Protein AF-A0A8I0SQR6-F1 (afdb_monomer_lite)

Sequence (782 aa):
MQFWWFPAIFFLLALASPPVQAAAQDSFRPEPRVILAFYDGRDHQSYWLQRPHRLAETPLNHLGLILRHRDIRAPLPDLREMADVRGVLLWMSSAATPDPARFIHWCVQTMKAGIRLVLMGSPPFGQNDKGVITEPGTLRPFWRTLGLEPRFDWIRFTHKTRLLDSDSRIMDFERGFSGLLPPFETLKRRDPRMTVHLTGRQFNDPKSDAVLVTTSPHGGYVADGYELYIAPGEDFIQWRIDPFAFFALAFDAWNLPKPDATVLSGRRIFYSHIDGDGWRNISQVEGYRQKKKLSAEVVLEEILKPYPDFPSTVAPIVADIDGRLDPNPDIQKIAREIFLLPHVEAGNHTYTHPLFWQFFEAYQADKEAPYLWLYPQPLEGDYLKRLASLFDLDARKEKVQMDTGVWKRELNNAIKSKEKKPNIVMDYRTPRVYRSGDFRLEQEFGAANAVIERLTPPGKRVQVVQWSGDTLPFEAAIAAARAEGMTNINGGDSRFDKQYPSIAWVAPLGRQVGDQWQTYASNSNENTYTELWTANFFGFKQLIRTIRNTGHPLLLKPFNLYYHMYSGERVSSLNALRHNLEYARALPLTPVATSHFARIVEGTVSARLERGDPEGWRILERGAMQTIRFDRALFQAVDLIRSQGVIGQKHYQGSLYVSLEADHPAPVIILKDHPQSGQRPQATIPYLVESRWLVRGVAHPSAAGVVFRVQGFGPGQMVWQSPWRGGFIALLRDDDGRLLEKHQGMIEADGLIRFTFSASALDGAAAELRFQPDVAEVAAPS

Foldseek 3Di:
DDDDDDDDDDDDDDDDDPPPPDPPPDQWFFDAAEEEEEEAVVPVDDPCVWCCFLPQQLLSLLLLHHYDYDYLQPPDDDPVVCPNALAYEADYPALEHADLLVVLVVLLVCLVVQRAYEYEEHHNRQAYPVRHGDDPVSCQSNQVSQQKGFPPDKDQFQPQKDKDQAAPQWFQPPHHDDDGAHIWTAIDGRDPQKDQNIWIDGHPDPVSTHRQWIAHSRFIYHYHRQQWDADVVRLAIAGRTDSNVRRCRRSVSQFDWHQDLQDAQQFGAEAEEAAAPQQAAQAPDPPRNVVSHGLLVLCLVQPCVVCQQFAYEYAHQLCVQLCPQPNDVVSLVSLLSQQARLSYAYAHAFNFFFQAQVCPPPDDVVSQVLLPVVADDRPPDPPVVVVVVVPDDDDDDDDDDDHPVVVVVVLVVVVVDPDDGDDDPDPDSGRTHHDDDGDDLCRGAVVSQVSSVVSHDPPRGHAEYEYGHPSDHADVSCVSNVVSNHFYEADFAADCFPSHPYPSRQGHQFDDHPPDTYGYQRHHECCVQAVNVPHNLLRLLRLVVSCVVCCPLHPSGGHYHYYYSCCSRYPNSSVSSVNSSVVVVVGQHAHDYPSLSSQQSQLSNQWIWIARPPGKIKIASNGQRFKIKNAQQLFKDWPPVPWAQWAAWEDDSRMIITGGARPDHITMTDMDTHPDGPADPQDPAKGWHGWSWRWHPWDPPDSFKIKIKTARGAKIKTKMAHNAWFKKKKFKAAPVRDTPDIDIDTQDPSRMDIDIHRDHQHVMIMMMMGHDHDPVPVPDDD

Structure (mmCIF, N/CA/C/O backbone):
data_AF-A0A8I0SQR6-F1
#
_entry.id   AF-A0A8I0SQR6-F1
#
loop_
_atom_site.group_PDB
_atom_site.id
_atom_site.type_symbol
_atom_site.label_atom_id
_atom_site.label_alt_id
_atom_site.label_comp_id
_atom_site.label_asym_id
_atom_site.label_entity_id
_atom_site.label_seq_id
_atom_site.pdbx_PDB_ins_code
_atom_site.Cartn_x
_atom_site.Cartn_y
_atom_site.Cartn_z
_atom_site.occupancy
_atom_site.B_iso_or_equiv
_atom_site.auth_seq_id
_atom_site.auth_comp_id
_atom_site.auth_asym_id
_atom_site.auth_atom_id
_atom_site.pdbx_PDB_model_num
ATOM 1 N N . MET A 1 1 ? 14.003 -73.327 49.757 1.00 32.47 1 MET A N 1
ATOM 2 C CA . MET A 1 1 ? 15.195 -72.617 49.250 1.00 32.47 1 MET A CA 1
ATOM 3 C C . MET A 1 1 ? 14.885 -72.144 47.834 1.00 32.47 1 MET A C 1
ATOM 5 O O . MET A 1 1 ? 14.593 -72.987 47.004 1.00 32.47 1 MET A O 1
ATOM 9 N N . GLN A 1 2 ? 14.767 -70.817 47.661 1.00 34.94 2 GLN A N 1
ATOM 10 C CA . GLN A 1 2 ? 15.235 -69.971 46.536 1.00 34.94 2 GLN A CA 1
ATOM 11 C C . GLN A 1 2 ? 15.576 -70.668 45.190 1.00 34.94 2 GLN A C 1
ATOM 13 O O . GLN A 1 2 ? 16.310 -71.642 45.205 1.00 34.94 2 GLN A O 1
ATOM 18 N N . PHE A 1 3 ? 15.176 -70.236 43.986 1.00 28.86 3 PHE A N 1
ATOM 19 C CA . PHE A 1 3 ? 14.777 -68.930 43.432 1.00 28.86 3 PHE A CA 1
ATOM 20 C C . PHE A 1 3 ? 13.838 -69.125 42.213 1.00 28.86 3 PHE A C 1
ATOM 22 O O . PHE A 1 3 ? 13.728 -70.214 41.657 1.00 28.86 3 PHE A O 1
ATOM 29 N N . TRP A 1 4 ? 13.149 -68.044 41.841 1.00 27.31 4 TRP A N 1
ATOM 30 C CA . TRP A 1 4 ? 11.947 -67.962 41.006 1.00 27.31 4 TRP A CA 1
ATOM 31 C C . TRP A 1 4 ? 12.150 -68.186 39.495 1.00 27.31 4 TRP A C 1
ATOM 33 O O . TRP A 1 4 ? 13.112 -67.699 38.909 1.00 27.31 4 TRP A O 1
ATOM 43 N N . TRP A 1 5 ? 11.166 -68.839 38.866 1.00 25.30 5 TRP A N 1
ATOM 44 C CA . TRP A 1 5 ? 10.958 -68.934 37.415 1.00 25.30 5 TRP A CA 1
ATOM 45 C C . TRP A 1 5 ? 9.728 -68.099 37.019 1.00 25.30 5 TRP A C 1
ATOM 47 O O . TRP A 1 5 ? 8.650 -68.296 37.574 1.00 25.30 5 TRP A O 1
ATOM 57 N N . PHE A 1 6 ? 9.871 -67.200 36.043 1.00 27.48 6 PHE A N 1
ATOM 58 C CA . PHE A 1 6 ? 8.755 -66.547 35.342 1.00 27.48 6 PHE A CA 1
ATOM 59 C C . PHE A 1 6 ? 8.470 -67.306 34.035 1.00 27.48 6 PHE A C 1
ATOM 61 O O . PHE A 1 6 ? 9.401 -67.445 33.239 1.00 27.48 6 PHE A O 1
ATOM 68 N N . PRO A 1 7 ? 7.228 -67.745 33.745 1.00 34.47 7 PRO A N 1
ATOM 69 C CA . PRO A 1 7 ? 6.861 -68.183 32.408 1.00 34.47 7 PRO A CA 1
ATOM 70 C C . PRO A 1 7 ? 6.006 -67.148 31.660 1.00 34.47 7 PRO A C 1
ATOM 72 O O . PRO A 1 7 ? 5.056 -66.570 32.182 1.00 34.47 7 PRO A O 1
ATOM 75 N N . ALA A 1 8 ? 6.418 -66.969 30.406 1.00 28.47 8 ALA A N 1
ATOM 76 C CA . ALA A 1 8 ? 5.723 -66.509 29.210 1.00 28.47 8 ALA A CA 1
ATOM 77 C C . ALA A 1 8 ? 4.200 -66.272 29.284 1.00 28.47 8 ALA A C 1
ATOM 79 O O . ALA A 1 8 ? 3.423 -67.172 29.598 1.00 28.47 8 ALA A O 1
ATOM 80 N N . ILE A 1 9 ? 3.781 -65.093 28.811 1.00 31.39 9 ILE A N 1
ATOM 81 C CA . ILE A 1 9 ? 2.406 -64.813 28.383 1.00 31.39 9 ILE A CA 1
ATOM 82 C C . ILE A 1 9 ? 2.376 -64.755 26.850 1.00 31.39 9 ILE A C 1
ATOM 84 O O . ILE A 1 9 ? 3.144 -64.032 26.217 1.00 31.39 9 ILE A O 1
ATOM 88 N N . PHE A 1 10 ? 1.481 -65.564 26.285 1.00 29.17 10 PHE A N 1
ATOM 89 C CA . PHE A 1 10 ? 1.151 -65.690 24.868 1.00 29.17 10 PHE A CA 1
ATOM 90 C C . PHE A 1 10 ? 0.596 -64.380 24.283 1.00 29.17 10 PHE A C 1
ATOM 92 O O . PHE A 1 10 ? -0.367 -63.822 24.807 1.00 29.17 10 PHE A O 1
ATOM 99 N N . PHE A 1 11 ? 1.142 -63.944 23.144 1.00 28.81 11 PHE A N 1
ATOM 100 C CA . PHE A 1 11 ? 0.534 -62.929 22.279 1.00 28.81 11 PHE A CA 1
ATOM 101 C C . PHE A 1 11 ? -0.420 -63.604 21.282 1.00 28.81 11 PHE A C 1
ATOM 103 O O . PHE A 1 11 ? 0.002 -64.403 20.447 1.00 28.81 11 PHE A O 1
ATOM 110 N N . LEU A 1 12 ? -1.708 -63.267 21.363 1.00 31.12 12 LEU A N 1
ATOM 111 C CA . LEU A 1 12 ? -2.721 -63.593 20.359 1.00 31.12 12 LEU A CA 1
ATOM 112 C C . LEU A 1 12 ? -2.697 -62.523 19.257 1.00 31.12 12 LEU A C 1
ATOM 114 O O . LEU A 1 12 ? -3.000 -61.357 19.497 1.00 31.12 12 LEU A O 1
ATOM 118 N N . LEU A 1 13 ? -2.329 -62.944 18.047 1.00 33.44 13 LEU A N 1
ATOM 119 C CA . LEU A 1 13 ? -2.444 -62.183 16.803 1.00 33.44 13 LEU A CA 1
ATOM 120 C C . LEU A 1 13 ? -3.923 -62.061 16.406 1.00 33.44 13 LEU A C 1
ATOM 122 O O . LEU A 1 13 ? -4.519 -63.023 15.927 1.00 33.44 13 LEU A O 1
ATOM 126 N N . ALA A 1 14 ? -4.497 -60.869 16.565 1.00 32.69 14 ALA A N 1
ATOM 127 C CA . ALA A 1 14 ? -5.726 -60.474 15.886 1.00 32.69 14 ALA A CA 1
ATOM 128 C C . ALA A 1 14 ? -5.356 -59.642 14.648 1.00 32.69 14 ALA A C 1
ATOM 130 O O . ALA A 1 14 ? -4.780 -58.560 14.758 1.00 32.69 14 ALA A O 1
ATOM 131 N N . LEU A 1 15 ? -5.669 -60.175 13.467 1.00 40.50 15 LEU A N 1
ATOM 132 C CA . LEU A 1 15 ? -5.592 -59.482 12.183 1.00 40.50 15 LEU A CA 1
ATOM 133 C C . LEU A 1 15 ? -6.609 -58.331 12.170 1.00 40.50 15 LEU A C 1
ATOM 135 O O . LEU A 1 15 ? -7.784 -58.538 11.877 1.00 40.50 15 LEU A O 1
ATOM 139 N N . ALA A 1 16 ? -6.158 -57.120 12.491 1.00 35.03 16 ALA A N 1
ATOM 140 C CA . ALA A 1 16 ? -6.890 -55.900 12.187 1.00 35.03 16 ALA A CA 1
ATOM 141 C C . ALA A 1 16 ? -6.490 -55.443 10.779 1.00 35.03 16 ALA A C 1
ATOM 143 O O . ALA A 1 16 ? -5.362 -55.001 10.557 1.00 35.03 16 ALA A O 1
ATOM 144 N N . SER A 1 17 ? -7.407 -55.563 9.818 1.00 36.00 17 SER A N 1
ATOM 145 C CA . SER A 1 17 ? -7.319 -54.823 8.558 1.00 36.00 17 SER A CA 1
ATOM 146 C C . SER A 1 17 ? -7.095 -53.341 8.887 1.00 36.00 17 SER A C 1
ATOM 148 O O . SER A 1 17 ? -7.843 -52.805 9.712 1.00 36.00 17 SER A O 1
ATOM 150 N N . PRO A 1 18 ? -6.095 -52.661 8.299 1.00 32.72 18 PRO A N 1
ATOM 151 C CA . PRO A 1 18 ? -5.922 -51.240 8.551 1.00 32.72 18 PRO A CA 1
ATOM 152 C C . PRO A 1 18 ? -7.184 -50.515 8.064 1.00 32.72 18 PRO A C 1
ATOM 154 O O . PRO A 1 18 ? -7.712 -50.869 7.002 1.00 32.72 18 PRO A O 1
ATOM 157 N N . PRO A 1 19 ? -7.698 -49.519 8.803 1.00 35.47 19 PRO A N 1
ATOM 158 C CA . PRO A 1 19 ? -8.761 -48.688 8.278 1.00 35.47 19 PRO A CA 1
ATOM 159 C C . PRO A 1 19 ? -8.219 -48.003 7.022 1.00 35.47 19 PRO A C 1
ATOM 161 O O . PRO A 1 19 ? -7.273 -47.216 7.076 1.00 35.47 19 PRO A O 1
ATOM 164 N N . VAL A 1 20 ? -8.815 -48.320 5.873 1.00 40.78 20 VAL A N 1
ATOM 165 C CA . VAL A 1 20 ? -8.658 -47.575 4.621 1.00 40.78 20 VAL A CA 1
ATOM 166 C C . VAL A 1 20 ? -9.374 -46.236 4.811 1.00 40.78 20 VAL A C 1
ATOM 168 O O . VAL A 1 20 ? -10.463 -46.009 4.300 1.00 40.78 20 VAL A O 1
ATOM 171 N N . GLN A 1 21 ? -8.810 -45.378 5.658 1.00 37.25 21 GLN A N 1
ATOM 172 C CA . GLN A 1 21 ? -9.307 -44.029 5.917 1.00 37.25 21 GLN A CA 1
ATOM 173 C C . GLN A 1 21 ? -8.208 -43.135 6.509 1.00 37.25 21 GLN A C 1
ATOM 175 O O . GLN A 1 21 ? -8.420 -42.399 7.463 1.00 37.25 21 GLN A O 1
ATOM 180 N N . ALA A 1 22 ? -7.009 -43.212 5.924 1.00 35.81 22 ALA A N 1
ATOM 181 C CA . ALA A 1 22 ? -5.878 -42.331 6.227 1.00 35.81 22 ALA A CA 1
ATOM 182 C C . ALA A 1 22 ? -5.138 -41.878 4.949 1.00 35.81 22 ALA A C 1
ATOM 184 O O . ALA A 1 22 ? -3.917 -41.783 4.928 1.00 35.81 22 ALA A O 1
ATOM 185 N N . ALA A 1 23 ? -5.877 -41.630 3.859 1.00 36.00 23 ALA A N 1
ATOM 186 C CA . ALA A 1 23 ? -5.327 -41.108 2.598 1.00 36.00 23 ALA A CA 1
ATOM 187 C C . ALA A 1 23 ? -6.288 -40.142 1.867 1.00 36.00 23 ALA A C 1
ATOM 189 O O . ALA A 1 23 ? -6.299 -40.080 0.642 1.00 36.00 23 ALA A O 1
ATOM 190 N N . ALA A 1 24 ? -7.132 -39.414 2.610 1.00 36.59 24 ALA A N 1
ATOM 191 C CA . ALA A 1 24 ? -8.083 -38.440 2.050 1.00 36.59 24 ALA A CA 1
ATOM 192 C C . ALA A 1 24 ? -8.150 -37.118 2.847 1.00 36.59 24 ALA A C 1
ATOM 194 O O . ALA A 1 24 ? -9.147 -36.402 2.795 1.00 36.59 24 ALA A O 1
ATOM 195 N N . GLN A 1 25 ? -7.089 -36.789 3.587 1.00 43.19 25 GLN A N 1
ATOM 196 C CA . GLN A 1 25 ? -6.811 -35.435 4.072 1.00 43.19 25 GLN A CA 1
ATOM 197 C C . GLN A 1 25 ? -5.581 -34.939 3.295 1.00 43.19 25 GLN A C 1
ATOM 199 O O . GLN A 1 25 ? -4.614 -35.682 3.182 1.00 43.19 25 GLN A O 1
ATOM 204 N N . ASP A 1 26 ? -5.668 -33.727 2.736 1.00 53.97 26 ASP A N 1
ATOM 205 C CA . ASP A 1 26 ? -4.686 -33.017 1.885 1.00 53.97 26 ASP A CA 1
ATOM 206 C C . ASP A 1 26 ? -4.793 -33.172 0.355 1.00 53.97 26 ASP A C 1
ATOM 208 O O . ASP A 1 26 ? -3.836 -33.506 -0.337 1.00 53.97 26 ASP A O 1
ATOM 212 N N . SER A 1 27 ? -5.940 -32.791 -0.222 1.00 77.62 27 SER A N 1
ATOM 213 C CA . SER A 1 27 ? -6.045 -32.462 -1.658 1.00 77.62 27 SER A CA 1
ATOM 214 C C . SER A 1 27 ? -5.783 -30.976 -1.974 1.00 77.62 27 SER A C 1
ATOM 216 O O . SER A 1 27 ? -6.259 -30.475 -2.992 1.00 77.62 27 SER A O 1
ATOM 218 N N . PHE A 1 28 ? -5.041 -30.252 -1.127 1.00 90.25 28 PHE A N 1
ATOM 219 C CA . PHE A 1 28 ? -4.694 -28.844 -1.359 1.00 90.25 28 PHE A CA 1
ATOM 220 C C . PHE A 1 28 ? -3.345 -28.720 -2.077 1.00 90.25 28 PHE A C 1
ATOM 222 O O . PHE A 1 28 ? -2.361 -29.345 -1.687 1.00 90.25 28 PHE A O 1
ATOM 229 N N . ARG A 1 29 ? -3.296 -27.923 -3.149 1.00 92.88 29 ARG A N 1
ATOM 230 C CA . ARG A 1 29 ? -2.094 -27.682 -3.960 1.00 92.88 29 ARG A CA 1
ATOM 231 C C . ARG A 1 29 ? -1.663 -26.220 -3.853 1.00 92.88 29 ARG A C 1
ATOM 233 O O . ARG A 1 29 ? -2.521 -25.356 -4.040 1.00 92.88 29 ARG A O 1
ATOM 240 N N . PRO A 1 30 ? -0.375 -25.922 -3.610 1.00 94.75 30 PRO A N 1
ATOM 241 C CA . PRO A 1 30 ? 0.117 -24.549 -3.576 1.00 94.75 30 PRO A CA 1
ATOM 242 C C . PRO A 1 30 ? -0.130 -23.803 -4.889 1.00 94.75 30 PRO A C 1
ATOM 244 O O . PRO A 1 30 ? 0.056 -24.353 -5.974 1.00 94.75 30 PRO A O 1
ATOM 247 N N . GLU A 1 31 ? -0.503 -22.533 -4.782 1.00 95.31 31 GLU A N 1
ATOM 248 C CA . GLU A 1 31 ? -0.704 -21.630 -5.911 1.00 95.31 31 GLU A CA 1
ATOM 249 C C . GLU A 1 31 ? 0.367 -20.530 -5.885 1.00 95.31 31 GLU A C 1
ATOM 251 O O . GLU A 1 31 ? 0.386 -19.712 -4.957 1.00 95.31 31 GLU A O 1
ATOM 256 N N . PRO A 1 32 ? 1.275 -20.485 -6.880 1.00 96.69 32 PRO A N 1
ATOM 257 C CA . PRO A 1 32 ? 2.372 -19.529 -6.886 1.00 96.69 32 PRO A CA 1
ATOM 258 C C . PRO A 1 32 ? 1.853 -18.100 -7.058 1.00 96.69 32 PRO A C 1
ATOM 260 O O . PRO A 1 32 ? 0.879 -17.856 -7.780 1.00 96.69 32 PRO A O 1
ATOM 263 N N . ARG A 1 33 ? 2.524 -17.141 -6.415 1.00 97.44 33 ARG A N 1
ATOM 264 C CA . ARG A 1 33 ? 2.161 -15.709 -6.425 1.00 97.44 33 ARG A CA 1
ATOM 265 C C . ARG A 1 33 ? 3.311 -14.795 -6.839 1.00 97.44 33 ARG A C 1
ATOM 267 O O . ARG A 1 33 ? 3.083 -13.610 -7.075 1.00 97.44 33 ARG A O 1
ATOM 274 N N . VAL A 1 34 ? 4.534 -15.320 -6.908 1.00 98.44 34 VAL A N 1
ATOM 275 C CA . VAL A 1 34 ? 5.727 -14.507 -7.144 1.00 98.44 34 VAL A CA 1
ATOM 276 C C . VAL A 1 34 ? 5.893 -14.237 -8.635 1.00 98.44 34 VAL A C 1
ATOM 278 O O . VAL A 1 34 ? 5.874 -15.157 -9.454 1.00 98.44 34 VAL A O 1
ATOM 281 N N . ILE A 1 35 ? 6.102 -12.971 -8.980 1.00 98.69 35 ILE A N 1
ATOM 282 C CA . ILE A 1 35 ? 6.592 -12.530 -10.280 1.00 98.69 35 ILE A CA 1
ATOM 283 C C . ILE A 1 35 ? 8.064 -12.160 -10.127 1.00 98.69 35 ILE A C 1
ATOM 285 O O . ILE A 1 35 ? 8.419 -11.243 -9.389 1.00 98.69 35 ILE A O 1
ATOM 289 N N . LEU A 1 36 ? 8.939 -12.884 -10.821 1.00 98.25 36 LEU A N 1
ATOM 290 C CA . LEU A 1 36 ? 10.364 -12.574 -10.850 1.00 98.25 36 LEU A CA 1
ATOM 291 C C . LEU A 1 36 ? 10.603 -11.415 -11.828 1.00 98.25 36 LEU A C 1
ATOM 293 O O . LEU A 1 36 ? 10.468 -11.586 -13.039 1.00 98.25 36 LEU A O 1
ATOM 297 N N . ALA A 1 37 ? 10.953 -10.243 -11.308 1.00 97.44 37 ALA A N 1
ATOM 298 C CA . ALA A 1 37 ? 11.184 -9.036 -12.092 1.00 97.44 37 ALA A CA 1
ATOM 299 C C . ALA A 1 37 ? 12.684 -8.748 -12.224 1.00 97.44 37 ALA A C 1
ATOM 301 O O . ALA A 1 37 ? 13.391 -8.614 -11.223 1.00 97.44 37 ALA A O 1
ATOM 302 N N . PHE A 1 38 ? 13.171 -8.623 -13.457 1.00 95.00 38 PHE A N 1
ATOM 303 C CA . PHE A 1 38 ? 14.575 -8.295 -13.704 1.00 95.00 38 PHE A CA 1
ATOM 304 C C . PHE A 1 38 ? 14.817 -6.786 -13.772 1.00 95.00 38 PHE A C 1
ATOM 306 O O . PHE A 1 38 ? 13.985 -6.036 -14.285 1.00 95.00 38 PHE A O 1
ATOM 313 N N . TYR A 1 39 ? 15.980 -6.356 -13.284 1.00 92.06 39 TYR A N 1
ATOM 314 C CA . TYR A 1 39 ? 16.480 -4.986 -13.420 1.00 92.06 39 TYR A CA 1
ATOM 315 C C . TYR A 1 39 ? 17.970 -4.964 -13.796 1.00 92.06 39 TYR A C 1
ATOM 317 O O . TYR A 1 39 ? 18.658 -5.979 -13.687 1.00 92.06 39 TYR A O 1
ATOM 325 N N . ASP A 1 40 ? 18.467 -3.818 -14.275 1.00 88.50 40 ASP A N 1
ATOM 326 C CA . ASP A 1 40 ? 19.882 -3.611 -14.614 1.00 88.50 40 ASP A CA 1
ATOM 327 C C . ASP A 1 40 ? 20.593 -2.938 -13.430 1.00 88.50 40 ASP A C 1
ATOM 329 O O . ASP A 1 40 ? 20.407 -1.746 -13.213 1.00 88.50 40 ASP A O 1
ATOM 333 N N . GLY A 1 41 ? 21.420 -3.670 -12.675 1.00 84.44 41 GLY A N 1
ATOM 334 C CA . GLY A 1 41 ? 22.134 -3.103 -11.521 1.00 84.44 41 GLY A CA 1
ATOM 335 C C . GLY A 1 41 ? 23.246 -2.090 -11.838 1.00 84.44 41 GLY A C 1
ATOM 336 O O . GLY A 1 41 ? 23.832 -1.542 -10.909 1.00 84.44 41 GLY A O 1
ATOM 337 N N . ARG A 1 42 ? 23.578 -1.833 -13.117 1.00 81.38 42 ARG A N 1
ATOM 338 C CA . ARG A 1 42 ? 24.502 -0.737 -13.487 1.00 81.38 42 ARG A CA 1
ATOM 339 C C . ARG A 1 42 ? 23.817 0.613 -13.503 1.00 81.38 42 ARG A C 1
ATOM 341 O O . ARG A 1 42 ? 24.501 1.630 -13.415 1.00 81.38 42 ARG A O 1
ATOM 348 N N . ASP A 1 43 ? 22.504 0.621 -13.704 1.00 68.62 43 ASP A N 1
ATOM 349 C CA . ASP A 1 43 ? 21.740 1.829 -13.485 1.00 68.62 43 ASP A CA 1
ATOM 350 C C . ASP A 1 43 ? 21.942 2.160 -12.006 1.00 68.62 43 ASP A C 1
ATOM 352 O O . ASP A 1 43 ? 21.544 1.390 -11.136 1.00 68.62 43 ASP A O 1
ATOM 356 N N . HIS A 1 44 ? 22.673 3.240 -11.708 1.00 52.03 44 HIS A N 1
ATOM 357 C CA . HIS A 1 44 ? 23.053 3.615 -10.337 1.00 52.03 44 HIS A CA 1
ATOM 358 C C . HIS A 1 44 ? 21.831 3.848 -9.426 1.00 52.03 44 HIS A C 1
ATOM 360 O O . HIS A 1 44 ? 21.967 4.107 -8.232 1.00 52.03 44 HIS A O 1
ATOM 366 N N . GLN A 1 45 ? 20.638 3.762 -10.005 1.00 57.12 45 GLN A N 1
ATOM 367 C CA . GLN A 1 45 ? 19.351 3.682 -9.363 1.00 57.12 45 GLN A CA 1
ATOM 368 C C . GLN A 1 45 ? 19.024 2.240 -8.956 1.00 57.12 45 GLN A C 1
ATOM 370 O O . GLN A 1 45 ? 18.804 1.356 -9.786 1.00 57.12 45 GLN A O 1
ATOM 375 N N . SER A 1 46 ? 18.915 2.019 -7.649 1.00 79.31 46 SER A N 1
ATOM 376 C CA . SER A 1 46 ? 18.429 0.767 -7.075 1.00 79.31 46 SER A CA 1
ATOM 377 C C . SER A 1 46 ? 17.098 0.300 -7.681 1.00 79.31 46 SER A C 1
ATOM 379 O O . SER A 1 46 ? 16.320 1.098 -8.206 1.00 79.31 46 SER A O 1
ATOM 381 N N . TYR A 1 47 ? 16.783 -0.994 -7.551 1.00 88.69 47 TYR A N 1
ATOM 382 C CA . TYR A 1 47 ? 15.631 -1.619 -8.222 1.00 88.69 47 TYR A CA 1
ATOM 383 C C . TYR A 1 47 ? 14.283 -0.909 -7.976 1.00 88.69 47 TYR A C 1
ATOM 385 O O . TYR A 1 47 ? 13.399 -0.967 -8.827 1.00 88.69 47 TYR A O 1
ATOM 393 N N . TRP A 1 48 ? 14.112 -0.231 -6.835 1.00 87.19 48 TRP A N 1
ATOM 394 C CA . TRP A 1 48 ? 12.870 0.463 -6.482 1.00 87.19 48 TRP A CA 1
ATOM 395 C C . TRP A 1 48 ? 12.608 1.726 -7.318 1.00 87.19 48 TRP A C 1
ATOM 397 O O . TRP A 1 48 ? 11.499 2.249 -7.323 1.00 87.19 48 TRP A O 1
ATOM 407 N N . LEU A 1 49 ? 13.594 2.216 -8.069 1.00 86.94 49 LEU A N 1
ATOM 408 C CA . LEU A 1 49 ? 13.404 3.302 -9.036 1.00 86.94 49 LEU A CA 1
ATOM 409 C C . LEU A 1 49 ? 13.066 2.793 -10.446 1.00 86.94 49 LEU A C 1
ATOM 411 O O . LEU A 1 49 ? 12.719 3.577 -11.330 1.00 86.94 49 LEU A O 1
ATOM 415 N N . GLN A 1 50 ? 13.117 1.477 -10.653 1.00 89.00 50 GLN A N 1
ATOM 416 C CA . GLN A 1 50 ? 12.914 0.848 -11.951 1.00 89.00 50 GLN A CA 1
ATOM 417 C C . GLN A 1 50 ? 11.424 0.635 -12.245 1.00 89.00 50 GLN A C 1
ATOM 419 O O . GLN A 1 50 ? 10.601 0.468 -11.337 1.00 89.00 50 GLN A O 1
ATOM 424 N N . ARG A 1 51 ? 11.070 0.593 -13.539 1.00 92.56 51 ARG A N 1
ATOM 425 C CA . ARG A 1 51 ? 9.679 0.440 -14.013 1.00 92.56 51 ARG A CA 1
ATOM 426 C C . ARG A 1 51 ? 8.926 -0.738 -13.371 1.00 92.56 51 ARG A C 1
ATOM 428 O O . ARG A 1 51 ? 7.769 -0.529 -13.005 1.00 92.56 51 ARG A O 1
ATOM 435 N N . PRO A 1 52 ? 9.520 -1.936 -13.162 1.00 95.50 52 PRO A N 1
ATOM 436 C CA . PRO A 1 52 ? 8.803 -3.034 -12.518 1.00 95.50 52 PRO A CA 1
ATOM 437 C C . PRO A 1 52 ? 8.261 -2.679 -11.127 1.00 95.50 52 PRO A C 1
ATOM 439 O O . PRO A 1 52 ? 7.087 -2.923 -10.867 1.00 95.50 52 PRO A O 1
ATOM 442 N N . HIS A 1 53 ? 9.068 -2.044 -10.272 1.00 95.50 53 HIS A N 1
ATOM 443 C CA . HIS A 1 53 ? 8.642 -1.652 -8.925 1.00 95.50 53 HIS A CA 1
ATOM 444 C C . HIS A 1 53 ? 7.699 -0.443 -8.959 1.00 95.50 53 HIS A C 1
ATOM 446 O O . HIS A 1 53 ? 6.626 -0.454 -8.363 1.00 95.50 53 HIS A O 1
ATOM 452 N N . ARG A 1 54 ? 8.072 0.605 -9.706 1.00 92.81 54 ARG A N 1
ATOM 453 C CA . ARG A 1 54 ? 7.319 1.870 -9.724 1.00 92.81 54 ARG A CA 1
ATOM 454 C C . ARG A 1 54 ? 5.956 1.768 -10.402 1.00 92.81 54 ARG A C 1
ATOM 456 O O . ARG A 1 54 ? 5.060 2.519 -10.040 1.00 92.81 54 ARG A O 1
ATOM 463 N N . LEU A 1 55 ? 5.820 0.907 -11.413 1.00 95.44 55 LEU A N 1
ATOM 464 C CA . LEU A 1 55 ? 4.665 0.913 -12.316 1.00 95.44 55 LEU A CA 1
ATOM 465 C C . LEU A 1 55 ? 3.908 -0.417 -12.325 1.00 95.44 55 LEU A C 1
ATOM 467 O O . LEU A 1 55 ? 2.681 -0.408 -12.292 1.00 95.44 55 LEU A O 1
ATOM 471 N N . ALA A 1 56 ? 4.600 -1.559 -12.379 1.00 97.75 56 ALA A N 1
ATOM 472 C CA . ALA A 1 56 ? 3.930 -2.859 -12.488 1.00 97.75 56 ALA A CA 1
ATOM 473 C C . ALA A 1 56 ? 3.483 -3.429 -11.134 1.00 97.75 56 ALA A C 1
ATOM 475 O O . ALA A 1 56 ? 2.493 -4.160 -11.075 1.00 97.75 56 ALA A O 1
ATOM 476 N N . GLU A 1 57 ? 4.187 -3.105 -10.048 1.00 98.19 57 GLU A N 1
ATOM 477 C CA . GLU A 1 57 ? 3.959 -3.747 -8.756 1.00 98.19 57 GLU A CA 1
ATOM 478 C C . GLU A 1 57 ? 2.597 -3.419 -8.140 1.00 98.19 57 GLU A C 1
ATOM 480 O O . GLU A 1 57 ? 1.942 -4.326 -7.643 1.00 98.19 57 GLU A O 1
ATOM 485 N N . THR A 1 58 ? 2.099 -2.184 -8.248 1.00 97.94 58 THR A N 1
ATOM 486 C CA . THR A 1 58 ? 0.754 -1.834 -7.756 1.00 97.94 58 THR A CA 1
ATOM 487 C C . THR A 1 58 ? -0.356 -2.646 -8.449 1.00 97.94 58 THR A C 1
ATOM 489 O O . THR A 1 58 ? -1.151 -3.280 -7.746 1.00 97.94 58 THR A O 1
ATOM 492 N N . PRO A 1 59 ? -0.425 -2.707 -9.798 1.00 98.31 59 PRO A N 1
ATOM 493 C CA . PRO A 1 59 ? -1.338 -3.614 -10.492 1.00 98.31 59 PRO A CA 1
ATOM 494 C C . PRO A 1 59 ? -1.178 -5.084 -10.097 1.00 98.31 59 PRO A C 1
ATOM 496 O O . PRO A 1 59 ? -2.172 -5.782 -9.904 1.00 98.31 59 PRO A O 1
ATOM 499 N N . LEU A 1 60 ? 0.057 -5.563 -9.938 1.00 98.62 60 LEU A N 1
ATOM 500 C CA . LEU A 1 60 ? 0.325 -6.956 -9.581 1.00 98.62 60 LEU A CA 1
ATOM 501 C C . LEU A 1 60 ? -0.087 -7.270 -8.132 1.00 98.62 60 LEU A C 1
ATOM 503 O O . LEU A 1 60 ? -0.752 -8.281 -7.913 1.00 98.62 60 LEU A O 1
ATOM 507 N N . ASN A 1 61 ? 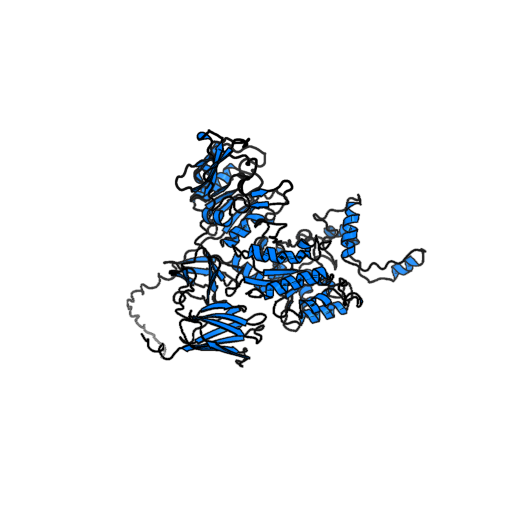0.187 -6.379 -7.173 1.00 98.38 61 ASN A N 1
ATOM 508 C CA . ASN A 1 61 ? -0.296 -6.469 -5.791 1.00 98.38 61 ASN A CA 1
ATOM 509 C C . ASN A 1 61 ? -1.822 -6.528 -5.748 1.00 98.38 61 ASN A C 1
ATOM 511 O O . ASN A 1 61 ? -2.383 -7.372 -5.051 1.00 98.38 61 ASN A O 1
ATOM 515 N N . HIS A 1 62 ? -2.498 -5.688 -6.539 1.00 98.06 62 HIS A N 1
ATOM 516 C CA . HIS A 1 62 ? -3.951 -5.737 -6.661 1.00 98.06 62 HIS A CA 1
ATOM 517 C C . HIS A 1 62 ? -4.417 -7.118 -7.140 1.00 98.06 62 HIS A C 1
ATOM 519 O O . HIS A 1 62 ? -5.320 -7.696 -6.548 1.00 98.06 62 HIS A O 1
ATOM 525 N N . LEU A 1 63 ? -3.763 -7.708 -8.140 1.00 98.25 63 LEU A N 1
ATOM 526 C CA . LEU A 1 63 ? -4.075 -9.054 -8.640 1.00 98.25 63 LEU A CA 1
ATOM 527 C C . LEU A 1 63 ? -3.686 -10.198 -7.681 1.00 98.25 63 LEU A C 1
ATOM 529 O O . LEU A 1 63 ? -3.811 -11.367 -8.045 1.00 98.25 63 LEU A O 1
ATOM 533 N N . GLY A 1 64 ? -3.243 -9.887 -6.460 1.00 97.50 64 GLY A N 1
ATOM 534 C CA . GLY A 1 64 ? -2.825 -10.864 -5.458 1.00 97.50 64 GLY A CA 1
ATOM 535 C C . GLY A 1 64 ? -1.407 -11.396 -5.675 1.00 97.50 64 GLY A C 1
ATOM 536 O O . GLY A 1 64 ? -1.022 -12.356 -5.011 1.00 97.50 64 GLY A O 1
ATOM 537 N N . LEU A 1 65 ? -0.621 -10.794 -6.568 1.00 98.38 65 LEU A N 1
ATOM 538 C CA . LEU A 1 65 ? 0.749 -11.187 -6.899 1.00 98.38 65 LEU A CA 1
ATOM 539 C C . LEU A 1 65 ? 1.776 -10.288 -6.193 1.00 98.38 65 LEU A C 1
ATOM 541 O O . LEU A 1 65 ? 1.481 -9.159 -5.805 1.00 98.38 65 LEU A O 1
ATOM 545 N N . ILE A 1 66 ? 3.000 -10.784 -6.034 1.00 97.69 66 ILE A N 1
ATOM 546 C CA . ILE A 1 66 ? 4.113 -10.050 -5.407 1.00 97.69 66 ILE A CA 1
ATOM 547 C C . ILE A 1 66 ? 5.348 -10.096 -6.301 1.00 97.69 66 ILE A C 1
ATOM 549 O O . ILE A 1 66 ? 5.508 -11.044 -7.070 1.00 97.69 66 ILE A O 1
ATOM 553 N N . LEU A 1 67 ? 6.222 -9.093 -6.216 1.00 97.31 67 LEU A N 1
ATOM 554 C CA . LEU A 1 67 ? 7.444 -9.057 -7.015 1.00 97.31 67 LEU A CA 1
ATOM 555 C C . LEU A 1 67 ? 8.643 -9.517 -6.197 1.00 97.31 67 LEU A C 1
ATOM 557 O O . LEU A 1 67 ? 8.845 -9.116 -5.055 1.00 97.31 67 LEU A O 1
ATOM 561 N N . ARG A 1 68 ? 9.482 -10.330 -6.836 1.00 96.38 68 ARG A N 1
ATOM 562 C CA . ARG A 1 68 ? 10.845 -10.603 -6.389 1.00 96.38 68 ARG A CA 1
ATOM 563 C C . ARG A 1 68 ? 11.793 -10.011 -7.419 1.00 96.38 68 ARG A C 1
ATOM 565 O O . ARG A 1 68 ? 11.799 -10.448 -8.569 1.00 96.38 68 ARG A O 1
ATOM 572 N N . HIS A 1 69 ? 12.574 -9.016 -7.018 1.00 95.19 69 HIS A N 1
ATOM 573 C CA . HIS A 1 69 ? 13.510 -8.342 -7.913 1.00 95.19 69 HIS A CA 1
ATOM 574 C C . HIS A 1 69 ? 14.838 -9.096 -7.998 1.00 95.19 69 HIS A C 1
ATOM 576 O O . HIS A 1 69 ? 15.348 -9.585 -6.990 1.00 95.19 69 HIS A O 1
ATOM 582 N N . ARG A 1 70 ? 15.413 -9.184 -9.200 1.00 93.38 70 ARG A N 1
ATOM 583 C CA . ARG A 1 70 ? 16.736 -9.777 -9.428 1.00 93.38 70 ARG A CA 1
ATOM 584 C C . ARG A 1 70 ? 17.531 -8.944 -10.422 1.00 93.38 70 ARG A C 1
ATOM 586 O O . ARG A 1 70 ? 17.027 -8.608 -11.492 1.00 93.38 70 ARG A O 1
ATOM 593 N N . ASP A 1 71 ? 18.781 -8.647 -10.086 1.00 92.56 71 ASP A N 1
ATOM 594 C CA . ASP A 1 71 ? 19.700 -8.050 -11.052 1.00 92.56 71 ASP A CA 1
ATOM 595 C C . ASP A 1 71 ? 19.954 -9.058 -12.178 1.00 92.56 71 ASP A C 1
ATOM 597 O O . ASP A 1 71 ? 20.281 -10.221 -11.927 1.00 92.56 71 ASP A O 1
ATOM 601 N N . ILE A 1 72 ? 19.826 -8.618 -13.425 1.00 92.19 72 ILE A N 1
ATOM 602 C CA . ILE A 1 72 ? 20.121 -9.428 -14.609 1.00 92.19 72 ILE A CA 1
ATOM 603 C C . ILE A 1 72 ? 21.585 -9.899 -14.662 1.00 92.19 72 ILE A C 1
ATOM 605 O O . ILE A 1 72 ? 21.896 -10.864 -15.358 1.00 92.19 72 ILE A O 1
ATOM 609 N N . ARG A 1 73 ? 22.485 -9.241 -13.918 1.00 90.12 73 ARG A N 1
ATOM 610 C CA . ARG A 1 73 ? 23.898 -9.630 -13.762 1.00 90.12 73 ARG A CA 1
ATOM 611 C C . ARG A 1 73 ? 24.150 -10.687 -12.703 1.00 90.12 73 ARG A C 1
ATOM 613 O O . ARG A 1 73 ? 25.213 -11.307 -12.724 1.00 90.12 73 ARG A O 1
ATOM 620 N N . ALA A 1 74 ? 23.208 -10.902 -11.789 1.00 92.12 74 ALA A N 1
ATOM 621 C CA . ALA A 1 74 ? 23.316 -11.992 -10.836 1.00 92.12 74 ALA A CA 1
ATOM 622 C C . ALA A 1 74 ? 23.233 -13.344 -11.576 1.00 92.12 74 ALA A C 1
ATOM 624 O O . ALA A 1 74 ? 22.664 -13.419 -12.670 1.00 92.12 74 ALA A O 1
ATOM 625 N N . PRO A 1 75 ? 23.754 -14.442 -10.994 1.00 93.75 75 PRO A N 1
ATOM 626 C CA . PRO A 1 75 ? 23.550 -15.780 -11.546 1.00 93.75 75 PRO A CA 1
ATOM 627 C C . PRO A 1 75 ? 22.069 -16.023 -11.863 1.00 93.75 75 PRO A C 1
ATOM 629 O O . PRO A 1 75 ? 21.207 -15.574 -11.112 1.00 93.75 75 PRO A O 1
ATOM 632 N N . LEU A 1 76 ? 21.740 -16.714 -12.955 1.00 94.75 76 LEU A N 1
ATOM 633 C CA . LEU A 1 76 ? 20.339 -17.020 -13.270 1.00 94.75 76 LEU A CA 1
ATOM 634 C C . LEU A 1 76 ? 19.794 -18.078 -12.301 1.00 94.75 76 LEU A C 1
ATOM 636 O O . LEU A 1 76 ? 20.537 -18.999 -11.959 1.00 94.75 76 LEU A O 1
ATOM 640 N N . PRO A 1 77 ? 18.536 -17.954 -11.843 1.00 95.12 77 PRO A N 1
ATOM 641 C CA . PRO A 1 77 ? 17.958 -18.899 -10.896 1.00 95.12 77 PRO A CA 1
ATOM 642 C C . PRO A 1 77 ? 17.727 -20.268 -11.544 1.00 95.12 77 PRO A C 1
ATOM 644 O O . PRO A 1 77 ? 17.410 -20.363 -12.736 1.00 95.12 77 PRO A O 1
ATOM 647 N N . ASP A 1 78 ? 17.855 -21.322 -10.739 1.00 94.94 78 ASP A N 1
ATOM 648 C CA . ASP A 1 78 ? 17.480 -22.675 -11.135 1.00 94.94 78 ASP A CA 1
ATOM 649 C C . ASP A 1 78 ? 15.952 -22.799 -11.160 1.00 94.94 78 ASP A C 1
ATOM 651 O O . ASP A 1 78 ? 15.270 -22.445 -10.201 1.00 94.94 78 ASP A O 1
ATOM 655 N N . LEU A 1 79 ? 15.403 -23.341 -12.249 1.00 93.88 79 LEU A N 1
ATOM 656 C CA . LEU A 1 79 ? 13.962 -23.557 -12.400 1.00 93.88 79 LEU A CA 1
ATOM 657 C C . LEU A 1 79 ? 13.387 -24.476 -11.312 1.00 93.88 79 LEU A C 1
ATOM 659 O O . LEU A 1 79 ? 12.215 -24.352 -10.968 1.00 93.88 79 LEU A O 1
ATOM 663 N N . ARG A 1 80 ? 14.203 -25.374 -10.746 1.00 92.75 80 ARG A N 1
ATOM 664 C CA . ARG A 1 80 ? 13.803 -26.279 -9.656 1.00 92.75 80 ARG A CA 1
ATOM 665 C C . ARG A 1 80 ? 13.534 -25.545 -8.341 1.00 92.75 80 ARG A C 1
ATOM 667 O O . ARG A 1 80 ? 12.782 -26.047 -7.515 1.00 92.75 80 ARG A O 1
ATOM 674 N N . GLU A 1 81 ? 14.117 -24.363 -8.167 1.00 92.75 81 GLU A N 1
ATOM 675 C CA . GLU A 1 81 ? 13.966 -23.516 -6.977 1.00 92.75 81 GLU A CA 1
ATOM 676 C C . GLU A 1 81 ? 12.850 -22.469 -7.146 1.00 92.75 81 GLU A C 1
ATOM 678 O O . GLU A 1 81 ? 12.597 -21.673 -6.249 1.00 92.75 81 GLU A O 1
ATOM 683 N N . MET A 1 82 ? 12.162 -22.462 -8.293 1.00 95.38 82 MET A N 1
ATOM 684 C CA . MET A 1 82 ? 11.158 -21.458 -8.661 1.00 95.38 82 MET A CA 1
ATOM 685 C C . MET A 1 82 ? 9.714 -21.950 -8.476 1.00 95.38 82 MET A C 1
ATOM 687 O O . MET A 1 82 ? 8.814 -21.501 -9.181 1.00 95.38 82 MET A O 1
ATOM 691 N N . ALA A 1 83 ? 9.467 -22.867 -7.535 1.00 93.69 83 ALA A N 1
ATOM 692 C CA . ALA A 1 83 ? 8.131 -23.427 -7.288 1.00 93.69 83 ALA A CA 1
ATOM 693 C C . ALA A 1 83 ? 7.094 -22.374 -6.835 1.00 93.69 83 ALA A C 1
ATOM 695 O O . ALA A 1 83 ? 5.896 -22.556 -7.034 1.00 93.69 83 ALA A O 1
ATOM 696 N N . ASP A 1 84 ? 7.553 -21.266 -6.248 1.00 94.38 84 ASP A N 1
ATOM 697 C CA . ASP A 1 84 ? 6.744 -20.118 -5.824 1.00 94.38 84 ASP A CA 1
ATOM 698 C C . ASP A 1 84 ? 6.476 -19.099 -6.952 1.00 94.38 84 ASP A C 1
ATOM 700 O O . ASP A 1 84 ? 5.633 -18.203 -6.799 1.00 94.38 84 ASP A O 1
ATOM 704 N N . VAL A 1 85 ? 7.176 -19.232 -8.088 1.00 98.00 85 VAL A N 1
ATOM 705 C CA . VAL A 1 85 ? 7.142 -18.291 -9.213 1.00 98.00 85 VAL A CA 1
ATOM 706 C C . VAL A 1 85 ? 6.024 -18.635 -10.183 1.00 98.00 85 VAL A C 1
ATOM 708 O O . VAL A 1 85 ? 6.038 -19.662 -10.856 1.00 98.00 85 VAL A O 1
ATOM 711 N N . ARG A 1 86 ? 5.079 -17.706 -10.327 1.00 97.44 86 ARG A N 1
ATOM 712 C CA . ARG A 1 86 ? 4.009 -17.768 -11.329 1.00 97.44 86 ARG A CA 1
ATOM 713 C C . ARG A 1 86 ? 4.466 -17.244 -12.685 1.00 97.44 86 ARG A C 1
ATOM 715 O O . ARG A 1 86 ? 4.005 -17.718 -13.724 1.00 97.44 86 ARG A O 1
ATOM 722 N N . GLY A 1 87 ? 5.351 -16.252 -12.682 1.00 98.31 87 GLY A N 1
ATOM 723 C CA . GLY A 1 87 ? 5.800 -15.636 -13.917 1.00 98.31 87 GLY A CA 1
ATOM 724 C C . GLY A 1 87 ? 7.067 -14.803 -13.802 1.00 98.31 87 GLY A C 1
ATOM 725 O O . GLY A 1 87 ? 7.592 -14.563 -12.718 1.00 98.31 87 GLY A O 1
ATOM 726 N N . VAL A 1 88 ? 7.553 -14.361 -14.955 1.00 98.75 88 VAL A N 1
ATOM 727 C CA . VAL A 1 88 ? 8.719 -13.491 -15.112 1.00 98.75 88 VAL A CA 1
ATOM 728 C C . VAL A 1 88 ? 8.292 -12.201 -15.797 1.00 98.75 88 VAL A C 1
ATOM 730 O O . VAL A 1 88 ? 7.554 -12.243 -16.780 1.00 98.75 88 VAL A O 1
ATOM 733 N N . LEU A 1 89 ? 8.779 -11.064 -15.302 1.00 98.69 89 LEU A N 1
ATOM 734 C CA . LEU A 1 89 ? 8.576 -9.750 -15.902 1.00 98.69 89 LEU A CA 1
ATOM 735 C C . LEU A 1 89 ? 9.911 -9.176 -16.389 1.00 98.69 89 LEU A C 1
ATOM 737 O O . LEU A 1 89 ? 10.832 -8.945 -15.603 1.00 98.69 89 LEU A O 1
ATOM 741 N N . LEU A 1 90 ? 9.983 -8.914 -17.692 1.00 97.88 90 LEU A N 1
ATOM 742 C CA . LEU A 1 90 ? 11.065 -8.191 -18.348 1.00 97.88 90 LEU A CA 1
ATOM 743 C C . LEU A 1 90 ? 10.529 -6.826 -18.788 1.00 97.88 90 LEU A C 1
ATOM 745 O O . LEU A 1 90 ? 9.771 -6.742 -19.752 1.00 97.88 90 LEU A O 1
ATOM 749 N N . TRP A 1 91 ? 10.902 -5.765 -18.072 1.00 95.56 91 TRP A N 1
ATOM 750 C CA . TRP A 1 91 ? 10.555 -4.387 -18.430 1.00 95.56 91 TRP A CA 1
ATOM 751 C C . TRP A 1 91 ? 11.681 -3.440 -18.023 1.00 95.56 91 TRP A C 1
ATOM 753 O O . TRP A 1 91 ? 11.626 -2.758 -17.000 1.00 95.56 91 TRP A O 1
ATOM 763 N N . MET A 1 92 ? 12.757 -3.477 -18.802 1.00 89.75 92 MET A N 1
ATOM 764 C CA . MET A 1 92 ? 14.004 -2.779 -18.505 1.00 89.75 92 MET A CA 1
ATOM 765 C C . MET A 1 92 ? 14.214 -1.623 -19.479 1.00 89.75 92 MET A C 1
ATOM 767 O O . MET A 1 92 ? 13.850 -1.711 -20.647 1.00 89.75 92 MET A O 1
ATOM 771 N N . SER A 1 93 ? 14.860 -0.558 -19.008 1.00 83.12 93 SER A N 1
ATOM 772 C CA . SER A 1 93 ? 15.241 0.584 -19.851 1.00 83.12 93 SER A CA 1
ATOM 773 C C . SER A 1 93 ? 16.432 0.273 -20.774 1.00 83.12 93 SER A C 1
ATOM 775 O O . SER A 1 93 ? 16.661 0.969 -21.757 1.00 83.12 93 SER A O 1
ATOM 777 N N . SER A 1 94 ? 17.204 -0.769 -20.454 1.00 83.50 94 SER A N 1
ATOM 778 C CA . SER A 1 94 ? 18.408 -1.189 -21.174 1.00 83.50 94 SER A CA 1
ATOM 779 C C . SER A 1 94 ? 18.138 -2.446 -21.998 1.00 83.50 94 SER A C 1
ATOM 781 O O . SER A 1 94 ? 17.606 -3.430 -21.486 1.00 83.50 94 SER A O 1
ATOM 783 N N . ALA A 1 95 ? 18.584 -2.441 -23.256 1.00 85.94 95 ALA A N 1
ATOM 784 C CA . ALA A 1 95 ? 18.557 -3.607 -24.142 1.00 85.94 95 ALA A CA 1
ATOM 785 C C . ALA A 1 95 ? 19.764 -4.554 -23.947 1.00 85.94 95 ALA A C 1
ATOM 787 O O . ALA A 1 95 ? 19.974 -5.460 -24.760 1.00 85.94 95 ALA A O 1
ATOM 788 N N . ALA A 1 96 ? 20.593 -4.314 -22.923 1.00 88.00 96 ALA A N 1
ATOM 789 C CA . ALA A 1 96 ? 21.862 -5.000 -22.718 1.00 88.00 96 ALA A CA 1
ATOM 790 C C . ALA A 1 96 ? 21.848 -5.956 -21.517 1.00 88.00 96 ALA A C 1
ATOM 792 O O . ALA A 1 96 ? 21.455 -5.581 -20.411 1.00 88.00 96 ALA A O 1
ATOM 793 N N . THR A 1 97 ? 22.396 -7.152 -21.728 1.00 91.75 97 THR A N 1
ATOM 794 C CA . THR A 1 97 ? 22.657 -8.157 -20.686 1.00 91.75 97 THR A CA 1
ATOM 795 C C . THR A 1 97 ? 24.055 -8.763 -20.874 1.00 91.75 97 THR A C 1
ATOM 797 O O . THR A 1 97 ? 24.528 -8.809 -22.010 1.00 91.75 97 THR A O 1
ATOM 800 N N . PRO A 1 98 ? 24.750 -9.245 -19.825 1.00 91.00 98 PRO A N 1
ATOM 801 C CA . PRO A 1 98 ? 26.123 -9.745 -19.961 1.00 91.00 98 PRO A CA 1
ATOM 802 C C . PRO A 1 98 ? 26.285 -10.874 -20.988 1.00 91.00 98 PRO A C 1
ATOM 804 O O . PRO A 1 98 ? 27.229 -10.864 -21.777 1.00 91.00 98 PRO A O 1
ATOM 807 N N . ASP A 1 99 ? 25.347 -11.825 -20.994 1.00 94.94 99 ASP A N 1
ATOM 808 C CA . ASP A 1 99 ? 25.331 -12.980 -21.896 1.00 94.94 99 ASP A CA 1
ATOM 809 C C . ASP A 1 99 ? 23.919 -13.171 -22.479 1.00 94.94 99 ASP A C 1
ATOM 811 O O . ASP A 1 99 ? 23.084 -13.880 -21.897 1.00 94.94 99 ASP A O 1
ATOM 815 N N . PRO A 1 100 ? 23.624 -12.529 -23.627 1.00 96.31 100 PRO A N 1
ATOM 816 C CA . PRO A 1 100 ? 22.313 -12.614 -24.258 1.00 96.31 100 PRO A CA 1
ATOM 817 C C . PRO A 1 100 ? 21.902 -14.044 -24.603 1.00 96.31 100 PRO A C 1
ATOM 819 O O . PRO A 1 100 ? 20.750 -14.414 -24.394 1.00 96.31 100 PRO A O 1
ATOM 822 N N . ALA A 1 101 ? 22.831 -14.873 -25.090 1.00 96.56 101 ALA A N 1
ATOM 823 C CA . ALA A 1 101 ? 22.525 -16.236 -25.513 1.00 96.56 101 ALA A CA 1
ATOM 824 C C . ALA A 1 101 ? 22.105 -17.109 -24.325 1.00 96.56 101 ALA A C 1
ATOM 826 O O . ALA A 1 101 ? 21.084 -17.802 -24.393 1.00 96.56 101 ALA A O 1
ATOM 827 N N . ARG A 1 102 ? 22.844 -17.030 -23.211 1.00 96.56 102 ARG A N 1
ATOM 828 C CA . ARG A 1 102 ? 22.498 -17.739 -21.974 1.00 96.56 102 ARG A CA 1
ATOM 829 C C . ARG A 1 102 ? 21.178 -17.246 -21.389 1.00 96.56 102 ARG A C 1
ATOM 831 O O . ARG A 1 102 ? 20.358 -18.067 -20.977 1.00 96.56 102 ARG A O 1
ATOM 838 N N . PHE A 1 103 ? 20.952 -15.933 -21.377 1.00 97.31 103 PHE A N 1
ATOM 839 C CA . PHE A 1 103 ? 19.716 -15.357 -20.850 1.00 97.31 103 PHE A CA 1
ATOM 840 C C . PHE A 1 103 ? 18.488 -15.757 -21.679 1.00 97.31 103 PHE A C 1
ATOM 842 O O . PHE A 1 103 ? 17.468 -16.169 -21.124 1.00 97.31 103 PHE A O 1
ATOM 849 N N . ILE A 1 104 ? 18.600 -15.724 -23.010 1.00 97.94 104 ILE A N 1
ATOM 850 C CA . ILE A 1 104 ? 17.550 -16.185 -23.926 1.00 97.94 104 ILE A CA 1
ATOM 851 C C . ILE A 1 104 ? 17.270 -17.675 -23.725 1.00 97.94 104 ILE A C 1
ATOM 853 O O . ILE A 1 104 ? 16.106 -18.071 -23.644 1.00 97.94 104 ILE A O 1
ATOM 857 N N . HIS A 1 105 ? 18.316 -18.502 -23.620 1.00 97.94 105 HIS A N 1
ATOM 858 C CA . HIS A 1 105 ? 18.149 -19.928 -23.355 1.00 97.94 105 HIS A CA 1
ATOM 859 C C . HIS A 1 105 ? 17.355 -20.157 -22.067 1.00 97.94 105 HIS A C 1
ATOM 861 O O . HIS A 1 105 ? 16.384 -20.911 -22.080 1.00 97.94 105 HIS A O 1
ATOM 867 N N . TRP A 1 106 ? 17.719 -19.464 -20.985 1.00 98.00 106 TRP A N 1
ATOM 868 C CA . TRP A 1 106 ? 16.996 -19.529 -19.718 1.00 98.00 106 TRP A CA 1
ATOM 869 C C . TRP A 1 106 ? 15.529 -19.107 -19.875 1.00 98.00 106 TRP A C 1
ATOM 871 O O . TRP A 1 106 ? 14.652 -19.881 -19.508 1.00 98.00 106 TRP A O 1
ATOM 881 N N . CYS A 1 107 ? 15.239 -17.975 -20.531 1.00 98.25 107 CYS A N 1
ATOM 882 C CA . CYS A 1 107 ? 13.862 -17.524 -20.784 1.00 98.25 107 CYS A CA 1
ATOM 883 C C . CYS A 1 107 ? 13.020 -18.580 -21.524 1.00 98.25 107 CYS A C 1
ATOM 885 O O . CYS A 1 107 ? 11.852 -18.798 -21.198 1.00 98.25 107 CYS A O 1
ATOM 887 N N . VAL A 1 108 ? 13.609 -19.260 -22.514 1.00 98.44 108 VAL A N 1
ATOM 888 C CA . VAL A 1 108 ? 12.940 -20.339 -23.255 1.00 98.44 108 VAL A CA 1
ATOM 889 C C . VAL A 1 108 ? 12.662 -21.544 -22.357 1.00 98.44 108 VAL A C 1
ATOM 891 O O . VAL A 1 108 ? 11.570 -22.106 -22.436 1.00 98.44 108 VAL A O 1
ATOM 894 N N . GLN A 1 109 ? 13.607 -21.948 -21.501 1.00 98.25 109 GLN A N 1
ATOM 895 C CA . GLN A 1 109 ? 13.377 -23.051 -20.561 1.00 98.25 109 GLN A CA 1
ATOM 896 C C . GLN A 1 109 ? 12.316 -22.696 -19.514 1.00 98.25 109 GLN A C 1
ATOM 898 O O . GLN A 1 109 ? 11.456 -23.525 -19.232 1.00 98.25 109 GLN A O 1
ATOM 903 N N . THR A 1 110 ? 12.306 -21.456 -19.020 1.00 98.06 110 THR A N 1
ATOM 904 C CA . THR A 1 110 ? 11.279 -20.936 -18.107 1.00 98.06 110 THR A CA 1
ATOM 905 C C . THR A 1 110 ? 9.876 -21.076 -18.705 1.00 98.06 110 THR A C 1
ATOM 907 O O . THR A 1 110 ? 9.003 -21.691 -18.094 1.00 98.06 110 THR A O 1
ATOM 910 N N . MET A 1 111 ? 9.675 -20.607 -19.944 1.00 97.94 111 MET A N 1
ATOM 911 C CA . MET A 1 111 ? 8.384 -20.734 -20.637 1.00 97.94 111 MET A CA 1
ATOM 912 C C . MET A 1 111 ? 7.991 -22.192 -20.913 1.00 97.94 111 MET A C 1
ATOM 914 O O . MET A 1 111 ? 6.807 -22.532 -20.858 1.00 97.94 111 MET A O 1
ATOM 918 N N . LYS A 1 112 ? 8.964 -23.069 -21.199 1.00 97.00 112 LYS A N 1
ATOM 919 C CA . LYS A 1 112 ? 8.729 -24.511 -21.395 1.00 97.00 112 LYS A CA 1
ATOM 920 C C . LYS A 1 112 ? 8.383 -25.245 -20.100 1.00 97.00 112 LYS A C 1
ATOM 922 O O . LYS A 1 112 ? 7.647 -26.224 -20.159 1.00 97.00 112 LYS A O 1
ATOM 927 N N . ALA A 1 113 ? 8.867 -24.765 -18.957 1.00 96.31 113 ALA A N 1
ATOM 928 C CA . ALA A 1 113 ? 8.509 -25.268 -17.633 1.00 96.31 113 ALA A CA 1
ATOM 929 C C . ALA A 1 113 ? 7.110 -24.810 -17.168 1.00 96.31 113 ALA A C 1
ATOM 931 O O . ALA A 1 113 ? 6.686 -25.162 -16.073 1.00 96.31 113 ALA A O 1
ATOM 932 N N . GLY A 1 114 ? 6.385 -24.037 -17.987 1.00 95.88 114 GLY A N 1
ATOM 933 C CA . GLY A 1 114 ? 5.035 -23.553 -17.683 1.00 95.88 114 GLY A CA 1
ATOM 934 C C . GLY A 1 114 ? 4.993 -22.218 -16.935 1.00 95.88 114 GLY A C 1
ATOM 935 O O . GLY A 1 114 ? 3.904 -21.713 -16.668 1.00 95.88 114 GLY A O 1
ATOM 936 N N . ILE A 1 115 ? 6.149 -21.616 -16.640 1.00 97.94 115 ILE A N 1
ATOM 937 C CA . ILE A 1 115 ? 6.233 -20.293 -16.017 1.00 97.94 115 ILE A CA 1
ATOM 938 C C . ILE A 1 115 ? 6.029 -19.233 -17.102 1.00 97.94 115 ILE A C 1
ATOM 940 O O . ILE A 1 115 ? 6.762 -19.185 -18.092 1.00 97.94 115 ILE A O 1
ATOM 944 N N . ARG A 1 116 ? 5.026 -18.370 -16.925 1.00 98.25 116 ARG A N 1
ATOM 945 C CA . ARG A 1 116 ? 4.659 -17.367 -17.935 1.00 98.25 116 ARG A CA 1
ATOM 946 C C . ARG A 1 116 ? 5.639 -16.198 -17.944 1.00 98.25 116 ARG A C 1
ATOM 948 O O . ARG A 1 116 ? 6.077 -15.751 -16.890 1.00 98.25 116 ARG A O 1
ATOM 955 N N . LEU A 1 117 ? 5.961 -15.669 -19.118 1.00 98.62 117 LEU A N 1
ATOM 956 C CA . LEU A 1 117 ? 6.902 -14.565 -19.287 1.00 98.62 117 LEU A CA 1
ATOM 957 C C . LEU A 1 117 ? 6.230 -13.376 -19.970 1.00 98.62 117 LEU A C 1
ATOM 959 O O . LEU A 1 117 ? 5.670 -13.492 -21.059 1.00 98.62 117 LEU A O 1
ATOM 963 N N . VAL A 1 118 ? 6.328 -12.213 -19.335 1.00 98.75 118 VAL A N 1
ATOM 964 C CA . VAL A 1 118 ? 5.892 -10.936 -19.892 1.00 98.75 118 VAL A CA 1
ATOM 965 C C . VAL A 1 118 ? 7.105 -10.115 -20.294 1.00 98.75 118 VAL A C 1
ATOM 967 O O . VAL A 1 118 ? 7.970 -9.835 -19.466 1.00 98.75 118 VAL A O 1
ATOM 970 N N . LEU A 1 119 ? 7.139 -9.708 -21.561 1.00 98.31 119 LEU A N 1
ATOM 971 C CA . LEU A 1 119 ? 8.066 -8.706 -22.072 1.00 98.31 119 LEU A CA 1
ATOM 972 C C . LEU A 1 119 ? 7.294 -7.419 -22.370 1.00 98.31 119 LEU A C 1
ATOM 974 O O . LEU A 1 119 ? 6.422 -7.405 -23.236 1.00 98.31 119 LEU A O 1
ATOM 978 N N . MET A 1 120 ? 7.632 -6.341 -21.672 1.00 97.06 120 MET A N 1
ATOM 979 C CA . MET A 1 120 ? 7.138 -5.001 -21.970 1.00 97.06 120 MET A CA 1
ATOM 980 C C . MET A 1 120 ? 8.311 -4.116 -22.362 1.00 97.06 120 MET A C 1
ATOM 982 O O . MET A 1 120 ? 9.336 -4.099 -21.682 1.00 97.06 120 MET A O 1
ATOM 986 N N . GLY A 1 121 ? 8.160 -3.388 -23.459 1.00 93.75 121 GLY A N 1
ATOM 987 C CA . GLY A 1 121 ? 9.232 -2.571 -23.997 1.00 93.75 121 GLY A CA 1
ATOM 988 C C . GLY A 1 121 ? 10.273 -3.372 -24.776 1.00 93.75 121 GLY A C 1
ATOM 989 O O . GLY A 1 121 ? 10.014 -4.452 -25.317 1.00 93.75 121 GLY A O 1
ATOM 990 N N . SER A 1 122 ? 11.469 -2.799 -24.862 1.00 90.62 122 SER A N 1
ATOM 991 C CA . SER A 1 122 ? 12.583 -3.379 -25.607 1.00 90.62 122 SER A CA 1
ATOM 992 C C . SER A 1 122 ? 13.155 -4.631 -24.904 1.00 90.62 122 SER A C 1
ATOM 994 O O . SER A 1 122 ? 13.348 -4.615 -23.686 1.00 90.62 122 SER A O 1
ATOM 996 N N . PRO A 1 123 ? 13.472 -5.724 -25.633 1.00 92.75 123 PRO A N 1
ATOM 997 C CA . PRO A 1 123 ? 14.081 -6.911 -25.034 1.00 92.75 123 PRO A CA 1
ATOM 998 C C . PRO A 1 123 ? 15.447 -6.599 -24.390 1.00 92.75 123 PRO A C 1
ATOM 1000 O O . PRO A 1 123 ? 16.313 -6.040 -25.068 1.00 92.75 123 PRO A O 1
ATOM 1003 N N . PRO A 1 124 ? 15.722 -7.040 -23.144 1.00 92.81 124 PRO A N 1
ATOM 1004 C CA . PRO A 1 124 ? 16.975 -6.739 -22.437 1.00 92.81 124 PRO A CA 1
ATOM 1005 C C . PRO A 1 124 ? 18.184 -7.554 -22.929 1.00 92.81 124 PRO A C 1
ATOM 1007 O O . PRO A 1 124 ? 19.201 -7.659 -22.254 1.00 92.81 124 PRO A O 1
ATOM 1010 N N . PHE A 1 125 ? 18.068 -8.181 -24.095 1.00 95.00 125 PHE A N 1
ATOM 1011 C CA . PHE A 1 125 ? 19.056 -9.081 -24.686 1.00 95.00 125 PHE A CA 1
ATOM 1012 C C . PHE A 1 125 ? 19.291 -8.777 -26.172 1.00 95.00 125 PHE A C 1
ATOM 1014 O O . PHE A 1 125 ? 19.726 -9.644 -26.932 1.00 95.00 125 PHE A O 1
ATOM 1021 N N . GLY A 1 126 ? 19.005 -7.545 -26.601 1.00 91.50 126 GLY A N 1
ATOM 1022 C CA . GLY A 1 126 ? 19.318 -7.066 -27.949 1.00 91.50 126 GLY A CA 1
ATOM 1023 C C . GLY A 1 126 ? 20.822 -6.912 -28.196 1.00 91.50 126 GLY A C 1
ATOM 1024 O O . GLY A 1 126 ? 21.270 -7.020 -29.336 1.00 91.50 126 GLY A O 1
ATOM 1025 N N . GLN A 1 127 ? 21.607 -6.717 -27.135 1.00 94.00 127 GLN A N 1
ATOM 1026 C CA . GLN A 1 127 ? 23.065 -6.631 -27.197 1.00 94.00 127 GLN A CA 1
ATOM 1027 C C . GLN A 1 127 ? 23.726 -7.126 -25.906 1.00 94.00 127 GLN A C 1
ATOM 1029 O O . GLN A 1 127 ? 23.068 -7.264 -24.873 1.00 94.00 127 GLN A O 1
ATOM 1034 N N . ASN A 1 128 ? 25.038 -7.363 -25.952 1.00 93.25 128 ASN A N 1
ATOM 1035 C CA . ASN A 1 128 ? 25.829 -7.604 -24.747 1.00 93.25 128 ASN A CA 1
ATOM 1036 C C . ASN A 1 128 ? 26.362 -6.304 -24.113 1.00 93.25 128 ASN A C 1
ATOM 1038 O O . ASN A 1 128 ? 26.240 -5.218 -24.681 1.00 93.25 128 ASN A O 1
ATOM 1042 N N . ASP A 1 129 ? 27.012 -6.413 -22.951 1.00 89.25 129 ASP A N 1
ATOM 1043 C CA . ASP A 1 129 ? 27.597 -5.263 -22.238 1.00 89.25 129 ASP A CA 1
ATOM 1044 C C . ASP A 1 129 ? 28.711 -4.534 -23.019 1.00 89.25 129 ASP A C 1
ATOM 1046 O O . ASP A 1 129 ? 29.059 -3.405 -22.681 1.00 89.25 129 ASP A O 1
ATOM 1050 N N . LYS A 1 130 ? 29.251 -5.144 -24.083 1.00 91.19 130 LYS A N 1
ATOM 1051 C CA . LYS A 1 130 ? 30.229 -4.532 -24.999 1.00 91.19 130 LYS A CA 1
ATOM 1052 C C . LYS A 1 130 ? 29.569 -3.869 -26.218 1.00 91.19 130 LYS A C 1
ATOM 1054 O O . LYS A 1 130 ? 30.278 -3.430 -27.118 1.00 91.19 130 LYS A O 1
ATOM 1059 N N . GLY A 1 131 ? 28.236 -3.832 -26.280 1.00 91.56 131 GLY A N 1
ATOM 1060 C CA . GLY A 1 131 ? 27.478 -3.293 -27.413 1.00 91.56 131 GLY A CA 1
ATOM 1061 C C . GLY A 1 131 ? 27.445 -4.205 -28.643 1.00 91.56 131 GLY A C 1
ATOM 1062 O O . GLY A 1 131 ? 27.038 -3.766 -29.715 1.00 91.56 131 GLY A O 1
ATOM 1063 N N . VAL A 1 132 ? 27.866 -5.470 -28.523 1.00 94.44 132 VAL A N 1
ATOM 1064 C CA . VAL A 1 132 ? 27.753 -6.437 -29.624 1.00 94.44 132 VAL A CA 1
ATOM 1065 C C . VAL A 1 132 ? 26.296 -6.858 -29.744 1.00 94.44 132 VAL A C 1
ATOM 1067 O O . VAL A 1 132 ? 25.730 -7.405 -28.796 1.00 94.44 132 VAL A O 1
ATOM 1070 N N . ILE A 1 133 ? 25.707 -6.603 -30.911 1.00 94.56 133 ILE A N 1
ATOM 1071 C CA . ILE A 1 133 ? 24.320 -6.950 -31.223 1.00 94.56 133 ILE A CA 1
ATOM 1072 C C . ILE A 1 133 ? 24.140 -8.469 -31.208 1.00 94.56 133 ILE A C 1
ATOM 1074 O O . ILE A 1 133 ? 24.932 -9.212 -31.790 1.00 94.56 133 ILE A O 1
ATOM 1078 N N . THR A 1 134 ? 23.074 -8.926 -30.560 1.00 94.50 134 THR A N 1
ATOM 1079 C CA . THR A 1 134 ? 22.703 -10.339 -30.520 1.00 94.50 134 THR A CA 1
ATOM 1080 C C . THR A 1 134 ? 22.258 -10.803 -31.902 1.00 94.50 134 THR A C 1
ATOM 1082 O O . THR A 1 134 ? 21.376 -10.207 -32.522 1.00 94.50 134 THR A O 1
ATOM 1085 N N . GLU A 1 135 ? 22.838 -11.900 -32.386 1.00 93.62 135 GLU A N 1
ATOM 1086 C CA . GLU A 1 135 ? 22.501 -12.423 -33.706 1.00 93.62 135 GLU A CA 1
ATOM 1087 C C . GLU A 1 135 ? 21.008 -12.802 -33.816 1.00 93.62 135 GLU A C 1
ATOM 1089 O O . GLU A 1 135 ? 20.467 -13.465 -32.922 1.00 93.62 135 GLU A O 1
ATOM 1094 N N . PRO A 1 136 ? 20.331 -12.491 -34.941 1.00 91.62 136 PRO A N 1
ATOM 1095 C CA . PRO A 1 136 ? 18.921 -12.838 -35.151 1.00 91.62 136 PRO A CA 1
ATOM 1096 C C . PRO A 1 136 ? 18.593 -14.326 -34.950 1.00 91.62 136 PRO A C 1
ATOM 1098 O O . PRO A 1 136 ? 17.497 -14.684 -34.516 1.00 91.62 136 PRO A O 1
ATOM 1101 N N . GLY A 1 137 ? 19.541 -15.223 -35.254 1.00 93.00 137 GLY A N 1
ATOM 1102 C CA . GLY A 1 137 ? 19.410 -16.662 -35.000 1.00 93.00 137 GLY A CA 1
ATOM 1103 C C . GLY A 1 137 ? 19.145 -16.993 -33.529 1.00 93.00 137 GLY A C 1
ATOM 1104 O O . GLY A 1 137 ? 18.298 -17.837 -33.243 1.00 93.00 137 GLY A O 1
ATOM 1105 N N . THR A 1 138 ? 19.796 -16.271 -32.619 1.00 94.75 138 THR A N 1
ATOM 1106 C CA . THR A 1 138 ? 19.704 -16.448 -31.165 1.00 94.75 138 THR A CA 1
ATOM 1107 C C . THR A 1 138 ? 18.392 -15.908 -30.599 1.00 94.75 138 THR A C 1
ATOM 1109 O O . THR A 1 138 ? 17.868 -16.465 -29.642 1.00 94.75 138 THR A O 1
ATOM 1112 N N . LEU A 1 139 ? 17.812 -14.872 -31.214 1.00 94.69 139 LEU A N 1
ATOM 1113 C CA . LEU A 1 139 ? 16.538 -14.270 -30.791 1.00 94.69 139 LEU A CA 1
ATOM 1114 C C . LEU A 1 139 ? 15.313 -15.106 -31.205 1.00 94.69 139 LEU A C 1
ATOM 1116 O O . LEU A 1 139 ? 14.292 -15.107 -30.515 1.00 94.69 139 LEU A O 1
ATOM 1120 N N . ARG A 1 140 ? 15.391 -15.840 -32.327 1.00 96.19 140 ARG A N 1
ATOM 1121 C CA . ARG A 1 140 ? 14.262 -16.625 -32.873 1.00 96.19 140 ARG A CA 1
ATOM 1122 C C . ARG A 1 140 ? 13.623 -17.599 -31.870 1.00 96.19 140 ARG A C 1
ATOM 1124 O O . ARG A 1 140 ? 12.393 -17.628 -31.821 1.00 96.19 140 ARG A O 1
ATOM 1131 N N . PRO A 1 141 ? 14.379 -18.405 -31.095 1.00 97.25 141 PRO A N 1
ATOM 1132 C CA . PRO A 1 141 ? 13.802 -19.315 -30.107 1.00 97.25 141 PRO A CA 1
ATOM 1133 C C . PRO A 1 141 ? 12.930 -18.617 -29.061 1.00 97.25 141 PRO A C 1
ATOM 1135 O O . PRO A 1 141 ? 11.865 -19.141 -28.739 1.00 97.25 141 PRO A O 1
ATOM 1138 N N . PHE A 1 142 ? 13.341 -17.442 -28.573 1.00 97.62 142 PHE A N 1
ATOM 1139 C CA . PHE A 1 142 ? 12.563 -16.663 -27.608 1.00 97.62 142 PHE A CA 1
ATOM 1140 C C . PHE A 1 142 ? 11.201 -16.282 -28.192 1.00 97.62 142 PHE A C 1
ATOM 1142 O O . PHE A 1 142 ? 10.166 -16.707 -27.678 1.00 97.62 142 PHE A O 1
ATOM 1149 N N . TRP A 1 143 ? 11.209 -15.571 -29.323 1.00 97.44 143 TRP A N 1
ATOM 1150 C CA . TRP A 1 143 ? 9.987 -15.084 -29.961 1.00 97.44 143 TRP A CA 1
ATOM 1151 C C . TRP A 1 143 ? 9.036 -16.221 -30.329 1.00 97.44 143 TRP A C 1
ATOM 1153 O O . TRP A 1 143 ? 7.849 -16.158 -30.015 1.00 97.44 143 TRP A O 1
ATOM 1163 N N . ARG A 1 144 ? 9.560 -17.307 -30.912 1.00 97.19 144 ARG A N 1
ATOM 1164 C CA . ARG A 1 144 ? 8.748 -18.468 -31.302 1.00 97.19 144 ARG A CA 1
ATOM 1165 C C . ARG A 1 144 ? 8.129 -19.184 -30.111 1.00 97.19 144 ARG A C 1
ATOM 1167 O O . ARG A 1 144 ? 7.016 -19.685 -30.249 1.00 97.19 144 ARG A O 1
ATOM 1174 N N . THR A 1 145 ? 8.825 -19.231 -28.974 1.00 97.69 145 THR A N 1
ATOM 1175 C CA . THR A 1 145 ? 8.286 -19.809 -27.732 1.00 97.69 145 THR A CA 1
ATOM 1176 C C . THR A 1 145 ? 7.170 -18.933 -27.164 1.00 97.69 145 THR A C 1
ATOM 1178 O O . THR A 1 145 ? 6.157 -19.461 -26.725 1.00 97.69 145 THR A O 1
ATOM 1181 N N . LEU A 1 146 ? 7.286 -17.605 -27.276 1.00 96.81 146 LEU A N 1
ATOM 1182 C CA . LEU A 1 146 ? 6.216 -16.663 -26.920 1.00 96.81 146 LEU A CA 1
ATOM 1183 C C . LEU A 1 146 ? 5.033 -16.675 -27.916 1.00 96.81 146 LEU A C 1
ATOM 1185 O O . LEU A 1 146 ? 3.994 -16.071 -27.658 1.00 96.81 146 LEU A O 1
ATOM 1189 N N . GLY A 1 147 ? 5.179 -17.372 -29.050 1.00 97.00 147 GLY A N 1
ATOM 1190 C CA . GLY A 1 147 ? 4.163 -17.512 -30.097 1.00 97.00 147 GLY A CA 1
ATOM 1191 C C . GLY A 1 147 ? 4.272 -16.496 -31.243 1.00 97.00 147 GLY A C 1
ATOM 1192 O O . GLY A 1 147 ? 3.388 -16.436 -32.099 1.00 97.00 147 GLY A O 1
ATOM 1193 N N . LEU A 1 148 ? 5.361 -15.730 -31.312 1.00 97.00 148 LEU A N 1
ATOM 1194 C CA . LEU A 1 148 ? 5.620 -14.722 -32.342 1.00 97.00 148 LEU A CA 1
ATOM 1195 C C . LEU A 1 148 ? 6.695 -15.191 -33.335 1.00 97.00 148 LEU A C 1
ATOM 1197 O O . LEU A 1 148 ? 7.633 -15.907 -32.991 1.00 97.00 148 LEU A O 1
ATOM 1201 N N . GLU A 1 149 ? 6.574 -14.781 -34.594 1.00 96.25 149 GLU A N 1
ATOM 1202 C CA . GLU A 1 149 ? 7.594 -14.984 -35.623 1.00 96.25 149 GLU A CA 1
ATOM 1203 C C . GLU A 1 149 ? 8.267 -13.639 -35.941 1.00 96.25 149 GLU A C 1
ATOM 1205 O O . GLU A 1 149 ? 7.619 -12.765 -36.529 1.00 96.25 149 GLU A O 1
ATOM 1210 N N . PRO A 1 150 ? 9.549 -13.458 -35.574 1.00 94.56 150 PRO A N 1
ATOM 1211 C CA . PRO A 1 150 ? 10.267 -12.221 -35.835 1.00 94.56 150 PRO A CA 1
ATOM 1212 C C . PRO A 1 150 ? 10.715 -12.163 -37.295 1.00 94.56 150 PRO A C 1
ATOM 1214 O O . PRO A 1 150 ? 11.273 -13.129 -37.830 1.00 94.56 150 PRO A O 1
ATOM 1217 N N . ARG A 1 151 ? 10.492 -11.023 -37.951 1.00 91.56 151 ARG A N 1
ATOM 1218 C CA . ARG A 1 151 ? 11.008 -10.767 -39.304 1.00 91.56 151 ARG A CA 1
ATOM 1219 C C . ARG A 1 151 ? 12.366 -10.060 -39.307 1.00 91.56 151 ARG A C 1
ATOM 1221 O O . ARG A 1 151 ? 13.065 -10.143 -40.313 1.00 91.56 151 ARG A O 1
ATOM 1228 N N . PHE A 1 152 ? 12.773 -9.496 -38.165 1.00 85.12 152 PHE A N 1
ATOM 1229 C CA . PHE A 1 152 ? 14.021 -8.746 -37.974 1.00 85.12 152 PHE A CA 1
ATOM 1230 C C . PHE A 1 152 ? 14.144 -7.494 -38.851 1.00 85.12 152 PHE A C 1
ATOM 1232 O O . PHE A 1 152 ? 15.247 -7.076 -39.202 1.00 85.12 152 PHE A O 1
ATOM 1239 N N . ASP A 1 153 ? 13.013 -6.876 -39.179 1.00 86.31 153 ASP A N 1
ATOM 1240 C CA . ASP A 1 153 ? 12.927 -5.538 -39.748 1.00 86.31 153 ASP A CA 1
ATOM 1241 C C . ASP A 1 153 ? 12.175 -4.588 -38.801 1.00 86.31 153 ASP A C 1
ATOM 1243 O O . ASP A 1 153 ? 11.572 -4.993 -37.807 1.00 86.31 153 ASP A O 1
ATOM 1247 N N . TRP A 1 154 ? 12.296 -3.287 -39.061 1.00 89.12 154 TRP A N 1
ATOM 1248 C CA . TRP A 1 154 ? 11.787 -2.239 -38.179 1.00 89.12 154 TRP A CA 1
ATOM 1249 C C . TRP A 1 154 ? 11.013 -1.196 -38.968 1.00 89.12 154 TRP A C 1
ATOM 1251 O O . TRP A 1 154 ? 11.510 -0.651 -39.958 1.00 89.12 154 TRP A O 1
ATOM 1261 N N . ILE A 1 155 ? 9.842 -0.823 -38.460 1.00 90.00 155 ILE A N 1
ATOM 1262 C CA . ILE A 1 155 ? 9.091 0.324 -38.964 1.00 90.00 155 ILE A CA 1
ATOM 1263 C C . ILE A 1 155 ? 9.514 1.549 -38.156 1.00 90.00 155 ILE A C 1
ATOM 1265 O O . ILE A 1 155 ? 9.020 1.800 -37.061 1.00 90.00 155 ILE A O 1
ATOM 1269 N N . ARG A 1 156 ? 10.469 2.308 -38.707 1.00 89.31 156 ARG A N 1
ATOM 1270 C CA . ARG A 1 156 ? 11.036 3.510 -38.064 1.00 89.31 156 ARG A CA 1
ATOM 1271 C C . ARG A 1 156 ? 10.179 4.761 -38.247 1.00 89.31 156 ARG A C 1
ATOM 1273 O O . ARG A 1 156 ? 10.091 5.586 -37.348 1.00 89.31 156 ARG A O 1
ATOM 1280 N N . PHE A 1 157 ? 9.561 4.908 -39.417 1.00 88.75 157 PHE A N 1
ATOM 1281 C CA . PHE A 1 157 ? 8.739 6.067 -39.759 1.00 88.75 157 PHE A CA 1
ATOM 1282 C C . PHE A 1 157 ? 7.265 5.675 -39.765 1.00 88.75 157 PHE A C 1
ATOM 1284 O O . PHE A 1 157 ? 6.799 4.995 -40.676 1.00 88.75 157 PHE A O 1
ATOM 1291 N N . THR A 1 158 ? 6.519 6.143 -38.771 1.00 91.00 158 THR A N 1
ATOM 1292 C CA . THR A 1 158 ? 5.136 5.711 -38.512 1.00 91.00 158 THR A CA 1
ATOM 1293 C C . THR A 1 158 ? 4.064 6.661 -39.050 1.00 91.00 158 THR A C 1
ATOM 1295 O O . THR A 1 158 ? 2.880 6.447 -38.818 1.00 91.00 158 THR A O 1
ATOM 1298 N N . HIS A 1 159 ? 4.443 7.679 -39.833 1.00 89.25 159 HIS A N 1
ATOM 1299 C CA . HIS A 1 159 ? 3.518 8.658 -40.432 1.00 89.25 159 HIS A CA 1
ATOM 1300 C C . HIS A 1 159 ? 2.437 8.037 -41.342 1.00 89.25 159 HIS A C 1
ATOM 1302 O O . HIS A 1 159 ? 1.411 8.660 -41.597 1.00 89.25 159 HIS A O 1
ATOM 1308 N N . LYS A 1 160 ? 2.666 6.816 -41.841 1.00 89.00 160 LYS A N 1
ATOM 1309 C CA . LYS A 1 160 ? 1.720 6.025 -42.646 1.00 89.00 160 LYS A CA 1
ATOM 1310 C C . LYS A 1 160 ? 1.215 4.783 -41.911 1.00 89.00 160 LYS A C 1
ATOM 1312 O O . LYS A 1 160 ? 0.655 3.899 -42.548 1.00 89.00 160 LYS A O 1
ATOM 1317 N N . THR A 1 161 ? 1.422 4.671 -40.605 1.00 92.44 161 THR A N 1
ATOM 1318 C CA . THR A 1 161 ? 0.967 3.510 -39.835 1.00 92.44 161 THR A CA 1
ATOM 1319 C C . THR A 1 161 ? -0.430 3.757 -39.281 1.00 92.44 161 THR A C 1
ATOM 1321 O O . THR A 1 161 ? -0.707 4.811 -38.718 1.00 92.44 161 THR A O 1
ATOM 1324 N N . ARG A 1 162 ? -1.305 2.757 -39.402 1.00 92.94 162 ARG A N 1
ATOM 1325 C CA . ARG A 1 162 ? -2.587 2.688 -38.696 1.00 92.94 162 ARG A CA 1
ATOM 1326 C C . ARG A 1 162 ? -2.582 1.545 -37.690 1.00 92.94 162 ARG A C 1
ATOM 1328 O O . ARG A 1 162 ? -1.959 0.511 -37.935 1.00 92.94 162 ARG A O 1
ATOM 1335 N N . LEU A 1 163 ? -3.309 1.735 -36.596 1.00 94.12 163 LEU A N 1
ATOM 1336 C CA . LEU A 1 163 ? -3.578 0.694 -35.612 1.00 94.12 163 LEU A CA 1
ATOM 1337 C C . LEU A 1 163 ? -4.825 -0.093 -36.024 1.00 94.12 163 LEU A C 1
ATOM 1339 O O . LEU A 1 163 ? -5.817 0.484 -36.468 1.00 94.12 163 LEU A O 1
ATOM 1343 N N . LEU A 1 164 ? -4.742 -1.411 -35.912 1.00 92.44 164 LEU A N 1
ATOM 1344 C CA . LEU A 1 164 ? -5.793 -2.389 -36.170 1.00 92.44 164 LEU A CA 1
ATOM 1345 C C . LEU A 1 164 ? -5.938 -3.290 -34.940 1.00 92.44 164 LEU A C 1
ATOM 1347 O O . LEU A 1 164 ? -5.059 -3.299 -34.079 1.00 92.44 164 LEU A O 1
ATOM 1351 N N . ASP A 1 165 ? -7.032 -4.051 -34.873 1.00 86.81 165 ASP A N 1
ATOM 1352 C CA . ASP A 1 165 ? -7.299 -5.027 -33.804 1.00 86.81 165 ASP A CA 1
ATOM 1353 C C . ASP A 1 165 ? -7.182 -4.447 -32.381 1.00 86.81 165 ASP A C 1
ATOM 1355 O O . ASP A 1 165 ? -6.850 -5.176 -31.453 1.00 86.81 165 ASP A O 1
ATOM 1359 N N . SER A 1 166 ? -7.426 -3.139 -32.214 1.00 92.25 166 SER A N 1
ATOM 1360 C CA . SER A 1 166 ? -7.321 -2.454 -30.920 1.00 92.25 166 SER A CA 1
ATOM 1361 C C . SER A 1 166 ? -8.416 -2.950 -29.975 1.00 92.25 166 SER A C 1
ATOM 1363 O O . SER A 1 166 ? -9.587 -2.588 -30.122 1.00 92.25 166 SER A O 1
ATOM 1365 N N . ASP A 1 167 ? -8.045 -3.807 -29.024 1.00 92.88 167 ASP A N 1
ATOM 1366 C CA . ASP A 1 167 ? -8.952 -4.334 -28.005 1.00 92.88 167 ASP A CA 1
ATOM 1367 C C . ASP A 1 167 ? -9.226 -3.258 -26.954 1.00 92.88 167 ASP A C 1
ATOM 1369 O O . ASP A 1 167 ? -8.412 -3.032 -26.061 1.00 92.88 167 ASP A O 1
ATOM 1373 N N . SER A 1 168 ? -10.392 -2.614 -27.028 1.00 89.88 168 SER A N 1
ATOM 1374 C CA . SER A 1 168 ? -10.776 -1.514 -26.132 1.00 89.88 168 SER A CA 1
ATOM 1375 C C . SER A 1 168 ? -10.919 -1.911 -24.656 1.00 89.88 168 SER A C 1
ATOM 1377 O O . SER A 1 168 ? -11.191 -1.055 -23.822 1.00 89.88 168 SER A O 1
ATOM 1379 N N . ARG A 1 169 ? -10.804 -3.203 -24.315 1.00 9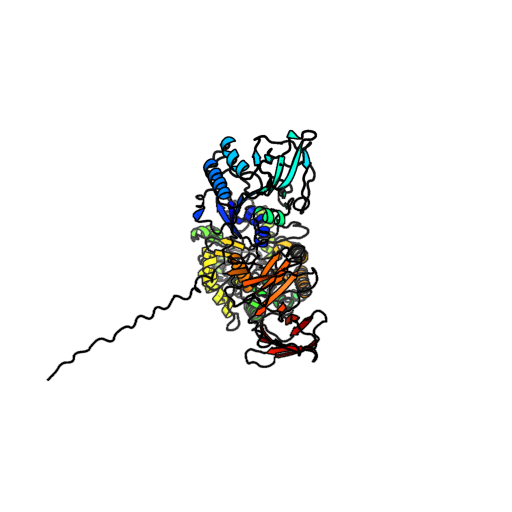0.69 169 ARG A N 1
ATOM 1380 C CA . ARG A 1 169 ? -10.770 -3.677 -22.919 1.00 90.69 169 ARG A CA 1
ATOM 1381 C C . ARG A 1 169 ? -9.372 -3.600 -22.307 1.00 90.69 169 ARG A C 1
ATOM 1383 O O . ARG A 1 169 ? -9.242 -3.759 -21.101 1.00 90.69 169 ARG A O 1
ATOM 1390 N N . ILE A 1 170 ? -8.343 -3.441 -23.138 1.00 94.25 170 ILE A N 1
ATOM 1391 C CA . ILE A 1 170 ? -6.945 -3.340 -22.713 1.00 94.25 170 ILE A CA 1
ATOM 1392 C C . ILE A 1 170 ? -6.340 -2.034 -23.209 1.00 94.25 170 ILE A C 1
ATOM 1394 O O . ILE A 1 170 ? -5.608 -1.403 -22.469 1.00 94.25 170 ILE A O 1
ATOM 1398 N N . MET A 1 171 ? -6.616 -1.616 -24.439 1.00 96.56 171 MET A N 1
ATOM 1399 C CA . MET A 1 171 ? -6.045 -0.405 -25.020 1.00 96.56 171 MET A CA 1
ATOM 1400 C C . MET A 1 171 ? -6.823 0.852 -24.618 1.00 96.56 171 MET A C 1
ATOM 1402 O O . MET A 1 171 ? -7.988 0.786 -24.237 1.00 96.56 171 MET A O 1
ATOM 1406 N N . ASP A 1 172 ? -6.166 2.003 -24.760 1.00 93.19 172 ASP A N 1
ATOM 1407 C CA . ASP A 1 172 ? -6.708 3.343 -24.516 1.00 93.19 172 ASP A CA 1
ATOM 1408 C C . ASP A 1 172 ? -7.204 3.568 -23.068 1.00 93.19 172 ASP A C 1
ATOM 1410 O O . ASP A 1 172 ? -8.140 4.331 -22.839 1.00 93.19 172 ASP A O 1
ATOM 1414 N N . PHE A 1 173 ? -6.552 2.931 -22.084 1.00 95.69 173 PHE A N 1
ATOM 1415 C CA . PHE A 1 173 ? -6.983 2.908 -20.678 1.00 95.69 173 PHE A CA 1
ATOM 1416 C C . PHE A 1 173 ? -7.028 4.291 -20.002 1.00 95.69 173 PHE A C 1
ATOM 1418 O O . PHE A 1 173 ? -8.101 4.762 -19.630 1.00 95.69 173 PHE A O 1
ATOM 1425 N N . GLU A 1 174 ? -5.887 4.971 -19.846 1.00 95.31 174 GLU A N 1
ATOM 1426 C CA . GLU A 1 174 ? -5.852 6.366 -19.364 1.00 95.31 174 GLU A CA 1
ATOM 1427 C C . GLU A 1 174 ? -5.618 7.349 -20.507 1.00 95.31 174 GLU A C 1
ATOM 1429 O O . GLU A 1 174 ? -6.047 8.506 -20.448 1.00 95.31 174 GLU A O 1
ATOM 1434 N N . ARG A 1 175 ? -4.917 6.898 -21.552 1.00 93.62 175 ARG A N 1
ATOM 1435 C CA . ARG A 1 175 ? -4.604 7.715 -22.716 1.00 93.62 175 ARG A CA 1
ATOM 1436 C C . ARG A 1 175 ? -4.496 6.880 -23.984 1.00 93.62 175 ARG A C 1
ATOM 1438 O O . ARG A 1 175 ? -3.668 5.977 -24.073 1.00 93.62 175 ARG A O 1
ATOM 1445 N N . GLY A 1 176 ? -5.249 7.273 -25.006 1.00 91.81 176 GLY A N 1
ATOM 1446 C CA . GLY A 1 176 ? -5.118 6.683 -26.333 1.00 91.81 176 GLY A CA 1
ATOM 1447 C C . GLY A 1 176 ? -3.955 7.218 -27.170 1.00 91.81 176 GLY A C 1
ATOM 1448 O O . GLY A 1 176 ? -3.155 8.065 -26.752 1.00 91.81 176 GLY A O 1
ATOM 1449 N N . PHE A 1 177 ? -3.836 6.713 -28.395 1.00 90.50 177 PHE A N 1
ATOM 1450 C CA . PHE A 1 177 ? -2.816 7.174 -29.339 1.00 90.50 177 PHE A CA 1
ATOM 1451 C C . PHE A 1 177 ? -3.200 8.503 -30.000 1.00 90.50 177 PHE A C 1
ATOM 1453 O O . PHE A 1 177 ? -4.269 8.649 -30.583 1.00 90.50 177 PHE A O 1
ATOM 1460 N N . SER A 1 178 ? -2.286 9.474 -29.937 1.00 84.12 178 SER A N 1
ATOM 1461 C CA . SER A 1 178 ? -2.388 10.767 -30.619 1.00 84.12 178 SER A CA 1
ATOM 1462 C C . SER A 1 178 ? -1.039 11.117 -31.246 1.00 84.12 178 SER A C 1
ATOM 1464 O O . SER A 1 178 ? -0.028 11.074 -30.544 1.00 84.12 178 SER A O 1
ATOM 1466 N N . GLY A 1 179 ? -1.016 11.511 -32.521 1.00 84.38 179 GLY A N 1
ATOM 1467 C CA . GLY A 1 179 ? 0.210 11.915 -33.222 1.00 84.38 179 GLY A CA 1
ATOM 1468 C C . GLY A 1 179 ? 1.000 10.750 -33.831 1.00 84.38 179 GLY A C 1
ATOM 1469 O O . GLY A 1 179 ? 0.420 9.748 -34.244 1.00 84.38 179 GLY A O 1
ATOM 1470 N N . LEU A 1 180 ? 2.326 10.909 -33.930 1.00 88.06 180 LEU A N 1
ATOM 1471 C CA . LEU A 1 180 ? 3.226 9.870 -34.443 1.00 88.06 180 LEU A CA 1
ATOM 1472 C C . LEU A 1 180 ? 3.304 8.689 -33.472 1.00 88.06 180 LEU A C 1
ATOM 1474 O O . LEU A 1 180 ? 3.496 8.870 -32.270 1.00 88.06 180 LEU A O 1
ATOM 1478 N N . LEU A 1 181 ? 3.183 7.477 -34.012 1.00 93.38 181 LEU A N 1
ATOM 1479 C CA . LEU A 1 181 ? 3.320 6.251 -33.232 1.00 93.38 181 LEU A CA 1
ATOM 1480 C C . LEU A 1 181 ? 4.805 5.938 -32.969 1.00 93.38 181 LEU A C 1
ATOM 1482 O O . LEU A 1 181 ? 5.643 6.255 -33.820 1.00 93.38 181 LEU A O 1
ATOM 1486 N N . PRO A 1 182 ? 5.149 5.283 -31.848 1.00 92.69 182 PRO A N 1
ATOM 1487 C CA . PRO A 1 182 ? 6.504 4.789 -31.620 1.00 92.69 182 PRO A CA 1
ATOM 1488 C C . PRO A 1 182 ? 6.937 3.804 -32.717 1.00 92.69 182 PRO A C 1
ATOM 1490 O O . PRO A 1 182 ? 6.085 3.072 -33.239 1.00 92.69 182 PRO A O 1
ATOM 1493 N N . PRO A 1 183 ? 8.232 3.761 -33.080 1.00 93.50 183 PRO A N 1
ATOM 1494 C CA . PRO A 1 183 ? 8.751 2.747 -33.988 1.00 93.50 183 PRO A CA 1
ATOM 1495 C C . PRO A 1 183 ? 8.601 1.350 -33.378 1.00 93.50 183 PRO A C 1
ATOM 1497 O O . PRO A 1 183 ? 8.614 1.194 -32.162 1.00 93.50 183 PRO A O 1
ATOM 1500 N N . PHE A 1 184 ? 8.471 0.329 -34.219 1.00 93.50 184 PHE A N 1
ATOM 1501 C CA . PHE A 1 184 ? 8.242 -1.038 -33.747 1.00 93.50 184 PHE A CA 1
ATOM 1502 C C . PHE A 1 184 ? 8.897 -2.090 -34.636 1.00 93.50 184 PHE A C 1
ATOM 1504 O O . PHE A 1 184 ? 9.112 -1.880 -35.836 1.00 93.50 184 PHE A O 1
ATOM 1511 N N . GLU A 1 185 ? 9.185 -3.235 -34.022 1.00 91.12 185 GLU A N 1
ATOM 1512 C CA . GLU A 1 185 ? 9.644 -4.441 -34.702 1.00 91.12 185 GLU A CA 1
ATOM 1513 C C . GLU A 1 185 ? 8.473 -5.167 -35.383 1.00 91.12 185 GLU A C 1
ATOM 1515 O O . GLU A 1 185 ? 7.343 -5.216 -34.894 1.00 91.12 185 GLU A O 1
ATOM 1520 N N . THR A 1 186 ? 8.744 -5.758 -36.538 1.00 92.62 186 THR A N 1
ATOM 1521 C CA . THR A 1 186 ? 7.777 -6.522 -37.332 1.00 92.62 186 THR A CA 1
ATOM 1522 C C . THR A 1 186 ? 7.658 -7.966 -36.827 1.00 92.62 186 THR A C 1
ATOM 1524 O O . THR A 1 186 ? 8.299 -8.910 -37.304 1.00 92.62 186 THR A O 1
ATOM 1527 N N . LEU A 1 187 ? 6.777 -8.161 -35.847 1.00 95.31 187 LEU A N 1
ATOM 1528 C CA . LEU A 1 187 ? 6.459 -9.476 -35.286 1.00 95.31 187 LEU A CA 1
ATOM 1529 C C . LEU A 1 187 ? 5.142 -10.009 -35.862 1.00 95.31 187 LEU A C 1
ATOM 1531 O O . LEU A 1 187 ? 4.122 -9.325 -35.846 1.00 95.31 187 LEU A O 1
ATOM 1535 N N . LYS A 1 188 ? 5.130 -11.247 -36.367 1.00 95.62 188 LYS A N 1
ATOM 1536 C CA . LYS A 1 188 ? 3.908 -11.901 -36.870 1.00 95.62 188 LYS A CA 1
ATOM 1537 C C . LYS A 1 188 ? 3.371 -12.903 -35.859 1.00 95.62 188 LYS A C 1
ATOM 1539 O O . LYS A 1 188 ? 4.137 -13.587 -35.188 1.00 95.62 188 LYS A O 1
ATOM 1544 N N . ARG A 1 189 ? 2.049 -13.062 -35.808 1.00 95.62 189 ARG A N 1
ATOM 1545 C CA . ARG A 1 189 ? 1.423 -14.161 -35.064 1.00 95.62 189 ARG A CA 1
ATOM 1546 C C . ARG A 1 189 ? 1.877 -15.503 -35.644 1.00 95.62 189 ARG A C 1
ATOM 1548 O O . ARG A 1 189 ? 1.781 -15.713 -36.853 1.00 95.62 189 ARG A O 1
ATOM 1555 N N . ARG A 1 190 ? 2.335 -16.405 -34.777 1.00 94.94 190 ARG A N 1
ATOM 1556 C CA . ARG A 1 190 ? 2.690 -17.790 -35.119 1.00 94.94 190 ARG A CA 1
ATOM 1557 C C . ARG A 1 190 ? 1.770 -18.790 -34.427 1.00 94.94 190 ARG A C 1
ATOM 1559 O O . ARG A 1 190 ? 1.351 -19.748 -35.066 1.00 94.94 190 ARG A O 1
ATOM 1566 N N . ASP A 1 191 ? 1.449 -18.578 -33.152 1.00 93.81 191 ASP A N 1
ATOM 1567 C CA . ASP A 1 191 ? 0.566 -19.475 -32.401 1.00 93.81 191 ASP A CA 1
ATOM 1568 C C . ASP A 1 191 ? -0.911 -19.018 -32.502 1.00 93.81 191 ASP A C 1
ATOM 1570 O O . ASP A 1 191 ? -1.248 -17.879 -32.150 1.00 93.81 191 ASP A O 1
ATOM 1574 N N . PRO A 1 192 ? -1.833 -19.872 -32.989 1.00 93.50 192 PRO A N 1
ATOM 1575 C CA . PRO A 1 192 ? -3.254 -19.542 -33.060 1.00 93.50 192 PRO A CA 1
ATOM 1576 C C . PRO A 1 192 ? -3.926 -19.420 -31.682 1.00 93.50 192 PRO A C 1
ATOM 1578 O O . PRO A 1 192 ? -5.006 -18.847 -31.601 1.00 93.50 192 PRO A O 1
ATOM 1581 N N . ARG A 1 193 ? -3.316 -19.881 -30.588 1.00 95.31 193 ARG A N 1
ATOM 1582 C CA . ARG A 1 193 ? -3.855 -19.716 -29.223 1.00 95.31 193 ARG A CA 1
ATOM 1583 C C . ARG A 1 193 ? -3.618 -18.319 -28.647 1.00 95.31 193 ARG A C 1
ATOM 1585 O O . ARG A 1 193 ? -4.131 -18.005 -27.579 1.00 95.31 193 ARG A O 1
ATOM 1592 N N . MET A 1 194 ? -2.827 -17.488 -29.325 1.00 95.19 194 MET A N 1
ATOM 1593 C CA . MET A 1 194 ? -2.585 -16.110 -28.907 1.00 95.19 194 MET A CA 1
ATOM 1594 C C . MET A 1 194 ? -3.796 -15.223 -29.142 1.00 95.19 194 MET A C 1
ATOM 1596 O O . MET A 1 194 ? -4.460 -15.327 -30.178 1.00 95.19 194 MET A O 1
ATOM 1600 N N . THR A 1 195 ? -3.985 -14.272 -28.234 1.00 96.56 195 THR A N 1
ATOM 1601 C CA . THR A 1 195 ? -4.888 -13.141 -28.428 1.00 96.56 195 THR A CA 1
ATOM 1602 C C . THR A 1 195 ? -4.059 -11.922 -28.813 1.00 96.56 195 THR A C 1
ATOM 1604 O O . THR A 1 195 ? -3.150 -11.522 -28.083 1.00 96.56 195 THR A O 1
ATOM 1607 N N . VAL A 1 196 ? -4.334 -11.351 -29.984 1.00 97.12 196 VAL A N 1
ATOM 1608 C CA . VAL A 1 196 ? -3.737 -10.084 -30.427 1.00 97.12 196 VAL A CA 1
ATOM 1609 C C . VAL A 1 196 ? -4.651 -8.956 -29.961 1.00 97.12 196 VAL A C 1
ATOM 1611 O O . VAL A 1 196 ? -5.848 -9.006 -30.225 1.00 97.12 196 VAL A O 1
ATOM 1614 N N . HIS A 1 197 ? -4.088 -7.977 -29.255 1.00 97.50 197 HIS A N 1
ATOM 1615 C CA . HIS A 1 197 ? -4.814 -6.822 -28.709 1.00 97.50 197 HIS A CA 1
ATOM 1616 C C . HIS A 1 197 ? -4.491 -5.516 -29.438 1.00 97.50 197 HIS A C 1
ATOM 1618 O O . HIS A 1 197 ? -5.170 -4.515 -29.222 1.00 97.50 197 HIS A O 1
ATOM 1624 N N . LEU A 1 198 ? -3.429 -5.508 -30.251 1.00 97.62 198 LEU A N 1
ATOM 1625 C CA . LEU A 1 198 ? -3.076 -4.386 -31.106 1.00 97.62 198 LEU A CA 1
ATOM 1626 C C . LEU A 1 198 ? -2.168 -4.843 -32.252 1.00 97.62 198 LEU A C 1
ATOM 1628 O O . LEU A 1 198 ? -1.151 -5.505 -32.020 1.00 97.62 198 LEU A O 1
ATOM 1632 N N . THR A 1 199 ? -2.498 -4.412 -33.466 1.00 97.12 199 THR A N 1
ATOM 1633 C CA . THR A 1 199 ? -1.711 -4.635 -34.683 1.00 97.12 199 THR A CA 1
ATOM 1634 C C . THR A 1 199 ? -1.340 -3.292 -35.319 1.00 97.12 199 THR A C 1
ATOM 1636 O O . THR A 1 199 ? -2.198 -2.438 -35.525 1.00 97.12 199 THR A O 1
ATOM 1639 N N . GLY A 1 200 ? -0.076 -3.092 -35.685 1.00 95.44 200 GLY A N 1
ATOM 1640 C CA . GLY A 1 200 ? 0.372 -1.962 -36.504 1.00 95.44 200 GLY A CA 1
ATOM 1641 C C . GLY A 1 200 ? 0.437 -2.348 -37.980 1.00 95.44 200 GLY A C 1
ATOM 1642 O O . GLY A 1 200 ? 1.004 -3.384 -38.309 1.00 95.44 200 GLY A O 1
ATOM 1643 N N . ARG A 1 201 ? -0.113 -1.528 -38.882 1.00 93.94 201 ARG A N 1
ATOM 1644 C CA . ARG A 1 201 ? -0.062 -1.747 -40.342 1.00 93.94 201 ARG A CA 1
ATOM 1645 C C . ARG A 1 201 ? 0.352 -0.470 -41.070 1.00 93.94 201 ARG A C 1
ATOM 1647 O O . ARG A 1 201 ? -0.288 0.565 -40.886 1.00 93.94 201 ARG A O 1
ATOM 1654 N N . GLN A 1 202 ? 1.346 -0.539 -41.956 1.00 91.50 202 GLN A N 1
ATOM 1655 C CA . GLN A 1 202 ? 1.611 0.534 -42.919 1.00 91.50 202 GLN A CA 1
ATOM 1656 C C . GLN A 1 202 ? 0.481 0.648 -43.950 1.00 91.50 202 GLN A C 1
ATOM 1658 O O . GLN A 1 202 ? -0.113 -0.338 -44.392 1.00 91.50 202 GLN A O 1
ATOM 1663 N N . PHE A 1 203 ? 0.172 1.881 -44.337 1.00 87.88 203 PHE A N 1
ATOM 1664 C CA . PHE A 1 203 ? -0.896 2.210 -45.267 1.00 87.88 203 PHE A CA 1
ATOM 1665 C C . PHE A 1 203 ? -0.773 1.399 -46.562 1.00 87.88 203 PHE A C 1
ATOM 1667 O O . PHE A 1 203 ? 0.268 1.407 -47.211 1.00 87.88 203 PHE A O 1
ATOM 1674 N N . ASN A 1 204 ? -1.856 0.710 -46.927 1.00 84.25 204 ASN A N 1
ATOM 1675 C CA . ASN A 1 204 ? -1.951 -0.164 -48.100 1.00 84.25 204 ASN A CA 1
ATOM 1676 C C . ASN A 1 204 ? -0.921 -1.306 -48.193 1.00 84.25 204 ASN A C 1
ATOM 1678 O O . ASN A 1 204 ? -0.781 -1.889 -49.265 1.00 84.25 204 ASN A O 1
ATOM 1682 N N . ASP A 1 205 ? -0.278 -1.704 -47.091 1.00 87.88 205 ASP A N 1
ATOM 1683 C CA . ASP A 1 205 ? 0.597 -2.879 -47.069 1.00 87.88 205 ASP A CA 1
ATOM 1684 C C . ASP A 1 205 ? 0.152 -3.908 -46.013 1.00 87.88 205 ASP A C 1
ATOM 1686 O O . ASP A 1 205 ? 0.632 -3.890 -44.881 1.00 87.88 205 ASP A O 1
ATOM 1690 N N . PRO A 1 206 ? -0.743 -4.855 -46.351 1.00 85.88 206 PRO A N 1
ATOM 1691 C CA . PRO A 1 206 ? -1.110 -5.949 -45.448 1.00 85.88 206 PRO A CA 1
ATOM 1692 C C . PRO A 1 206 ? 0.068 -6.853 -45.045 1.00 85.88 206 PRO A C 1
ATOM 1694 O O . PRO A 1 206 ? 0.008 -7.544 -44.028 1.00 85.88 206 PRO A O 1
ATOM 1697 N N . LYS A 1 207 ? 1.164 -6.880 -45.818 1.00 85.38 207 LYS A N 1
ATOM 1698 C CA . LYS A 1 207 ? 2.348 -7.670 -45.453 1.00 85.38 207 LYS A CA 1
ATOM 1699 C C . LYS A 1 207 ? 3.116 -7.020 -44.303 1.00 85.38 207 LYS A C 1
ATOM 1701 O O . LYS A 1 207 ? 3.810 -7.745 -43.591 1.00 85.38 207 LYS A O 1
ATOM 1706 N N . SER A 1 208 ? 2.904 -5.729 -44.049 1.00 87.88 208 SER A N 1
ATOM 1707 C CA . SER A 1 208 ? 3.526 -4.977 -42.952 1.00 87.88 208 SER A CA 1
ATOM 1708 C C . SER A 1 208 ? 2.904 -5.188 -41.565 1.00 87.88 208 SER A C 1
ATOM 1710 O O . SER A 1 208 ? 3.427 -4.628 -40.609 1.00 87.88 208 SER A O 1
ATOM 1712 N N . ASP A 1 209 ? 1.828 -5.983 -41.424 1.00 92.62 209 ASP A N 1
ATOM 1713 C CA . ASP A 1 209 ? 1.183 -6.177 -40.110 1.00 92.62 209 ASP A CA 1
ATOM 1714 C C . ASP A 1 209 ? 2.186 -6.605 -39.038 1.00 92.62 209 ASP A C 1
ATOM 1716 O O . ASP A 1 209 ? 2.880 -7.606 -39.211 1.00 92.62 209 ASP A O 1
ATOM 1720 N N . ALA A 1 210 ? 2.226 -5.903 -37.921 1.00 96.25 210 ALA A N 1
ATOM 1721 C CA . ALA A 1 210 ? 3.045 -6.265 -36.781 1.00 96.25 210 ALA A CA 1
ATOM 1722 C C . ALA A 1 210 ? 2.166 -6.367 -35.543 1.00 96.25 210 ALA A C 1
ATOM 1724 O O . ALA A 1 210 ? 1.384 -5.463 -35.261 1.00 96.25 210 ALA A O 1
ATOM 1725 N N . VAL A 1 211 ? 2.298 -7.461 -34.804 1.00 97.19 211 VAL A N 1
ATOM 1726 C CA . VAL A 1 211 ? 1.683 -7.615 -33.488 1.00 97.19 211 VAL A CA 1
ATOM 1727 C C . VAL A 1 211 ? 2.429 -6.708 -32.515 1.00 97.19 211 VAL A C 1
ATOM 1729 O O . VAL A 1 211 ? 3.630 -6.874 -32.318 1.00 97.19 211 VAL A O 1
ATOM 1732 N N . LEU A 1 212 ? 1.712 -5.759 -31.917 1.00 97.44 212 LEU A N 1
ATOM 1733 C CA . LEU A 1 212 ? 2.263 -4.772 -30.984 1.00 97.44 212 LEU A CA 1
ATOM 1734 C C . LEU A 1 212 ? 1.925 -5.110 -29.534 1.00 97.44 212 LEU A C 1
ATOM 1736 O O . LEU A 1 212 ? 2.738 -4.885 -28.645 1.00 97.44 212 LEU A O 1
ATOM 1740 N N . VAL A 1 213 ? 0.729 -5.655 -29.297 1.00 98.25 213 VAL A N 1
ATOM 1741 C CA . VAL A 1 213 ? 0.266 -6.067 -27.967 1.00 98.25 213 VAL A CA 1
ATOM 1742 C C . VAL A 1 213 ? -0.414 -7.423 -28.074 1.00 98.25 213 VAL A C 1
ATOM 1744 O O . VAL A 1 213 ? -1.292 -7.623 -28.917 1.00 98.25 213 VAL A O 1
ATOM 1747 N N . THR A 1 214 ? -0.014 -8.377 -27.235 1.00 98.00 214 THR A N 1
ATOM 1748 C CA . THR A 1 214 ? -0.568 -9.736 -27.260 1.00 98.00 214 THR A CA 1
ATOM 1749 C C . THR A 1 214 ? -0.422 -10.464 -25.928 1.00 98.00 214 THR A C 1
ATOM 1751 O O . THR A 1 214 ? 0.506 -10.212 -25.160 1.00 98.00 214 THR A O 1
ATOM 1754 N N . THR A 1 215 ? -1.328 -11.410 -25.689 1.00 97.88 215 THR A N 1
ATOM 1755 C CA . THR A 1 215 ? -1.234 -12.416 -24.627 1.00 97.88 215 THR A CA 1
ATOM 1756 C C . THR A 1 215 ? -1.285 -13.826 -25.222 1.00 97.88 215 THR A C 1
ATOM 1758 O O . THR A 1 215 ? -1.885 -14.066 -26.276 1.00 97.88 215 THR A O 1
ATOM 1761 N N . SER A 1 216 ? -0.615 -14.774 -24.572 1.00 95.94 216 SER A N 1
ATOM 1762 C CA . SER A 1 216 ? -0.486 -16.168 -25.000 1.00 95.94 216 SER A CA 1
ATOM 1763 C C . SER A 1 216 ? -0.461 -17.116 -23.792 1.00 95.94 216 SER A C 1
ATOM 1765 O O . SER A 1 216 ? -0.261 -16.668 -22.661 1.00 95.94 216 SER A O 1
ATOM 1767 N N . PRO A 1 217 ? -0.574 -18.442 -24.000 1.00 95.44 217 PRO A N 1
ATOM 1768 C CA . PRO A 1 217 ? -0.362 -19.418 -22.927 1.00 95.44 217 PRO A CA 1
ATOM 1769 C C . PRO A 1 217 ? 1.019 -19.331 -22.251 1.00 95.44 217 PRO A C 1
ATOM 1771 O O . PRO A 1 217 ? 1.171 -19.802 -21.127 1.00 95.44 217 PRO A O 1
ATOM 1774 N N . HIS A 1 218 ? 2.016 -18.734 -22.918 1.00 97.44 218 HIS A N 1
ATOM 1775 C CA . HIS A 1 218 ? 3.373 -18.554 -22.396 1.00 97.44 218 HIS A CA 1
ATOM 1776 C C . HIS A 1 218 ? 3.618 -17.163 -21.790 1.00 97.44 218 HIS A C 1
ATOM 1778 O O . HIS A 1 218 ? 4.715 -16.927 -21.293 1.00 97.44 218 HIS A O 1
ATOM 1784 N N . GLY A 1 219 ? 2.630 -16.258 -21.788 1.00 97.88 219 GLY A N 1
ATOM 1785 C CA . GLY A 1 219 ? 2.723 -14.939 -21.157 1.00 97.88 219 GLY A CA 1
ATOM 1786 C C . GLY A 1 219 ? 2.225 -13.798 -22.041 1.00 97.88 219 GLY A C 1
ATOM 1787 O O . GLY A 1 219 ? 1.127 -13.876 -22.587 1.00 97.88 219 GLY A O 1
ATOM 1788 N N . GLY A 1 220 ? 2.994 -12.717 -22.175 1.00 98.12 220 GLY A N 1
ATOM 1789 C CA . GLY A 1 220 ? 2.545 -11.520 -22.894 1.00 98.12 220 GLY A CA 1
ATOM 1790 C C . GLY A 1 220 ? 3.671 -10.686 -23.494 1.00 98.12 220 GLY A C 1
ATOM 1791 O O . GLY A 1 220 ? 4.820 -10.762 -23.064 1.00 98.12 220 GLY A O 1
ATOM 1792 N N . TYR A 1 221 ? 3.327 -9.882 -24.496 1.00 98.44 221 TYR A N 1
ATOM 1793 C CA . TYR A 1 221 ? 4.239 -8.939 -25.135 1.00 98.44 221 TYR A CA 1
ATOM 1794 C C . TYR A 1 221 ? 3.564 -7.585 -25.354 1.00 98.44 221 TYR A C 1
ATOM 1796 O O . TYR A 1 221 ? 2.427 -7.534 -25.832 1.00 98.44 221 TYR A O 1
ATOM 1804 N N . VAL A 1 222 ? 4.286 -6.511 -25.030 1.00 98.19 222 VAL A N 1
ATOM 1805 C CA . VAL A 1 222 ? 3.929 -5.121 -25.337 1.00 98.19 222 VAL A CA 1
ATOM 1806 C C . VAL A 1 222 ? 5.141 -4.443 -25.964 1.00 98.19 222 VAL A C 1
ATOM 1808 O O . VAL A 1 222 ? 6.198 -4.369 -25.340 1.00 98.19 222 VAL A O 1
ATOM 1811 N N . ALA A 1 223 ? 4.989 -3.963 -27.195 1.00 96.69 223 ALA A N 1
ATOM 1812 C CA . ALA A 1 223 ? 6.024 -3.226 -27.907 1.00 96.69 223 ALA A CA 1
ATOM 1813 C C . ALA A 1 223 ? 6.375 -1.905 -27.203 1.00 96.69 223 ALA A C 1
ATOM 1815 O O . ALA A 1 223 ? 5.517 -1.267 -26.599 1.00 96.69 223 ALA A O 1
ATOM 1816 N N . ASP A 1 224 ? 7.631 -1.480 -27.332 1.00 93.62 224 ASP A N 1
ATOM 1817 C CA . ASP A 1 224 ? 8.157 -0.271 -26.691 1.00 93.62 224 ASP A CA 1
ATOM 1818 C C . ASP A 1 224 ? 7.433 1.007 -27.133 1.00 93.62 224 ASP A C 1
ATOM 1820 O O . ASP A 1 224 ? 7.229 1.262 -28.323 1.00 93.62 224 ASP A O 1
ATOM 1824 N N . GLY A 1 225 ? 7.010 1.800 -26.151 1.00 92.75 225 GLY A N 1
ATOM 1825 C CA . GLY A 1 225 ? 6.203 3.006 -26.326 1.00 92.75 225 GLY A CA 1
ATOM 1826 C C . GLY A 1 225 ? 4.701 2.750 -26.502 1.00 92.75 225 GLY A C 1
ATOM 1827 O O . GLY A 1 225 ? 3.928 3.713 -26.591 1.00 92.75 225 GLY A O 1
ATOM 1828 N N . TYR A 1 226 ? 4.265 1.487 -26.544 1.00 95.88 226 TYR A N 1
ATOM 1829 C CA . TYR A 1 226 ? 2.847 1.120 -26.607 1.00 95.88 226 TYR A CA 1
ATOM 1830 C C . TYR A 1 226 ? 2.265 0.812 -25.225 1.00 95.88 226 TYR A C 1
ATOM 1832 O O . TYR A 1 226 ? 1.045 0.804 -25.084 1.00 95.88 226 TYR A O 1
ATOM 1840 N N . GLU A 1 227 ? 3.104 0.638 -24.201 1.00 95.31 227 GLU A N 1
ATOM 1841 C CA . GLU A 1 227 ? 2.678 0.454 -22.814 1.00 95.31 227 GLU A CA 1
ATOM 1842 C C . GLU A 1 227 ? 2.228 1.760 -22.139 1.00 95.31 227 GLU A C 1
ATOM 1844 O O . GLU A 1 227 ? 1.205 1.807 -21.450 1.00 95.31 227 GLU A O 1
ATOM 1849 N N . LEU A 1 228 ? 2.975 2.842 -22.369 1.00 94.50 228 LEU A N 1
ATOM 1850 C CA . LEU A 1 228 ? 2.851 4.110 -21.656 1.00 94.50 228 LEU A CA 1
ATOM 1851 C C . LEU A 1 228 ? 2.915 5.291 -22.623 1.00 94.50 228 LEU A C 1
ATOM 1853 O O . LEU A 1 228 ? 3.532 5.252 -23.689 1.00 94.50 228 LEU A O 1
ATOM 1857 N N . TYR A 1 229 ? 2.307 6.390 -22.207 1.00 93.56 229 TYR A N 1
ATOM 1858 C CA . TYR A 1 229 ? 2.634 7.718 -22.686 1.00 93.56 229 TYR A CA 1
ATOM 1859 C C . TYR A 1 229 ? 3.489 8.416 -21.634 1.00 93.56 229 TYR A C 1
ATOM 1861 O O . TYR A 1 229 ? 3.078 8.530 -20.481 1.00 93.56 229 TYR A O 1
ATOM 1869 N N . ILE A 1 230 ? 4.652 8.905 -22.052 1.00 90.25 230 ILE A N 1
ATOM 1870 C CA . ILE A 1 230 ? 5.564 9.703 -21.235 1.00 90.25 230 ILE A CA 1
ATOM 1871 C C . ILE A 1 230 ? 5.750 11.027 -21.975 1.00 90.25 230 ILE A C 1
ATOM 1873 O O . ILE A 1 230 ? 6.125 11.032 -23.151 1.00 90.25 230 ILE A O 1
ATOM 1877 N N . ALA A 1 231 ? 5.418 12.145 -21.331 1.00 86.12 231 ALA A N 1
ATOM 1878 C CA . ALA A 1 231 ? 5.603 13.461 -21.933 1.00 86.12 231 ALA A CA 1
ATOM 1879 C C . ALA A 1 231 ? 7.100 13.834 -22.006 1.00 86.12 231 ALA A C 1
ATOM 1881 O O . ALA A 1 231 ? 7.884 13.385 -21.166 1.00 86.12 231 ALA A O 1
ATOM 1882 N N . PRO A 1 232 ? 7.512 14.688 -22.963 1.00 76.06 232 PRO A N 1
ATOM 1883 C CA . PRO A 1 232 ? 8.862 15.250 -22.975 1.00 76.06 232 PRO A CA 1
ATOM 1884 C C . PRO A 1 232 ? 9.167 15.954 -21.643 1.00 76.06 232 PRO A C 1
ATOM 1886 O O . PRO A 1 232 ? 8.406 16.830 -21.237 1.00 76.06 232 PRO A O 1
ATOM 1889 N N . GLY A 1 233 ? 10.254 15.564 -20.971 1.00 68.06 233 GLY A N 1
ATOM 1890 C CA . GLY A 1 233 ? 10.598 16.028 -19.617 1.00 68.06 233 GLY A CA 1
ATOM 1891 C C . GLY A 1 233 ? 10.255 15.047 -18.485 1.00 68.06 233 GLY A C 1
ATOM 1892 O O . GLY A 1 233 ? 10.594 15.331 -17.351 1.00 68.06 233 GLY A O 1
ATOM 1893 N N . GLU A 1 234 ? 9.630 13.901 -18.785 1.00 64.12 234 GLU A N 1
ATOM 1894 C CA . GLU A 1 234 ? 9.366 12.757 -17.879 1.00 64.12 234 GLU A CA 1
ATOM 1895 C C . GLU A 1 234 ? 8.468 13.001 -16.647 1.00 64.12 234 GLU A C 1
ATOM 1897 O O . GLU A 1 234 ? 8.051 12.039 -16.004 1.00 64.12 234 GLU A O 1
ATOM 1902 N N . ASP A 1 235 ? 8.042 14.236 -16.381 1.00 71.19 235 ASP A N 1
ATOM 1903 C CA . ASP A 1 235 ? 7.182 14.572 -15.231 1.00 71.19 235 ASP A CA 1
ATOM 1904 C C . ASP A 1 235 ? 5.706 14.154 -15.390 1.00 71.19 235 ASP A C 1
ATOM 1906 O O . ASP A 1 235 ? 4.894 14.326 -14.480 1.00 71.19 235 ASP A O 1
ATOM 1910 N N . PHE A 1 236 ? 5.316 13.618 -16.550 1.00 88.38 236 PHE A N 1
ATOM 1911 C CA . PHE A 1 236 ? 3.938 13.216 -16.829 1.00 88.38 236 PHE A CA 1
ATOM 1912 C C . PHE A 1 236 ? 3.884 11.855 -17.517 1.00 88.38 236 PHE A C 1
ATOM 1914 O O . PHE A 1 236 ? 4.347 11.689 -18.649 1.00 88.38 236 PHE A O 1
ATOM 1921 N N . ILE A 1 237 ? 3.258 10.898 -16.834 1.00 93.12 237 ILE A N 1
ATOM 1922 C CA . ILE A 1 237 ? 3.120 9.505 -17.261 1.00 93.12 237 ILE A CA 1
ATOM 1923 C C . ILE A 1 237 ? 1.640 9.127 -17.224 1.00 93.12 237 ILE A C 1
ATOM 1925 O O . ILE A 1 237 ? 0.943 9.469 -16.268 1.00 93.12 237 ILE A O 1
ATOM 1929 N N . GLN A 1 238 ? 1.172 8.429 -18.259 1.00 95.31 238 GLN A N 1
ATOM 1930 C CA . GLN A 1 238 ? -0.149 7.799 -18.312 1.00 95.31 238 GLN A CA 1
ATOM 1931 C C . GLN A 1 238 ? -0.075 6.432 -18.987 1.00 95.31 238 GLN A C 1
ATOM 1933 O O . GLN A 1 238 ? 0.705 6.221 -19.918 1.00 95.31 238 GLN A O 1
ATOM 1938 N N . TRP A 1 239 ? -0.933 5.520 -18.557 1.00 97.06 239 TRP A N 1
ATOM 1939 C CA . TRP A 1 239 ? -1.064 4.195 -19.137 1.00 97.06 239 TRP A CA 1
ATOM 1940 C C . TRP A 1 239 ? -1.830 4.217 -20.462 1.00 97.06 239 TRP A C 1
ATOM 1942 O O . TRP A 1 239 ? -2.934 4.758 -20.565 1.00 97.06 239 TRP A O 1
ATOM 1952 N N . ARG A 1 240 ? -1.251 3.585 -21.488 1.00 96.00 240 ARG A N 1
ATOM 1953 C CA . ARG A 1 240 ? -1.963 3.296 -22.743 1.00 96.00 240 ARG A CA 1
ATOM 1954 C C . ARG A 1 240 ? -2.709 1.974 -22.664 1.00 96.00 240 ARG A C 1
ATOM 1956 O O . ARG A 1 240 ? -3.762 1.840 -23.279 1.00 96.00 240 ARG A O 1
ATOM 1963 N N . ILE A 1 241 ? -2.157 1.023 -21.916 1.00 97.06 241 ILE A N 1
ATOM 1964 C CA . ILE A 1 241 ? -2.779 -0.272 -21.648 1.00 97.06 241 ILE A CA 1
ATOM 1965 C C . ILE A 1 241 ? -3.386 -0.296 -20.245 1.00 97.06 241 ILE A C 1
ATOM 1967 O O . ILE A 1 241 ? -2.822 0.309 -19.344 1.00 97.06 241 ILE A O 1
ATOM 1971 N N . ASP A 1 242 ? -4.477 -1.022 -20.031 1.00 97.81 242 ASP A N 1
ATOM 1972 C CA . ASP A 1 242 ? -4.971 -1.368 -18.700 1.00 97.81 242 ASP A CA 1
ATOM 1973 C C . ASP A 1 242 ? -4.007 -2.405 -18.103 1.00 97.81 242 ASP A C 1
ATOM 1975 O O . ASP A 1 242 ? -3.991 -3.562 -18.553 1.00 97.81 242 ASP A O 1
ATOM 1979 N N . PRO A 1 243 ? -3.179 -2.023 -17.111 1.00 97.94 243 PRO A N 1
ATOM 1980 C CA . PRO A 1 243 ? -2.192 -2.939 -16.567 1.00 97.94 243 PRO A CA 1
ATOM 1981 C C . PRO A 1 243 ? -2.849 -4.085 -15.789 1.00 97.94 243 PRO A C 1
ATOM 1983 O O . PRO A 1 243 ? -2.309 -5.190 -15.768 1.00 97.94 243 PRO A O 1
ATOM 1986 N N . PHE A 1 244 ? -4.022 -3.874 -15.184 1.00 97.88 244 PHE A N 1
ATOM 1987 C CA . PHE A 1 244 ? -4.722 -4.911 -14.429 1.00 97.88 244 PHE A CA 1
ATOM 1988 C C . PHE A 1 244 ? -5.255 -5.982 -15.375 1.00 97.88 244 PHE A C 1
ATOM 1990 O O . PHE A 1 244 ? -5.006 -7.170 -15.167 1.00 97.88 244 PHE A O 1
ATOM 1997 N N . ALA A 1 245 ? -5.934 -5.573 -16.449 1.00 97.44 245 ALA A N 1
ATOM 1998 C CA . ALA A 1 245 ? -6.465 -6.511 -17.431 1.00 97.44 245 ALA A CA 1
ATOM 1999 C C . ALA A 1 245 ? -5.344 -7.266 -18.162 1.00 97.44 245 ALA A C 1
ATOM 2001 O O . ALA A 1 245 ? -5.413 -8.492 -18.304 1.00 97.44 245 ALA A O 1
ATOM 2002 N N . PHE A 1 246 ? -4.292 -6.553 -18.580 1.00 98.50 246 PHE A N 1
ATOM 2003 C CA . PHE A 1 246 ? -3.158 -7.151 -19.280 1.00 98.50 246 PHE A CA 1
ATOM 2004 C C . PHE A 1 246 ? -2.417 -8.172 -18.407 1.00 98.50 246 PHE A C 1
ATOM 2006 O O . PHE A 1 246 ? -2.254 -9.321 -18.826 1.00 98.50 246 PHE A O 1
ATOM 2013 N N . PHE A 1 247 ? -2.016 -7.808 -17.182 1.00 98.56 247 PHE A N 1
ATOM 2014 C CA . PHE A 1 247 ? -1.298 -8.734 -16.301 1.00 98.56 247 PHE A CA 1
ATOM 2015 C C . PHE A 1 247 ? -2.168 -9.908 -15.850 1.00 98.56 247 PHE A C 1
ATOM 2017 O O . PHE A 1 247 ? -1.664 -11.027 -15.752 1.00 98.56 247 PHE A O 1
ATOM 2024 N N . ALA A 1 248 ? -3.470 -9.702 -15.632 1.00 97.75 248 ALA A N 1
ATOM 2025 C CA . ALA A 1 248 ? -4.367 -10.794 -15.270 1.00 97.75 248 ALA A CA 1
ATOM 2026 C C . ALA A 1 248 ? -4.474 -11.850 -16.378 1.00 97.75 248 ALA A C 1
ATOM 2028 O O . ALA A 1 248 ? -4.459 -13.046 -16.084 1.00 97.75 248 ALA A O 1
ATOM 2029 N N . LEU A 1 249 ? -4.519 -11.428 -17.646 1.00 97.38 249 LEU A N 1
ATOM 2030 C CA . LEU A 1 249 ? -4.475 -12.337 -18.794 1.00 97.38 249 LEU A CA 1
ATOM 2031 C C . LEU A 1 249 ? -3.095 -12.990 -18.945 1.00 97.38 249 LEU A C 1
ATOM 2033 O O . LEU A 1 249 ? -2.997 -14.212 -19.068 1.00 97.38 249 LEU A O 1
ATOM 2037 N N . ALA A 1 250 ? -2.027 -12.193 -18.894 1.00 98.12 250 ALA A N 1
ATOM 2038 C CA . ALA A 1 250 ? -0.674 -12.673 -19.145 1.00 98.12 250 ALA A CA 1
ATOM 2039 C C . ALA A 1 250 ? -0.163 -13.646 -18.066 1.00 98.12 250 ALA A C 1
ATOM 2041 O O . ALA A 1 250 ? 0.573 -14.572 -18.395 1.00 98.12 250 ALA A O 1
ATOM 2042 N N . PHE A 1 251 ? -0.580 -13.499 -16.803 1.00 98.31 251 PHE A N 1
ATOM 2043 C CA . PHE A 1 251 ? -0.148 -14.353 -15.684 1.00 98.31 251 PHE A CA 1
ATOM 2044 C C . PHE A 1 251 ? -1.214 -15.331 -15.155 1.00 98.31 251 PHE A C 1
ATOM 2046 O O . PHE A 1 251 ? -0.931 -16.084 -14.226 1.00 98.31 251 PHE A O 1
ATOM 2053 N N . ASP A 1 252 ? -2.409 -15.380 -15.750 1.00 96.38 252 ASP A N 1
ATOM 2054 C CA . ASP A 1 252 ? -3.551 -16.189 -15.269 1.00 96.38 252 ASP A CA 1
ATOM 2055 C C . ASP A 1 252 ? -4.107 -15.788 -13.898 1.00 96.38 252 ASP A C 1
ATOM 2057 O O . ASP A 1 252 ? -4.490 -16.626 -13.081 1.00 96.38 252 ASP A O 1
ATOM 2061 N N . ALA A 1 253 ? -4.123 -14.496 -13.593 1.00 96.31 253 ALA A N 1
ATOM 2062 C CA . ALA A 1 253 ? -4.444 -14.045 -12.241 1.00 96.31 253 ALA A CA 1
ATOM 2063 C C . ALA A 1 253 ? -5.950 -13.831 -11.991 1.00 96.31 253 ALA A C 1
ATOM 2065 O O . ALA A 1 253 ? -6.350 -13.570 -10.856 1.00 96.31 253 ALA A O 1
ATOM 2066 N N . TRP A 1 254 ? -6.810 -13.946 -13.015 1.00 92.75 254 TRP A N 1
ATOM 2067 C CA . TRP A 1 254 ? -8.244 -13.645 -12.875 1.00 92.75 254 TRP A CA 1
ATOM 2068 C C . TRP A 1 254 ? -8.921 -14.464 -11.778 1.00 92.75 254 TRP A C 1
ATOM 2070 O O . TRP A 1 254 ? -9.621 -13.895 -10.941 1.00 92.75 254 TRP A O 1
ATOM 2080 N N . ASN A 1 255 ? -8.656 -15.768 -11.748 1.00 90.38 255 ASN A N 1
ATOM 2081 C CA . ASN A 1 255 ? -9.344 -16.716 -10.872 1.00 90.38 255 ASN A CA 1
ATOM 2082 C C . ASN A 1 255 ? -8.615 -16.961 -9.542 1.00 90.38 255 ASN A C 1
ATOM 2084 O O . ASN A 1 255 ? -9.001 -17.855 -8.792 1.00 90.38 255 ASN A O 1
ATOM 2088 N N . LEU A 1 256 ? -7.550 -16.208 -9.249 1.00 94.12 256 LEU A N 1
ATOM 2089 C CA . LEU A 1 256 ? -6.870 -16.295 -7.958 1.00 94.12 256 LEU A CA 1
ATOM 2090 C C . LEU A 1 256 ? -7.664 -15.535 -6.888 1.00 94.12 256 LEU A C 1
ATOM 2092 O O . LEU A 1 256 ? -8.222 -14.479 -7.194 1.00 94.12 256 LEU A O 1
ATOM 2096 N N . PRO A 1 257 ? -7.711 -16.000 -5.633 1.00 96.56 257 PRO A N 1
ATOM 2097 C CA . PRO A 1 257 ? -8.037 -15.135 -4.513 1.00 96.56 257 PRO A CA 1
ATOM 2098 C C . PRO A 1 257 ? -6.929 -14.099 -4.326 1.00 96.56 257 PRO A C 1
ATOM 2100 O O . PRO A 1 257 ? -5.748 -14.384 -4.524 1.00 96.56 257 PRO A O 1
ATOM 2103 N N . LYS A 1 258 ? -7.314 -12.893 -3.919 1.00 98.06 258 LYS A N 1
ATOM 2104 C CA . LYS A 1 258 ? -6.403 -11.773 -3.699 1.00 98.06 258 LYS A CA 1
ATOM 2105 C C . LYS A 1 258 ? -6.369 -11.451 -2.209 1.00 98.06 258 LYS A C 1
ATOM 2107 O O . LYS A 1 258 ? -7.372 -10.961 -1.689 1.00 98.06 258 LYS A O 1
ATOM 2112 N N . PRO A 1 259 ? -5.256 -11.733 -1.512 1.00 98.31 259 PRO A N 1
ATOM 2113 C CA . PRO A 1 259 ? -4.958 -11.112 -0.226 1.00 98.31 259 PRO A CA 1
ATOM 2114 C C . PRO A 1 259 ? -5.119 -9.595 -0.322 1.00 98.31 259 PRO A C 1
ATOM 2116 O O . PRO A 1 259 ? -4.535 -8.976 -1.209 1.00 98.31 259 PRO A O 1
ATOM 2119 N N . ASP A 1 260 ? -5.948 -9.013 0.544 1.00 98.25 260 ASP A N 1
ATOM 2120 C CA . ASP A 1 260 ? -6.352 -7.612 0.440 1.00 98.25 260 ASP A CA 1
ATOM 2121 C C . ASP A 1 260 ? -5.909 -6.810 1.672 1.00 98.25 260 ASP A C 1
ATOM 2123 O O . ASP A 1 260 ? -6.308 -7.097 2.800 1.00 98.25 260 ASP A O 1
ATOM 2127 N N . ALA A 1 261 ? -5.095 -5.776 1.435 1.00 97.75 261 ALA A N 1
ATOM 2128 C CA . ALA A 1 261 ? -4.607 -4.849 2.460 1.00 97.75 261 ALA A CA 1
ATOM 2129 C C . ALA A 1 261 ? -5.422 -3.542 2.542 1.00 97.75 261 ALA A C 1
ATOM 2131 O O . ALA A 1 261 ? -5.026 -2.597 3.223 1.00 97.75 261 ALA A O 1
ATOM 2132 N N . THR A 1 262 ? -6.528 -3.435 1.803 1.00 98.31 262 THR A N 1
ATOM 2133 C CA . THR A 1 262 ? -7.317 -2.200 1.659 1.00 98.31 262 THR A CA 1
ATOM 2134 C C . THR A 1 262 ? -8.624 -2.236 2.445 1.00 98.31 262 THR A C 1
ATOM 2136 O O . THR A 1 262 ? -9.152 -1.176 2.799 1.00 98.31 262 THR A O 1
ATOM 2139 N N . VAL A 1 263 ? -9.136 -3.436 2.733 1.00 98.12 263 VAL A N 1
ATOM 2140 C CA . VAL A 1 263 ? -10.414 -3.683 3.404 1.00 98.12 263 VAL A CA 1
ATOM 2141 C C . VAL A 1 263 ? -10.218 -4.492 4.679 1.00 98.12 263 VAL A C 1
ATOM 2143 O O . VAL A 1 263 ? -9.514 -5.498 4.698 1.00 98.12 263 VAL A O 1
ATOM 2146 N N . LEU A 1 264 ? -10.922 -4.092 5.736 1.00 97.44 264 LEU A N 1
ATOM 2147 C CA . LEU A 1 264 ? -11.048 -4.847 6.978 1.00 97.44 264 LEU A CA 1
ATOM 2148 C C . LEU A 1 264 ? -12.508 -4.820 7.426 1.00 97.44 264 LEU A C 1
ATOM 2150 O O . LEU A 1 264 ? -13.135 -3.759 7.435 1.00 97.44 264 LEU A O 1
ATOM 2154 N N . SER A 1 265 ? -13.053 -5.982 7.797 1.00 94.19 265 SER A N 1
ATOM 2155 C CA . SER A 1 265 ? -14.462 -6.113 8.207 1.00 94.19 265 SER A CA 1
ATOM 2156 C C . SER A 1 265 ? -15.432 -5.492 7.186 1.00 94.19 265 SER A C 1
ATOM 2158 O O . SER A 1 265 ? -16.336 -4.738 7.539 1.00 94.19 265 SER A O 1
ATOM 2160 N N . GLY A 1 266 ? -15.202 -5.727 5.889 1.00 96.25 266 GLY A N 1
ATOM 2161 C CA . GLY A 1 266 ? -16.060 -5.241 4.800 1.00 96.25 266 GLY A CA 1
ATOM 2162 C C . GLY A 1 266 ? -16.009 -3.729 4.512 1.00 96.25 266 GLY A C 1
ATOM 2163 O O . GLY A 1 266 ? -16.719 -3.259 3.620 1.00 96.25 266 GLY A O 1
ATOM 2164 N N . ARG A 1 267 ? -15.185 -2.936 5.205 1.00 97.94 267 ARG A N 1
ATOM 2165 C CA . ARG A 1 267 ? -15.013 -1.494 4.938 1.00 97.94 267 ARG A CA 1
ATOM 2166 C C . ARG A 1 267 ? -13.582 -1.166 4.544 1.00 97.94 267 ARG A C 1
ATOM 2168 O O . ARG A 1 267 ? -12.644 -1.856 4.933 1.00 97.94 267 ARG A O 1
ATOM 2175 N N . ARG A 1 268 ? -13.415 -0.077 3.790 1.00 98.31 268 ARG A N 1
ATOM 2176 C CA . ARG A 1 268 ? -12.088 0.466 3.477 1.00 98.31 268 ARG A CA 1
ATOM 2177 C C . ARG A 1 268 ? -11.396 0.861 4.783 1.00 98.31 268 ARG A C 1
ATOM 2179 O O . ARG A 1 268 ? -11.994 1.535 5.623 1.00 98.31 268 ARG A O 1
ATOM 2186 N N . ILE A 1 269 ? -10.146 0.449 4.939 1.00 98.81 269 ILE A N 1
ATOM 2187 C CA . ILE A 1 269 ? -9.336 0.775 6.112 1.00 98.81 269 ILE A CA 1
ATOM 2188 C C . ILE A 1 269 ? -9.063 2.284 6.147 1.00 98.81 269 ILE A C 1
ATOM 2190 O O . ILE A 1 269 ? -8.818 2.902 5.108 1.00 98.81 269 ILE A O 1
ATOM 2194 N N . PHE A 1 270 ? -9.079 2.861 7.346 1.00 98.81 270 PHE A N 1
ATOM 2195 C CA . PHE A 1 270 ? -8.525 4.179 7.644 1.00 98.81 270 PHE A CA 1
ATOM 2196 C C . PHE A 1 270 ? -7.364 4.038 8.626 1.00 98.81 270 PHE A C 1
ATOM 2198 O O . PHE A 1 270 ? -7.484 3.313 9.608 1.00 98.81 270 PHE A O 1
ATOM 2205 N N . TYR A 1 271 ? -6.279 4.774 8.412 1.00 98.75 271 TYR A N 1
ATOM 2206 C CA . TYR A 1 271 ? -5.259 4.981 9.438 1.00 98.75 271 TYR A CA 1
ATOM 2207 C C . TYR A 1 271 ? -4.598 6.349 9.264 1.00 98.75 271 TYR A C 1
ATOM 2209 O O . TYR A 1 271 ? -4.538 6.892 8.154 1.00 98.75 271 TYR A O 1
ATOM 2217 N N . SER A 1 272 ? -4.086 6.915 10.353 1.00 98.56 272 SER A N 1
ATOM 2218 C CA . SER A 1 272 ? -3.371 8.187 10.307 1.00 98.56 272 SER A CA 1
ATOM 2219 C C . SER A 1 272 ? -2.093 8.147 11.129 1.00 98.56 272 SER A C 1
ATOM 2221 O O . SER A 1 272 ? -2.024 7.465 12.156 1.00 98.56 272 SER A O 1
ATOM 2223 N N . HIS A 1 273 ? -1.082 8.864 10.654 1.00 98.19 273 HIS A N 1
ATOM 2224 C CA . HIS A 1 273 ? 0.181 9.017 11.359 1.00 98.19 273 HIS A CA 1
ATOM 2225 C C . HIS A 1 273 ? 0.756 10.417 11.181 1.00 98.19 273 HIS A C 1
ATOM 2227 O O . HIS A 1 273 ? 0.522 11.077 10.163 1.00 98.19 273 HIS A O 1
ATOM 2233 N N . ILE A 1 274 ? 1.460 10.849 12.227 1.00 98.06 274 ILE A N 1
ATOM 2234 C CA . ILE A 1 274 ? 2.118 12.141 12.330 1.00 98.06 274 ILE A CA 1
ATOM 2235 C C . ILE A 1 274 ? 3.623 11.920 12.440 1.00 98.06 274 ILE A C 1
ATOM 2237 O O . ILE A 1 274 ? 4.085 11.390 13.460 1.00 98.06 274 ILE A O 1
ATOM 2241 N N . ASP A 1 275 ? 4.345 12.369 11.420 1.00 89.88 275 ASP A N 1
ATOM 2242 C CA . ASP A 1 275 ? 5.805 12.391 11.395 1.00 89.88 275 ASP A CA 1
ATOM 2243 C C . ASP A 1 275 ? 6.375 13.431 12.369 1.00 89.88 275 ASP A C 1
ATOM 2245 O O . ASP A 1 275 ? 5.680 14.317 12.890 1.00 89.88 275 ASP A O 1
ATOM 2249 N N . GLY A 1 276 ? 7.676 13.309 12.628 1.00 86.56 276 GLY A N 1
ATOM 2250 C CA . GLY A 1 276 ? 8.338 13.994 13.730 1.00 86.56 276 GLY A CA 1
ATOM 2251 C C . GLY A 1 276 ? 8.702 15.456 13.486 1.00 86.56 276 GLY A C 1
ATOM 2252 O O . GLY A 1 276 ? 9.110 16.119 14.436 1.00 86.56 276 GLY A O 1
ATOM 2253 N N . ASP A 1 277 ? 8.543 15.996 12.279 1.00 89.69 277 ASP A N 1
ATOM 2254 C CA . ASP A 1 277 ? 8.899 17.388 12.000 1.00 89.69 277 ASP A CA 1
ATOM 2255 C C . ASP A 1 277 ? 7.888 18.403 12.546 1.00 89.69 277 ASP A C 1
ATOM 2257 O O . ASP A 1 277 ? 6.668 18.214 12.545 1.00 89.69 277 ASP A O 1
ATOM 2261 N N . GLY A 1 278 ? 8.405 19.571 12.932 1.00 89.56 278 GLY A N 1
ATOM 2262 C CA . GLY A 1 278 ? 7.592 20.754 13.215 1.00 89.56 278 GLY A CA 1
ATOM 2263 C C . GLY A 1 278 ? 7.009 20.826 14.624 1.00 89.56 278 GLY A C 1
ATOM 2264 O O . GLY A 1 278 ? 6.232 21.738 14.906 1.00 89.56 278 GLY A O 1
ATOM 2265 N N . TRP A 1 279 ? 7.399 19.928 15.534 1.00 90.94 279 TRP A N 1
ATOM 2266 C CA . TRP A 1 279 ? 6.942 19.947 16.930 1.00 90.94 279 TRP A CA 1
ATOM 2267 C C . TRP A 1 279 ? 7.183 21.301 17.605 1.00 90.94 279 TRP A C 1
ATOM 2269 O O . TRP A 1 279 ? 6.309 21.827 18.296 1.00 90.94 279 TRP A O 1
ATOM 2279 N N . ARG A 1 280 ? 8.360 21.886 17.353 1.00 88.50 280 ARG A N 1
ATOM 2280 C CA . ARG A 1 280 ? 8.824 23.151 17.939 1.00 88.50 280 ARG A CA 1
ATOM 2281 C C . ARG A 1 280 ? 8.471 24.395 17.110 1.00 88.50 280 ARG A C 1
ATOM 2283 O O . ARG A 1 280 ? 8.786 25.505 17.538 1.00 88.50 280 ARG A O 1
ATOM 2290 N N . ASN A 1 281 ? 7.808 24.255 15.956 1.00 90.12 281 ASN A N 1
ATOM 2291 C CA . ASN A 1 281 ? 7.451 25.406 15.118 1.00 90.12 281 ASN A CA 1
ATOM 2292 C C . ASN A 1 281 ? 6.459 26.318 15.851 1.00 90.12 281 ASN A C 1
ATOM 2294 O O . ASN A 1 281 ? 5.456 25.841 16.383 1.00 90.12 281 ASN A O 1
ATOM 2298 N N . ILE A 1 282 ? 6.685 27.634 15.824 1.00 91.06 282 ILE A N 1
ATOM 2299 C CA . ILE A 1 282 ? 5.739 28.612 16.378 1.00 91.06 282 ILE A CA 1
ATOM 2300 C C . ILE A 1 282 ? 4.548 28.753 15.433 1.00 91.06 282 ILE A C 1
ATOM 2302 O O . ILE A 1 282 ? 4.708 29.118 14.268 1.00 91.06 282 ILE A O 1
ATOM 2306 N N . SER A 1 283 ? 3.344 28.517 15.948 1.00 93.75 283 SER A N 1
ATOM 2307 C CA . SER A 1 283 ? 2.135 28.635 15.146 1.00 93.75 283 SER A CA 1
ATOM 2308 C C . SER A 1 283 ? 1.840 30.087 14.765 1.00 93.75 283 SER A C 1
ATOM 2310 O O . SER A 1 283 ? 1.931 31.017 15.568 1.00 93.75 283 SER A O 1
ATOM 2312 N N . GLN A 1 284 ? 1.449 30.270 13.511 1.00 94.38 284 GLN A N 1
ATOM 2313 C CA . GLN A 1 284 ? 0.967 31.510 12.914 1.00 94.38 284 GLN A CA 1
ATOM 2314 C C . GLN A 1 284 ? -0.568 31.568 12.876 1.00 94.38 284 GLN A C 1
ATOM 2316 O O . GLN A 1 284 ? -1.116 32.573 12.420 1.00 94.38 284 GLN A O 1
ATOM 2321 N N . VAL A 1 285 ? -1.261 30.523 13.347 1.00 93.38 285 VAL A N 1
ATOM 2322 C CA . VAL A 1 285 ? -2.727 30.471 13.434 1.00 93.38 285 VAL A CA 1
ATOM 2323 C C . VAL A 1 285 ? -3.228 31.546 14.402 1.00 93.38 285 VAL A C 1
ATOM 2325 O O . VAL A 1 285 ? -2.663 31.760 15.479 1.00 93.38 285 VAL A O 1
ATOM 2328 N N . GLU A 1 286 ? -4.286 32.254 14.009 1.00 89.12 286 GLU A N 1
ATOM 2329 C CA . GLU A 1 286 ? -4.900 33.296 14.832 1.00 89.12 286 GLU A CA 1
ATOM 2330 C C . GLU A 1 286 ? -5.368 32.730 16.187 1.00 89.12 286 GLU A C 1
ATOM 2332 O O . GLU A 1 286 ? -5.775 31.577 16.286 1.00 89.12 286 GLU A O 1
ATOM 2337 N N . GLY A 1 287 ? -5.213 33.498 17.269 1.00 89.44 287 GLY A N 1
ATOM 2338 C CA . GLY A 1 287 ? -5.427 33.028 18.649 1.00 89.44 287 GLY A CA 1
ATOM 2339 C C . GLY A 1 287 ? -4.239 32.273 19.273 1.00 89.44 287 GLY A C 1
ATOM 2340 O O . GLY A 1 287 ? -3.925 32.497 20.444 1.00 89.44 287 GLY A O 1
ATOM 2341 N N . TYR A 1 288 ? -3.511 31.463 18.496 1.00 91.81 288 TYR A N 1
ATOM 2342 C CA . TYR A 1 288 ? -2.311 30.737 18.951 1.00 91.81 288 TYR A CA 1
ATOM 2343 C C . TYR A 1 288 ? -1.026 31.556 18.789 1.00 91.81 288 TYR A C 1
ATOM 2345 O O . TYR A 1 288 ? -0.171 31.572 19.681 1.00 91.81 288 TYR A O 1
ATOM 2353 N N . ARG A 1 289 ? -0.923 32.314 17.689 1.00 88.62 289 ARG A N 1
ATOM 2354 C CA . ARG A 1 289 ? 0.240 33.146 17.349 1.00 88.62 289 ARG A CA 1
ATOM 2355 C C . ARG A 1 289 ? 0.577 34.174 18.423 1.00 88.62 289 ARG A C 1
ATOM 2357 O O . ARG A 1 289 ? 1.742 34.345 18.770 1.00 88.62 289 ARG A O 1
ATOM 2364 N N . GLN A 1 290 ? -0.436 34.849 18.970 1.00 87.31 290 GLN A N 1
ATOM 2365 C CA . GLN A 1 290 ? -0.254 35.886 19.997 1.00 87.31 290 GLN A CA 1
ATOM 2366 C C . GLN A 1 290 ? 0.363 35.317 21.283 1.00 87.31 290 GLN A C 1
ATOM 2368 O O . GLN A 1 290 ? 1.137 35.992 21.956 1.00 87.31 290 GLN A O 1
ATOM 2373 N N . LYS A 1 291 ? 0.064 34.049 21.587 1.00 89.12 291 LYS A N 1
ATOM 2374 C CA . LYS A 1 291 ? 0.573 33.308 22.746 1.00 89.12 291 LYS A CA 1
ATOM 2375 C C . LYS A 1 291 ? 1.856 32.525 22.435 1.00 89.12 291 LYS A C 1
ATOM 2377 O O . LYS A 1 291 ? 2.323 31.793 23.299 1.00 89.12 291 LYS A O 1
ATOM 2382 N N . LYS A 1 292 ? 2.403 32.658 21.215 1.00 88.00 292 LYS A N 1
ATOM 2383 C CA . LYS A 1 292 ? 3.571 31.914 20.709 1.00 88.00 292 LYS A CA 1
ATOM 2384 C C . LYS A 1 292 ? 3.459 30.398 20.930 1.00 88.00 292 LYS A C 1
ATOM 2386 O O . LYS A 1 292 ? 4.443 29.753 21.282 1.00 88.00 292 LYS A O 1
ATOM 2391 N N . LYS A 1 293 ? 2.257 29.834 20.758 1.00 92.69 293 LYS A N 1
ATOM 2392 C CA . LYS A 1 293 ? 2.050 28.392 20.940 1.00 92.69 293 LYS A CA 1
ATOM 2393 C C . LYS A 1 293 ? 2.773 27.583 19.868 1.00 92.69 293 LYS A C 1
ATOM 2395 O O . LYS A 1 293 ? 2.929 28.040 18.734 1.00 92.69 293 LYS A O 1
ATOM 2400 N N . LEU A 1 294 ? 3.196 26.383 20.249 1.00 94.06 294 LEU A N 1
ATOM 2401 C CA . LEU A 1 294 ? 3.872 25.442 19.363 1.00 94.06 294 LEU A CA 1
ATOM 2402 C C . LEU A 1 294 ? 2.863 24.753 18.442 1.00 94.06 294 LEU A C 1
ATOM 2404 O O . LEU A 1 294 ? 1.707 24.554 18.812 1.00 94.06 294 LEU A O 1
ATOM 2408 N N . SER A 1 295 ? 3.303 24.349 17.256 1.00 94.69 295 SER A N 1
ATOM 2409 C CA . SER A 1 295 ? 2.445 23.671 16.278 1.00 94.69 295 SER A CA 1
ATOM 2410 C C . SER A 1 295 ? 1.955 22.320 16.807 1.00 94.69 295 SER A C 1
ATOM 2412 O O . SER A 1 295 ? 0.795 21.984 16.588 1.00 94.69 295 SER A O 1
ATOM 2414 N N . ALA A 1 296 ? 2.765 21.616 17.611 1.00 95.75 296 ALA A N 1
ATOM 2415 C CA . ALA A 1 296 ? 2.329 20.413 18.328 1.00 95.75 296 ALA A CA 1
ATOM 2416 C C . ALA A 1 296 ? 1.162 20.676 19.299 1.00 95.75 296 ALA A C 1
ATOM 2418 O O . ALA A 1 296 ? 0.261 19.849 19.409 1.00 95.75 296 ALA A O 1
ATOM 2419 N N . GLU A 1 297 ? 1.131 21.836 19.968 1.00 96.56 297 GLU A N 1
ATOM 2420 C CA . GLU A 1 297 ? 0.003 22.211 20.834 1.00 96.56 297 GLU A CA 1
ATOM 2421 C C . GLU A 1 297 ? -1.257 22.487 20.004 1.00 96.56 297 GLU A C 1
ATOM 2423 O O . GLU A 1 297 ? -2.347 22.060 20.372 1.00 96.56 297 GLU A O 1
ATOM 2428 N N . VAL A 1 298 ? -1.118 23.138 18.845 1.00 97.75 298 VAL A N 1
ATOM 2429 C CA . VAL A 1 298 ? -2.249 23.356 17.929 1.00 97.75 298 VAL A CA 1
ATOM 2430 C C . VAL A 1 298 ? -2.795 22.028 17.408 1.00 97.75 298 VAL A C 1
ATOM 2432 O O . VAL A 1 298 ? -4.003 21.830 17.416 1.00 97.75 298 VAL A O 1
ATOM 2435 N N . VAL A 1 299 ? -1.935 21.094 16.995 1.00 98.19 299 VAL A N 1
ATOM 2436 C CA . VAL A 1 299 ? -2.365 19.758 16.546 1.00 98.19 299 VAL A CA 1
ATOM 2437 C C . VAL A 1 299 ? -3.042 18.983 17.681 1.00 98.19 299 VAL A C 1
ATOM 2439 O O . VAL A 1 299 ? -4.075 18.354 17.450 1.00 98.19 299 VAL A O 1
ATOM 2442 N N . LEU A 1 300 ? -2.528 19.060 18.911 1.00 98.38 300 LEU A N 1
ATOM 2443 C CA . LEU A 1 300 ? -3.179 18.463 20.077 1.00 98.38 300 LEU A CA 1
ATOM 2444 C C . LEU A 1 300 ? -4.607 19.000 20.272 1.00 98.38 300 LEU A C 1
ATOM 2446 O O . LEU A 1 300 ? -5.547 18.209 20.356 1.00 98.38 300 LEU A O 1
ATOM 2450 N N . GLU A 1 301 ? -4.772 20.324 20.324 1.00 98.12 301 GLU A N 1
ATOM 2451 C CA . GLU A 1 301 ? -6.062 20.960 20.624 1.00 98.12 301 GLU A CA 1
ATOM 2452 C C . GLU A 1 301 ? -7.065 20.877 19.472 1.00 98.12 301 GLU A C 1
ATOM 2454 O O . GLU A 1 301 ? -8.257 20.704 19.707 1.00 98.12 301 GLU A O 1
ATOM 2459 N N . GLU A 1 302 ? -6.599 20.986 18.228 1.00 98.00 302 GLU A N 1
ATOM 2460 C CA . GLU A 1 302 ? -7.475 21.196 17.072 1.00 98.00 302 GLU A CA 1
ATOM 2461 C C . GLU A 1 302 ? -7.690 19.945 16.222 1.00 98.00 302 GLU A C 1
ATOM 2463 O O . GLU A 1 302 ? -8.607 19.923 15.395 1.00 98.00 302 GLU A O 1
ATOM 2468 N N . ILE A 1 303 ? -6.858 18.914 16.413 1.00 98.12 303 ILE A N 1
ATOM 2469 C CA . ILE A 1 303 ? -6.891 17.673 15.631 1.00 98.12 303 ILE A CA 1
ATOM 2470 C C . ILE A 1 303 ? -6.994 16.440 16.529 1.00 98.12 303 ILE A C 1
ATOM 2472 O O . ILE A 1 303 ? -7.920 15.654 16.374 1.00 98.12 303 ILE A O 1
ATOM 2476 N N . LEU A 1 304 ? -6.097 16.250 17.495 1.00 98.56 304 LEU A N 1
ATOM 2477 C CA . LEU A 1 304 ? -6.099 15.007 18.273 1.00 98.56 304 LEU A CA 1
ATOM 2478 C C . LEU A 1 304 ? -7.258 14.948 19.275 1.00 98.56 304 LEU A C 1
ATOM 2480 O O . LEU A 1 304 ? -7.950 13.934 19.334 1.00 98.56 304 LEU A O 1
ATOM 2484 N N . LYS A 1 305 ? -7.515 16.021 20.035 1.00 98.44 305 LYS A N 1
ATOM 2485 C CA . LYS A 1 305 ? -8.643 16.079 20.985 1.00 98.44 305 LYS A CA 1
ATOM 2486 C C . LYS A 1 305 ? -10.025 16.062 20.304 1.00 98.44 305 LYS A C 1
ATOM 2488 O O . LYS A 1 305 ? -10.887 15.332 20.791 1.00 98.44 305 LYS A O 1
ATOM 2493 N N . PRO A 1 306 ? -10.278 16.796 19.197 1.00 98.19 306 PRO A N 1
ATOM 2494 C CA . PRO A 1 306 ? -11.614 16.846 18.589 1.00 98.19 306 PRO A CA 1
ATOM 2495 C C . PRO A 1 306 ? -11.974 15.628 17.722 1.00 98.19 306 PRO A C 1
ATOM 2497 O O . PRO A 1 306 ? -13.140 15.471 17.346 1.00 98.19 306 PRO A O 1
ATOM 2500 N N . TYR A 1 307 ? -11.001 14.768 17.395 1.00 97.81 307 TYR A N 1
ATOM 2501 C CA . TYR A 1 307 ? -11.191 13.589 16.540 1.00 97.81 307 TYR A CA 1
ATOM 2502 C C . TYR A 1 307 ? -10.791 12.268 17.227 1.00 97.81 307 TYR A C 1
ATOM 2504 O O . TYR A 1 307 ? -9.970 11.521 16.695 1.00 97.81 307 TYR A O 1
ATOM 2512 N N . PRO A 1 308 ? -11.381 11.928 18.395 1.00 96.38 308 PRO A N 1
ATOM 2513 C CA . PRO A 1 308 ? -11.052 10.701 19.129 1.00 96.38 308 PRO A CA 1
ATOM 2514 C C . PRO A 1 308 ? -11.550 9.419 18.442 1.00 96.38 308 PRO A C 1
ATOM 2516 O O . PRO A 1 308 ? -11.180 8.309 18.818 1.00 96.38 308 PRO A O 1
ATOM 2519 N N . ASP A 1 309 ? -12.406 9.554 17.429 1.00 95.38 309 ASP A N 1
ATOM 2520 C CA . ASP A 1 309 ? -12.935 8.465 16.612 1.00 95.38 309 ASP A CA 1
ATOM 2521 C C . ASP A 1 309 ? -11.949 7.953 15.551 1.00 95.38 309 ASP A C 1
ATOM 2523 O O . ASP A 1 309 ? -12.244 6.948 14.892 1.00 95.38 309 ASP A O 1
ATOM 2527 N N . PHE A 1 310 ? -10.792 8.609 15.402 1.00 97.62 310 PHE A N 1
ATOM 2528 C CA . PHE A 1 310 ? -9.722 8.215 14.495 1.00 97.62 310 PHE A CA 1
ATOM 2529 C C . PHE A 1 310 ? -8.410 7.947 15.236 1.00 97.62 310 PHE A C 1
ATOM 2531 O O . PHE A 1 310 ? -7.911 8.826 15.933 1.00 97.62 310 PHE A O 1
ATOM 2538 N N . PRO A 1 311 ? -7.792 6.771 15.042 1.00 97.94 311 PRO A N 1
ATOM 2539 C CA . PRO A 1 311 ? -6.474 6.502 15.581 1.00 97.94 311 PRO A CA 1
ATOM 2540 C C . PRO A 1 311 ? -5.432 7.396 14.921 1.00 97.94 311 PRO A C 1
ATOM 2542 O O . PRO A 1 311 ? -5.446 7.586 13.700 1.00 97.94 311 PRO A O 1
ATOM 2545 N N . SER A 1 312 ? -4.509 7.901 15.733 1.00 98.06 312 SER A N 1
ATOM 2546 C CA . SER A 1 312 ? -3.361 8.685 15.277 1.00 98.06 312 SER A CA 1
ATOM 2547 C C . SER A 1 312 ? -2.081 8.102 15.851 1.00 98.06 312 SER A C 1
ATOM 2549 O O . SER A 1 312 ? -1.905 8.054 17.066 1.00 98.06 312 SER A O 1
ATOM 2551 N N . THR A 1 313 ? -1.174 7.666 14.988 1.00 98.75 313 THR A N 1
ATOM 2552 C CA . THR A 1 313 ? 0.159 7.239 15.416 1.00 98.75 313 THR A CA 1
ATOM 2553 C C . THR A 1 313 ? 1.093 8.440 15.413 1.00 98.75 313 THR A C 1
ATOM 2555 O O . THR A 1 313 ? 1.339 9.023 14.363 1.00 98.75 313 THR A O 1
ATOM 2558 N N . VAL A 1 314 ? 1.638 8.810 16.568 1.00 98.69 314 VAL A N 1
ATOM 2559 C CA . VAL A 1 314 ? 2.490 9.997 16.705 1.00 98.69 314 VAL A CA 1
ATOM 2560 C C . VAL A 1 314 ? 3.936 9.577 16.938 1.00 98.69 314 VAL A C 1
ATOM 2562 O O . VAL A 1 314 ? 4.228 8.938 17.950 1.00 98.69 314 VAL A O 1
ATOM 2565 N N . ALA A 1 315 ? 4.831 9.946 16.019 1.00 97.88 315 ALA A N 1
ATOM 2566 C CA . ALA A 1 315 ? 6.250 9.618 16.085 1.00 97.88 315 ALA A CA 1
ATOM 2567 C C . ALA A 1 315 ? 7.102 10.896 16.180 1.00 97.88 315 ALA A C 1
ATOM 2569 O O . ALA A 1 315 ? 7.319 11.563 15.176 1.00 97.88 315 ALA A O 1
ATOM 2570 N N . PRO A 1 316 ? 7.577 11.287 17.373 1.00 96.69 316 PRO A N 1
ATOM 2571 C CA . PRO A 1 316 ? 8.462 12.437 17.522 1.00 96.69 316 PRO A CA 1
ATOM 2572 C C . PRO A 1 316 ? 9.887 12.116 17.061 1.00 96.69 316 PRO A C 1
ATOM 2574 O O . PRO A 1 316 ? 10.367 10.993 17.247 1.00 96.69 316 PRO A O 1
ATOM 2577 N N . ILE A 1 317 ? 10.603 13.135 16.575 1.00 94.75 317 ILE A N 1
ATOM 2578 C CA . ILE A 1 317 ? 12.071 13.121 16.594 1.00 94.75 317 ILE A CA 1
ATOM 2579 C C . ILE A 1 317 ? 12.481 13.150 18.064 1.00 94.75 317 ILE A C 1
ATOM 2581 O O . ILE A 1 317 ? 12.163 14.101 18.780 1.00 94.75 317 ILE A O 1
ATOM 2585 N N . VAL A 1 318 ? 13.160 12.119 18.563 1.00 94.19 318 VAL A N 1
ATOM 2586 C CA . VAL A 1 318 ? 13.339 12.005 20.020 1.00 94.19 318 VAL A CA 1
ATOM 2587 C C . VAL A 1 318 ? 14.226 13.117 20.576 1.00 94.19 318 VAL A C 1
ATOM 2589 O O . VAL A 1 318 ? 13.917 13.657 21.639 1.00 94.19 318 VAL A O 1
ATOM 2592 N N . ALA A 1 319 ? 15.246 13.554 19.833 1.00 90.38 319 ALA A N 1
ATOM 2593 C CA . ALA A 1 319 ? 16.046 14.720 20.204 1.00 90.38 319 ALA A CA 1
ATOM 2594 C C . ALA A 1 319 ? 15.210 16.005 20.398 1.00 90.38 319 ALA A C 1
ATOM 2596 O O . ALA A 1 319 ? 15.552 16.816 21.262 1.00 90.38 319 ALA A O 1
ATOM 2597 N N . ASP A 1 320 ? 14.086 16.164 19.684 1.00 88.06 320 ASP A N 1
ATOM 2598 C CA . ASP A 1 320 ? 13.196 17.320 19.841 1.00 88.06 320 ASP A CA 1
ATOM 2599 C C . ASP A 1 320 ? 12.432 17.311 21.163 1.00 88.06 320 ASP A C 1
ATOM 2601 O O . ASP A 1 320 ? 11.985 18.370 21.599 1.00 88.06 320 ASP A O 1
ATOM 2605 N N . ILE A 1 321 ? 12.263 16.166 21.826 1.00 89.69 321 ILE A N 1
ATOM 2606 C CA . ILE A 1 321 ? 11.421 16.062 23.030 1.00 89.69 321 ILE A CA 1
ATOM 2607 C C . ILE A 1 321 ? 12.176 15.596 24.277 1.00 89.69 321 ILE A C 1
ATOM 2609 O O . ILE A 1 321 ? 11.706 15.782 25.396 1.00 89.69 321 ILE A O 1
ATOM 2613 N N . ASP A 1 322 ? 13.372 15.041 24.121 1.00 86.00 322 ASP A N 1
ATOM 2614 C CA . ASP A 1 322 ? 14.174 14.514 25.226 1.00 86.00 322 ASP A CA 1
ATOM 2615 C C . ASP A 1 322 ? 14.708 15.610 26.166 1.00 86.00 322 ASP A C 1
ATOM 2617 O O . ASP A 1 322 ? 14.924 15.387 27.354 1.00 86.00 322 ASP A O 1
ATOM 2621 N N . GLY A 1 323 ? 14.889 16.833 25.657 1.00 75.81 323 GLY A N 1
ATOM 2622 C CA . GLY A 1 323 ? 15.299 17.994 26.455 1.00 75.81 323 GLY A CA 1
ATOM 2623 C C . GLY A 1 323 ? 16.781 18.029 26.847 1.00 75.81 323 GLY A C 1
ATOM 2624 O O . GLY A 1 323 ? 17.210 19.019 27.430 1.00 75.81 323 GLY A O 1
ATOM 2625 N N . ARG A 1 324 ? 17.577 17.002 26.501 1.00 76.19 324 ARG A N 1
ATOM 2626 C CA . ARG A 1 324 ? 19.037 16.975 26.726 1.00 76.19 324 ARG A CA 1
ATOM 2627 C C . ARG A 1 324 ? 19.812 17.925 25.809 1.00 76.19 324 ARG A C 1
ATOM 2629 O O . ARG A 1 324 ? 20.777 18.531 26.252 1.00 76.19 324 ARG A O 1
ATOM 2636 N N . LEU A 1 325 ? 19.415 18.030 24.538 1.00 66.31 325 LEU A N 1
ATO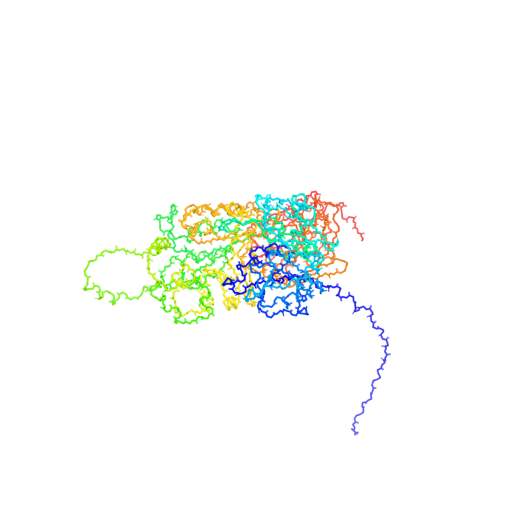M 2637 C CA . LEU A 1 325 ? 20.101 18.872 23.544 1.00 66.31 325 LEU A CA 1
ATOM 2638 C C . LEU A 1 325 ? 19.550 20.306 23.497 1.00 66.31 325 LEU A C 1
ATOM 2640 O O . LEU A 1 325 ? 20.302 21.240 23.235 1.00 66.31 325 LEU A O 1
ATOM 2644 N N . ASP A 1 326 ? 18.253 20.472 23.765 1.00 65.94 326 ASP A N 1
ATOM 2645 C CA . ASP A 1 326 ? 17.569 21.769 23.811 1.00 65.94 326 ASP A CA 1
ATOM 2646 C C . ASP A 1 326 ? 16.418 21.728 24.844 1.00 65.94 326 ASP A C 1
ATOM 2648 O O . ASP A 1 326 ? 15.313 21.249 24.528 1.00 65.94 326 ASP A O 1
ATOM 2652 N N . PRO A 1 327 ? 16.664 22.169 26.095 1.00 69.31 327 PRO A N 1
ATOM 2653 C CA . PRO A 1 327 ? 15.676 22.134 27.168 1.00 69.31 327 PRO A CA 1
ATOM 2654 C C . PRO A 1 327 ? 14.442 22.992 26.859 1.00 69.31 327 PRO A C 1
ATOM 2656 O O . PRO A 1 327 ? 14.497 24.220 26.838 1.00 69.31 327 PRO A O 1
ATOM 2659 N N . ASN A 1 328 ? 13.289 22.342 26.688 1.00 74.62 328 ASN A N 1
ATOM 2660 C CA . ASN A 1 328 ? 11.995 23.009 26.568 1.00 74.62 328 ASN A CA 1
ATOM 2661 C C . ASN A 1 328 ? 10.939 22.235 27.381 1.00 74.62 328 ASN A C 1
ATOM 2663 O O . ASN A 1 328 ? 10.433 21.220 26.910 1.00 74.62 328 ASN A O 1
ATOM 2667 N N . PRO A 1 329 ? 10.596 22.652 28.611 1.00 78.19 329 PRO A N 1
ATOM 2668 C CA . PRO A 1 329 ? 9.651 21.902 29.441 1.00 78.19 329 PRO A CA 1
ATOM 2669 C C . PRO A 1 329 ? 8.236 21.844 28.841 1.00 78.19 329 PRO A C 1
ATOM 2671 O O . PRO A 1 329 ? 7.515 20.869 29.075 1.00 78.19 329 PRO A O 1
ATOM 2674 N N . ASP A 1 330 ? 7.853 22.830 28.022 1.00 85.38 330 ASP A N 1
ATOM 2675 C CA . ASP A 1 330 ? 6.536 22.864 27.383 1.00 85.38 330 ASP A CA 1
ATOM 2676 C C . ASP A 1 330 ? 6.377 21.724 26.368 1.00 85.38 330 ASP A C 1
ATOM 2678 O O . ASP A 1 330 ? 5.309 21.114 26.304 1.00 85.38 330 ASP A O 1
ATOM 2682 N N . ILE A 1 331 ? 7.434 21.354 25.627 1.00 90.44 331 ILE A N 1
ATOM 2683 C CA . ILE A 1 331 ? 7.324 20.286 24.619 1.00 90.44 331 ILE A CA 1
ATOM 2684 C C . ILE A 1 331 ? 7.115 18.911 25.252 1.00 90.44 331 ILE A C 1
ATOM 2686 O O . ILE A 1 331 ? 6.305 18.123 24.770 1.00 90.44 331 ILE A O 1
ATOM 2690 N N . GLN A 1 332 ? 7.778 18.639 26.380 1.00 92.06 332 GLN A N 1
ATOM 2691 C CA . GLN A 1 332 ? 7.582 17.394 27.123 1.00 92.06 332 GLN A CA 1
ATOM 2692 C C . GLN A 1 332 ? 6.195 17.322 27.752 1.00 92.06 332 GLN A C 1
ATOM 2694 O O . GLN A 1 332 ? 5.616 16.240 27.850 1.00 92.06 332 GLN A O 1
ATOM 2699 N N . LYS A 1 333 ? 5.651 18.460 28.197 1.00 94.31 333 LYS A N 1
ATOM 2700 C CA . LYS A 1 333 ? 4.271 18.530 28.676 1.00 94.31 333 LYS A CA 1
ATOM 2701 C C . LYS A 1 333 ? 3.290 18.201 27.547 1.00 94.31 333 LYS A C 1
ATOM 2703 O O . LYS A 1 333 ? 2.457 17.320 27.730 1.00 94.31 333 LYS A O 1
ATOM 2708 N N . ILE A 1 334 ? 3.440 18.833 26.380 1.00 95.81 334 ILE A N 1
ATOM 2709 C CA . ILE A 1 334 ? 2.596 18.572 25.202 1.00 95.81 334 ILE A CA 1
ATOM 2710 C C . ILE A 1 334 ? 2.696 17.102 24.773 1.00 95.81 334 ILE A C 1
ATOM 2712 O O . ILE A 1 334 ? 1.671 16.469 24.543 1.00 95.81 334 ILE A O 1
ATOM 2716 N N . ALA A 1 335 ? 3.902 16.526 24.729 1.00 96.50 335 ALA A N 1
ATOM 2717 C CA . ALA A 1 335 ? 4.096 15.114 24.398 1.00 96.50 335 ALA A CA 1
ATOM 2718 C C . ALA A 1 335 ? 3.344 14.181 25.365 1.00 96.50 335 ALA A C 1
ATOM 2720 O O . ALA A 1 335 ? 2.652 13.269 24.914 1.00 96.50 335 ALA A O 1
ATOM 2721 N N . ARG A 1 336 ? 3.409 14.438 26.682 1.00 97.31 336 ARG A N 1
ATOM 2722 C CA . ARG A 1 336 ? 2.629 13.677 27.675 1.00 97.31 336 ARG A CA 1
ATOM 2723 C C . ARG A 1 336 ? 1.129 13.811 27.435 1.00 97.31 336 ARG A C 1
ATOM 2725 O O . ARG A 1 336 ? 0.429 12.807 27.451 1.00 97.31 336 ARG A O 1
ATOM 2732 N N . GLU A 1 337 ? 0.632 15.020 27.182 1.00 98.19 337 GLU A N 1
ATOM 2733 C CA . GLU A 1 337 ? -0.792 15.240 26.892 1.00 98.19 337 GLU A CA 1
ATOM 2734 C C . GLU A 1 337 ? -1.255 14.517 25.621 1.00 98.19 337 GLU A C 1
ATOM 2736 O O . GLU A 1 337 ? -2.331 13.923 25.623 1.00 98.19 337 GLU A O 1
ATOM 2741 N N . ILE A 1 338 ? -0.430 14.494 24.570 1.00 98.44 338 ILE A N 1
ATOM 2742 C CA . ILE A 1 338 ? -0.690 13.722 23.349 1.00 98.44 338 ILE A CA 1
ATOM 2743 C C . ILE A 1 338 ? -0.754 12.222 23.662 1.00 98.44 338 ILE A C 1
ATOM 2745 O O . ILE A 1 338 ? -1.727 11.562 23.303 1.00 98.44 338 ILE A O 1
ATOM 2749 N N . PHE A 1 339 ? 0.247 11.670 24.354 1.00 98.38 339 PHE A N 1
ATOM 2750 C CA . PHE A 1 339 ? 0.302 10.232 24.631 1.00 98.38 339 PHE A CA 1
ATOM 2751 C C . PHE A 1 339 ? -0.707 9.760 25.685 1.00 98.38 339 PHE A C 1
ATOM 2753 O O . PHE A 1 339 ? -1.006 8.564 25.730 1.00 98.38 339 PHE A O 1
ATOM 2760 N N . LEU A 1 340 ? -1.270 10.661 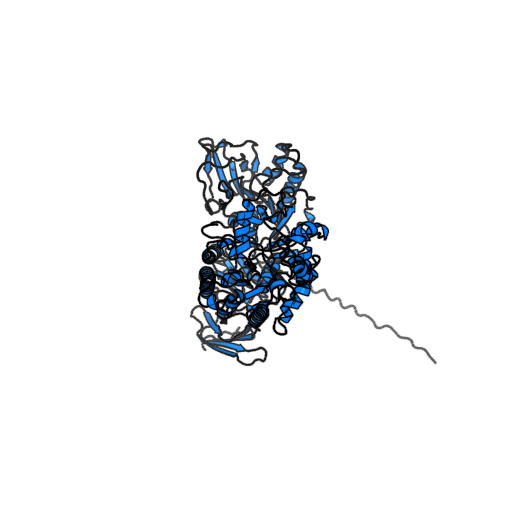26.496 1.00 98.06 340 LEU A N 1
ATOM 2761 C CA . LEU A 1 340 ? -2.394 10.358 27.388 1.00 98.06 340 LEU A CA 1
ATOM 2762 C C . LEU A 1 340 ? -3.688 10.050 26.624 1.00 98.06 340 LEU A C 1
ATOM 2764 O O . LEU A 1 340 ? -4.553 9.362 27.166 1.00 98.06 340 LEU A O 1
ATOM 2768 N N . LEU A 1 341 ? -3.833 10.516 25.379 1.00 98.38 341 LEU A N 1
ATOM 2769 C CA . LEU A 1 341 ? -5.028 10.250 24.584 1.00 98.38 341 LEU A CA 1
ATOM 2770 C C . LEU A 1 341 ? -5.138 8.746 24.248 1.00 98.38 341 LEU A C 1
ATOM 2772 O O . LEU A 1 341 ? -4.175 8.159 23.739 1.00 98.38 341 LEU A O 1
ATOM 2776 N N . PRO A 1 342 ? -6.291 8.094 24.501 1.00 96.44 342 PRO A N 1
ATOM 2777 C CA . PRO A 1 342 ? -6.442 6.653 24.283 1.00 96.44 342 PRO A CA 1
ATOM 2778 C C . PRO A 1 342 ? -6.301 6.229 22.816 1.00 96.44 342 PRO A C 1
ATOM 2780 O O . PRO A 1 342 ? -5.731 5.182 22.527 1.00 96.44 342 PRO A O 1
ATOM 2783 N N . HIS A 1 343 ? -6.760 7.060 21.877 1.00 97.38 343 HIS A N 1
ATOM 2784 C CA . HIS A 1 343 ? -6.684 6.798 20.435 1.00 97.38 343 HIS A CA 1
ATOM 2785 C C . HIS A 1 343 ? -5.317 7.112 19.810 1.00 97.38 343 HIS A C 1
ATOM 2787 O O . HIS A 1 343 ? -5.143 6.943 18.601 1.00 97.38 343 HIS A O 1
ATOM 2793 N N . VAL A 1 344 ? -4.347 7.565 20.611 1.00 98.56 344 VAL A N 1
ATOM 2794 C CA . VAL A 1 344 ? -2.985 7.845 20.148 1.00 98.56 344 VAL A CA 1
ATOM 2795 C C . VAL A 1 344 ? -2.071 6.646 20.387 1.00 98.56 344 VAL A C 1
ATOM 2797 O O . VAL A 1 344 ? -1.838 6.238 21.530 1.00 98.56 344 VAL A O 1
ATOM 2800 N N . GLU A 1 345 ? -1.510 6.126 19.296 1.00 98.62 345 GLU A N 1
ATOM 2801 C CA . GLU A 1 345 ? -0.442 5.123 19.295 1.00 98.62 345 GLU A CA 1
ATOM 2802 C C . GLU A 1 345 ? 0.928 5.819 19.325 1.00 98.62 345 GLU A C 1
ATOM 2804 O O . GLU A 1 345 ? 1.160 6.781 18.590 1.00 98.62 345 GLU A O 1
ATOM 2809 N N . ALA A 1 346 ? 1.849 5.331 20.160 1.00 98.50 346 ALA A N 1
ATOM 2810 C CA . ALA A 1 346 ? 3.215 5.843 20.201 1.00 98.50 346 ALA A CA 1
ATOM 2811 C C . ALA A 1 346 ? 4.063 5.238 19.069 1.00 98.50 346 ALA A C 1
ATOM 2813 O O . ALA A 1 346 ? 4.160 4.014 18.938 1.00 98.50 346 ALA A O 1
ATOM 2814 N N . GLY A 1 347 ? 4.690 6.102 18.270 1.00 98.31 347 GLY A N 1
ATOM 2815 C CA . GLY A 1 347 ? 5.679 5.742 17.256 1.00 98.31 347 GLY A CA 1
ATOM 2816 C C . GLY A 1 347 ? 7.049 6.363 17.539 1.00 98.31 347 GLY A C 1
ATOM 2817 O O . GLY A 1 347 ? 7.188 7.198 18.430 1.00 98.31 347 GLY A O 1
ATOM 2818 N N . ASN A 1 348 ? 8.055 5.967 16.766 1.00 98.31 348 ASN A N 1
ATOM 2819 C CA . ASN A 1 348 ? 9.430 6.461 16.844 1.00 98.31 348 ASN A CA 1
ATOM 2820 C C . ASN A 1 348 ? 9.837 7.059 15.483 1.00 98.31 348 ASN A C 1
ATOM 2822 O O . ASN A 1 348 ? 9.663 6.403 14.459 1.00 98.31 348 ASN A O 1
ATOM 2826 N N . HIS A 1 349 ? 10.350 8.296 15.465 1.00 97.62 349 HIS A N 1
ATOM 2827 C CA . HIS A 1 349 ? 10.881 8.956 14.258 1.00 97.62 349 HIS A CA 1
ATOM 2828 C C . HIS A 1 349 ? 12.395 9.183 14.352 1.00 97.62 349 HIS A C 1
ATOM 2830 O O . HIS A 1 349 ? 12.945 10.200 13.930 1.00 97.62 349 HIS A O 1
ATOM 2836 N N . THR A 1 350 ? 13.070 8.196 14.931 1.00 97.56 350 THR A N 1
ATOM 2837 C CA . THR A 1 350 ? 14.484 8.119 15.312 1.00 97.56 350 THR A CA 1
ATOM 2838 C C . THR A 1 350 ? 14.919 9.152 16.352 1.00 97.56 350 THR A C 1
ATOM 2840 O O . THR A 1 350 ? 14.188 10.085 16.695 1.00 97.56 350 THR A O 1
ATOM 2843 N N . TYR A 1 351 ? 16.122 8.979 16.902 1.00 95.25 351 TYR A N 1
ATOM 2844 C CA . TYR A 1 351 ? 16.686 9.931 17.851 1.00 95.25 351 TYR A CA 1
ATOM 2845 C C . TYR A 1 351 ? 17.329 11.108 17.140 1.00 95.25 351 TYR A C 1
ATOM 2847 O O . TYR A 1 351 ? 17.028 12.258 17.458 1.00 95.25 351 TYR A O 1
ATOM 2855 N N . THR A 1 352 ? 18.213 10.827 16.184 1.00 93.25 352 THR A N 1
ATOM 2856 C CA . THR A 1 352 ? 19.020 11.853 15.527 1.00 93.25 352 THR A CA 1
ATOM 2857 C C . THR A 1 352 ? 18.444 12.378 14.217 1.00 93.25 352 THR A C 1
ATOM 2859 O O . THR A 1 352 ? 18.978 13.345 13.668 1.00 93.25 352 THR A O 1
ATOM 2862 N N . HIS A 1 353 ? 17.343 11.786 13.747 1.00 93.44 353 HIS A N 1
ATOM 2863 C CA . HIS A 1 353 ? 16.693 12.109 12.480 1.00 93.44 353 HIS A CA 1
ATOM 2864 C C . HIS A 1 353 ? 17.646 11.991 11.272 1.00 93.44 353 HIS A C 1
ATOM 2866 O O . HIS A 1 353 ? 18.042 13.011 10.693 1.00 93.44 353 HIS A O 1
ATOM 2872 N N . PRO A 1 354 ? 18.074 10.762 10.905 1.00 94.44 354 PRO A N 1
ATOM 2873 C CA . PRO A 1 354 ? 18.793 10.512 9.659 1.00 94.44 354 PRO A CA 1
ATOM 2874 C C . PRO A 1 354 ? 18.064 11.078 8.439 1.00 94.44 354 PRO A C 1
ATOM 2876 O O . PRO A 1 354 ? 16.874 10.853 8.252 1.00 94.44 354 PRO A O 1
ATOM 2879 N N . LEU A 1 355 ? 18.797 11.819 7.608 1.00 91.19 355 LEU A N 1
ATOM 2880 C CA . LEU A 1 355 ? 18.296 12.408 6.366 1.00 91.19 355 LEU A CA 1
ATOM 2881 C C . LEU A 1 355 ? 18.620 11.527 5.154 1.00 91.19 355 LEU A C 1
ATOM 2883 O O . LEU A 1 355 ? 17.827 11.450 4.221 1.00 91.19 355 LEU A O 1
ATOM 2887 N N . PHE A 1 356 ? 19.770 10.848 5.184 1.00 90.50 356 PHE A N 1
ATOM 2888 C CA . PHE A 1 356 ? 20.231 9.955 4.123 1.00 90.50 356 PHE A CA 1
ATOM 2889 C C . PHE A 1 356 ? 20.664 8.612 4.722 1.00 90.50 356 PHE A C 1
ATOM 2891 O O . PHE A 1 356 ? 21.767 8.484 5.255 1.00 90.50 356 PHE A O 1
ATOM 2898 N N . TRP A 1 357 ? 19.791 7.603 4.676 1.00 92.69 357 TRP A N 1
ATOM 2899 C CA . TRP A 1 357 ? 20.000 6.346 5.409 1.00 92.69 357 TRP A CA 1
ATOM 2900 C C . TRP A 1 357 ? 21.179 5.521 4.887 1.00 92.69 357 TRP A C 1
ATOM 2902 O O . TRP A 1 357 ? 21.919 4.939 5.681 1.00 92.69 357 TRP A O 1
ATOM 2912 N N . GLN A 1 358 ? 21.411 5.508 3.571 1.00 89.38 358 GLN A N 1
ATOM 2913 C CA . GLN A 1 358 ? 22.515 4.745 2.968 1.00 89.38 358 GLN A CA 1
ATOM 2914 C C . GLN A 1 358 ? 23.900 5.250 3.395 1.00 89.38 358 GLN A C 1
ATOM 2916 O O . GLN A 1 358 ? 24.863 4.486 3.386 1.00 89.38 358 GLN A O 1
ATOM 2921 N N . PHE A 1 359 ? 24.012 6.503 3.852 1.00 90.38 359 PHE A N 1
ATOM 2922 C CA . PHE A 1 359 ? 25.241 7.008 4.471 1.00 90.38 359 PHE A CA 1
ATOM 2923 C C . PHE A 1 359 ? 25.687 6.158 5.670 1.00 90.38 359 PHE A C 1
ATOM 2925 O O . PHE A 1 359 ? 26.885 6.004 5.920 1.00 90.38 359 PHE A O 1
ATOM 2932 N N . PHE A 1 360 ? 24.720 5.606 6.408 1.00 94.06 360 PHE A N 1
ATOM 2933 C CA . PHE A 1 360 ? 24.940 4.944 7.687 1.00 94.06 360 PHE A CA 1
ATOM 2934 C C . PHE A 1 360 ? 25.020 3.410 7.611 1.00 94.06 360 PHE A C 1
ATOM 2936 O O . PHE A 1 360 ? 25.367 2.789 8.613 1.00 94.06 360 PHE A O 1
ATOM 2943 N N . GLU A 1 361 ? 24.769 2.790 6.451 1.00 90.88 361 GLU A N 1
ATOM 2944 C CA . GLU A 1 361 ? 24.778 1.322 6.286 1.00 90.88 361 GLU A CA 1
ATOM 2945 C C . GLU A 1 361 ? 26.133 0.694 6.656 1.00 90.88 361 GLU A C 1
ATOM 2947 O O . GLU A 1 361 ? 26.200 -0.339 7.318 1.00 90.88 361 GLU A O 1
ATOM 2952 N N . ALA A 1 362 ? 27.222 1.374 6.295 1.00 89.38 362 ALA A N 1
ATOM 2953 C CA . ALA A 1 362 ? 28.589 1.030 6.677 1.00 89.38 362 ALA A CA 1
ATOM 2954 C C . ALA A 1 362 ? 29.272 2.243 7.325 1.00 89.38 362 ALA A C 1
ATOM 2956 O O . ALA A 1 362 ? 30.291 2.743 6.829 1.00 89.38 362 ALA A O 1
ATOM 2957 N N . TYR A 1 363 ? 28.643 2.785 8.372 1.00 91.94 363 TYR A N 1
ATOM 2958 C CA . TYR A 1 363 ? 29.096 4.002 9.041 1.00 91.94 363 TYR A CA 1
ATOM 2959 C C . TYR A 1 363 ? 30.512 3.870 9.621 1.00 91.94 363 TYR A C 1
ATOM 2961 O O . TYR A 1 363 ? 30.860 2.879 10.261 1.00 91.94 363 TYR A O 1
ATOM 2969 N N . GLN A 1 364 ? 31.305 4.922 9.427 1.00 89.19 364 GLN A N 1
ATOM 2970 C CA . GLN A 1 364 ? 32.585 5.157 10.088 1.00 89.19 364 GLN A CA 1
ATOM 2971 C C . GLN A 1 364 ? 32.647 6.649 10.449 1.00 89.19 364 GLN A C 1
ATOM 2973 O O . GLN A 1 364 ? 32.155 7.487 9.690 1.00 89.19 364 GLN A O 1
ATOM 2978 N N . ALA A 1 365 ? 33.202 6.990 11.615 1.00 87.31 365 ALA A N 1
ATOM 2979 C CA . ALA A 1 365 ? 33.148 8.356 12.147 1.00 87.31 365 ALA A CA 1
ATOM 2980 C C . ALA A 1 365 ? 33.840 9.396 11.240 1.00 87.31 365 ALA A C 1
ATOM 2982 O O . ALA A 1 365 ? 33.425 10.554 11.175 1.00 87.31 365 ALA A O 1
ATOM 2983 N N . ASP A 1 366 ? 34.861 8.982 10.491 1.00 87.06 366 ASP A N 1
ATOM 2984 C CA . ASP A 1 366 ? 35.575 9.798 9.507 1.00 87.06 366 ASP A CA 1
ATOM 2985 C C . ASP A 1 366 ? 34.698 10.197 8.309 1.00 87.06 366 ASP A C 1
ATOM 2987 O O . ASP A 1 366 ? 34.851 11.306 7.800 1.00 87.06 366 ASP A O 1
ATOM 2991 N N . LYS A 1 367 ? 33.721 9.368 7.910 1.00 87.75 367 LYS A N 1
ATOM 2992 C CA . LYS A 1 367 ? 32.742 9.729 6.868 1.00 87.75 367 LYS A CA 1
ATOM 2993 C C . LYS A 1 367 ? 31.895 10.931 7.275 1.00 87.75 367 LYS A C 1
ATOM 2995 O O . LYS A 1 367 ? 31.518 11.732 6.424 1.00 87.75 367 LYS A O 1
ATOM 3000 N N . GLU A 1 368 ? 31.584 11.058 8.566 1.00 86.75 368 GLU A N 1
ATOM 3001 C CA . GLU A 1 368 ? 30.791 12.167 9.107 1.00 86.75 368 GLU A CA 1
ATOM 3002 C C . GLU A 1 368 ? 31.645 13.394 9.468 1.00 86.75 368 GLU A C 1
ATOM 3004 O O . GLU A 1 368 ? 31.115 14.503 9.563 1.00 86.75 368 GLU A O 1
ATOM 3009 N N . ALA A 1 369 ? 32.967 13.228 9.604 1.00 85.19 369 ALA A N 1
ATOM 3010 C CA . ALA A 1 369 ? 33.898 14.294 9.974 1.00 85.19 369 ALA A CA 1
ATOM 3011 C C . ALA A 1 369 ? 33.749 15.592 9.143 1.00 85.19 369 ALA A C 1
ATOM 3013 O O . ALA A 1 369 ? 33.736 16.671 9.746 1.00 85.19 369 ALA A O 1
ATOM 3014 N N . PRO A 1 370 ? 33.548 15.544 7.805 1.00 86.00 370 PRO A N 1
ATOM 3015 C CA . PRO A 1 370 ? 33.357 16.743 6.984 1.00 86.00 370 PRO A CA 1
ATOM 3016 C C . PRO A 1 370 ? 32.106 17.567 7.323 1.00 86.00 370 PRO A C 1
ATOM 3018 O O . PRO A 1 370 ? 32.043 18.742 6.961 1.00 86.00 370 PRO A O 1
ATOM 3021 N N . TYR A 1 371 ? 31.122 16.978 8.010 1.00 84.25 371 TYR A N 1
ATOM 3022 C CA . TYR A 1 371 ? 29.837 17.607 8.339 1.00 84.25 371 TYR A CA 1
ATOM 3023 C C . TYR A 1 371 ? 29.768 18.109 9.787 1.00 84.25 371 TYR A C 1
ATOM 3025 O O . TYR A 1 371 ? 28.808 18.781 10.153 1.00 84.25 371 TYR A O 1
ATOM 3033 N N . LEU A 1 372 ? 30.776 17.827 10.624 1.00 82.75 372 LEU A N 1
ATOM 3034 C CA . LEU A 1 372 ? 30.723 18.100 12.068 1.00 82.75 372 LEU A CA 1
ATOM 3035 C C . LEU A 1 372 ? 30.450 19.569 12.416 1.00 82.75 372 LEU A C 1
ATOM 3037 O O . LEU A 1 372 ? 29.755 19.858 13.388 1.00 82.75 372 LEU A O 1
ATOM 3041 N N . TRP A 1 373 ? 30.981 20.492 11.615 1.00 78.94 373 TRP A N 1
ATOM 3042 C CA . TRP A 1 373 ? 30.828 21.935 11.807 1.00 78.94 373 TRP A CA 1
ATOM 3043 C C . TRP A 1 373 ? 29.437 22.464 11.420 1.00 78.94 373 TRP A C 1
ATOM 3045 O O . TRP A 1 373 ? 29.107 23.594 11.775 1.00 78.94 373 TRP A O 1
ATOM 3055 N N . LEU A 1 374 ? 28.630 21.666 10.712 1.00 81.00 374 LEU A N 1
ATOM 3056 C CA . LEU A 1 374 ? 27.271 22.019 10.290 1.00 81.00 374 LEU A CA 1
ATOM 3057 C C . LEU A 1 374 ? 26.206 21.637 11.322 1.00 81.00 374 LEU A C 1
ATOM 3059 O O . LEU A 1 374 ? 25.088 22.147 11.248 1.00 81.00 374 LEU A O 1
ATOM 3063 N N . TYR A 1 375 ? 26.524 20.752 12.270 1.00 81.06 375 TYR A N 1
ATOM 3064 C CA . TYR A 1 375 ? 25.570 20.365 13.304 1.00 81.06 375 TYR A CA 1
ATOM 3065 C C . TYR A 1 375 ? 25.303 21.507 14.288 1.00 81.06 375 TYR A C 1
ATOM 3067 O O . TYR A 1 375 ? 26.234 22.244 14.639 1.00 81.06 375 TYR A O 1
ATOM 3075 N N . PRO A 1 376 ? 24.059 21.621 14.795 1.00 68.31 376 PRO A N 1
ATOM 3076 C CA . PRO A 1 376 ? 23.755 22.514 15.903 1.00 68.31 376 PRO A CA 1
ATOM 3077 C C . PRO A 1 376 ? 24.696 22.216 17.075 1.00 68.31 376 PRO A C 1
ATOM 3079 O O . PRO A 1 376 ? 24.766 21.087 17.560 1.00 68.31 376 PRO A O 1
ATOM 3082 N N . GLN A 1 377 ? 25.458 23.221 17.505 1.00 58.19 377 GLN A N 1
ATOM 3083 C CA . GLN A 1 377 ? 26.349 23.082 18.654 1.00 58.19 377 GLN A CA 1
ATOM 3084 C C . GLN A 1 377 ? 25.508 23.091 19.940 1.00 58.19 377 GLN A C 1
ATOM 3086 O O . GLN A 1 377 ? 24.620 23.942 20.050 1.00 58.19 377 GLN A O 1
ATOM 3091 N N . PRO A 1 378 ? 25.770 22.197 20.913 1.00 47.28 378 PRO A N 1
ATOM 3092 C CA . PRO A 1 378 ? 25.079 22.219 22.195 1.00 47.28 378 PRO A CA 1
ATOM 3093 C C . PRO A 1 378 ? 25.210 23.595 22.850 1.00 47.28 378 PRO A C 1
ATOM 3095 O O . PRO A 1 378 ? 26.290 24.192 22.860 1.00 47.28 378 PRO A O 1
ATOM 3098 N N . LEU A 1 379 ? 24.119 24.095 23.425 1.00 42.75 379 LEU A N 1
ATOM 3099 C CA . LEU A 1 379 ? 24.120 25.302 24.249 1.00 42.75 379 LEU A CA 1
ATOM 3100 C C . LEU A 1 379 ? 24.734 25.010 25.631 1.00 42.75 379 LEU A C 1
ATOM 3102 O O . LEU A 1 379 ? 24.079 25.187 26.649 1.00 42.75 379 LEU A O 1
ATOM 3106 N N . GLU A 1 380 ? 25.995 24.584 25.693 1.00 35.50 380 GLU A N 1
ATOM 3107 C CA . GLU A 1 380 ? 26.762 24.517 26.943 1.00 35.50 380 GLU A CA 1
ATOM 3108 C C . GLU A 1 380 ? 28.195 25.012 26.708 1.00 35.50 380 GLU A C 1
ATOM 3110 O O . GLU A 1 380 ? 28.967 24.409 25.968 1.00 35.50 380 GLU A O 1
ATOM 3115 N N . GLY A 1 381 ? 28.553 26.142 27.337 1.00 38.47 381 GLY A N 1
ATOM 3116 C CA . GLY A 1 381 ? 29.939 26.633 27.370 1.00 38.47 381 GLY A CA 1
ATOM 3117 C C . GLY A 1 381 ? 30.165 28.121 27.082 1.00 38.47 381 GLY A C 1
ATOM 3118 O O . GLY A 1 381 ? 31.204 28.486 26.535 1.00 38.47 381 GLY A O 1
ATOM 3119 N N . ASP A 1 382 ? 29.235 28.994 27.477 1.00 46.22 382 ASP A N 1
ATOM 3120 C CA . ASP A 1 382 ? 29.329 30.468 27.436 1.00 46.22 382 ASP A CA 1
ATOM 3121 C C . ASP A 1 382 ? 30.361 31.061 28.438 1.00 46.22 382 ASP A C 1
ATOM 3123 O O . ASP A 1 382 ? 30.130 32.115 29.025 1.00 46.22 382 ASP A O 1
ATOM 3127 N N . TYR A 1 383 ? 31.507 30.402 28.671 1.00 40.88 383 TYR A N 1
ATOM 3128 C CA . TYR A 1 383 ? 32.557 30.914 29.575 1.00 40.88 383 TYR A CA 1
ATOM 3129 C C . TYR A 1 383 ? 33.820 31.361 28.824 1.00 40.88 383 TYR A C 1
ATOM 3131 O O . TYR A 1 383 ? 34.306 32.471 29.025 1.00 40.88 383 TYR A O 1
ATOM 3139 N N . LEU A 1 384 ? 34.311 30.554 27.876 1.00 38.03 384 LEU A N 1
ATOM 3140 C CA . LEU A 1 384 ? 35.517 30.883 27.097 1.00 38.03 384 LEU A CA 1
ATOM 3141 C C . LEU A 1 384 ? 35.229 31.814 25.907 1.00 38.03 384 LEU A C 1
ATOM 3143 O O . LEU A 1 384 ? 36.053 32.667 25.584 1.00 38.03 384 LEU A O 1
ATOM 3147 N N . LYS A 1 385 ? 34.035 31.733 25.300 1.00 41.97 385 LYS A N 1
ATOM 3148 C CA . LYS A 1 385 ? 33.624 32.657 24.223 1.00 41.97 385 LYS A CA 1
ATOM 3149 C C . LYS A 1 385 ? 33.311 34.073 24.729 1.00 41.97 385 LYS A C 1
ATOM 3151 O O . LYS A 1 385 ? 33.559 35.026 23.997 1.00 41.97 385 LYS A O 1
ATOM 3156 N N . ARG A 1 386 ? 32.877 34.232 25.988 1.00 42.19 386 ARG A N 1
ATOM 3157 C CA . ARG A 1 386 ? 32.725 35.552 26.637 1.00 42.19 386 ARG A CA 1
ATOM 3158 C C . ARG A 1 386 ? 34.052 36.236 26.959 1.00 42.19 386 ARG A C 1
ATOM 3160 O O . ARG A 1 386 ? 34.131 37.460 26.912 1.00 42.19 386 ARG A O 1
ATOM 3167 N N . LEU A 1 387 ? 35.094 35.456 27.255 1.00 39.25 387 LEU A N 1
ATOM 3168 C CA . LEU A 1 387 ? 36.455 35.970 27.440 1.00 39.25 387 LEU A CA 1
ATOM 3169 C C . LEU A 1 387 ? 37.095 36.399 26.114 1.00 39.25 387 LEU A C 1
ATOM 3171 O O . LEU A 1 387 ? 37.825 37.384 26.087 1.00 39.25 387 LEU A O 1
ATOM 3175 N N . ALA A 1 388 ? 36.756 35.736 25.006 1.00 39.34 388 ALA A N 1
ATOM 3176 C CA . ALA A 1 388 ? 37.150 36.181 23.669 1.00 39.34 388 ALA A CA 1
ATOM 3177 C C . ALA A 1 388 ? 36.384 37.441 23.215 1.00 39.34 388 ALA A C 1
ATOM 3179 O O . ALA A 1 388 ? 36.956 38.295 22.545 1.00 39.34 388 ALA A O 1
ATOM 3180 N N . SER A 1 389 ? 35.124 37.615 23.637 1.00 40.62 389 SER A N 1
ATOM 3181 C CA . SER A 1 389 ? 34.336 38.825 23.344 1.00 40.62 389 SER A CA 1
ATOM 3182 C C . SER A 1 389 ? 34.680 40.044 24.215 1.00 40.62 389 SER A C 1
ATOM 3184 O O . SER A 1 389 ? 34.038 41.079 24.082 1.00 40.62 389 SER A O 1
ATOM 3186 N N . LEU A 1 390 ? 35.662 39.940 25.121 1.00 37.69 390 LEU A N 1
ATOM 3187 C CA . LEU A 1 390 ? 36.213 41.084 25.864 1.00 37.69 390 LEU A CA 1
ATOM 3188 C C . LEU A 1 390 ? 37.253 41.877 25.050 1.00 37.69 390 LEU A C 1
ATOM 3190 O O . LEU A 1 390 ? 37.662 42.948 25.491 1.00 37.69 390 LEU A O 1
ATOM 3194 N N . PHE A 1 391 ? 37.653 41.382 23.872 1.00 40.09 391 PHE A N 1
ATOM 3195 C CA . PHE A 1 391 ? 38.695 41.993 23.041 1.00 40.09 391 PHE A CA 1
ATOM 3196 C C . PHE A 1 391 ? 38.290 42.288 21.594 1.00 40.09 391 PHE A C 1
ATOM 3198 O O . PHE A 1 391 ? 39.168 42.599 20.795 1.00 40.09 391 PHE A O 1
ATOM 3205 N N . ASP A 1 392 ? 36.998 42.272 21.250 1.00 32.16 392 ASP A N 1
ATOM 3206 C CA . ASP A 1 392 ? 36.586 42.856 19.971 1.00 32.16 392 ASP A CA 1
ATOM 3207 C C . ASP A 1 392 ? 35.206 43.517 20.034 1.00 32.16 392 ASP A C 1
ATOM 3209 O O . ASP A 1 392 ? 34.233 42.959 20.551 1.00 32.16 392 ASP A O 1
ATOM 3213 N N . LEU A 1 393 ? 35.175 44.761 19.561 1.00 31.38 393 LEU A N 1
ATOM 3214 C CA . LEU A 1 393 ? 34.091 45.729 19.687 1.00 31.38 393 LEU A CA 1
ATOM 3215 C C . LEU A 1 393 ? 33.193 45.701 18.442 1.00 31.38 393 LEU A C 1
ATOM 3217 O O . LEU A 1 393 ? 33.669 45.653 17.316 1.00 31.38 393 LEU A O 1
ATOM 3221 N N . ASP A 1 394 ? 31.888 45.832 18.693 1.00 28.25 394 ASP A N 1
ATOM 3222 C CA . ASP A 1 394 ? 30.830 46.251 17.764 1.00 28.25 394 ASP A CA 1
ATOM 3223 C C . ASP A 1 394 ? 30.531 45.389 16.517 1.00 28.25 394 ASP A C 1
ATOM 3225 O O . ASP A 1 394 ? 31.112 45.552 15.451 1.00 28.25 394 ASP A O 1
ATOM 3229 N N . ALA A 1 395 ? 29.431 44.620 16.568 1.00 27.66 395 ALA A N 1
ATOM 3230 C CA . ALA A 1 395 ? 28.136 45.099 16.049 1.00 27.66 395 ALA A CA 1
ATOM 3231 C C . ALA A 1 395 ? 27.043 44.001 15.985 1.00 27.66 395 ALA A C 1
ATOM 3233 O O . ALA A 1 395 ? 27.168 42.992 15.304 1.00 27.66 395 ALA A O 1
ATOM 3234 N N . ARG A 1 396 ? 25.899 44.328 16.609 1.00 27.97 396 ARG A N 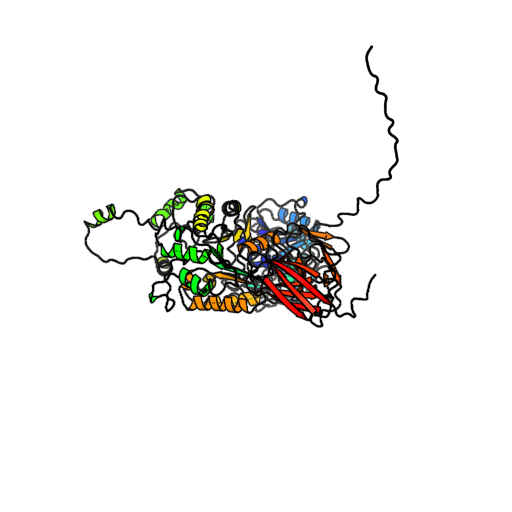1
ATOM 3235 C CA . ARG A 1 396 ? 24.510 43.880 16.343 1.00 27.97 396 ARG A CA 1
ATOM 3236 C C . ARG A 1 396 ? 24.123 42.414 16.613 1.00 27.97 396 ARG A C 1
ATOM 3238 O O . ARG A 1 396 ? 24.396 41.486 15.868 1.00 27.97 396 ARG A O 1
ATOM 3245 N N . LYS A 1 397 ? 23.315 42.275 17.671 1.00 31.34 397 LYS A N 1
ATOM 3246 C CA . LYS A 1 397 ? 22.540 41.092 18.059 1.00 31.34 397 LYS A CA 1
ATOM 3247 C C . LYS A 1 397 ? 21.379 40.838 17.087 1.00 31.34 397 LYS A C 1
ATOM 3249 O O . LYS A 1 397 ? 20.401 41.581 17.113 1.00 31.34 397 LYS A O 1
ATOM 3254 N N . GLU A 1 398 ? 21.419 39.718 16.377 1.00 25.84 398 GLU A N 1
ATOM 3255 C CA . GLU A 1 398 ? 20.221 38.963 15.997 1.00 25.84 398 GLU A CA 1
ATOM 3256 C C . GLU A 1 398 ? 20.256 37.617 16.730 1.00 25.84 398 GLU A C 1
ATOM 3258 O O . GLU A 1 398 ? 21.187 36.827 16.585 1.00 25.84 398 GLU A O 1
ATOM 3263 N N . LYS A 1 399 ? 19.251 37.364 17.577 1.00 26.69 399 LYS A N 1
ATOM 3264 C CA . LYS A 1 399 ? 19.007 36.033 18.139 1.00 26.69 399 LYS A CA 1
ATOM 3265 C C . LYS A 1 399 ? 18.426 35.170 17.021 1.00 26.69 399 LYS A C 1
ATOM 3267 O O . LYS A 1 399 ? 17.248 35.308 16.700 1.00 26.69 399 LYS A O 1
ATOM 3272 N N . VAL A 1 400 ? 19.243 34.294 16.447 1.00 24.53 400 VAL A N 1
ATOM 3273 C CA . VAL A 1 400 ? 18.785 33.250 15.526 1.00 24.53 400 VAL A CA 1
ATOM 3274 C C . VAL A 1 400 ? 18.087 32.173 16.354 1.00 24.53 400 VAL A C 1
ATOM 3276 O O . VAL A 1 400 ? 18.720 31.334 16.984 1.00 24.53 400 VAL A O 1
ATOM 3279 N N . GLN A 1 401 ? 16.761 32.253 16.403 1.00 29.89 401 GLN A N 1
ATOM 3280 C CA . GLN A 1 401 ? 15.896 31.161 16.827 1.00 29.89 401 GLN A CA 1
ATOM 3281 C C . GLN A 1 401 ? 15.657 30.309 15.573 1.00 29.89 401 GLN A C 1
ATOM 3283 O O . GLN A 1 401 ? 15.208 30.846 14.560 1.00 29.89 401 GLN A O 1
ATOM 3288 N N . MET A 1 402 ? 16.055 29.032 15.599 1.00 30.78 402 MET A N 1
ATOM 3289 C CA . MET A 1 402 ? 15.977 28.132 14.441 1.00 30.78 402 MET A CA 1
ATOM 3290 C C . MET A 1 402 ? 14.515 27.896 14.039 1.00 30.78 402 MET A C 1
ATOM 3292 O O . MET A 1 402 ? 13.810 27.071 14.607 1.00 30.78 402 MET A O 1
ATOM 3296 N N . ASP A 1 403 ? 14.075 28.675 13.057 1.00 34.38 403 ASP A N 1
ATOM 3297 C CA . ASP A 1 403 ? 12.846 28.507 12.294 1.00 34.38 403 ASP A CA 1
ATOM 3298 C C . ASP A 1 403 ? 13.168 27.603 11.090 1.00 34.38 403 ASP A C 1
ATOM 3300 O O . ASP A 1 403 ? 14.088 27.888 10.319 1.00 34.38 403 ASP A O 1
ATOM 3304 N N . THR A 1 404 ? 12.425 26.512 10.899 1.00 43.69 404 THR A N 1
ATOM 3305 C CA . THR A 1 404 ? 12.528 25.643 9.708 1.00 43.69 404 THR A CA 1
ATOM 3306 C C . THR A 1 404 ? 12.169 26.392 8.406 1.00 43.69 404 THR A C 1
ATOM 3308 O O . THR A 1 404 ? 12.421 25.907 7.304 1.00 43.69 404 THR A O 1
ATOM 3311 N N . GLY A 1 405 ? 11.680 27.636 8.495 1.00 40.69 405 GLY A N 1
ATOM 3312 C CA . GLY A 1 405 ? 11.614 28.607 7.400 1.00 40.69 405 GLY A CA 1
ATOM 3313 C C . GLY A 1 405 ? 12.965 29.194 6.949 1.00 40.69 405 GLY A C 1
ATOM 3314 O O . GLY A 1 405 ? 13.090 29.605 5.791 1.00 40.69 405 GLY A O 1
ATOM 3315 N N . VAL A 1 406 ? 14.005 29.190 7.795 1.00 39.06 406 VAL A N 1
ATOM 3316 C CA . VAL A 1 406 ? 15.374 29.626 7.437 1.00 39.06 406 VAL A CA 1
ATOM 3317 C C . VAL A 1 406 ? 16.003 28.667 6.423 1.00 39.06 406 VAL A C 1
ATOM 3319 O O . VAL A 1 406 ? 16.662 29.118 5.485 1.00 39.06 406 VAL A O 1
ATOM 3322 N N . TRP A 1 407 ? 15.686 27.370 6.516 1.00 37.38 407 TRP A N 1
ATOM 3323 C CA . TRP A 1 407 ? 16.106 26.338 5.559 1.00 37.38 407 TRP A CA 1
ATOM 3324 C C . TRP A 1 407 ? 15.724 26.683 4.109 1.00 37.38 407 TRP A C 1
ATOM 3326 O O . TRP A 1 407 ? 16.528 26.503 3.201 1.00 37.38 407 TRP A O 1
ATOM 3336 N N . LYS A 1 408 ? 14.545 27.280 3.880 1.00 40.12 408 LYS A N 1
ATOM 3337 C CA . LYS A 1 408 ? 14.060 27.673 2.537 1.00 40.12 408 LYS A CA 1
ATOM 3338 C C . LYS A 1 408 ? 14.727 28.928 1.992 1.00 40.12 408 LYS A C 1
ATOM 3340 O O . LYS A 1 408 ? 14.962 29.050 0.790 1.00 40.12 408 LYS A O 1
ATOM 3345 N N . ARG A 1 409 ? 15.048 29.872 2.879 1.00 36.19 409 ARG A N 1
ATOM 3346 C CA . ARG A 1 409 ? 15.762 31.103 2.520 1.00 36.19 409 ARG A CA 1
ATOM 3347 C C . ARG A 1 409 ? 17.230 30.804 2.202 1.00 36.19 409 ARG A C 1
ATOM 3349 O O . ARG A 1 409 ? 17.798 31.407 1.296 1.00 36.19 409 ARG A O 1
ATOM 3356 N N . GLU A 1 410 ? 17.807 29.815 2.878 1.00 40.34 410 GLU A N 1
ATOM 3357 C CA . GLU A 1 410 ? 19.151 29.315 2.609 1.00 40.34 410 GLU A CA 1
ATOM 3358 C C . GLU A 1 410 ? 19.243 28.336 1.427 1.00 40.34 410 GLU A C 1
ATOM 3360 O O . GLU A 1 410 ? 20.285 28.319 0.775 1.00 40.34 410 GLU A O 1
ATOM 3365 N N . LEU A 1 411 ? 18.183 27.589 1.091 1.00 39.69 411 LEU A N 1
ATOM 3366 C CA . LEU A 1 411 ? 18.078 26.793 -0.144 1.00 39.69 411 LEU A CA 1
ATOM 3367 C C . LEU A 1 411 ? 18.175 27.703 -1.386 1.00 39.69 411 LEU A C 1
ATOM 3369 O O . LEU A 1 411 ? 19.000 27.480 -2.270 1.00 39.69 411 LEU A O 1
ATOM 3373 N N . ASN A 1 412 ? 17.430 28.816 -1.389 1.00 36.34 412 ASN A N 1
ATOM 3374 C CA . ASN A 1 412 ? 17.473 29.818 -2.464 1.00 36.34 412 ASN A CA 1
ATOM 3375 C C . ASN A 1 412 ? 18.792 30.610 -2.529 1.00 36.34 412 ASN A C 1
ATOM 3377 O O . ASN A 1 412 ? 19.198 31.048 -3.608 1.00 36.34 412 ASN A O 1
ATOM 3381 N N . ASN A 1 413 ? 19.482 30.795 -1.399 1.00 35.72 413 ASN A N 1
ATOM 3382 C CA . ASN A 1 413 ? 20.813 31.410 -1.375 1.00 35.72 413 ASN A CA 1
ATOM 3383 C C . ASN A 1 413 ? 21.927 30.415 -1.758 1.00 35.72 413 ASN A C 1
ATOM 3385 O O . ASN A 1 413 ? 22.922 30.825 -2.352 1.00 35.72 413 ASN A O 1
ATOM 3389 N N . ALA A 1 414 ? 21.751 29.115 -1.495 1.00 38.56 414 ALA A N 1
ATOM 3390 C CA . ALA A 1 414 ? 22.702 28.059 -1.852 1.00 38.56 414 ALA A CA 1
ATOM 3391 C C . ALA A 1 414 ? 22.762 27.790 -3.363 1.00 38.56 414 ALA A C 1
ATOM 3393 O O . ALA A 1 414 ? 23.846 27.531 -3.879 1.00 38.56 414 ALA A O 1
ATOM 3394 N N . ILE A 1 415 ? 21.651 27.970 -4.088 1.00 41.78 415 ILE A N 1
ATOM 3395 C CA . ILE A 1 415 ? 21.626 27.962 -5.565 1.00 41.78 415 ILE A CA 1
ATOM 3396 C C . ILE A 1 415 ? 22.545 29.057 -6.151 1.00 41.78 415 ILE A C 1
ATOM 3398 O O . ILE A 1 415 ? 23.038 28.935 -7.271 1.00 41.78 415 ILE A O 1
ATOM 3402 N N . LYS A 1 416 ? 22.820 30.130 -5.394 1.00 37.31 416 LYS A N 1
ATOM 3403 C CA . LYS A 1 416 ? 23.631 31.272 -5.846 1.00 37.31 416 LYS A CA 1
ATOM 3404 C C . LYS A 1 416 ? 25.114 31.197 -5.456 1.00 37.31 416 LYS A C 1
ATOM 3406 O O . LYS A 1 416 ? 25.905 31.948 -6.025 1.00 37.31 416 LYS A O 1
ATOM 3411 N N . SER A 1 417 ? 25.527 30.326 -4.529 1.00 37.19 417 SER A N 1
ATOM 3412 C CA . SER A 1 417 ? 26.920 30.271 -4.046 1.00 37.19 417 SER A CA 1
ATOM 3413 C C . SER A 1 417 ? 27.752 29.202 -4.772 1.00 37.19 417 SER A C 1
ATOM 3415 O O . SER A 1 417 ? 27.502 28.010 -4.618 1.00 37.19 417 SER A O 1
ATOM 3417 N N . LYS A 1 418 ? 28.777 29.626 -5.526 1.00 35.53 418 LYS A N 1
ATOM 3418 C CA . LYS A 1 418 ? 29.698 28.784 -6.322 1.00 35.53 418 LYS A CA 1
ATOM 3419 C C . LYS A 1 418 ? 30.826 28.115 -5.505 1.00 35.53 418 LYS A C 1
ATOM 3421 O O . LYS A 1 418 ? 31.970 28.096 -5.955 1.00 35.53 418 LYS A O 1
ATOM 3426 N N . GLU A 1 419 ? 30.549 27.558 -4.330 1.00 38.22 419 GLU A N 1
ATOM 3427 C CA . GLU A 1 419 ? 31.563 26.783 -3.590 1.00 38.22 419 GLU A CA 1
ATOM 3428 C C . GLU A 1 419 ? 31.308 25.277 -3.697 1.00 38.22 419 GLU A C 1
ATOM 3430 O O . GLU A 1 419 ? 30.200 24.797 -3.457 1.00 38.22 419 GLU A O 1
ATOM 3435 N N . LYS A 1 420 ? 32.351 24.526 -4.081 1.00 38.97 420 LYS A N 1
ATOM 3436 C CA . LYS A 1 420 ? 32.344 23.058 -4.171 1.00 38.97 420 LYS A CA 1
ATOM 3437 C C . LYS A 1 420 ? 32.245 22.460 -2.764 1.00 38.97 420 LYS A C 1
ATOM 3439 O O . LYS A 1 420 ? 33.247 22.381 -2.059 1.00 38.97 420 LYS A O 1
ATOM 3444 N N . LYS A 1 421 ? 31.041 22.047 -2.368 1.00 42.31 421 LYS A N 1
ATOM 3445 C CA . LYS A 1 421 ? 30.773 21.350 -1.101 1.00 42.31 421 LYS A CA 1
ATOM 3446 C C . LYS A 1 421 ? 30.998 19.833 -1.245 1.00 42.31 421 LYS A C 1
ATOM 3448 O O . LYS A 1 421 ? 30.862 19.313 -2.352 1.00 42.31 421 LYS A O 1
ATOM 3453 N N . PRO A 1 422 ? 31.348 19.116 -0.160 1.00 39.81 422 PRO A N 1
ATOM 3454 C CA . PRO A 1 422 ? 31.397 17.655 -0.158 1.00 39.81 422 PRO A CA 1
ATOM 3455 C C . PRO A 1 422 ? 29.977 17.097 -0.339 1.00 39.81 422 PRO A C 1
ATOM 3457 O O . PRO A 1 422 ? 29.138 17.207 0.554 1.00 39.81 422 PRO A O 1
ATOM 3460 N N . ASN A 1 423 ? 29.695 16.559 -1.526 1.00 39.56 423 ASN A N 1
ATOM 3461 C CA . ASN A 1 423 ? 28.357 16.122 -1.922 1.00 39.56 423 ASN A CA 1
ATOM 3462 C C . ASN A 1 423 ? 27.915 14.890 -1.120 1.00 39.56 423 ASN A C 1
ATOM 3464 O O . ASN A 1 423 ? 28.417 13.789 -1.342 1.00 39.56 423 ASN A O 1
ATOM 3468 N N . ILE A 1 424 ? 26.921 15.068 -0.249 1.00 48.66 424 ILE A N 1
ATOM 3469 C CA . ILE A 1 424 ? 25.920 14.023 -0.026 1.00 48.66 424 ILE A CA 1
ATOM 3470 C C . ILE A 1 424 ? 25.076 14.011 -1.304 1.00 48.66 424 ILE A C 1
ATOM 3472 O O . ILE A 1 424 ? 24.715 15.068 -1.818 1.00 48.66 424 ILE A O 1
ATOM 3476 N N . VAL A 1 425 ? 24.849 12.841 -1.895 1.00 44.97 425 VAL A N 1
ATOM 3477 C CA . VAL A 1 425 ? 23.872 12.718 -2.984 1.00 44.97 425 VAL A CA 1
ATOM 3478 C C . VAL A 1 425 ? 22.505 13.005 -2.354 1.00 44.97 425 VAL A C 1
ATOM 3480 O O . VAL A 1 425 ? 22.175 12.353 -1.371 1.00 44.97 425 VAL A O 1
ATOM 3483 N N . MET A 1 426 ? 21.756 13.970 -2.908 1.00 47.25 426 MET A N 1
ATOM 3484 C CA . MET A 1 426 ? 20.567 14.666 -2.361 1.00 47.25 426 MET A CA 1
ATOM 3485 C C . MET A 1 426 ? 20.891 15.998 -1.665 1.00 47.25 426 MET A C 1
ATOM 3487 O O . MET A 1 426 ? 21.916 16.129 -1.008 1.00 47.25 426 MET A O 1
ATOM 3491 N N . ASP A 1 427 ? 19.998 16.985 -1.799 1.00 52.97 427 ASP A N 1
ATOM 3492 C CA . ASP A 1 427 ? 20.101 18.394 -1.353 1.00 52.97 427 ASP A CA 1
ATOM 3493 C C . ASP A 1 427 ? 20.332 18.628 0.167 1.00 52.97 427 ASP A C 1
ATOM 3495 O O . ASP A 1 427 ? 20.162 19.740 0.681 1.00 52.97 427 ASP A O 1
ATOM 3499 N N . TYR A 1 428 ? 20.727 17.603 0.924 1.00 65.88 428 TYR A N 1
ATOM 3500 C CA . TYR A 1 428 ? 20.995 17.675 2.354 1.00 65.88 428 TYR A CA 1
ATOM 3501 C C . TYR A 1 428 ? 22.387 18.236 2.655 1.00 65.88 428 TYR A C 1
ATOM 3503 O O . TYR A 1 428 ? 23.400 17.848 2.074 1.00 65.88 428 TYR A O 1
ATOM 3511 N N . ARG A 1 429 ? 22.452 19.140 3.637 1.00 74.06 429 ARG A N 1
ATOM 3512 C CA . ARG A 1 429 ? 23.721 19.704 4.126 1.00 74.06 429 ARG A CA 1
ATOM 3513 C C . ARG A 1 429 ? 24.445 18.791 5.116 1.00 74.06 429 ARG A C 1
ATOM 3515 O O . ARG A 1 429 ? 25.664 18.864 5.207 1.00 74.06 429 ARG A O 1
ATOM 3522 N N . THR A 1 430 ? 23.713 17.959 5.848 1.00 84.19 430 THR A N 1
ATOM 3523 C CA . THR A 1 430 ? 24.226 17.000 6.837 1.00 84.19 430 THR A CA 1
ATOM 3524 C C . THR A 1 430 ? 23.540 15.645 6.638 1.00 84.19 430 THR A C 1
ATOM 3526 O O . THR A 1 430 ? 22.416 15.614 6.139 1.00 84.19 430 THR A O 1
ATOM 3529 N N . PRO A 1 431 ? 24.169 14.515 7.014 1.00 88.50 431 PRO A N 1
ATOM 3530 C CA . PRO A 1 431 ? 23.565 13.191 6.832 1.00 88.50 431 PRO A CA 1
ATOM 3531 C C . PRO A 1 431 ? 22.424 12.895 7.823 1.00 88.50 431 PRO A C 1
ATOM 3533 O O . PRO A 1 431 ? 21.601 12.020 7.567 1.00 88.50 431 PRO A O 1
ATOM 3536 N N . ARG A 1 432 ? 22.343 13.631 8.937 1.00 91.38 432 ARG A N 1
ATOM 3537 C CA . ARG A 1 432 ? 21.256 13.614 9.937 1.00 91.38 432 ARG A CA 1
ATOM 3538 C C . ARG A 1 432 ? 21.026 15.023 10.491 1.00 91.38 432 ARG A C 1
ATOM 3540 O O . ARG A 1 432 ? 21.817 15.919 10.192 1.00 91.38 432 ARG A O 1
ATOM 3547 N N . VAL A 1 433 ? 19.966 15.251 11.268 1.00 87.06 433 VAL A N 1
ATOM 3548 C CA . VAL A 1 433 ? 19.676 16.584 11.845 1.00 87.06 433 VAL A CA 1
ATOM 3549 C C . VAL A 1 433 ? 20.459 16.831 13.131 1.00 87.06 433 VAL A C 1
ATOM 3551 O O . VAL A 1 433 ? 21.093 17.876 13.281 1.00 87.06 433 VAL A O 1
ATOM 3554 N N . TYR A 1 434 ? 20.443 15.870 14.052 1.00 87.38 434 TYR A N 1
ATOM 3555 C CA . TYR A 1 434 ? 21.105 15.991 15.346 1.00 87.38 434 TYR A CA 1
ATOM 3556 C C . TYR A 1 434 ? 22.354 15.122 15.410 1.00 87.38 434 TYR A C 1
ATOM 3558 O O . TYR A 1 434 ? 22.399 14.028 14.858 1.00 87.38 434 TYR A O 1
ATOM 3566 N N . ARG A 1 435 ? 23.371 15.572 16.148 1.00 86.19 435 ARG A N 1
ATOM 3567 C CA . ARG A 1 435 ? 24.533 14.743 16.473 1.00 86.19 435 ARG A CA 1
ATOM 3568 C C . ARG A 1 435 ? 24.672 14.605 17.980 1.00 86.19 435 ARG A C 1
ATOM 3570 O O . ARG A 1 435 ? 24.880 15.584 18.685 1.00 86.19 435 ARG A O 1
ATOM 3577 N N . SER A 1 436 ? 24.603 13.368 18.460 1.00 83.44 436 SER A N 1
ATOM 3578 C CA . SER A 1 436 ? 24.789 13.015 19.869 1.00 83.44 436 SER A CA 1
ATOM 3579 C C . SER A 1 436 ? 25.749 11.827 19.972 1.00 83.44 436 SER A C 1
ATOM 3581 O O . SER A 1 436 ? 25.380 10.736 20.393 1.00 83.44 436 SER A O 1
ATOM 3583 N N . GLY A 1 437 ? 26.984 12.050 19.511 1.00 86.81 437 GLY A N 1
ATOM 3584 C CA . GLY A 1 437 ? 27.999 11.007 19.345 1.00 86.81 437 GLY A CA 1
ATOM 3585 C C . GLY A 1 437 ? 27.933 10.314 17.984 1.00 86.81 437 GLY A C 1
ATOM 3586 O O . GLY A 1 437 ? 27.278 10.800 17.061 1.00 86.81 437 GLY A O 1
ATOM 3587 N N . ASP A 1 438 ? 28.651 9.205 17.858 1.00 92.50 438 ASP A N 1
ATOM 3588 C CA . ASP A 1 438 ? 28.696 8.384 16.646 1.00 92.50 438 ASP A CA 1
ATOM 3589 C C . ASP A 1 438 ? 27.346 7.702 16.390 1.00 92.50 438 ASP A C 1
ATOM 3591 O O . ASP A 1 438 ? 26.605 7.401 17.326 1.00 92.50 438 ASP A O 1
ATOM 3595 N N . PHE A 1 439 ? 27.006 7.477 15.120 1.00 94.81 439 PHE A N 1
ATOM 3596 C CA . PHE A 1 439 ? 25.732 6.857 14.756 1.00 94.81 439 PHE A CA 1
ATOM 3597 C C . PHE A 1 439 ? 25.647 5.405 15.244 1.00 94.81 439 PHE A C 1
ATOM 3599 O O . PHE A 1 439 ? 26.538 4.594 14.978 1.00 94.81 439 PHE A O 1
ATOM 3606 N N . ARG A 1 440 ? 24.556 5.065 15.942 1.00 96.25 440 ARG A N 1
ATOM 3607 C CA . ARG A 1 440 ? 24.294 3.718 16.468 1.00 96.25 440 ARG A CA 1
ATOM 3608 C C . ARG A 1 440 ? 22.807 3.395 16.371 1.00 96.25 440 ARG A C 1
ATOM 3610 O O . ARG A 1 440 ? 21.988 4.135 16.899 1.00 96.25 440 ARG A O 1
ATOM 3617 N N . LEU A 1 441 ? 22.458 2.242 15.798 1.00 97.12 441 LEU A N 1
ATOM 3618 C CA . LEU A 1 441 ? 21.054 1.809 15.688 1.00 97.12 441 LEU A CA 1
ATOM 3619 C C . LEU A 1 441 ? 20.362 1.654 17.055 1.00 97.12 441 LEU A C 1
ATOM 3621 O O . LEU A 1 441 ? 19.187 1.975 17.183 1.00 97.12 441 LEU A O 1
ATOM 3625 N N . GLU A 1 442 ? 21.091 1.228 18.091 1.00 96.44 442 GLU A N 1
ATOM 3626 C CA . GLU A 1 442 ? 20.562 1.164 19.464 1.00 96.44 442 GLU A CA 1
ATOM 3627 C C . GLU A 1 442 ? 20.108 2.542 19.976 1.00 96.44 442 GLU A C 1
ATOM 3629 O O . GLU A 1 442 ? 19.080 2.633 20.648 1.00 96.44 442 GLU A O 1
ATOM 3634 N N . GLN A 1 443 ? 20.814 3.614 19.595 1.00 95.94 443 GLN A N 1
ATOM 3635 C CA . GLN A 1 443 ? 20.447 4.978 19.964 1.00 95.94 443 GLN A CA 1
ATOM 3636 C C . GLN A 1 443 ? 19.162 5.401 19.249 1.00 95.94 443 GLN A C 1
ATOM 3638 O O . GLN A 1 443 ? 18.289 6.005 19.869 1.00 95.94 443 GLN A O 1
ATOM 3643 N N . GLU A 1 444 ? 19.045 5.079 17.958 1.00 97.31 444 GLU A N 1
ATOM 3644 C CA . GLU A 1 444 ? 17.895 5.458 17.131 1.00 97.31 444 GLU A CA 1
ATOM 3645 C C . GLU A 1 444 ? 16.608 4.712 17.504 1.00 97.31 444 GLU A C 1
ATOM 3647 O O . GLU A 1 444 ? 15.516 5.245 17.297 1.00 97.31 444 GLU A O 1
ATOM 3652 N N . PHE A 1 445 ? 16.721 3.507 18.073 1.00 97.81 445 PHE A N 1
ATOM 3653 C CA . PHE A 1 445 ? 15.577 2.649 18.384 1.00 97.81 445 PHE A CA 1
ATOM 3654 C C . PHE A 1 445 ? 15.410 2.394 19.883 1.00 97.81 445 PHE A C 1
ATOM 3656 O O . PHE A 1 445 ? 14.564 3.038 20.493 1.00 97.81 445 PHE A O 1
ATOM 3663 N N . GLY A 1 446 ? 16.190 1.503 20.499 1.00 96.38 446 GLY A N 1
ATOM 3664 C CA . GLY A 1 446 ? 15.996 1.107 21.902 1.00 96.38 446 GLY A CA 1
ATOM 3665 C C . GLY A 1 446 ? 16.072 2.284 22.884 1.00 96.38 446 GLY A C 1
ATOM 3666 O O . GLY A 1 446 ? 15.142 2.521 23.661 1.00 96.38 446 GLY A O 1
ATOM 3667 N N . ALA A 1 447 ? 17.132 3.095 22.808 1.00 95.12 447 ALA A N 1
ATOM 3668 C CA . ALA A 1 447 ? 17.283 4.264 23.678 1.00 95.12 447 ALA A CA 1
ATOM 3669 C C . ALA A 1 447 ? 16.230 5.347 23.382 1.00 95.12 447 ALA A C 1
ATOM 3671 O O . ALA A 1 447 ? 15.693 5.967 24.303 1.00 95.12 447 ALA A O 1
ATOM 3672 N N . ALA A 1 448 ? 15.906 5.556 22.104 1.00 96.62 448 ALA A N 1
ATOM 3673 C CA . ALA A 1 448 ? 14.856 6.468 21.663 1.00 96.62 448 ALA A CA 1
ATOM 3674 C C . ALA A 1 448 ? 13.473 6.064 22.206 1.00 96.62 448 ALA A C 1
ATOM 3676 O O . ALA A 1 448 ? 12.753 6.898 22.761 1.00 96.62 448 ALA A O 1
ATOM 3677 N N . ASN A 1 449 ? 13.138 4.774 22.129 1.00 97.94 449 ASN A N 1
ATOM 3678 C CA . ASN A 1 449 ? 11.903 4.205 22.662 1.00 97.94 449 ASN A CA 1
ATOM 3679 C C . ASN A 1 449 ? 11.809 4.437 24.168 1.00 97.94 449 ASN A C 1
ATOM 3681 O O . ASN A 1 449 ? 10.784 4.918 24.642 1.00 97.94 449 ASN A O 1
ATOM 3685 N N . ALA A 1 450 ? 12.892 4.211 24.917 1.00 96.81 450 ALA A N 1
ATOM 3686 C CA . ALA A 1 450 ? 12.911 4.465 26.357 1.00 96.81 450 ALA A CA 1
ATOM 3687 C C . ALA A 1 450 ? 12.628 5.940 26.710 1.00 96.81 450 ALA A C 1
ATOM 3689 O O . ALA A 1 450 ? 12.005 6.232 27.732 1.00 96.81 450 ALA A O 1
ATOM 3690 N N . VAL A 1 451 ? 13.052 6.900 25.879 1.00 95.56 451 VAL A N 1
ATOM 3691 C CA . VAL A 1 451 ? 12.699 8.316 26.077 1.00 95.56 451 VAL A CA 1
ATOM 3692 C C . VAL A 1 451 ? 11.207 8.542 25.848 1.00 95.56 451 VAL A C 1
ATOM 3694 O O . VAL A 1 451 ? 10.564 9.157 26.699 1.00 95.56 451 VAL A O 1
ATOM 3697 N N . ILE A 1 452 ? 10.664 8.039 24.736 1.00 97.19 452 ILE A N 1
ATOM 3698 C CA . ILE A 1 452 ? 9.246 8.193 24.388 1.00 97.19 452 ILE A CA 1
ATOM 3699 C C . ILE A 1 452 ? 8.368 7.553 25.467 1.00 97.19 452 ILE A C 1
ATOM 3701 O O . ILE A 1 452 ? 7.465 8.203 25.984 1.00 97.19 452 ILE A O 1
ATOM 3705 N N . GLU A 1 453 ? 8.670 6.322 25.877 1.00 97.56 453 GLU A N 1
ATOM 3706 C CA . GLU A 1 453 ? 7.868 5.555 26.835 1.00 97.56 453 GLU A CA 1
ATOM 3707 C C . GLU A 1 453 ? 7.816 6.211 28.225 1.00 97.56 453 GLU A C 1
ATOM 3709 O O . GLU A 1 453 ? 6.778 6.159 28.883 1.00 97.56 453 GLU A O 1
ATOM 3714 N N . ARG A 1 454 ? 8.859 6.950 28.642 1.00 95.75 454 ARG A N 1
ATOM 3715 C CA . ARG A 1 454 ? 8.827 7.781 29.870 1.00 95.75 454 ARG A CA 1
ATOM 3716 C C . ARG A 1 454 ? 7.819 8.935 29.812 1.00 95.75 454 ARG A C 1
ATOM 3718 O O . ARG A 1 454 ? 7.487 9.510 30.849 1.00 95.75 454 ARG A O 1
ATOM 3725 N N . LEU A 1 455 ? 7.368 9.313 28.618 1.00 95.38 455 LEU A N 1
ATOM 3726 C CA . LEU A 1 455 ? 6.354 10.344 28.388 1.00 95.38 455 LEU A CA 1
ATOM 3727 C C . LEU A 1 455 ? 4.964 9.746 28.132 1.00 95.38 455 LEU A C 1
ATOM 3729 O O . LEU A 1 455 ? 3.998 10.495 28.004 1.00 95.38 455 LEU A O 1
ATOM 3733 N N . THR A 1 456 ? 4.848 8.419 28.078 1.00 97.31 456 THR A N 1
ATOM 3734 C CA . THR A 1 456 ? 3.576 7.715 27.894 1.00 97.31 456 THR A CA 1
ATOM 3735 C C . THR A 1 456 ? 2.991 7.236 29.232 1.00 97.31 456 THR A C 1
ATOM 3737 O O . THR A 1 456 ? 3.724 7.102 30.215 1.00 97.31 456 THR A O 1
ATOM 3740 N N . PRO A 1 457 ? 1.673 6.964 29.308 1.00 96.56 457 PRO A N 1
ATOM 3741 C CA . PRO A 1 457 ? 1.085 6.265 30.449 1.00 96.56 457 PRO A CA 1
ATOM 3742 C C . PRO A 1 457 ? 1.686 4.860 30.639 1.00 96.56 457 PRO A C 1
ATOM 3744 O O . PRO A 1 457 ? 2.081 4.234 29.651 1.00 96.56 457 PRO A O 1
ATOM 3747 N N . PRO A 1 458 ? 1.687 4.309 31.870 1.00 94.75 458 PRO A N 1
ATOM 3748 C CA . PRO A 1 458 ? 2.113 2.933 32.109 1.00 94.75 458 PRO A CA 1
ATOM 3749 C C . PRO A 1 458 ? 1.421 1.939 31.166 1.00 94.75 458 PRO A C 1
ATOM 3751 O O . PRO A 1 458 ? 0.205 1.980 30.994 1.00 94.75 458 PRO A O 1
ATOM 3754 N N . GLY A 1 459 ? 2.201 1.047 30.552 1.00 92.31 459 GLY A N 1
ATOM 3755 C CA . GLY A 1 459 ? 1.704 0.020 29.630 1.00 92.31 459 GLY A CA 1
ATOM 3756 C C . GLY A 1 459 ? 1.607 0.445 28.160 1.00 92.31 459 GLY A C 1
ATOM 3757 O O . GLY A 1 459 ? 1.548 -0.429 27.297 1.00 92.31 459 GLY A O 1
ATOM 3758 N N . LYS A 1 460 ? 1.668 1.745 27.834 1.00 96.62 460 LYS A N 1
ATOM 3759 C CA . LYS A 1 460 ? 1.735 2.202 26.438 1.00 96.62 460 LYS A CA 1
ATOM 3760 C C . LYS A 1 460 ? 3.180 2.091 25.934 1.00 96.62 460 LYS A C 1
ATOM 3762 O O . LYS A 1 460 ? 4.087 2.699 26.485 1.00 96.62 460 LYS A O 1
ATOM 3767 N N . ARG A 1 461 ? 3.398 1.275 24.903 1.00 97.44 461 ARG A N 1
ATOM 3768 C CA . ARG A 1 461 ? 4.720 0.994 24.312 1.00 97.44 461 ARG A CA 1
ATOM 3769 C C . ARG A 1 461 ? 4.804 1.547 22.898 1.00 97.44 461 ARG A C 1
ATOM 3771 O O . ARG A 1 461 ? 3.773 1.630 22.226 1.00 97.44 461 ARG A O 1
ATOM 3778 N N . VAL A 1 462 ? 6.008 1.863 22.431 1.00 98.56 462 VAL A N 1
ATOM 3779 C CA . VAL A 1 462 ? 6.219 2.231 21.022 1.00 98.56 462 VAL A CA 1
ATOM 3780 C C . VAL A 1 462 ? 5.915 1.026 20.122 1.00 98.56 462 VAL A C 1
ATOM 3782 O O . VAL A 1 462 ? 6.371 -0.078 20.396 1.00 98.56 462 VAL A O 1
ATOM 3785 N N . GLN A 1 463 ? 5.124 1.224 19.062 1.00 98.50 463 GLN A N 1
ATOM 3786 C CA . GLN A 1 463 ? 4.637 0.133 18.194 1.00 98.50 463 GLN A CA 1
ATOM 3787 C C . GLN A 1 463 ? 5.216 0.143 16.773 1.00 98.50 463 GLN A C 1
ATOM 3789 O O . GLN A 1 463 ? 5.147 -0.863 16.056 1.00 98.50 463 GLN A O 1
ATOM 3794 N N . VAL A 1 464 ? 5.723 1.288 16.319 1.00 98.62 464 VAL A N 1
ATOM 3795 C CA . VAL A 1 464 ? 6.111 1.488 14.921 1.00 98.62 464 VAL A CA 1
ATOM 3796 C C . VAL A 1 464 ? 7.202 2.541 14.790 1.00 98.62 464 VAL A C 1
ATOM 3798 O O . VAL A 1 464 ? 7.133 3.590 15.432 1.00 98.62 464 VAL A O 1
ATOM 3801 N N . VAL A 1 465 ? 8.182 2.276 13.928 1.00 98.62 465 VAL A N 1
ATOM 3802 C CA . VAL A 1 465 ? 9.107 3.297 13.436 1.00 98.62 465 VAL A CA 1
ATOM 3803 C C . VAL A 1 465 ? 8.553 3.920 12.153 1.00 98.62 465 VAL A C 1
ATOM 3805 O O . VAL A 1 465 ? 8.164 3.214 11.222 1.00 98.62 465 VAL A O 1
ATOM 3808 N N . GLN A 1 466 ? 8.497 5.247 12.127 1.00 98.44 466 GLN A N 1
ATOM 3809 C CA . GLN A 1 466 ? 8.223 6.057 10.944 1.00 98.44 466 GLN A CA 1
ATOM 3810 C C . GLN A 1 466 ? 9.581 6.515 10.406 1.00 98.44 466 GLN A C 1
ATOM 3812 O O . GLN A 1 466 ? 10.315 7.195 11.124 1.00 98.44 466 GLN A O 1
ATOM 3817 N N . TRP A 1 467 ? 9.973 6.082 9.205 1.00 97.56 467 TRP A N 1
ATOM 3818 C CA . TRP A 1 467 ? 11.307 6.379 8.669 1.00 97.56 467 TRP A CA 1
ATOM 3819 C C . TRP A 1 467 ? 11.478 7.874 8.395 1.00 97.56 467 TRP A C 1
ATOM 3821 O O . TRP A 1 467 ? 10.619 8.488 7.768 1.00 97.56 467 TRP A O 1
ATOM 3831 N N . SER A 1 468 ? 12.593 8.434 8.859 1.00 93.94 468 SER A N 1
ATOM 3832 C CA . SER A 1 468 ? 12.998 9.826 8.649 1.00 93.94 468 SER A CA 1
ATOM 3833 C C . SER A 1 468 ? 13.741 10.024 7.326 1.00 93.94 468 SER A C 1
ATOM 3835 O O . SER A 1 468 ? 14.226 9.061 6.718 1.00 93.94 468 SER A O 1
ATOM 3837 N N . GLY A 1 469 ? 13.851 11.282 6.892 1.00 90.25 469 GLY A N 1
ATOM 3838 C CA . GLY A 1 469 ? 14.703 11.666 5.768 1.00 90.25 469 GLY A CA 1
ATOM 3839 C C . GLY A 1 469 ? 14.223 11.145 4.417 1.00 90.25 469 GLY A C 1
ATOM 3840 O O . GLY A 1 469 ? 13.058 11.279 4.060 1.00 90.25 469 GLY A O 1
ATOM 3841 N N . ASP A 1 470 ? 15.137 10.542 3.656 1.00 89.56 470 ASP A N 1
ATOM 3842 C CA . ASP A 1 470 ? 14.847 9.901 2.369 1.00 89.56 470 ASP A CA 1
ATOM 3843 C C . ASP A 1 470 ? 13.950 8.657 2.475 1.00 89.56 470 ASP A C 1
ATOM 3845 O O . ASP A 1 470 ? 13.506 8.143 1.450 1.00 89.56 470 ASP A O 1
ATOM 3849 N N . THR A 1 471 ? 13.653 8.180 3.690 1.00 93.25 471 THR A N 1
ATOM 3850 C CA . THR A 1 471 ? 12.832 6.990 3.958 1.00 93.25 471 THR A CA 1
ATOM 3851 C C . THR A 1 471 ? 13.369 5.706 3.313 1.00 93.25 471 THR A C 1
ATOM 3853 O O . THR A 1 471 ? 12.610 4.780 3.016 1.00 93.25 471 THR A O 1
ATOM 3856 N N . LEU A 1 472 ? 14.685 5.613 3.095 1.00 92.31 472 LEU A N 1
ATOM 3857 C CA . LEU A 1 472 ? 15.328 4.452 2.474 1.00 92.31 472 LEU A CA 1
ATOM 3858 C C . LEU A 1 472 ? 16.243 3.700 3.457 1.00 92.31 472 LEU A C 1
ATOM 3860 O O . LEU A 1 472 ? 17.449 3.592 3.206 1.00 92.31 472 LEU A O 1
ATOM 3864 N N . PRO A 1 473 ? 15.700 3.124 4.549 1.00 95.94 473 PRO A N 1
ATOM 3865 C CA . PRO A 1 473 ? 16.489 2.349 5.499 1.00 95.94 473 PRO A CA 1
ATOM 3866 C C . PRO A 1 473 ? 17.201 1.179 4.810 1.00 95.94 473 PRO A C 1
ATOM 3868 O O . PRO A 1 473 ? 16.682 0.571 3.864 1.00 95.94 473 PRO A O 1
ATOM 3871 N N . PHE A 1 474 ? 18.391 0.857 5.309 1.00 95.75 474 PHE A N 1
ATOM 3872 C CA . PHE A 1 474 ? 19.117 -0.363 4.962 1.00 95.75 474 PHE A CA 1
ATOM 3873 C C . PHE A 1 474 ? 18.656 -1.534 5.839 1.00 95.75 474 PHE A C 1
ATOM 3875 O O . PHE A 1 474 ? 18.010 -1.348 6.874 1.00 95.75 474 PHE A O 1
ATOM 3882 N N . GLU A 1 475 ? 18.998 -2.755 5.432 1.00 96.50 475 GLU A N 1
ATOM 3883 C CA . GLU A 1 475 ? 18.482 -3.995 6.021 1.00 96.50 475 GLU A CA 1
ATOM 3884 C C . GLU A 1 475 ? 18.663 -4.062 7.545 1.00 96.50 475 GLU A C 1
ATOM 3886 O O . GLU A 1 475 ? 17.702 -4.289 8.285 1.00 96.50 475 GLU A O 1
ATOM 3891 N N . ALA A 1 476 ? 19.880 -3.798 8.028 1.00 97.75 476 ALA A N 1
ATOM 3892 C CA . ALA A 1 476 ? 20.191 -3.864 9.453 1.00 97.75 476 ALA A CA 1
ATOM 3893 C C . ALA A 1 476 ? 19.407 -2.833 10.289 1.00 97.75 476 ALA A C 1
ATOM 3895 O O . ALA A 1 476 ? 19.108 -3.105 11.451 1.00 97.75 476 ALA A O 1
ATOM 3896 N N . ALA A 1 477 ? 19.017 -1.688 9.715 1.00 98.25 477 ALA A N 1
ATOM 3897 C CA . ALA A 1 477 ? 18.170 -0.716 10.404 1.00 98.25 477 ALA A CA 1
ATOM 3898 C C . ALA A 1 477 ? 16.744 -1.252 10.607 1.00 98.25 477 ALA A C 1
ATOM 3900 O O . ALA A 1 477 ? 16.203 -1.149 11.708 1.00 98.25 477 ALA A O 1
ATOM 3901 N N . ILE A 1 478 ? 16.152 -1.881 9.584 1.00 98.44 478 ILE A N 1
ATOM 3902 C CA . ILE A 1 478 ? 14.821 -2.502 9.699 1.00 98.44 478 ILE A CA 1
ATOM 3903 C C . ILE A 1 478 ? 14.864 -3.668 10.695 1.00 98.44 478 ILE A C 1
ATOM 3905 O O . ILE A 1 478 ? 13.985 -3.782 11.552 1.00 98.44 478 ILE A O 1
ATOM 3909 N N . ALA A 1 479 ? 15.903 -4.505 10.625 1.00 98.38 479 ALA A N 1
ATOM 3910 C CA . ALA A 1 479 ? 16.090 -5.618 11.551 1.00 98.38 479 ALA A CA 1
ATOM 3911 C C . ALA A 1 479 ? 16.222 -5.140 13.009 1.00 98.38 479 ALA A C 1
ATOM 3913 O O . ALA A 1 479 ? 15.593 -5.709 13.900 1.00 98.38 479 ALA A O 1
ATOM 3914 N N . ALA A 1 480 ? 16.979 -4.066 13.254 1.00 98.31 480 ALA A N 1
ATOM 3915 C CA . ALA A 1 480 ? 17.124 -3.487 14.588 1.00 98.31 480 ALA A CA 1
ATOM 3916 C C . ALA A 1 480 ? 15.806 -2.895 15.117 1.00 98.31 480 ALA A C 1
ATOM 3918 O O . ALA A 1 480 ? 15.460 -3.126 16.272 1.00 98.31 480 ALA A O 1
ATOM 3919 N N . ALA A 1 481 ? 15.021 -2.209 14.279 1.00 98.06 481 ALA A N 1
ATOM 3920 C CA . ALA A 1 481 ? 13.695 -1.729 14.672 1.00 98.06 481 ALA A CA 1
ATOM 3921 C C . ALA A 1 481 ? 12.745 -2.885 15.050 1.00 98.06 481 ALA A C 1
ATOM 3923 O O . ALA A 1 481 ? 12.035 -2.808 16.054 1.00 98.06 481 ALA A O 1
ATOM 3924 N N . ARG A 1 482 ? 12.770 -3.987 14.288 1.00 97.44 482 ARG A N 1
ATOM 3925 C CA . ARG A 1 482 ? 11.985 -5.199 14.582 1.00 97.44 482 ARG A CA 1
ATOM 3926 C C . ARG A 1 482 ? 12.431 -5.904 15.860 1.00 97.44 482 ARG A C 1
ATOM 3928 O O . ARG A 1 482 ? 11.579 -6.416 16.582 1.00 97.44 482 ARG A O 1
ATOM 3935 N N . ALA A 1 483 ? 13.730 -5.914 16.163 1.00 97.94 483 ALA A N 1
ATOM 3936 C CA . ALA A 1 483 ? 14.253 -6.472 17.411 1.00 97.94 483 ALA A CA 1
ATOM 3937 C C . ALA A 1 483 ? 13.708 -5.741 18.655 1.00 97.94 483 ALA A C 1
ATOM 3939 O O . ALA A 1 483 ? 13.519 -6.364 19.696 1.00 97.94 483 ALA A O 1
ATOM 3940 N N . GLU A 1 484 ? 13.362 -4.457 18.516 1.00 97.69 484 GLU A N 1
ATOM 3941 C CA . GLU A 1 484 ? 12.671 -3.654 19.536 1.00 97.69 484 GLU A CA 1
ATOM 3942 C C . GLU A 1 484 ? 11.137 -3.842 19.533 1.00 97.69 484 GLU A C 1
ATOM 3944 O O . GLU A 1 484 ? 10.410 -3.116 20.209 1.00 97.69 484 GLU A O 1
ATOM 3949 N N . GLY A 1 485 ? 10.613 -4.799 18.759 1.00 96.56 485 GLY A N 1
ATOM 3950 C CA . GLY A 1 485 ? 9.181 -5.097 18.663 1.00 96.56 485 GLY A CA 1
ATOM 3951 C C . GLY A 1 485 ? 8.379 -4.125 17.793 1.00 96.56 485 GLY A C 1
ATOM 3952 O O . GLY A 1 485 ? 7.148 -4.197 17.774 1.00 96.56 485 GLY A O 1
ATOM 3953 N N . MET A 1 486 ? 9.045 -3.225 17.062 1.00 98.12 486 MET A N 1
ATOM 3954 C CA . MET A 1 486 ? 8.374 -2.249 16.209 1.00 98.12 486 MET A CA 1
ATOM 3955 C C . MET A 1 486 ? 8.073 -2.820 14.821 1.00 98.12 486 MET A C 1
ATOM 3957 O O . MET A 1 486 ? 8.902 -3.468 14.181 1.00 98.12 486 MET A O 1
ATOM 3961 N N . THR A 1 487 ? 6.889 -2.490 14.314 1.00 98.44 487 THR A N 1
ATOM 3962 C CA . THR A 1 487 ? 6.634 -2.485 12.864 1.00 98.44 487 THR A CA 1
ATOM 3963 C C . THR A 1 487 ? 7.335 -1.287 12.216 1.00 98.44 487 THR A C 1
ATOM 3965 O O . THR A 1 487 ? 7.878 -0.434 12.918 1.00 98.44 487 THR A O 1
ATOM 3968 N N . ASN A 1 488 ? 7.343 -1.186 10.887 1.00 98.44 488 ASN A N 1
ATOM 3969 C CA . ASN A 1 488 ? 7.958 -0.045 10.209 1.00 98.44 488 ASN A CA 1
ATOM 3970 C C . ASN A 1 488 ? 7.094 0.473 9.058 1.00 98.44 488 ASN A C 1
ATOM 3972 O O . ASN A 1 488 ? 6.409 -0.316 8.405 1.00 98.44 488 ASN A O 1
ATOM 3976 N N . ILE A 1 489 ? 7.128 1.787 8.832 1.00 98.50 489 ILE A N 1
ATOM 3977 C CA . ILE A 1 489 ? 6.410 2.454 7.745 1.00 98.50 489 ILE A CA 1
ATOM 3978 C C . ILE A 1 489 ? 7.141 3.725 7.276 1.00 98.50 489 ILE A C 1
ATOM 3980 O O . ILE A 1 489 ? 7.971 4.264 8.007 1.00 98.50 489 ILE A O 1
ATOM 3984 N N . ASN A 1 490 ? 6.789 4.181 6.069 1.00 85.38 490 ASN A N 1
ATOM 3985 C CA . ASN A 1 490 ? 7.184 5.395 5.329 1.00 85.38 490 ASN A CA 1
ATOM 3986 C C . ASN A 1 490 ? 8.075 5.089 4.125 1.00 85.38 490 ASN A C 1
ATOM 3988 O O . ASN A 1 490 ? 8.619 3.995 3.987 1.00 85.38 490 ASN A O 1
ATOM 3992 N N . GLY A 1 491 ? 8.163 6.057 3.218 1.00 88.75 491 GLY A N 1
ATOM 3993 C CA . GLY A 1 491 ? 8.366 5.803 1.799 1.00 88.75 491 GLY A CA 1
ATOM 3994 C C . GLY A 1 491 ? 7.030 5.484 1.130 1.00 88.75 491 GLY A C 1
ATOM 3995 O O . GLY A 1 491 ? 6.035 5.188 1.796 1.00 88.75 491 GLY A O 1
ATOM 3996 N N . GLY A 1 492 ? 7.009 5.547 -0.195 1.00 83.19 492 GLY A N 1
ATOM 3997 C CA . GLY A 1 492 ? 5.770 5.502 -0.960 1.00 83.19 492 GLY A CA 1
ATOM 3998 C C . GLY A 1 492 ? 5.079 6.862 -0.962 1.00 83.19 492 GLY A C 1
ATOM 3999 O O . GLY A 1 492 ? 4.648 7.369 0.064 1.00 83.19 492 GLY A O 1
ATOM 4000 N N . ASP A 1 493 ? 4.950 7.435 -2.153 1.00 88.81 493 ASP A N 1
ATOM 4001 C CA . ASP A 1 493 ? 4.417 8.780 -2.353 1.00 88.81 493 ASP A CA 1
ATOM 4002 C C . ASP A 1 493 ? 3.233 8.757 -3.311 1.00 88.81 493 ASP A C 1
ATOM 4004 O O . ASP A 1 493 ? 3.254 9.315 -4.409 1.00 88.81 493 ASP A O 1
ATOM 4008 N N . SER A 1 494 ? 2.188 8.028 -2.912 1.00 95.00 494 SER A N 1
ATOM 4009 C CA . SER A 1 494 ? 1.025 7.886 -3.782 1.00 95.00 494 SER A CA 1
ATOM 4010 C C . SER A 1 494 ? 0.279 9.214 -3.905 1.00 95.00 494 SER A C 1
ATOM 4012 O O . SER A 1 494 ? -0.293 9.714 -2.928 1.00 95.00 494 SER A O 1
ATOM 4014 N N . ARG A 1 495 ? 0.205 9.727 -5.136 1.00 94.06 495 ARG A N 1
ATOM 4015 C CA . ARG A 1 495 ? -0.694 10.809 -5.548 1.00 94.06 495 ARG A CA 1
ATOM 4016 C C . ARG A 1 495 ? -1.450 10.374 -6.790 1.00 94.06 495 ARG A C 1
ATOM 4018 O O . ARG A 1 495 ? -0.861 9.892 -7.742 1.00 94.06 495 ARG A O 1
ATOM 4025 N N . PHE A 1 496 ? -2.765 10.559 -6.793 1.00 95.88 496 PHE A N 1
ATOM 4026 C CA . PHE A 1 496 ? -3.582 10.312 -7.977 1.00 95.88 496 PHE A CA 1
ATOM 4027 C C . PHE A 1 496 ? -4.644 11.398 -8.078 1.00 95.88 496 PHE A C 1
ATOM 4029 O O . PHE A 1 496 ? -5.821 11.206 -7.765 1.00 95.88 496 PHE A O 1
ATOM 4036 N N . ASP A 1 497 ? -4.206 12.577 -8.495 1.00 94.25 497 ASP A N 1
ATOM 4037 C CA . ASP A 1 497 ? -5.006 13.795 -8.540 1.00 94.25 497 ASP A CA 1
ATOM 4038 C C . ASP A 1 497 ? -4.840 14.512 -9.889 1.00 94.25 497 ASP A C 1
ATOM 4040 O O . ASP A 1 497 ? -4.488 13.893 -10.887 1.00 94.25 497 ASP A O 1
ATOM 4044 N N . LYS A 1 498 ? -5.179 15.802 -9.978 1.00 92.25 498 LYS A N 1
ATOM 4045 C CA . LYS A 1 498 ? -5.089 16.538 -11.250 1.00 92.25 498 LYS A CA 1
ATOM 4046 C C . LYS A 1 498 ? -3.649 16.764 -11.718 1.00 92.25 498 LYS A C 1
ATOM 4048 O O . LYS A 1 498 ? -3.441 16.884 -12.919 1.00 92.25 498 LYS A O 1
ATOM 4053 N N . GLN A 1 499 ? -2.699 16.866 -10.789 1.00 90.62 499 GLN A N 1
ATOM 4054 C CA . GLN A 1 499 ? -1.281 17.060 -11.093 1.00 90.62 499 GLN A CA 1
ATOM 4055 C C . GLN A 1 499 ? -0.625 15.732 -11.483 1.00 90.62 499 GLN A C 1
ATOM 4057 O O . GLN A 1 499 ? 0.196 15.702 -12.391 1.00 90.62 499 GLN A O 1
ATOM 4062 N N . TYR A 1 500 ? -1.074 14.641 -10.860 1.00 93.31 500 TYR A N 1
ATOM 4063 C CA . TYR A 1 500 ? -0.610 13.278 -11.116 1.00 93.31 500 TYR A CA 1
ATOM 4064 C C . TYR A 1 500 ? -1.779 12.391 -11.589 1.00 93.31 500 TYR A C 1
ATOM 4066 O O . TYR A 1 500 ? -2.270 11.561 -10.822 1.00 93.31 500 TYR A O 1
ATOM 4074 N N . PRO A 1 501 ? -2.306 12.580 -12.818 1.00 94.56 501 PRO A N 1
ATOM 4075 C CA . PRO A 1 501 ? -3.557 11.962 -13.261 1.00 94.56 501 PRO A CA 1
ATOM 4076 C C . PRO A 1 501 ? -3.339 10.561 -13.854 1.00 94.56 501 PRO A C 1
ATOM 4078 O O . PRO A 1 501 ? -3.781 10.281 -14.971 1.00 94.56 501 PRO A O 1
ATOM 4081 N N . SER A 1 502 ? -2.646 9.689 -13.119 1.00 96.00 502 SER A N 1
ATOM 4082 C CA . SER A 1 502 ? -2.416 8.299 -13.524 1.00 96.00 502 SER A CA 1
ATOM 4083 C C . SER A 1 502 ? -2.175 7.372 -12.336 1.00 96.00 502 SER A C 1
ATOM 4085 O O . SER A 1 502 ? -1.560 7.762 -11.344 1.00 96.00 502 SER A O 1
ATOM 4087 N N . ILE A 1 503 ? -2.568 6.107 -12.491 1.00 96.00 503 ILE A N 1
ATOM 4088 C CA . ILE A 1 503 ? -2.201 4.991 -11.608 1.00 96.00 503 ILE A CA 1
ATOM 4089 C C . ILE A 1 503 ? -0.677 4.782 -11.564 1.00 96.00 503 ILE A C 1
ATOM 4091 O O . ILE A 1 503 ? -0.170 4.247 -10.583 1.00 96.00 503 ILE A O 1
ATOM 4095 N N . ALA A 1 504 ? 0.075 5.265 -12.562 1.00 95.25 504 ALA A N 1
ATOM 4096 C CA . ALA A 1 504 ? 1.543 5.278 -12.566 1.00 95.25 504 ALA A CA 1
ATOM 4097 C C . ALA A 1 504 ? 2.172 6.014 -11.363 1.00 95.25 504 ALA A C 1
ATOM 4099 O O . ALA A 1 504 ? 3.354 5.832 -11.086 1.00 95.25 504 ALA A O 1
ATOM 4100 N N . TRP A 1 505 ? 1.390 6.831 -10.651 1.00 95.31 505 TRP A N 1
ATOM 4101 C CA . TRP A 1 505 ? 1.806 7.576 -9.460 1.00 95.31 505 TRP A CA 1
ATOM 4102 C C . TRP A 1 505 ? 1.285 6.966 -8.152 1.00 95.31 505 TRP A C 1
ATOM 4104 O O . TRP A 1 505 ? 1.366 7.589 -7.095 1.00 95.31 505 TRP A O 1
ATOM 4114 N N . VAL A 1 506 ? 0.735 5.749 -8.202 1.00 97.38 506 VAL A N 1
ATOM 4115 C CA . VAL A 1 506 ? 0.292 4.996 -7.024 1.00 97.38 506 VAL A CA 1
ATOM 4116 C C . VAL A 1 506 ? 1.367 3.970 -6.671 1.00 97.38 506 VAL A C 1
ATOM 4118 O O . VAL A 1 506 ? 1.560 2.988 -7.387 1.00 97.38 506 VAL A O 1
ATOM 4121 N N . ALA A 1 507 ? 2.055 4.192 -5.551 1.00 97.06 507 ALA A N 1
ATOM 4122 C CA . ALA A 1 507 ? 3.148 3.346 -5.073 1.00 97.06 507 ALA A CA 1
ATOM 4123 C C . ALA A 1 507 ? 2.661 1.936 -4.678 1.00 97.06 507 ALA A C 1
ATOM 4125 O O . ALA A 1 507 ? 1.488 1.788 -4.318 1.00 97.06 507 ALA A O 1
ATOM 4126 N N . PRO A 1 508 ? 3.529 0.908 -4.680 1.00 97.75 508 PRO A N 1
ATOM 4127 C CA . PRO A 1 508 ? 3.170 -0.443 -4.239 1.00 97.75 508 PRO A CA 1
ATOM 4128 C C . PRO A 1 508 ? 2.957 -0.534 -2.719 1.00 97.75 508 PRO A C 1
ATOM 4130 O O . PRO A 1 508 ? 2.883 0.480 -2.020 1.00 97.75 508 PRO A O 1
ATOM 4133 N N . LEU A 1 509 ? 2.766 -1.748 -2.195 1.00 97.81 509 LEU A N 1
ATOM 4134 C CA . LEU A 1 509 ? 2.574 -1.982 -0.755 1.00 97.81 509 LEU A CA 1
ATOM 4135 C C . LEU A 1 509 ? 3.827 -1.697 0.093 1.00 97.81 509 LEU A C 1
ATOM 4137 O O . LEU A 1 509 ? 3.719 -1.418 1.287 1.00 97.81 509 LEU A O 1
ATOM 4141 N N . GLY A 1 510 ? 5.008 -1.782 -0.505 1.00 97.50 510 GLY A N 1
ATOM 4142 C CA . GLY A 1 510 ? 6.283 -1.710 0.194 1.00 97.50 510 GLY A CA 1
ATOM 4143 C C . GLY A 1 510 ? 7.409 -2.210 -0.694 1.00 97.50 510 GLY A C 1
ATOM 4144 O O . GLY A 1 510 ? 7.209 -2.368 -1.897 1.00 97.50 510 GLY A O 1
ATOM 4145 N N . ARG A 1 511 ? 8.575 -2.475 -0.104 1.00 95.81 511 ARG A N 1
ATOM 4146 C CA . ARG A 1 511 ? 9.744 -3.009 -0.813 1.00 95.81 511 ARG A CA 1
ATOM 4147 C C . ARG A 1 511 ? 10.523 -4.015 0.039 1.00 95.81 511 ARG A C 1
ATOM 4149 O O . ARG A 1 511 ? 10.554 -3.911 1.267 1.00 95.81 511 ARG A O 1
ATOM 4156 N N . GLN A 1 512 ? 11.209 -4.943 -0.623 1.00 95.31 512 GLN A N 1
ATOM 4157 C CA . GLN A 1 512 ? 12.101 -5.917 0.014 1.00 95.31 512 GLN A CA 1
ATOM 4158 C C . GLN A 1 512 ? 13.515 -5.332 0.199 1.00 95.31 512 GLN A C 1
ATOM 4160 O O . GLN A 1 512 ? 14.155 -4.900 -0.759 1.00 95.31 512 GLN A O 1
ATOM 4165 N N . VAL A 1 513 ? 14.051 -5.333 1.413 1.00 94.06 513 VAL A N 1
ATOM 4166 C CA . VAL A 1 513 ? 15.393 -4.817 1.726 1.00 94.06 513 VAL A CA 1
ATOM 4167 C C . VAL A 1 513 ? 16.200 -5.934 2.375 1.00 94.06 513 VAL A C 1
ATOM 4169 O O . VAL A 1 513 ? 16.045 -6.196 3.566 1.00 94.06 513 VAL A O 1
ATOM 4172 N N . GLY A 1 514 ? 17.021 -6.621 1.576 1.00 92.12 514 GLY A N 1
ATOM 4173 C CA . GLY A 1 514 ? 17.639 -7.883 1.995 1.00 92.12 514 GLY A CA 1
ATOM 4174 C C . GLY A 1 514 ? 16.559 -8.899 2.365 1.00 92.12 514 GLY A C 1
ATOM 4175 O O . GLY A 1 514 ? 15.647 -9.123 1.569 1.00 92.12 514 GLY A O 1
ATOM 4176 N N . ASP A 1 515 ? 16.595 -9.433 3.582 1.00 94.19 515 ASP A N 1
ATOM 4177 C CA . ASP A 1 515 ? 15.578 -10.337 4.137 1.00 94.19 515 ASP A CA 1
ATOM 4178 C C . ASP A 1 515 ? 14.444 -9.601 4.878 1.00 94.19 515 ASP A C 1
ATOM 4180 O O . ASP A 1 515 ? 13.501 -10.216 5.384 1.00 94.19 515 ASP A O 1
ATOM 4184 N N . GLN A 1 516 ? 14.491 -8.268 4.942 1.00 96.88 516 GLN A N 1
ATOM 4185 C CA . GLN A 1 516 ? 13.502 -7.449 5.640 1.00 96.88 516 GLN A CA 1
ATOM 4186 C C . GLN A 1 516 ? 12.457 -6.856 4.688 1.00 96.88 516 GLN A C 1
ATOM 4188 O O . GLN A 1 516 ? 12.723 -6.590 3.518 1.00 96.88 516 GLN A O 1
ATOM 4193 N N . TRP A 1 517 ? 11.261 -6.587 5.213 1.00 97.06 517 TRP A N 1
ATOM 4194 C CA . TRP A 1 517 ? 10.200 -5.896 4.480 1.00 97.06 517 TRP A CA 1
ATOM 4195 C C . TRP A 1 517 ? 10.029 -4.472 5.012 1.00 97.06 517 TRP A C 1
ATOM 4197 O O . TRP A 1 517 ? 9.876 -4.270 6.221 1.00 97.06 517 TRP A O 1
ATOM 4207 N N . GLN A 1 518 ? 10.024 -3.494 4.106 1.00 97.94 518 GLN A N 1
ATOM 4208 C CA . GLN A 1 518 ? 9.637 -2.119 4.405 1.00 97.94 518 GLN A CA 1
ATOM 4209 C C . GLN A 1 518 ? 8.222 -1.861 3.894 1.00 97.94 518 GLN A C 1
ATOM 4211 O O . GLN A 1 518 ? 7.983 -1.941 2.690 1.00 97.94 518 GLN A O 1
ATOM 4216 N N . THR A 1 519 ? 7.303 -1.489 4.784 1.00 98.56 519 THR A N 1
ATOM 4217 C CA . THR A 1 519 ? 5.940 -1.100 4.391 1.00 98.56 519 THR A CA 1
ATOM 4218 C C . THR A 1 519 ? 5.906 0.362 3.958 1.00 98.56 519 THR A C 1
ATOM 4220 O O . THR A 1 519 ? 6.449 1.232 4.636 1.00 98.56 519 THR A O 1
ATOM 4223 N N . TYR A 1 520 ? 5.233 0.653 2.847 1.00 98.50 520 TYR A N 1
ATOM 4224 C CA . TYR A 1 520 ? 5.022 2.026 2.395 1.00 98.50 520 TYR A CA 1
ATOM 4225 C C . TYR A 1 520 ? 3.784 2.666 3.018 1.00 98.50 520 TYR A C 1
ATOM 4227 O O . TYR A 1 520 ? 2.784 2.006 3.316 1.00 98.50 520 TYR A O 1
ATOM 4235 N N . ALA A 1 521 ? 3.842 3.988 3.175 1.00 97.94 521 ALA A N 1
ATOM 4236 C CA . ALA A 1 521 ? 2.653 4.786 3.406 1.00 97.94 521 ALA A CA 1
ATOM 4237 C C . ALA A 1 521 ? 1.715 4.653 2.195 1.00 97.94 521 ALA A C 1
ATOM 4239 O O . ALA A 1 521 ? 2.134 4.549 1.038 1.00 97.94 521 ALA A O 1
ATOM 4240 N N . SER A 1 522 ? 0.407 4.612 2.449 1.00 97.69 522 SER A N 1
ATOM 4241 C CA . SER A 1 522 ? -0.559 4.365 1.376 1.00 97.69 522 SER A CA 1
ATOM 4242 C C . SER A 1 522 ? -0.834 5.605 0.536 1.00 97.69 522 SER A C 1
ATOM 4244 O O . SER A 1 522 ? -1.243 5.458 -0.611 1.00 97.69 522 SER A O 1
ATOM 4246 N N . ASN A 1 523 ? -0.622 6.798 1.098 1.00 96.81 523 ASN A N 1
ATOM 4247 C CA . ASN A 1 523 ? -0.723 8.091 0.423 1.00 96.81 523 ASN A CA 1
ATOM 4248 C C . ASN A 1 523 ? 0.431 8.989 0.876 1.00 96.81 523 ASN A C 1
ATOM 4250 O O . ASN A 1 523 ? 0.886 8.852 2.009 1.00 96.81 523 ASN A O 1
ATOM 4254 N N . SER A 1 524 ? 0.845 9.934 0.030 1.00 93.69 524 SER A N 1
ATOM 4255 C CA . SER A 1 524 ? 1.824 10.948 0.437 1.00 93.69 524 SER A CA 1
ATOM 4256 C C . SER A 1 524 ? 1.329 11.815 1.591 1.00 93.69 524 SER A C 1
ATOM 4258 O O . SER A 1 524 ? 0.130 12.111 1.699 1.00 93.69 524 SER A O 1
ATOM 4260 N N . ASN A 1 525 ? 2.284 12.307 2.380 1.00 92.56 525 ASN A N 1
ATOM 4261 C CA . ASN A 1 525 ? 2.044 13.362 3.356 1.00 92.56 525 ASN A CA 1
ATOM 4262 C C . ASN A 1 525 ? 1.803 14.732 2.696 1.00 92.56 525 ASN A C 1
ATOM 4264 O O . ASN A 1 525 ? 1.883 14.895 1.473 1.00 92.56 525 ASN A O 1
ATOM 4268 N N . GLU A 1 526 ? 1.510 15.743 3.512 1.00 92.94 526 GLU A N 1
ATOM 4269 C CA . GLU A 1 526 ? 1.201 17.101 3.070 1.00 92.94 526 GLU A CA 1
ATOM 4270 C C . GLU A 1 526 ? 2.373 17.834 2.404 1.00 92.94 526 GLU A C 1
ATOM 4272 O O . GLU A 1 526 ? 2.141 18.804 1.672 1.00 92.94 526 GLU A O 1
ATOM 4277 N N . ASN A 1 527 ? 3.620 17.401 2.613 1.00 87.81 527 ASN A N 1
ATOM 4278 C CA . ASN A 1 527 ? 4.796 18.081 2.067 1.00 87.81 527 ASN A CA 1
ATOM 4279 C C . ASN A 1 527 ? 4.790 18.058 0.524 1.00 87.81 527 ASN A C 1
ATOM 4281 O O . ASN A 1 527 ? 5.075 19.072 -0.120 1.00 87.81 527 ASN A O 1
ATOM 4285 N N . THR A 1 528 ? 4.316 16.953 -0.061 1.00 88.00 528 THR A N 1
ATOM 4286 C CA . THR A 1 528 ? 4.258 16.724 -1.510 1.00 88.00 528 THR A CA 1
ATOM 4287 C C . THR A 1 528 ? 3.196 17.587 -2.187 1.00 88.00 528 THR A C 1
ATOM 4289 O O . THR A 1 528 ? 3.250 17.813 -3.394 1.00 88.00 528 THR A O 1
ATOM 4292 N N . TYR A 1 529 ? 2.229 18.096 -1.419 1.00 91.38 529 TYR A N 1
ATOM 4293 C CA . TYR A 1 529 ? 1.171 18.995 -1.884 1.00 91.38 529 TYR A CA 1
ATOM 4294 C C . TYR A 1 529 ? 1.515 20.475 -1.666 1.00 91.38 529 TYR A C 1
ATOM 4296 O O . TYR A 1 529 ? 0.765 21.349 -2.105 1.00 91.38 529 TYR A O 1
ATOM 4304 N N . THR A 1 530 ? 2.606 20.762 -0.954 1.00 87.50 530 THR A N 1
ATOM 4305 C CA . THR A 1 530 ? 2.965 22.103 -0.466 1.00 87.50 530 THR A CA 1
ATOM 4306 C C . THR A 1 530 ? 4.371 22.529 -0.896 1.00 87.50 530 THR A C 1
ATOM 4308 O O . THR A 1 530 ? 4.970 23.410 -0.280 1.00 87.50 530 THR A O 1
ATOM 4311 N N . GLU A 1 531 ? 4.909 21.919 -1.959 1.00 82.88 531 GLU A N 1
ATOM 4312 C CA . GLU A 1 531 ? 6.252 22.210 -2.485 1.00 82.88 531 GLU A CA 1
ATOM 4313 C C . GLU A 1 531 ? 7.321 22.095 -1.381 1.00 82.88 531 GLU A C 1
ATOM 4315 O O . GLU A 1 531 ? 8.044 23.054 -1.100 1.00 82.88 531 GLU A O 1
ATOM 4320 N N . LEU A 1 532 ? 7.343 20.967 -0.658 1.00 83.19 532 LEU A N 1
ATOM 4321 C CA . LEU A 1 532 ? 8.188 20.760 0.530 1.00 83.19 532 LEU A CA 1
ATOM 4322 C C . LEU A 1 532 ? 7.967 21.854 1.588 1.00 83.19 532 LEU A C 1
ATOM 4324 O O . LEU A 1 532 ? 8.892 22.481 2.120 1.00 83.19 532 LEU A O 1
ATOM 4328 N N . TRP A 1 533 ? 6.690 22.123 1.867 1.00 85.50 533 TRP A N 1
ATOM 4329 C CA . TRP A 1 533 ? 6.225 23.140 2.806 1.00 85.50 533 TRP A CA 1
ATOM 4330 C C . TRP A 1 533 ? 6.589 24.591 2.404 1.00 85.50 533 TRP A C 1
ATOM 4332 O O . TRP A 1 533 ? 6.522 25.497 3.238 1.00 85.50 533 TRP A O 1
ATOM 4342 N N . THR A 1 534 ? 7.065 24.864 1.179 1.00 82.31 534 THR A N 1
ATOM 4343 C CA . THR A 1 534 ? 7.479 26.223 0.752 1.00 82.31 534 THR A CA 1
ATOM 4344 C C . THR A 1 534 ? 6.305 27.096 0.314 1.00 82.31 534 THR A C 1
ATOM 4346 O O . THR A 1 534 ? 6.361 28.318 0.474 1.00 82.31 534 THR A O 1
ATOM 4349 N N . ALA A 1 535 ? 5.244 26.490 -0.216 1.00 85.69 535 ALA A N 1
ATOM 4350 C CA . ALA A 1 535 ? 4.118 27.186 -0.822 1.00 85.69 535 ALA A CA 1
ATOM 4351 C C . ALA A 1 535 ? 2.827 26.362 -0.704 1.00 85.69 535 ALA A C 1
ATOM 4353 O O . ALA A 1 535 ? 2.801 25.286 -0.118 1.00 85.69 535 ALA A O 1
ATOM 4354 N N . ASN A 1 536 ? 1.721 26.875 -1.255 1.00 91.00 536 ASN A N 1
ATOM 4355 C CA . ASN A 1 536 ? 0.476 26.118 -1.432 1.00 91.00 536 ASN A CA 1
ATOM 4356 C C . ASN A 1 536 ? -0.030 25.400 -0.170 1.00 91.00 536 ASN A C 1
ATOM 4358 O O . ASN A 1 536 ? -0.578 24.315 -0.273 1.00 91.00 536 ASN A O 1
ATOM 4362 N N . PHE A 1 537 ? 0.083 26.002 1.019 1.00 92.75 537 PHE A N 1
ATOM 4363 C CA . PHE A 1 537 ? -0.259 25.375 2.312 1.00 92.75 537 PHE A CA 1
ATOM 4364 C C . PHE A 1 537 ? -1.691 24.802 2.428 1.00 92.75 537 PHE A C 1
ATOM 4366 O O . PHE A 1 537 ? -1.987 24.066 3.359 1.00 92.75 537 PHE A O 1
ATOM 4373 N N . PHE A 1 538 ? -2.596 25.124 1.499 1.00 94.69 538 PHE A N 1
ATOM 4374 C CA . PHE A 1 538 ? -3.940 24.535 1.392 1.00 94.69 538 PHE A CA 1
ATOM 4375 C C . PHE A 1 538 ? -3.994 23.250 0.537 1.00 94.69 538 PHE A C 1
ATOM 4377 O O . PHE A 1 538 ? -5.039 22.599 0.470 1.00 94.69 538 PHE A O 1
ATOM 4384 N N . GLY A 1 539 ? -2.906 22.914 -0.160 1.00 94.50 539 GLY A N 1
ATOM 4385 C CA . GLY A 1 539 ? -2.821 21.901 -1.210 1.00 94.50 539 GLY A CA 1
ATOM 4386 C C . GLY A 1 539 ? -3.167 20.499 -0.730 1.00 94.50 539 GLY A C 1
ATOM 4387 O O . GLY A 1 539 ? -3.709 19.713 -1.502 1.00 94.50 539 GLY A O 1
ATOM 4388 N N . PHE A 1 540 ? -2.986 20.211 0.561 1.00 96.75 540 PHE A N 1
ATOM 4389 C CA . PHE A 1 540 ? -3.306 18.904 1.138 1.00 96.75 540 PHE A CA 1
ATOM 4390 C C . PHE A 1 540 ? -4.795 18.522 1.047 1.00 96.75 540 PHE A C 1
ATOM 4392 O O . PHE A 1 540 ? -5.141 17.347 1.145 1.00 96.75 540 PHE A O 1
ATOM 4399 N N . LYS A 1 541 ? -5.694 19.475 0.749 1.00 96.00 541 LYS A N 1
ATOM 4400 C CA . LYS A 1 541 ? -7.094 19.170 0.392 1.00 96.00 541 LYS A CA 1
ATOM 4401 C C . LYS A 1 541 ? -7.219 18.279 -0.851 1.00 96.00 541 LYS A C 1
ATOM 4403 O O . LYS A 1 541 ? -8.238 17.614 -1.027 1.00 96.00 541 LYS A O 1
ATOM 4408 N N . GLN A 1 542 ? -6.209 18.259 -1.726 1.00 95.25 542 GLN A N 1
ATOM 4409 C CA . GLN A 1 542 ? -6.211 17.415 -2.924 1.00 95.25 542 GLN A CA 1
ATOM 4410 C C . GLN A 1 542 ? -6.084 15.919 -2.599 1.00 95.25 542 GLN A C 1
ATOM 4412 O O . GLN A 1 542 ? -6.437 15.106 -3.454 1.00 95.25 542 GLN A O 1
ATOM 4417 N N . LEU A 1 543 ? -5.710 15.543 -1.365 1.00 97.69 543 LEU A N 1
ATOM 4418 C CA . LEU A 1 543 ? -5.730 14.151 -0.902 1.00 97.69 543 LEU A CA 1
ATOM 4419 C C . LEU A 1 543 ? -7.083 13.482 -1.182 1.00 97.69 543 LEU A C 1
ATOM 4421 O O . LEU A 1 543 ? -7.127 12.343 -1.635 1.00 97.69 543 LEU A O 1
ATOM 4425 N N . ILE A 1 544 ? -8.198 14.199 -1.004 1.00 97.81 544 ILE A N 1
ATOM 4426 C CA . ILE A 1 544 ? -9.546 13.675 -1.278 1.00 97.81 544 ILE A CA 1
ATOM 4427 C C . ILE A 1 544 ? -9.676 13.160 -2.717 1.00 97.81 544 ILE A C 1
ATOM 4429 O O . ILE A 1 544 ? -10.369 12.167 -2.957 1.00 97.81 544 ILE A O 1
ATOM 4433 N N . ARG A 1 545 ? -9.014 13.803 -3.688 1.00 97.50 545 ARG A N 1
ATOM 4434 C CA . ARG A 1 545 ? -9.035 13.340 -5.078 1.00 97.50 545 ARG A CA 1
ATOM 4435 C C . ARG A 1 545 ? -8.285 12.019 -5.225 1.00 97.50 545 ARG A C 1
ATOM 4437 O O . ARG A 1 545 ? -8.851 11.104 -5.819 1.00 97.50 545 ARG A O 1
ATOM 4444 N N . THR A 1 546 ? -7.108 11.899 -4.613 1.00 97.69 546 THR A N 1
ATOM 4445 C CA . THR A 1 546 ? -6.355 10.638 -4.530 1.00 97.69 546 THR A CA 1
ATOM 4446 C C . THR A 1 546 ? -7.189 9.540 -3.873 1.00 97.69 546 THR A C 1
ATOM 4448 O O . THR A 1 546 ? -7.322 8.459 -4.440 1.00 97.69 546 THR A O 1
ATOM 4451 N N . ILE A 1 547 ? -7.850 9.815 -2.742 1.00 98.06 547 ILE A N 1
ATOM 4452 C CA . ILE A 1 547 ? -8.736 8.853 -2.062 1.00 98.06 547 ILE A CA 1
ATOM 4453 C C . ILE A 1 547 ? -9.877 8.387 -2.973 1.00 98.06 547 ILE A C 1
ATOM 4455 O O . ILE A 1 547 ? -10.203 7.200 -2.979 1.00 98.06 547 ILE A O 1
ATOM 4459 N N . ARG A 1 548 ? -10.491 9.283 -3.754 1.00 97.75 548 ARG A N 1
ATOM 4460 C CA . ARG A 1 548 ? -11.562 8.913 -4.696 1.00 97.75 548 ARG A CA 1
ATOM 4461 C C . ARG A 1 548 ? -11.040 8.076 -5.859 1.00 97.75 548 ARG A C 1
ATOM 4463 O O . ARG A 1 548 ? -11.599 7.019 -6.126 1.00 97.75 548 ARG A O 1
ATOM 4470 N N . ASN A 1 549 ? -9.964 8.519 -6.503 1.00 97.44 549 ASN A N 1
ATOM 4471 C CA . ASN A 1 549 ? -9.385 7.853 -7.670 1.00 97.44 549 ASN A CA 1
ATOM 4472 C C . ASN A 1 549 ? -8.777 6.476 -7.325 1.00 97.44 549 ASN A C 1
ATOM 4474 O O . ASN A 1 549 ? -8.802 5.571 -8.146 1.00 97.44 549 ASN A O 1
ATOM 4478 N N . THR A 1 550 ? -8.288 6.289 -6.094 1.00 97.56 550 THR A N 1
ATOM 4479 C CA . THR A 1 550 ? -7.825 4.984 -5.573 1.00 97.56 550 THR A CA 1
ATOM 4480 C C . THR A 1 550 ? -8.934 4.160 -4.916 1.00 97.56 550 THR A C 1
ATOM 4482 O O . THR A 1 550 ? -8.666 3.082 -4.390 1.00 97.56 550 THR A O 1
ATOM 4485 N N . GLY A 1 551 ? -10.160 4.685 -4.862 1.00 96.31 551 GLY A N 1
ATOM 4486 C CA . GLY A 1 551 ? -11.319 4.010 -4.283 1.00 96.31 551 GLY A CA 1
ATOM 4487 C C . GLY A 1 551 ? -12.340 3.536 -5.312 1.00 96.31 551 GLY A C 1
ATOM 4488 O O . GLY A 1 551 ? -13.239 2.791 -4.937 1.00 96.31 551 GLY A O 1
ATOM 4489 N N . HIS A 1 552 ? -12.251 3.994 -6.563 1.00 94.19 552 HIS A N 1
ATOM 4490 C CA . HIS A 1 552 ? -13.171 3.660 -7.648 1.00 94.19 552 HIS A CA 1
ATOM 4491 C C . HIS A 1 552 ? -12.517 3.949 -9.017 1.00 94.19 552 HIS A C 1
ATOM 4493 O O . HIS A 1 552 ? -11.901 5.007 -9.160 1.00 94.19 552 HIS A O 1
ATOM 4499 N N . PRO A 1 553 ? -12.700 3.096 -10.049 1.00 91.75 553 PRO A N 1
ATOM 4500 C CA . PRO A 1 553 ? -13.521 1.875 -10.074 1.00 91.75 553 PRO A CA 1
ATOM 4501 C C . PRO A 1 553 ? -12.818 0.639 -9.498 1.00 91.75 553 PRO A C 1
ATOM 4503 O O . PRO A 1 553 ? -13.378 -0.451 -9.530 1.00 91.75 553 PRO A O 1
ATOM 4506 N N . LEU A 1 554 ? -11.589 0.802 -9.004 1.00 93.50 554 LEU A N 1
ATOM 4507 C CA . LEU A 1 554 ? -10.851 -0.217 -8.274 1.00 93.50 554 LEU A CA 1
ATOM 4508 C C . LEU A 1 554 ? -10.443 0.361 -6.921 1.00 93.50 554 LEU A C 1
ATOM 4510 O O . LEU A 1 554 ? -9.963 1.495 -6.839 1.00 93.50 554 LEU A O 1
ATOM 4514 N N . LEU A 1 555 ? -10.610 -0.427 -5.861 1.00 96.75 555 LEU A N 1
ATOM 4515 C CA . LEU A 1 555 ? -10.072 -0.094 -4.550 1.00 96.75 555 LEU A CA 1
ATOM 4516 C C . LEU A 1 555 ? -8.598 -0.522 -4.494 1.00 96.75 555 LEU A C 1
ATOM 4518 O O . LEU A 1 555 ? -8.288 -1.708 -4.429 1.00 96.75 555 LEU A O 1
ATOM 4522 N N . LEU A 1 556 ? -7.694 0.454 -4.574 1.00 97.56 556 LEU A N 1
ATOM 4523 C CA . LEU A 1 556 ? -6.244 0.243 -4.670 1.00 97.56 556 LEU A CA 1
ATOM 4524 C C . LEU A 1 556 ? -5.505 0.536 -3.365 1.00 97.56 556 LEU A C 1
ATOM 4526 O O . LEU A 1 556 ? -4.445 -0.033 -3.116 1.00 97.56 556 LEU A O 1
ATOM 4530 N N . LYS A 1 557 ? -6.031 1.449 -2.543 1.00 97.81 557 LYS A N 1
ATOM 4531 C CA . LYS A 1 557 ? -5.369 1.922 -1.321 1.00 97.81 557 LYS A CA 1
ATOM 4532 C C . LYS A 1 557 ? -6.365 2.113 -0.181 1.00 97.81 557 LYS A C 1
ATOM 4534 O O . LYS A 1 557 ? -7.510 2.488 -0.439 1.00 97.81 557 LYS A O 1
ATOM 4539 N N . PRO A 1 558 ? -5.968 1.945 1.087 1.00 98.00 558 PRO A N 1
ATOM 4540 C CA . PRO A 1 558 ? -6.755 2.427 2.223 1.00 98.00 558 PRO A CA 1
ATOM 4541 C C . PRO A 1 558 ? -6.823 3.968 2.247 1.00 98.00 558 PRO A C 1
ATOM 4543 O O . PRO A 1 558 ? -6.192 4.657 1.441 1.00 98.00 558 PRO A O 1
ATOM 4546 N N . PHE A 1 559 ? -7.609 4.531 3.165 1.00 98.62 559 PHE A N 1
ATOM 4547 C CA . PHE A 1 559 ? -7.545 5.954 3.488 1.00 98.62 559 PHE A CA 1
ATOM 4548 C C . PHE A 1 559 ? -6.420 6.176 4.499 1.00 98.62 559 PHE A C 1
ATOM 4550 O O . PHE A 1 559 ? -6.617 6.036 5.702 1.00 98.62 559 PHE A O 1
ATOM 4557 N N . ASN A 1 560 ? -5.250 6.575 4.010 1.00 98.56 560 ASN A N 1
ATOM 4558 C CA . ASN A 1 560 ? -4.168 7.049 4.862 1.00 98.56 560 ASN A CA 1
ATOM 4559 C C . ASN A 1 560 ? -4.145 8.578 4.930 1.00 98.56 560 ASN A C 1
ATOM 4561 O O . ASN A 1 560 ? -4.042 9.228 3.889 1.00 98.56 560 ASN A O 1
ATOM 4565 N N . LEU A 1 561 ? -4.243 9.121 6.145 1.00 98.38 561 LEU A N 1
ATOM 4566 C CA . LEU A 1 561 ? -3.996 10.528 6.448 1.00 98.38 561 LEU A CA 1
ATOM 4567 C C . LEU A 1 561 ? -2.607 10.665 7.088 1.00 98.38 561 LEU A C 1
ATOM 4569 O O . LEU A 1 561 ? -2.439 10.411 8.276 1.00 98.38 561 LEU A O 1
ATOM 4573 N N . TYR A 1 562 ? -1.619 11.026 6.281 1.00 97.69 562 TYR A N 1
ATOM 4574 C CA . TYR A 1 562 ? -0.222 11.161 6.686 1.00 97.69 562 TYR A CA 1
ATOM 4575 C C . TYR A 1 562 ? 0.145 12.650 6.710 1.00 97.69 562 TYR A C 1
ATOM 4577 O O . TYR A 1 562 ? -0.112 13.349 5.731 1.00 97.69 562 TYR A O 1
ATOM 4585 N N . TYR A 1 563 ? 0.641 13.168 7.835 1.00 97.62 563 TYR A N 1
ATOM 4586 C CA . TYR A 1 563 ? 1.043 14.572 7.954 1.00 97.62 563 TYR A CA 1
ATOM 4587 C C . TYR A 1 563 ? 2.135 14.785 9.015 1.00 97.62 563 TYR A C 1
ATOM 4589 O O . TYR A 1 563 ? 2.568 13.833 9.647 1.00 97.62 563 TYR A O 1
ATOM 4597 N N . HIS A 1 564 ? 2.580 16.019 9.236 1.00 96.50 564 HIS A N 1
ATOM 4598 C CA . HIS A 1 564 ? 3.572 16.405 10.245 1.00 96.50 564 HIS A CA 1
ATOM 4599 C C . HIS A 1 564 ? 2.991 17.424 11.237 1.00 96.50 564 HIS A C 1
ATOM 4601 O O . HIS 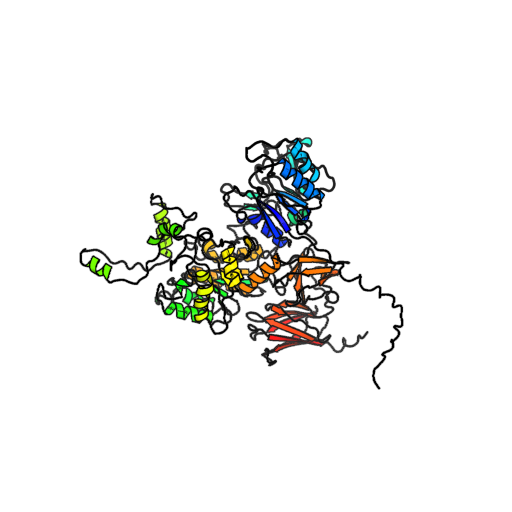A 1 564 ? 1.967 18.068 10.980 1.00 96.50 564 HIS A O 1
ATOM 4607 N N . MET A 1 565 ? 3.673 17.664 12.364 1.00 95.25 565 MET A N 1
ATOM 4608 C CA . MET A 1 565 ? 3.205 18.639 13.363 1.00 95.25 565 MET A CA 1
ATOM 4609 C C . MET A 1 565 ? 3.152 20.072 12.829 1.00 95.25 565 MET A C 1
ATOM 4611 O O . MET A 1 565 ? 2.305 20.857 13.266 1.00 95.25 565 MET A O 1
ATOM 4615 N N . TYR A 1 566 ? 3.992 20.423 11.848 1.00 92.88 566 TYR A N 1
ATOM 4616 C CA . TYR A 1 566 ? 3.937 21.745 11.220 1.00 92.88 566 TYR A CA 1
ATOM 4617 C C . TYR A 1 566 ? 2.613 22.014 10.490 1.00 92.88 566 TYR A C 1
ATOM 4619 O O . TYR A 1 566 ? 2.304 23.171 10.220 1.00 92.88 566 TYR A O 1
ATOM 4627 N N . SER A 1 567 ? 1.756 21.015 10.249 1.00 95.62 567 SER A N 1
ATOM 4628 C CA . SER A 1 567 ? 0.389 21.261 9.771 1.00 95.62 567 SER A CA 1
ATOM 4629 C C . SER A 1 567 ? -0.409 22.212 10.685 1.00 95.62 567 SER A C 1
ATOM 4631 O O . SER A 1 567 ? -1.273 22.941 10.189 1.00 95.62 567 SER A O 1
ATOM 4633 N N . GLY A 1 568 ? -0.073 22.289 11.983 1.00 96.06 568 GLY A N 1
ATOM 4634 C CA . GLY A 1 568 ? -0.610 23.265 12.945 1.00 96.06 568 GLY A CA 1
ATOM 4635 C C . GLY A 1 568 ? 0.032 24.663 12.901 1.00 96.06 568 GLY A C 1
ATOM 4636 O O . GLY A 1 568 ? -0.381 25.560 13.641 1.00 96.06 568 GLY A O 1
ATOM 4637 N N . GLU A 1 569 ? 1.035 24.887 12.048 1.00 94.25 569 GLU A N 1
ATOM 4638 C CA . GLU A 1 569 ? 1.750 26.163 11.947 1.00 94.25 569 GLU A CA 1
ATOM 4639 C C . GLU A 1 569 ? 0.902 27.225 11.238 1.00 94.25 569 GLU A C 1
ATOM 4641 O O . GLU A 1 569 ? 0.925 28.393 11.617 1.00 94.25 569 GLU A O 1
ATOM 4646 N N . ARG A 1 570 ? 0.139 26.854 10.203 1.00 95.25 570 ARG A N 1
ATOM 4647 C CA . ARG A 1 570 ? -0.583 27.806 9.342 1.00 95.25 570 ARG A CA 1
ATOM 4648 C C . ARG A 1 570 ? -2.074 27.498 9.290 1.00 95.25 570 ARG A C 1
ATOM 4650 O O . ARG A 1 570 ? -2.503 26.352 9.278 1.00 95.25 570 ARG A O 1
ATOM 4657 N N . VAL A 1 571 ? -2.894 28.546 9.198 1.00 96.06 571 VAL A N 1
ATOM 4658 C CA . VAL A 1 571 ? -4.362 28.391 9.176 1.00 96.06 571 VAL A CA 1
ATOM 4659 C C . VAL A 1 571 ? -4.849 27.620 7.944 1.00 96.06 571 VAL A C 1
ATOM 4661 O O . VAL A 1 571 ? -5.780 26.824 8.027 1.00 96.06 571 VAL A O 1
ATOM 4664 N N . SER A 1 572 ? -4.203 27.817 6.794 1.00 96.50 572 SER A N 1
ATOM 4665 C CA . SER A 1 572 ? -4.544 27.138 5.541 1.00 96.50 572 SER A CA 1
ATOM 4666 C C . SER A 1 572 ? -4.265 25.636 5.586 1.00 96.50 572 SER A C 1
ATOM 4668 O O . SER A 1 572 ? -5.098 24.872 5.094 1.00 96.50 572 SER A O 1
ATOM 4670 N N . SER A 1 573 ? -3.159 25.215 6.204 1.00 96.38 573 SER A N 1
ATOM 4671 C CA . SER A 1 573 ? -2.819 23.800 6.381 1.00 96.38 573 SER A CA 1
ATOM 4672 C C . SER A 1 573 ? -3.693 23.131 7.430 1.00 96.38 573 SER A C 1
ATOM 4674 O O . SER A 1 573 ? -4.247 22.066 7.164 1.00 96.38 573 SER A O 1
ATOM 4676 N N . LEU A 1 574 ? -3.933 23.796 8.564 1.00 97.69 574 LEU A N 1
ATOM 4677 C CA . LEU A 1 574 ? -4.840 23.294 9.595 1.00 97.69 574 LEU A CA 1
ATOM 4678 C C . LEU A 1 574 ? -6.254 23.071 9.032 1.00 97.69 574 LEU A C 1
ATOM 4680 O O . LEU A 1 574 ? -6.873 22.032 9.255 1.00 97.69 574 LEU A O 1
ATOM 4684 N N . ASN A 1 575 ? -6.750 24.013 8.226 1.00 98.19 575 ASN A N 1
ATOM 4685 C CA . ASN A 1 575 ? -8.044 23.878 7.558 1.00 98.19 575 ASN A CA 1
ATOM 4686 C C . ASN A 1 575 ? -8.053 22.792 6.471 1.00 98.19 575 ASN A C 1
ATOM 4688 O O . ASN A 1 575 ? -9.107 22.214 6.207 1.00 98.19 575 ASN A O 1
ATOM 4692 N N . ALA A 1 576 ? -6.922 22.518 5.814 1.00 98.19 576 ALA A N 1
ATOM 4693 C CA . ALA A 1 576 ? -6.810 21.401 4.878 1.00 98.19 576 ALA A CA 1
ATOM 4694 C C . ALA A 1 576 ? -6.892 20.052 5.606 1.00 98.19 576 ALA A C 1
ATOM 4696 O O . ALA A 1 576 ? -7.641 19.175 5.181 1.00 98.19 576 ALA A O 1
ATOM 4697 N N . LEU A 1 577 ? -6.202 19.928 6.740 1.00 97.88 577 LEU A N 1
ATOM 4698 C CA . LEU A 1 577 ? -6.226 18.734 7.579 1.00 97.88 577 LEU A CA 1
ATOM 4699 C C . LEU A 1 577 ? -7.628 18.455 8.146 1.00 97.88 577 LEU A C 1
ATOM 4701 O O . LEU A 1 577 ? -8.152 17.358 7.960 1.00 97.88 577 LEU A O 1
ATOM 4705 N N . ARG A 1 578 ? -8.291 19.466 8.729 1.00 98.38 578 ARG A N 1
ATOM 4706 C CA . ARG A 1 578 ? -9.693 19.354 9.181 1.00 98.38 578 ARG A CA 1
ATOM 4707 C C . ARG A 1 578 ? -10.632 18.940 8.048 1.00 98.38 578 ARG A C 1
ATOM 4709 O O . ARG A 1 578 ? -11.486 18.085 8.236 1.00 98.38 578 ARG A O 1
ATOM 4716 N N . HIS A 1 579 ? -10.453 19.505 6.853 1.00 98.50 579 HIS A N 1
ATOM 4717 C CA . HIS A 1 579 ? -11.269 19.145 5.692 1.00 98.50 579 HIS A CA 1
ATOM 4718 C C . HIS A 1 579 ? -11.135 17.661 5.315 1.00 98.50 579 HIS A C 1
ATOM 4720 O O . HIS A 1 579 ? -12.135 17.016 5.005 1.00 98.50 579 HIS A O 1
ATOM 4726 N N . ASN A 1 580 ? -9.919 17.112 5.374 1.00 98.50 580 ASN A N 1
ATOM 4727 C CA . ASN A 1 580 ? -9.674 15.698 5.098 1.00 98.50 580 ASN A CA 1
ATOM 4728 C C . ASN A 1 580 ? -10.276 14.785 6.182 1.00 98.50 580 ASN A C 1
ATOM 4730 O O . ASN A 1 580 ? -10.845 13.747 5.843 1.00 98.50 580 ASN A O 1
ATOM 4734 N N . LEU A 1 581 ? -10.202 15.175 7.459 1.00 98.44 581 LEU A N 1
ATOM 4735 C CA . LEU A 1 581 ? -10.806 14.433 8.574 1.00 98.44 581 LEU A CA 1
ATOM 4736 C C . LEU A 1 581 ? -12.336 14.419 8.505 1.00 98.44 581 LEU A C 1
ATOM 4738 O O . LEU A 1 581 ? -12.948 13.361 8.637 1.00 98.44 581 LEU A O 1
ATOM 4742 N N . GLU A 1 582 ? -12.960 15.563 8.229 1.00 98.25 582 GLU A N 1
ATOM 4743 C CA . GLU A 1 582 ? -14.414 15.647 8.052 1.00 98.25 582 GLU A CA 1
ATOM 4744 C C . GLU A 1 582 ? -14.884 14.827 6.843 1.00 98.25 582 GLU A C 1
ATOM 4746 O O . GLU A 1 582 ? -15.895 14.126 6.907 1.00 98.25 582 GLU A O 1
ATOM 4751 N N . TYR A 1 583 ? -14.105 14.811 5.755 1.00 98.50 583 TYR A N 1
ATOM 4752 C CA . TYR A 1 583 ? -14.373 13.903 4.642 1.00 98.50 583 TYR A CA 1
ATOM 4753 C C . TYR A 1 583 ? -14.246 12.426 5.050 1.00 98.50 583 TYR A C 1
ATOM 4755 O O . TYR A 1 583 ? -15.076 11.617 4.643 1.00 98.50 583 TYR A O 1
ATOM 4763 N N . ALA A 1 584 ? -13.254 12.063 5.871 1.00 98.25 584 ALA A N 1
ATOM 4764 C CA . ALA A 1 584 ? -13.113 10.702 6.385 1.00 98.25 584 ALA A CA 1
ATOM 4765 C C . ALA A 1 584 ? -14.306 10.286 7.267 1.00 98.25 584 ALA A C 1
ATOM 4767 O O . ALA A 1 584 ? -14.784 9.159 7.133 1.00 98.25 584 ALA A O 1
ATOM 4768 N N . ARG A 1 585 ? -14.834 11.181 8.121 1.00 96.62 585 ARG A N 1
ATOM 4769 C CA . ARG A 1 585 ? -16.014 10.903 8.972 1.00 96.62 585 ARG A CA 1
ATOM 4770 C C . ARG A 1 585 ? -17.269 10.586 8.167 1.00 96.62 585 ARG A C 1
ATOM 4772 O O . ARG A 1 585 ? -18.095 9.795 8.612 1.00 96.62 585 ARG A O 1
ATOM 4779 N N . ALA A 1 586 ? -17.401 11.174 6.980 1.00 97.12 586 ALA A N 1
ATOM 4780 C CA . ALA A 1 586 ? -18.540 10.954 6.093 1.00 97.12 586 ALA A CA 1
ATOM 4781 C C . ALA A 1 586 ? -18.513 9.593 5.366 1.00 97.12 586 ALA A C 1
ATOM 4783 O O . ALA A 1 586 ? -19.463 9.261 4.656 1.00 97.12 586 ALA A O 1
ATOM 4784 N N . LEU A 1 587 ? -17.435 8.812 5.500 1.00 97.00 587 LEU A N 1
ATOM 4785 C CA . LEU A 1 587 ? -17.256 7.543 4.799 1.00 97.00 587 LEU A CA 1
ATOM 4786 C C . LEU A 1 587 ? -17.423 6.332 5.738 1.00 97.00 587 LEU A C 1
ATOM 4788 O O . LEU A 1 587 ? -17.025 6.381 6.904 1.00 97.00 587 LEU A O 1
ATOM 4792 N N . PRO A 1 588 ? -17.933 5.194 5.229 1.00 96.44 588 PRO A N 1
ATOM 4793 C CA . PRO A 1 588 ? -17.978 3.941 5.976 1.00 96.44 588 PRO A CA 1
ATOM 4794 C C . PRO A 1 588 ? -16.578 3.308 6.018 1.00 96.44 588 PRO A C 1
ATOM 4796 O O . PRO A 1 588 ? -16.253 2.432 5.216 1.00 96.44 588 PRO A O 1
ATOM 4799 N N . LEU A 1 589 ? -15.739 3.779 6.941 1.00 98.00 589 LEU A N 1
ATOM 4800 C CA . LEU A 1 589 ? -14.357 3.323 7.132 1.00 98.00 589 LEU A CA 1
ATOM 4801 C C . LEU A 1 589 ? -14.220 2.408 8.356 1.00 98.00 589 LEU A C 1
ATOM 4803 O O . LEU A 1 589 ? -15.037 2.487 9.276 1.00 98.00 589 LEU A O 1
ATOM 4807 N N . THR A 1 590 ? -13.157 1.601 8.368 1.00 98.31 590 THR A N 1
ATOM 4808 C CA . THR A 1 590 ? -12.665 0.852 9.541 1.00 98.31 590 THR A CA 1
ATOM 4809 C C . THR A 1 590 ? -11.337 1.450 9.992 1.00 98.31 590 THR A C 1
ATOM 4811 O O . THR A 1 590 ? -10.317 1.211 9.341 1.00 98.31 590 THR A O 1
ATOM 4814 N N . PRO A 1 591 ? -11.323 2.270 11.057 1.00 98.50 591 PRO A N 1
ATOM 4815 C CA . PRO A 1 591 ? -10.095 2.861 11.562 1.00 98.50 591 PRO A CA 1
ATOM 4816 C C . PRO A 1 591 ? -9.219 1.835 12.289 1.00 98.50 591 PRO A C 1
ATOM 4818 O O . PRO A 1 591 ? -9.706 1.104 13.151 1.00 98.50 591 PRO A O 1
ATOM 4821 N N . VAL A 1 592 ? -7.921 1.826 11.991 1.00 98.31 592 VAL A N 1
ATOM 4822 C CA . VAL A 1 592 ? -6.903 1.016 12.676 1.00 98.31 592 VAL A CA 1
ATOM 4823 C C . VAL A 1 592 ? -5.657 1.852 12.962 1.00 98.31 592 VAL A C 1
ATOM 4825 O O . VAL A 1 592 ? -5.375 2.821 12.259 1.00 98.31 592 VAL A O 1
ATOM 4828 N N . ALA A 1 593 ? -4.903 1.479 13.994 1.00 98.44 593 ALA A N 1
ATOM 4829 C CA . ALA A 1 593 ? -3.600 2.081 14.257 1.00 98.44 593 ALA A CA 1
ATOM 4830 C C . ALA A 1 593 ? -2.605 1.777 13.121 1.00 98.44 593 ALA A C 1
ATOM 4832 O O . ALA A 1 593 ? -2.734 0.762 12.426 1.00 98.44 593 ALA A O 1
ATOM 4833 N N . THR A 1 594 ? -1.594 2.628 12.939 1.00 98.75 594 THR A N 1
ATOM 4834 C CA . THR A 1 594 ? -0.632 2.480 11.834 1.00 98.75 594 THR A CA 1
ATOM 4835 C C . THR A 1 594 ? 0.167 1.184 11.945 1.00 98.75 594 THR A C 1
ATOM 4837 O O . THR A 1 594 ? 0.366 0.512 10.933 1.00 98.75 594 THR A O 1
ATOM 4840 N N . SER A 1 595 ? 0.537 0.760 13.161 1.00 98.62 595 SER A N 1
ATOM 4841 C CA . SER A 1 595 ? 1.208 -0.535 13.355 1.00 98.62 595 SER A CA 1
ATOM 4842 C C . SER A 1 595 ? 0.340 -1.722 12.922 1.00 98.62 595 SER A C 1
ATOM 4844 O O . SER A 1 595 ? 0.838 -2.699 12.366 1.00 98.62 595 SER A O 1
ATOM 4846 N N . HIS A 1 596 ? -0.979 -1.649 13.131 1.00 98.50 596 HIS A N 1
ATOM 4847 C CA . HIS A 1 596 ? -1.900 -2.698 12.700 1.00 98.50 596 HIS A CA 1
ATOM 4848 C C . HIS A 1 596 ? -1.985 -2.747 11.171 1.00 98.50 596 HIS A C 1
ATOM 4850 O O . HIS A 1 596 ? -1.889 -3.830 10.597 1.00 98.50 596 HIS A O 1
ATOM 4856 N N . PHE A 1 597 ? -2.063 -1.592 10.502 1.00 98.75 597 PHE A N 1
ATOM 4857 C CA . PHE A 1 597 ? -1.985 -1.546 9.041 1.00 98.75 597 PHE A CA 1
ATOM 4858 C C . PHE A 1 597 ? -0.679 -2.165 8.512 1.00 98.75 597 PHE A C 1
ATOM 4860 O O . PHE A 1 597 ? -0.730 -3.000 7.610 1.00 98.75 597 PHE A O 1
ATOM 4867 N N . ALA A 1 598 ? 0.475 -1.843 9.107 1.00 98.69 598 ALA A N 1
ATOM 4868 C CA . ALA A 1 598 ? 1.752 -2.433 8.700 1.00 98.69 598 ALA A CA 1
ATOM 4869 C C . ALA A 1 598 ? 1.752 -3.973 8.818 1.00 98.69 598 ALA A C 1
ATOM 4871 O O . ALA A 1 598 ? 2.177 -4.660 7.892 1.00 98.69 598 ALA A O 1
ATOM 4872 N N . ARG A 1 599 ? 1.175 -4.534 9.894 1.00 98.56 599 ARG A N 1
ATOM 4873 C CA . ARG A 1 599 ? 1.009 -5.997 10.047 1.00 98.56 599 ARG A CA 1
ATOM 4874 C C . ARG A 1 599 ? 0.059 -6.605 9.006 1.00 98.56 599 ARG A C 1
ATOM 4876 O O . ARG A 1 599 ? 0.269 -7.744 8.589 1.00 98.56 599 ARG A O 1
ATOM 4883 N N . ILE A 1 600 ? -0.986 -5.880 8.589 1.00 98.69 600 ILE A N 1
ATOM 4884 C CA . ILE A 1 600 ? -1.890 -6.314 7.507 1.00 98.69 600 ILE A CA 1
ATOM 4885 C C . ILE A 1 600 ? -1.121 -6.393 6.183 1.00 98.69 600 ILE A C 1
ATOM 4887 O O . ILE A 1 600 ? -1.279 -7.365 5.441 1.00 98.69 600 ILE A O 1
ATOM 4891 N N . VAL A 1 601 ? -0.270 -5.406 5.888 1.00 98.69 601 VAL A N 1
ATOM 4892 C CA . VAL A 1 601 ? 0.556 -5.409 4.673 1.00 98.69 601 VAL A CA 1
ATOM 4893 C C . VAL A 1 601 ? 1.545 -6.569 4.681 1.00 98.69 601 VAL A C 1
ATOM 4895 O O . VAL A 1 601 ? 1.567 -7.337 3.721 1.00 98.69 601 VAL A O 1
ATOM 4898 N N . GLU A 1 602 ? 2.305 -6.751 5.764 1.00 98.12 602 GLU A N 1
ATOM 4899 C CA . GLU A 1 602 ? 3.239 -7.879 5.888 1.00 98.12 602 GLU A CA 1
ATOM 4900 C C . GLU A 1 602 ? 2.518 -9.219 5.690 1.00 98.12 602 GLU A C 1
ATOM 4902 O O . GLU A 1 602 ? 2.953 -10.036 4.882 1.00 98.12 602 GLU A O 1
ATOM 4907 N N . GLY A 1 603 ? 1.351 -9.389 6.320 1.00 97.81 603 GLY A N 1
ATOM 4908 C CA . GLY A 1 603 ? 0.500 -10.566 6.146 1.00 97.81 603 GLY A CA 1
ATOM 4909 C C . GLY A 1 603 ? -0.022 -10.777 4.718 1.00 97.81 603 GLY A C 1
ATOM 4910 O O . GLY A 1 603 ? -0.184 -11.907 4.264 1.00 97.81 603 GLY A O 1
ATOM 4911 N N . THR A 1 604 ? -0.268 -9.695 3.977 1.00 98.31 604 THR A N 1
ATOM 4912 C CA . THR A 1 604 ? -0.704 -9.739 2.569 1.00 98.31 604 THR A CA 1
ATOM 4913 C C . THR A 1 604 ? 0.413 -10.245 1.653 1.00 98.31 604 THR A C 1
ATOM 4915 O O . THR A 1 604 ? 0.166 -11.026 0.721 1.00 98.31 604 THR A O 1
ATOM 4918 N N . VAL A 1 605 ? 1.645 -9.816 1.936 1.00 97.38 605 VAL A N 1
ATOM 4919 C CA . VAL A 1 605 ? 2.854 -10.206 1.203 1.00 97.38 605 VAL A CA 1
ATOM 4920 C C . VAL A 1 605 ? 3.240 -11.646 1.525 1.00 97.38 605 VAL A C 1
ATOM 4922 O O . VAL A 1 605 ? 3.486 -12.416 0.600 1.00 97.38 605 VAL A O 1
ATOM 4925 N N . SER A 1 606 ? 3.220 -12.039 2.801 1.00 96.94 606 SER A N 1
ATOM 4926 C CA . SER A 1 606 ? 3.615 -13.385 3.234 1.00 96.94 606 SER A CA 1
ATOM 4927 C C . SER A 1 606 ? 2.579 -14.469 2.946 1.00 96.94 606 SER A C 1
ATOM 4929 O O . SER A 1 606 ? 2.936 -15.643 2.922 1.00 96.94 606 SER A O 1
ATOM 4931 N N . ALA A 1 607 ? 1.306 -14.112 2.732 1.00 97.81 607 ALA A N 1
ATOM 4932 C CA . ALA A 1 607 ? 0.248 -15.109 2.598 1.00 97.81 607 ALA A CA 1
ATOM 4933 C C . ALA A 1 607 ? 0.556 -16.167 1.518 1.00 97.81 607 ALA A C 1
ATOM 4935 O O . ALA A 1 607 ? 0.988 -15.868 0.403 1.00 97.81 607 ALA A O 1
ATOM 4936 N N . ARG A 1 608 ? 0.253 -17.428 1.809 1.00 97.38 608 ARG A N 1
ATOM 4937 C CA . ARG A 1 608 ? 0.307 -18.519 0.830 1.00 97.38 608 ARG A CA 1
ATOM 4938 C C . ARG A 1 608 ? -1.102 -19.002 0.529 1.00 97.38 608 ARG A C 1
ATOM 4940 O O . ARG A 1 608 ? -1.969 -19.011 1.401 1.00 97.38 608 ARG A O 1
ATOM 4947 N N . LEU A 1 609 ? -1.333 -19.353 -0.730 1.00 97.06 609 LEU A N 1
ATOM 4948 C CA . LEU A 1 609 ? -2.626 -19.807 -1.226 1.00 97.06 609 LEU A CA 1
ATOM 4949 C C . LEU A 1 609 ? -2.503 -21.271 -1.617 1.00 97.06 609 LEU A C 1
ATOM 4951 O O . LEU A 1 609 ? -1.559 -21.640 -2.314 1.00 97.06 609 LEU A O 1
ATOM 4955 N N . GLU A 1 610 ? -3.467 -22.085 -1.207 1.00 96.31 610 GLU A N 1
ATOM 4956 C CA . GLU A 1 610 ? -3.602 -23.448 -1.706 1.00 96.31 610 GLU A CA 1
ATOM 4957 C C . GLU A 1 610 ? -5.005 -23.668 -2.269 1.00 96.31 610 GLU A C 1
ATOM 4959 O O . GLU A 1 610 ? -6.002 -23.264 -1.666 1.00 96.31 610 GLU A O 1
ATOM 4964 N N . ARG A 1 611 ? -5.082 -24.334 -3.421 1.00 94.44 611 ARG A N 1
ATOM 4965 C CA . ARG A 1 611 ? -6.332 -24.725 -4.074 1.00 94.44 611 ARG A CA 1
ATOM 4966 C C . ARG A 1 611 ? -6.680 -26.168 -3.722 1.00 94.44 611 ARG A C 1
ATOM 4968 O O . ARG A 1 611 ? -5.857 -27.054 -3.930 1.00 94.44 611 ARG A O 1
ATOM 4975 N N . GLY A 1 612 ? -7.893 -26.401 -3.233 1.00 89.62 612 GLY A N 1
ATOM 4976 C CA . GLY A 1 612 ? -8.468 -27.718 -2.953 1.00 89.62 612 GLY A CA 1
ATOM 4977 C C . GLY A 1 612 ? -9.590 -28.110 -3.921 1.00 89.62 612 GLY A C 1
ATOM 4978 O O . GLY A 1 612 ? -10.191 -27.254 -4.570 1.00 89.62 612 GLY A O 1
ATOM 4979 N N . ASP A 1 613 ? -9.887 -29.407 -3.981 1.00 74.88 613 ASP A N 1
ATOM 4980 C CA . ASP A 1 613 ? -10.945 -30.038 -4.796 1.00 74.88 613 ASP A CA 1
ATOM 4981 C C . ASP A 1 613 ? -12.255 -30.176 -3.968 1.00 74.88 613 ASP A C 1
ATOM 4983 O O . ASP A 1 613 ? -12.171 -30.618 -2.816 1.00 74.88 613 ASP A O 1
ATOM 4987 N N . PRO A 1 614 ? -13.460 -29.798 -4.462 1.00 59.25 614 PRO A N 1
ATOM 4988 C CA . PRO A 1 614 ? -13.750 -29.335 -5.819 1.00 59.25 614 PRO A CA 1
ATOM 4989 C C . PRO A 1 614 ? -13.428 -27.875 -6.132 1.00 59.25 614 PRO A C 1
ATOM 4991 O O . PRO A 1 614 ? -13.021 -27.663 -7.257 1.00 59.25 614 PRO A O 1
ATOM 4994 N N . GLU A 1 615 ? -13.502 -26.900 -5.217 1.00 74.62 615 GLU A N 1
ATOM 4995 C CA . GLU A 1 615 ? -13.018 -25.512 -5.449 1.00 74.62 615 GLU A CA 1
ATOM 4996 C C . GLU A 1 615 ? -12.829 -24.750 -4.118 1.00 74.62 615 GLU A C 1
ATOM 4998 O O . GLU A 1 615 ? -13.431 -23.705 -3.865 1.00 74.62 615 GLU A O 1
ATOM 5003 N N . GLY A 1 616 ? -12.032 -25.314 -3.209 1.00 92.25 616 GLY A N 1
ATOM 5004 C CA . GLY A 1 616 ? -11.715 -24.674 -1.929 1.00 92.25 616 GLY A CA 1
ATOM 5005 C C . GLY A 1 616 ? -10.430 -23.857 -1.973 1.00 92.25 616 GLY A C 1
ATOM 5006 O O . GLY A 1 616 ? -9.493 -24.213 -2.681 1.00 92.25 616 GLY A O 1
ATOM 5007 N N . TRP A 1 617 ? -10.348 -22.796 -1.174 1.00 96.81 617 TRP A N 1
ATOM 5008 C CA . TRP A 1 617 ? -9.138 -21.986 -1.026 1.00 96.81 617 TRP A CA 1
ATOM 5009 C C . TRP A 1 617 ? -8.669 -21.971 0.417 1.00 96.81 617 TRP A C 1
ATOM 5011 O O . TRP A 1 617 ? -9.373 -21.451 1.281 1.00 96.81 617 TRP A O 1
ATOM 5021 N N . ARG A 1 618 ? -7.479 -22.514 0.677 1.00 97.44 618 ARG A N 1
ATOM 5022 C CA . ARG A 1 618 ? -6.825 -22.425 1.985 1.00 97.44 618 ARG A CA 1
ATOM 5023 C C . ARG A 1 618 ? -5.843 -21.262 1.990 1.00 97.44 618 ARG A C 1
ATOM 5025 O O . ARG A 1 618 ? -5.053 -21.106 1.058 1.00 97.44 618 ARG A O 1
ATOM 5032 N N . ILE A 1 619 ? -5.903 -20.454 3.043 1.00 97.94 619 ILE A N 1
ATOM 5033 C CA . ILE A 1 619 ? -5.073 -19.261 3.212 1.00 97.94 619 ILE A CA 1
ATOM 5034 C C . ILE A 1 619 ? -4.115 -19.493 4.374 1.00 97.94 619 ILE A C 1
ATOM 5036 O O . ILE A 1 619 ? -4.554 -19.674 5.504 1.00 97.94 619 ILE A O 1
ATOM 5040 N N . LEU A 1 620 ? -2.816 -19.475 4.104 1.00 97.12 620 LEU A N 1
ATOM 5041 C CA . LEU A 1 620 ? -1.752 -19.721 5.079 1.00 97.12 620 LEU A CA 1
ATOM 5042 C C . LEU A 1 620 ? -0.905 -18.459 5.270 1.00 97.12 620 LEU A C 1
ATOM 5044 O O . LEU A 1 620 ? -0.910 -17.581 4.412 1.00 97.12 620 LEU A O 1
ATOM 5048 N N . GLU A 1 621 ? -0.166 -18.372 6.379 1.00 96.25 621 GLU A N 1
ATOM 5049 C CA . GLU A 1 621 ? 0.845 -17.321 6.634 1.00 96.25 621 GLU A CA 1
ATOM 5050 C C . GLU A 1 621 ? 0.351 -15.881 6.428 1.00 96.25 621 GLU A C 1
ATOM 5052 O O . GLU A 1 621 ? 1.097 -14.988 6.036 1.00 96.25 621 GLU A O 1
ATOM 5057 N N . ARG A 1 622 ? -0.929 -15.636 6.703 1.00 95.38 622 ARG A N 1
ATOM 5058 C CA . ARG A 1 622 ? -1.588 -14.352 6.434 1.00 95.38 622 ARG A CA 1
ATOM 5059 C C . ARG A 1 622 ? -1.353 -13.268 7.487 1.00 95.38 622 ARG A C 1
ATOM 5061 O O . ARG A 1 622 ? -1.859 -12.164 7.323 1.00 95.38 622 ARG A O 1
ATOM 5068 N N . GLY A 1 623 ? -0.648 -13.557 8.582 1.00 95.06 623 GLY A N 1
ATOM 5069 C CA . GLY A 1 623 ? -0.435 -12.598 9.673 1.00 95.06 623 GLY A CA 1
ATOM 5070 C C . GLY A 1 623 ? -1.736 -11.907 10.113 1.00 95.06 623 GLY A C 1
ATOM 5071 O O . GLY A 1 623 ? -2.745 -12.567 10.365 1.00 95.06 623 GLY A O 1
ATOM 5072 N N . ALA A 1 624 ? -1.728 -10.571 10.156 1.00 96.25 624 ALA A N 1
ATOM 5073 C CA . ALA A 1 624 ? -2.906 -9.770 10.503 1.00 96.25 624 ALA A CA 1
ATOM 5074 C C . ALA A 1 624 ? -3.865 -9.500 9.324 1.00 96.25 624 ALA A C 1
ATOM 5076 O O . ALA A 1 624 ? -4.908 -8.883 9.528 1.00 96.25 624 ALA A O 1
ATOM 5077 N N . MET A 1 625 ? -3.558 -9.946 8.100 1.00 97.50 625 MET A N 1
ATOM 5078 C CA . MET A 1 625 ? -4.476 -9.823 6.964 1.00 97.50 625 MET A CA 1
ATOM 5079 C C . MET A 1 625 ? -5.694 -10.731 7.187 1.00 97.50 625 MET A C 1
ATOM 5081 O O . MET A 1 625 ? -5.558 -11.930 7.444 1.00 97.50 625 MET A O 1
ATOM 5085 N N . GLN A 1 626 ? -6.892 -10.149 7.103 1.00 97.50 626 GLN A N 1
ATOM 5086 C CA . GLN A 1 626 ? -8.172 -10.810 7.402 1.00 97.50 626 GLN A CA 1
ATOM 5087 C C . GLN A 1 626 ? -9.191 -10.695 6.261 1.00 97.50 626 GLN A C 1
ATOM 5089 O O . GLN A 1 626 ? -10.375 -10.955 6.465 1.00 97.50 626 GLN A O 1
ATOM 5094 N N . THR A 1 627 ? -8.756 -10.311 5.061 1.00 98.50 627 THR A N 1
ATOM 5095 C CA . THR A 1 627 ? -9.653 -10.145 3.917 1.00 98.50 627 THR A CA 1
ATOM 5096 C C . THR A 1 627 ? -9.090 -10.825 2.680 1.00 98.50 627 THR A C 1
ATOM 5098 O O . THR A 1 627 ? -8.003 -10.494 2.211 1.00 98.50 627 THR A O 1
ATOM 5101 N N . ILE A 1 628 ? -9.873 -11.737 2.105 1.00 98.62 628 ILE A N 1
ATOM 5102 C CA . ILE A 1 628 ? -9.616 -12.280 0.770 1.00 98.62 628 ILE A CA 1
ATOM 5103 C C . ILE A 1 628 ? -10.652 -11.735 -0.195 1.00 98.62 628 ILE A C 1
ATOM 5105 O O . ILE A 1 628 ? -11.853 -11.791 0.062 1.00 98.62 628 ILE A O 1
ATOM 5109 N N . ARG A 1 629 ? -10.181 -11.234 -1.329 1.00 98.25 629 ARG A N 1
ATOM 5110 C CA . ARG A 1 629 ? -11.014 -10.707 -2.399 1.00 98.25 629 ARG A CA 1
ATOM 5111 C C . ARG A 1 629 ? -11.049 -11.668 -3.583 1.00 98.25 629 ARG A C 1
ATOM 5113 O O . ARG A 1 629 ? -10.009 -12.130 -4.048 1.00 98.25 629 ARG A O 1
ATOM 5120 N N . PHE A 1 630 ? -12.239 -11.919 -4.110 1.00 97.44 630 PHE A N 1
ATOM 5121 C CA . PHE A 1 630 ? -12.456 -12.602 -5.382 1.00 97.44 630 PHE A CA 1
ATOM 5122 C C . PHE A 1 630 ? -13.010 -11.594 -6.382 1.00 97.44 630 PHE A C 1
ATOM 5124 O O . PHE A 1 630 ? -14.031 -10.957 -6.131 1.00 97.44 630 PHE A O 1
ATOM 5131 N N . ASP A 1 631 ? -12.332 -11.431 -7.513 1.00 95.38 631 ASP A N 1
ATOM 5132 C CA . ASP A 1 631 ? -12.779 -10.514 -8.564 1.00 95.38 631 ASP A CA 1
ATOM 5133 C C . ASP A 1 631 ? -13.720 -11.223 -9.526 1.00 95.38 631 ASP A C 1
ATOM 5135 O O . ASP A 1 631 ? -13.666 -12.442 -9.659 1.00 95.38 631 ASP A O 1
ATOM 5139 N N . ARG A 1 632 ? -14.566 -10.452 -10.222 1.00 92.19 632 ARG A N 1
ATOM 5140 C CA . ARG A 1 632 ? -15.580 -10.986 -11.151 1.00 92.19 632 ARG A CA 1
ATOM 5141 C C . ARG A 1 632 ? -16.541 -11.976 -10.470 1.00 92.19 632 ARG A C 1
ATOM 5143 O O . ARG A 1 632 ? -17.132 -12.826 -11.127 1.00 92.19 632 ARG A O 1
ATOM 5150 N N . ALA A 1 633 ? -16.737 -11.809 -9.165 1.00 93.56 633 ALA A N 1
ATOM 5151 C CA . ALA A 1 633 ? -17.470 -12.716 -8.287 1.00 93.56 633 ALA A CA 1
ATOM 5152 C C . ALA A 1 633 ? -18.911 -12.238 -8.008 1.00 93.56 633 ALA A C 1
ATOM 5154 O O . ALA A 1 633 ? -19.492 -12.556 -6.974 1.00 93.56 633 ALA A O 1
ATOM 5155 N N . LEU A 1 634 ? -19.506 -11.462 -8.927 1.00 92.38 634 LEU A N 1
ATOM 5156 C CA . LEU A 1 634 ? -20.892 -10.972 -8.815 1.00 92.38 634 LEU A CA 1
ATOM 5157 C C . LEU A 1 634 ? -21.923 -12.098 -8.659 1.00 92.38 634 LEU A C 1
ATOM 5159 O O . LEU A 1 634 ? -22.959 -11.886 -8.039 1.00 92.38 634 LEU A O 1
ATOM 5163 N N . PHE A 1 635 ? -21.629 -13.269 -9.225 1.00 93.94 635 PHE A N 1
ATOM 5164 C CA . PHE A 1 635 ? -22.481 -14.459 -9.194 1.00 93.94 635 PHE A CA 1
ATOM 5165 C C . PHE A 1 635 ? -21.901 -15.565 -8.308 1.00 93.94 635 PHE A C 1
ATOM 5167 O O . PHE A 1 635 ? -22.225 -16.735 -8.476 1.00 93.94 635 PHE A O 1
ATOM 5174 N N . GLN A 1 636 ? -21.035 -15.205 -7.361 1.00 94.06 636 GLN A N 1
ATOM 5175 C CA . GLN A 1 636 ? -20.482 -16.128 -6.377 1.00 94.06 636 GLN A CA 1
ATOM 5176 C C . GLN A 1 636 ? -20.757 -15.607 -4.968 1.00 94.06 636 GLN A C 1
ATOM 5178 O O . GLN A 1 636 ? -20.809 -14.400 -4.732 1.00 94.06 636 GLN A O 1
ATOM 5183 N N . ALA A 1 637 ? -20.911 -16.523 -4.023 1.00 95.69 637 ALA A N 1
ATOM 5184 C CA . ALA A 1 637 ? -21.016 -16.236 -2.600 1.00 95.69 637 ALA A CA 1
ATOM 5185 C C . ALA A 1 637 ? -20.222 -17.271 -1.804 1.00 95.69 637 ALA A C 1
ATOM 5187 O O . ALA A 1 637 ? -19.940 -18.361 -2.293 1.00 95.69 637 ALA A O 1
ATOM 5188 N N . VAL A 1 638 ? -19.899 -16.955 -0.556 1.00 95.88 638 VAL A N 1
ATOM 5189 C CA . VAL A 1 638 ? -19.319 -17.920 0.375 1.00 95.88 638 VAL A CA 1
ATOM 5190 C C . VAL A 1 638 ? -20.376 -18.946 0.780 1.00 95.88 638 VAL A C 1
ATOM 5192 O O . VAL A 1 638 ? -21.496 -18.604 1.174 1.00 95.88 638 VAL A O 1
ATOM 5195 N N . ASP A 1 639 ? -20.007 -20.221 0.730 1.00 94.94 639 ASP A N 1
ATOM 5196 C CA . ASP A 1 639 ? -20.707 -21.282 1.438 1.00 94.94 639 ASP A CA 1
ATOM 5197 C C . ASP A 1 639 ? -20.236 -21.298 2.897 1.00 94.94 639 ASP A C 1
ATOM 5199 O O . ASP A 1 639 ? -19.221 -21.905 3.240 1.00 94.94 639 ASP A O 1
ATOM 5203 N N . LEU A 1 640 ? -20.954 -20.572 3.756 1.00 93.00 640 LEU A N 1
ATOM 5204 C CA . LEU A 1 640 ? -20.594 -20.401 5.167 1.00 93.00 640 LEU A CA 1
ATOM 5205 C C . LEU A 1 640 ? -20.663 -21.701 5.979 1.00 93.00 640 LEU A C 1
ATOM 5207 O O . LEU A 1 640 ? -20.006 -21.792 7.007 1.00 93.00 640 LEU A O 1
ATOM 5211 N N . ILE A 1 641 ? -21.433 -22.697 5.528 1.00 92.31 641 ILE A N 1
ATOM 5212 C CA . ILE A 1 641 ? -21.544 -23.993 6.211 1.00 92.31 641 ILE A CA 1
ATOM 5213 C C . ILE A 1 641 ? -20.318 -24.857 5.915 1.00 92.31 641 ILE A C 1
ATOM 5215 O O . ILE A 1 641 ? -19.822 -25.557 6.794 1.00 92.31 641 ILE A O 1
ATOM 5219 N N . ARG A 1 642 ? -19.823 -24.817 4.671 1.00 93.31 642 ARG A N 1
ATOM 5220 C CA . ARG A 1 642 ? -18.661 -25.611 4.236 1.00 93.31 642 ARG A CA 1
ATOM 5221 C C . ARG A 1 642 ? -17.319 -24.909 4.451 1.00 93.31 642 ARG A C 1
ATOM 5223 O O . ARG A 1 642 ? -16.284 -25.570 4.403 1.00 93.31 642 ARG A O 1
ATOM 5230 N N . SER A 1 643 ? -17.325 -23.594 4.651 1.00 95.38 643 SER A N 1
ATOM 5231 C CA . SER A 1 643 ? -16.120 -22.801 4.920 1.00 95.38 643 SER A CA 1
ATOM 5232 C C . SER A 1 643 ? -15.685 -22.898 6.385 1.00 95.38 643 SER A C 1
ATOM 5234 O O . SER A 1 643 ? -16.483 -23.182 7.272 1.00 95.38 643 SER A O 1
ATOM 5236 N N . GLN A 1 644 ? -14.407 -22.630 6.651 1.00 95.25 644 GLN A N 1
ATOM 5237 C CA . GLN A 1 644 ? -13.814 -22.621 7.991 1.00 95.25 644 GLN A CA 1
ATOM 5238 C C . GLN A 1 644 ? -13.039 -21.321 8.202 1.00 95.25 644 GLN A C 1
ATOM 5240 O O . GLN A 1 644 ? -12.293 -20.892 7.320 1.00 95.25 644 GLN A O 1
ATOM 5245 N N . GLY A 1 645 ? -13.203 -20.688 9.365 1.00 96.06 645 GLY A N 1
ATOM 5246 C CA . GLY A 1 645 ? -12.531 -19.421 9.673 1.00 96.06 645 GLY A CA 1
ATOM 5247 C C . GLY A 1 645 ? -13.016 -18.234 8.831 1.00 96.06 645 GLY A C 1
ATOM 5248 O O . GLY A 1 645 ? -12.250 -17.298 8.614 1.00 96.06 645 GLY A O 1
ATOM 5249 N N . VAL A 1 646 ? -14.262 -18.268 8.343 1.00 97.31 646 VAL A N 1
ATOM 5250 C CA . VAL A 1 646 ? -14.910 -17.157 7.628 1.00 97.31 646 VAL A CA 1
ATOM 5251 C C . VAL A 1 646 ? -16.017 -16.578 8.501 1.00 97.31 646 VAL A C 1
ATOM 5253 O O . VAL A 1 646 ? -16.899 -17.312 8.936 1.00 97.31 646 VAL A O 1
ATOM 5256 N N . ILE A 1 647 ? -15.987 -15.265 8.727 1.00 97.00 647 ILE A N 1
ATOM 5257 C CA . ILE A 1 647 ? -16.958 -14.564 9.586 1.00 97.00 647 ILE A CA 1
ATOM 5258 C C . ILE A 1 647 ? -17.981 -13.748 8.791 1.00 97.00 647 ILE A C 1
ATOM 5260 O O . ILE A 1 647 ? -18.998 -13.312 9.333 1.00 97.00 647 ILE A O 1
ATOM 5264 N N . GLY A 1 648 ? -17.714 -13.498 7.508 1.00 96.94 648 GLY A N 1
ATOM 5265 C CA . GLY A 1 648 ? -18.526 -12.570 6.741 1.00 96.94 648 GLY A CA 1
ATOM 5266 C C . GLY A 1 648 ? -18.166 -12.449 5.272 1.00 96.94 648 GLY A C 1
ATOM 5267 O O . GLY A 1 648 ? -17.128 -12.930 4.815 1.00 96.94 648 GLY A O 1
ATOM 5268 N N . GLN A 1 649 ? -19.034 -11.760 4.536 1.00 97.62 649 GLN A N 1
ATOM 5269 C CA . GLN A 1 649 ? -18.837 -11.464 3.123 1.00 97.62 649 GLN A CA 1
ATOM 5270 C C . GLN A 1 649 ? -19.543 -10.175 2.692 1.00 97.62 649 GLN A C 1
ATOM 5272 O O . GLN A 1 649 ? -20.601 -9.819 3.216 1.00 97.62 649 GLN A O 1
ATOM 5277 N N . LYS A 1 650 ? -18.992 -9.515 1.671 1.00 95.88 650 LYS A N 1
ATOM 5278 C CA . LYS A 1 650 ? -19.577 -8.326 1.051 1.00 95.88 650 LYS A CA 1
ATOM 5279 C C . LYS A 1 650 ? -19.240 -8.243 -0.431 1.00 95.88 650 LYS A C 1
ATOM 5281 O O . LYS A 1 650 ? -18.071 -8.257 -0.808 1.00 95.88 650 LYS A O 1
ATOM 5286 N N . HIS A 1 651 ? -20.257 -8.046 -1.264 1.00 95.19 651 HIS A N 1
ATOM 5287 C CA . HIS A 1 651 ? -20.062 -7.643 -2.655 1.00 95.19 651 HIS A CA 1
ATOM 5288 C C . HIS A 1 651 ? -19.829 -6.135 -2.750 1.00 95.19 651 HIS A C 1
ATOM 5290 O O . HIS A 1 651 ? -20.600 -5.338 -2.213 1.00 95.19 651 HIS A O 1
ATOM 5296 N N . TYR A 1 652 ? -18.767 -5.734 -3.444 1.00 93.88 652 TYR A N 1
ATOM 5297 C CA . TYR A 1 652 ? -18.436 -4.333 -3.688 1.00 93.88 652 TYR A CA 1
ATOM 5298 C C . TYR A 1 652 ? -17.665 -4.189 -5.005 1.00 93.88 652 TYR A C 1
ATOM 5300 O O . TYR A 1 652 ? -16.711 -4.920 -5.243 1.00 93.88 652 TYR A O 1
ATOM 5308 N N . GLN A 1 653 ? -18.100 -3.263 -5.870 1.00 92.31 653 GLN A N 1
ATOM 5309 C CA . GLN A 1 653 ? -17.476 -2.967 -7.176 1.00 92.31 653 GLN A CA 1
ATOM 5310 C C . GLN A 1 653 ? -17.179 -4.208 -8.050 1.00 92.31 653 GLN A C 1
ATOM 5312 O O . GLN A 1 653 ? -16.159 -4.280 -8.722 1.00 92.31 653 GLN A O 1
ATOM 5317 N N . GLY A 1 654 ? -18.074 -5.203 -8.056 1.00 91.19 654 GLY A N 1
ATOM 5318 C CA . GLY A 1 654 ? -17.909 -6.416 -8.872 1.00 91.19 654 GLY A CA 1
ATOM 5319 C C . GLY A 1 654 ? -17.076 -7.534 -8.233 1.00 91.19 654 GLY A C 1
ATOM 5320 O O . GLY A 1 654 ? -16.990 -8.623 -8.807 1.00 91.19 654 GLY A O 1
ATOM 5321 N N . SER A 1 655 ? -16.519 -7.294 -7.045 1.00 95.19 655 SER A N 1
ATOM 5322 C CA . SER A 1 655 ? -15.734 -8.264 -6.281 1.00 95.19 655 SER A CA 1
ATOM 5323 C C . SER A 1 655 ? -16.474 -8.729 -5.025 1.00 95.19 655 SER A C 1
ATOM 5325 O O . SER A 1 655 ? -17.300 -8.008 -4.461 1.00 95.19 655 SER A O 1
ATOM 5327 N N . LEU A 1 656 ? -16.158 -9.943 -4.582 1.00 96.69 656 LEU A N 1
ATOM 5328 C CA . LEU A 1 656 ? -16.585 -10.531 -3.317 1.00 96.69 656 LEU A CA 1
ATOM 5329 C C . LEU A 1 656 ? -15.437 -10.404 -2.312 1.00 96.69 656 LEU A C 1
ATOM 5331 O O . LEU A 1 656 ? -14.383 -11.009 -2.491 1.00 96.69 656 LEU A O 1
ATOM 5335 N N . TYR A 1 657 ? -15.646 -9.625 -1.257 1.00 98.06 657 TYR A N 1
ATOM 5336 C CA . TYR A 1 657 ? -14.729 -9.495 -0.129 1.00 98.06 657 TYR A CA 1
ATOM 5337 C C . TYR A 1 657 ? -15.166 -10.449 0.977 1.00 98.06 657 TYR A C 1
ATOM 5339 O O . TYR A 1 657 ? -16.281 -10.338 1.482 1.00 98.06 657 TYR A O 1
ATOM 5347 N N . VAL A 1 658 ? -14.292 -11.374 1.356 1.00 98.50 658 VAL A N 1
ATOM 5348 C CA . VAL A 1 658 ? -14.519 -12.383 2.393 1.00 98.50 658 VAL A CA 1
ATOM 5349 C C . VAL A 1 658 ? -13.749 -11.978 3.641 1.00 98.50 658 VAL A C 1
ATOM 5351 O O . VAL A 1 658 ? -12.530 -11.833 3.587 1.00 98.50 658 VAL A O 1
ATOM 5354 N N . SER A 1 659 ? -14.461 -11.777 4.750 1.00 98.38 659 SER A N 1
ATOM 5355 C CA . SER A 1 659 ? -13.863 -11.452 6.051 1.00 98.38 659 SER A CA 1
ATOM 5356 C C . SER A 1 659 ? -13.530 -12.736 6.805 1.00 98.38 659 SER A C 1
ATOM 5358 O O . SER A 1 659 ? -14.383 -13.615 6.953 1.00 98.38 659 SER A O 1
ATOM 5360 N N . LEU A 1 660 ? -12.289 -12.843 7.269 1.00 98.25 660 LEU A N 1
ATOM 5361 C CA . LEU A 1 660 ? -11.734 -14.019 7.929 1.00 98.25 660 LEU A CA 1
ATOM 5362 C C . LEU A 1 660 ? -11.682 -13.840 9.444 1.00 98.25 660 LEU A C 1
ATOM 5364 O O . LEU A 1 660 ? -11.517 -12.731 9.945 1.00 98.25 660 LEU A O 1
ATOM 5368 N N . GLU A 1 661 ? -11.774 -14.953 10.162 1.00 96.19 661 GLU A N 1
ATOM 5369 C CA . GLU A 1 661 ? -11.570 -14.992 11.606 1.00 96.19 661 GLU A CA 1
ATOM 5370 C C . GLU A 1 661 ? -10.101 -14.699 11.938 1.00 96.19 661 GLU A C 1
ATOM 5372 O O . GLU A 1 661 ? -9.199 -15.338 11.393 1.00 96.19 661 GLU A O 1
ATOM 5377 N N . ALA A 1 662 ? -9.863 -13.749 12.845 1.00 91.69 662 ALA A N 1
ATOM 5378 C CA . ALA A 1 662 ? -8.538 -13.227 13.163 1.00 91.69 662 ALA A CA 1
ATOM 5379 C C . ALA A 1 662 ? -7.588 -14.327 13.649 1.00 91.69 662 ALA A C 1
ATOM 5381 O O . ALA A 1 662 ? -6.463 -14.424 13.154 1.00 91.69 662 ALA A O 1
ATOM 5382 N N . ASP A 1 663 ? -8.080 -15.192 14.535 1.00 88.62 663 ASP A N 1
ATOM 5383 C CA . ASP A 1 663 ? -7.277 -16.191 15.244 1.00 88.62 663 ASP A CA 1
ATOM 5384 C C . ASP A 1 663 ? -7.247 -17.560 14.534 1.00 88.62 663 ASP A C 1
ATOM 5386 O O . ASP A 1 663 ? -6.591 -18.492 14.998 1.00 88.62 663 ASP A O 1
ATOM 5390 N N . HIS A 1 664 ? -7.925 -17.709 13.387 1.00 93.81 664 HIS A N 1
ATOM 5391 C CA . HIS A 1 664 ? -7.923 -18.965 12.635 1.00 93.81 664 HIS A CA 1
ATOM 5392 C C . HIS A 1 664 ? -6.681 -19.061 11.726 1.00 93.81 664 HIS A C 1
ATOM 5394 O O . HIS A 1 664 ? -6.588 -18.305 10.753 1.00 93.81 664 HIS A O 1
ATOM 5400 N N . PRO A 1 665 ? -5.736 -19.993 11.955 1.00 89.75 665 PRO A N 1
ATOM 5401 C CA . PRO A 1 665 ? -4.424 -19.967 11.300 1.00 89.75 665 PRO A CA 1
ATOM 5402 C C . PRO A 1 665 ? -4.464 -20.322 9.807 1.00 89.75 665 PRO A C 1
ATOM 5404 O O . PRO A 1 665 ? -3.641 -19.824 9.043 1.00 89.75 665 PRO A O 1
ATOM 5407 N N . ALA A 1 666 ? -5.422 -21.159 9.390 1.00 95.12 666 ALA A N 1
ATOM 5408 C CA . ALA A 1 666 ? -5.533 -21.645 8.012 1.00 95.12 666 ALA A CA 1
ATOM 5409 C C . ALA A 1 666 ? -6.986 -21.650 7.489 1.00 95.12 666 ALA A C 1
ATOM 5411 O O . ALA A 1 666 ? -7.554 -22.729 7.313 1.00 95.12 666 ALA A O 1
ATOM 5412 N N . PRO A 1 667 ? -7.648 -20.486 7.313 1.00 96.81 667 PRO A N 1
ATOM 5413 C CA . PRO A 1 667 ? -9.039 -20.435 6.861 1.00 96.81 667 PRO A CA 1
ATOM 5414 C C . PRO A 1 667 ? -9.226 -21.135 5.515 1.00 96.81 667 PRO A C 1
ATOM 5416 O O . PRO A 1 667 ? -8.368 -21.028 4.634 1.00 96.81 667 PRO A O 1
ATOM 5419 N N . VAL A 1 668 ? -10.358 -21.821 5.362 1.00 97.25 668 VAL A N 1
ATOM 5420 C CA . VAL A 1 668 ? -10.765 -22.486 4.121 1.00 97.25 668 VAL A CA 1
ATOM 5421 C C . VAL A 1 668 ? -12.031 -21.818 3.608 1.00 97.25 668 VAL A C 1
ATOM 5423 O O . VAL A 1 668 ? -13.068 -21.852 4.266 1.00 97.25 668 VAL A O 1
ATOM 5426 N N . ILE A 1 669 ? -11.949 -21.220 2.425 1.00 97.56 669 ILE A N 1
ATOM 5427 C CA . ILE A 1 669 ? -13.063 -20.542 1.765 1.00 97.56 669 ILE A CA 1
ATOM 5428 C C . ILE A 1 669 ? -13.617 -21.473 0.692 1.00 97.56 669 ILE A C 1
ATOM 5430 O O . ILE A 1 669 ? -12.897 -21.849 -0.233 1.00 97.56 669 ILE A O 1
ATOM 5434 N N . ILE A 1 670 ? -14.898 -21.813 0.801 1.00 95.88 670 ILE A N 1
ATOM 5435 C CA . ILE A 1 670 ? -15.647 -22.526 -0.233 1.00 95.88 670 ILE A CA 1
ATOM 5436 C C . ILE A 1 670 ? -16.642 -21.550 -0.854 1.00 95.88 670 ILE A C 1
ATOM 5438 O O . ILE A 1 670 ? -17.394 -20.887 -0.137 1.00 95.88 670 ILE A O 1
ATOM 5442 N N . LEU A 1 671 ? -16.652 -21.460 -2.183 1.00 94.62 671 LEU A N 1
ATOM 5443 C CA . LEU A 1 671 ? -17.618 -20.647 -2.917 1.00 94.62 671 LEU A CA 1
ATOM 5444 C C . LEU A 1 671 ? -18.788 -21.503 -3.416 1.00 94.62 671 LEU A C 1
ATOM 5446 O O . LEU A 1 671 ? -18.657 -22.707 -3.635 1.00 94.62 671 LEU A O 1
ATOM 5450 N N . LYS A 1 672 ? -19.935 -20.855 -3.599 1.00 93.31 672 LYS A N 1
ATOM 5451 C CA . LYS A 1 672 ? -21.142 -21.392 -4.230 1.00 93.31 672 LYS A CA 1
ATOM 5452 C C . LYS A 1 672 ? -21.717 -20.376 -5.210 1.00 93.31 672 LYS A C 1
ATOM 5454 O O . LYS A 1 672 ? -21.450 -19.176 -5.096 1.00 93.31 672 LYS A O 1
ATOM 5459 N N . ASP A 1 673 ? -22.549 -20.856 -6.124 1.00 93.50 673 ASP A N 1
ATOM 5460 C CA . ASP A 1 673 ? -23.249 -19.996 -7.072 1.00 93.50 673 ASP A CA 1
ATOM 5461 C C . ASP A 1 673 ? -24.206 -19.038 -6.356 1.00 93.50 673 ASP A C 1
ATOM 5463 O O . ASP A 1 673 ? -24.901 -19.387 -5.395 1.00 93.50 673 ASP A O 1
ATOM 5467 N N . HIS A 1 674 ? -24.252 -17.808 -6.855 1.00 91.69 674 HIS A N 1
ATOM 5468 C CA . HIS A 1 674 ? -25.185 -16.778 -6.436 1.00 91.69 674 HIS A CA 1
ATOM 5469 C C . HIS A 1 674 ? -26.008 -16.328 -7.651 1.00 91.69 674 HIS A C 1
ATOM 5471 O O . HIS A 1 674 ? -25.454 -15.747 -8.584 1.00 91.69 674 HIS A O 1
ATOM 5477 N N . PRO A 1 675 ? -27.327 -16.586 -7.674 1.00 87.62 675 PRO A N 1
ATOM 5478 C CA . PRO A 1 675 ? -28.110 -16.516 -8.906 1.00 87.62 675 PRO A CA 1
ATOM 5479 C C . PRO A 1 675 ? -28.391 -15.092 -9.409 1.00 87.62 675 PRO A C 1
ATOM 5481 O O . PRO A 1 675 ? -28.805 -14.936 -10.555 1.00 87.62 675 PRO A O 1
ATOM 5484 N N . GLN A 1 676 ? -28.221 -14.053 -8.583 1.00 84.69 676 GLN A N 1
ATOM 5485 C CA . GLN A 1 676 ? -28.625 -12.688 -8.934 1.00 84.69 676 GLN A CA 1
ATOM 5486 C C . GLN A 1 676 ? -27.577 -11.657 -8.533 1.00 84.69 676 GLN A C 1
ATOM 5488 O O . GLN A 1 676 ? -27.338 -11.424 -7.357 1.00 84.69 676 GLN A O 1
ATOM 5493 N N . SER A 1 677 ? -27.013 -10.946 -9.507 1.00 81.50 677 SER A N 1
ATOM 5494 C CA . SER A 1 677 ? -26.155 -9.800 -9.213 1.00 81.50 677 SER A CA 1
ATOM 5495 C C . SER A 1 677 ? -26.965 -8.663 -8.577 1.00 81.50 677 SER A C 1
ATOM 5497 O O . SER A 1 677 ? -28.020 -8.296 -9.094 1.00 81.50 677 SER A O 1
ATOM 5499 N N . GLY A 1 678 ? -26.444 -8.054 -7.511 1.00 75.12 678 GLY A N 1
ATOM 5500 C CA . GLY A 1 678 ? -27.039 -6.867 -6.879 1.00 75.12 678 GLY A CA 1
ATOM 5501 C C . GLY A 1 678 ? -27.986 -7.157 -5.713 1.00 75.12 678 GLY A C 1
ATOM 5502 O O . GLY A 1 678 ? -28.367 -6.224 -5.009 1.00 75.12 678 GLY A O 1
ATOM 5503 N N . GLN A 1 679 ? -28.310 -8.426 -5.460 1.00 82.00 679 GLN A N 1
ATOM 5504 C CA . GLN A 1 679 ? -28.898 -8.859 -4.193 1.00 82.00 679 GLN A CA 1
ATOM 5505 C C . GLN A 1 679 ? -27.808 -9.425 -3.283 1.00 82.00 679 GLN A C 1
ATOM 5507 O O . GLN A 1 679 ? -26.745 -9.831 -3.745 1.00 82.00 679 GLN A O 1
ATOM 5512 N N . ARG A 1 680 ? -28.042 -9.423 -1.968 1.00 85.31 680 ARG A N 1
ATOM 5513 C CA . ARG A 1 680 ? -27.139 -10.112 -1.041 1.00 85.31 680 ARG A CA 1
ATOM 5514 C C . ARG A 1 680 ? -27.417 -11.614 -1.085 1.00 85.31 680 ARG A C 1
ATOM 5516 O O . ARG A 1 680 ? -28.568 -12.010 -1.278 1.00 85.31 680 ARG A O 1
ATOM 5523 N N . PRO A 1 681 ? -26.402 -12.463 -0.872 1.00 89.69 681 PRO A N 1
ATOM 5524 C CA . PRO A 1 681 ? -26.631 -13.887 -0.688 1.00 89.69 681 PRO A CA 1
ATOM 5525 C C . PRO A 1 681 ? -27.583 -14.135 0.484 1.00 89.69 681 PRO A C 1
ATOM 5527 O O . PRO A 1 681 ? -27.428 -13.536 1.548 1.00 89.69 681 PRO A O 1
ATOM 5530 N N . GLN A 1 682 ? -28.549 -15.037 0.303 1.00 86.50 682 GLN A N 1
ATOM 5531 C CA . GLN A 1 682 ? -29.393 -15.473 1.412 1.00 86.50 682 GLN A CA 1
ATOM 5532 C C . GLN A 1 682 ? -28.516 -16.100 2.501 1.00 86.50 682 GLN A C 1
ATOM 5534 O O . GLN A 1 682 ? -27.682 -16.971 2.224 1.00 86.50 682 GLN A O 1
ATOM 5539 N N . ALA A 1 683 ? -28.696 -15.638 3.735 1.00 87.19 683 ALA A N 1
ATOM 5540 C CA . ALA A 1 683 ? -28.029 -16.216 4.886 1.00 87.19 683 ALA A CA 1
ATOM 5541 C C . ALA A 1 683 ? -28.612 -17.600 5.183 1.00 87.19 683 ALA A C 1
ATOM 5543 O O . ALA A 1 683 ? -29.824 -17.773 5.226 1.00 87.19 683 ALA A O 1
ATOM 5544 N N . THR A 1 684 ? -27.735 -18.574 5.407 1.00 88.81 684 THR A N 1
ATOM 5545 C CA . THR A 1 684 ? -28.075 -19.863 6.036 1.00 88.81 684 THR A CA 1
ATOM 5546 C C . THR A 1 684 ? -27.790 -19.829 7.536 1.00 88.81 684 THR A C 1
ATOM 5548 O O . THR A 1 684 ? -28.469 -20.476 8.321 1.00 88.81 684 THR A O 1
ATOM 5551 N N . ILE A 1 685 ? -26.794 -19.034 7.924 1.00 91.94 685 ILE A N 1
ATOM 5552 C CA . ILE A 1 685 ? -26.468 -18.627 9.289 1.00 91.94 685 ILE A CA 1
ATOM 5553 C C . ILE A 1 685 ? -26.189 -17.121 9.274 1.00 91.94 685 ILE A C 1
ATOM 5555 O O . ILE A 1 685 ? -25.828 -16.594 8.212 1.00 91.94 685 ILE A O 1
ATOM 5559 N N . PRO A 1 686 ? -26.350 -16.411 10.402 1.00 94.56 686 PRO A N 1
ATOM 5560 C CA . PRO A 1 686 ? -26.034 -14.995 10.441 1.00 94.56 686 PRO A CA 1
ATOM 5561 C C . PRO A 1 686 ? -24.555 -14.741 10.128 1.00 94.56 686 PRO A C 1
ATOM 5563 O O . PRO A 1 686 ? -23.697 -15.476 10.603 1.00 94.56 686 PRO A O 1
ATOM 5566 N N . TYR A 1 687 ? -24.240 -13.701 9.361 1.00 95.88 687 TYR A N 1
ATOM 5567 C CA . TYR A 1 687 ? -22.854 -13.380 9.009 1.00 95.88 687 TYR A CA 1
ATOM 5568 C C . TYR A 1 687 ? -22.601 -11.876 8.941 1.00 95.88 687 TYR A C 1
ATOM 5570 O O . TYR A 1 687 ? -23.520 -11.079 8.723 1.00 95.88 687 TYR A O 1
ATOM 5578 N N . LEU A 1 688 ? -21.338 -11.483 9.115 1.00 97.69 688 LEU A N 1
ATOM 5579 C CA . LEU A 1 688 ? -20.929 -10.086 9.067 1.00 97.69 688 LEU A CA 1
ATOM 5580 C C . LEU A 1 688 ? -20.919 -9.571 7.619 1.00 97.69 688 LEU A C 1
ATOM 5582 O O . LEU A 1 688 ? -20.242 -10.130 6.756 1.00 97.69 688 LEU A O 1
ATOM 5586 N N . VAL A 1 689 ? -21.627 -8.474 7.349 1.00 98.00 689 VAL A N 1
ATOM 5587 C CA . VAL A 1 689 ? -21.547 -7.769 6.057 1.00 98.00 689 VAL A CA 1
ATOM 5588 C C . VAL A 1 689 ? -20.476 -6.689 6.128 1.00 98.00 689 VAL A C 1
ATOM 5590 O O . VAL A 1 689 ? -19.612 -6.595 5.259 1.00 98.00 689 VAL A O 1
ATOM 5593 N N . GLU A 1 690 ? -20.527 -5.858 7.167 1.00 98.19 690 GLU A N 1
ATOM 5594 C CA . GLU A 1 690 ? -19.503 -4.853 7.425 1.00 98.19 690 GLU A CA 1
ATOM 5595 C C . GLU A 1 690 ? -19.519 -4.365 8.877 1.00 98.19 690 GLU A C 1
ATOM 5597 O O . GLU A 1 690 ? -20.553 -4.383 9.541 1.00 98.19 690 GLU A O 1
ATOM 5602 N N . SER A 1 691 ? -18.382 -3.874 9.364 1.00 98.38 691 SER A N 1
ATOM 5603 C CA . SER A 1 691 ? -18.259 -3.265 10.689 1.00 98.38 691 SER A CA 1
ATOM 5604 C C . SER A 1 691 ? -17.188 -2.182 10.686 1.00 98.38 691 SER A C 1
ATOM 5606 O O . SER A 1 691 ? -16.159 -2.346 10.039 1.00 98.38 691 SER A O 1
ATOM 5608 N N . ARG A 1 692 ? -17.421 -1.082 11.419 1.00 98.12 692 ARG A N 1
ATOM 5609 C CA . ARG A 1 692 ? -16.387 -0.073 11.722 1.00 98.12 692 ARG A CA 1
ATOM 5610 C C . ARG A 1 692 ? -15.314 -0.622 12.663 1.00 98.12 692 ARG A C 1
ATOM 5612 O O . ARG A 1 692 ? -14.172 -0.179 12.612 1.00 98.12 692 ARG A O 1
ATOM 5619 N N . TRP A 1 693 ? -15.698 -1.516 13.566 1.00 97.88 693 TRP A N 1
ATOM 5620 C CA . TRP A 1 693 ? -14.791 -2.155 14.513 1.00 97.88 693 TRP A CA 1
ATOM 5621 C C . TRP A 1 693 ? -14.306 -3.492 13.967 1.00 97.88 693 TRP A C 1
ATOM 5623 O O . TRP A 1 693 ? -15.023 -4.163 13.224 1.00 97.88 693 TRP A O 1
ATOM 5633 N N . LEU A 1 694 ? -13.110 -3.900 14.377 1.00 96.12 694 LEU A N 1
ATOM 5634 C CA . LEU A 1 694 ? -12.648 -5.264 14.185 1.00 96.12 694 LEU A CA 1
ATOM 5635 C C . LEU A 1 694 ? -13.614 -6.219 14.894 1.00 96.12 694 LEU A C 1
ATOM 5637 O O . LEU A 1 694 ? -13.943 -5.997 16.059 1.00 96.12 694 LEU A O 1
ATOM 5641 N N . VAL A 1 695 ? -14.040 -7.270 14.197 1.00 96.88 695 VAL A N 1
ATOM 5642 C CA . VAL A 1 695 ? -14.864 -8.362 14.730 1.00 96.88 695 VAL A CA 1
ATOM 5643 C C . VAL A 1 695 ? -14.030 -9.640 14.717 1.00 96.88 695 VAL A C 1
ATOM 5645 O O . VAL A 1 695 ? -13.404 -9.947 13.707 1.00 96.88 695 VAL A O 1
ATOM 5648 N N . ARG A 1 696 ? -14.016 -10.373 15.832 1.00 95.94 696 ARG A N 1
ATOM 5649 C CA . ARG A 1 696 ? -13.287 -11.643 15.988 1.00 95.94 696 ARG A CA 1
ATOM 5650 C C . ARG A 1 696 ? -14.023 -12.604 16.915 1.00 95.94 696 ARG A C 1
ATOM 5652 O O . ARG A 1 696 ? -14.933 -12.193 17.634 1.00 95.94 696 ARG A O 1
ATOM 5659 N N . GLY A 1 697 ? -13.593 -13.856 16.950 1.00 94.94 697 GLY A N 1
ATOM 5660 C CA . GLY A 1 697 ? -14.163 -14.911 17.783 1.00 94.94 697 GLY A CA 1
ATOM 5661 C C . GLY A 1 697 ? -15.654 -15.121 17.533 1.00 94.94 697 GLY A C 1
ATOM 5662 O O . GLY A 1 697 ? -16.409 -15.265 18.495 1.00 94.94 697 GLY A O 1
ATOM 5663 N N . VAL A 1 698 ? -16.092 -15.061 16.272 1.00 95.69 698 VAL A N 1
ATOM 5664 C CA . VAL A 1 698 ? -17.511 -15.221 15.933 1.00 95.69 698 VAL A CA 1
ATOM 5665 C C . VAL A 1 698 ? -17.926 -16.671 16.158 1.00 95.69 698 VAL A C 1
ATOM 5667 O O . VAL A 1 698 ? -17.357 -17.592 15.575 1.00 95.69 698 VAL A O 1
ATOM 5670 N N . ALA A 1 699 ? -18.941 -16.875 16.992 1.00 94.06 699 ALA A N 1
ATOM 5671 C CA . ALA A 1 699 ? -19.501 -18.187 17.275 1.00 94.06 699 ALA A CA 1
ATOM 5672 C C . ALA A 1 699 ? -21.033 -18.158 17.288 1.00 94.06 699 ALA A C 1
ATOM 5674 O O . ALA A 1 699 ? -21.661 -17.166 17.666 1.00 94.06 699 ALA A O 1
ATOM 5675 N N . HIS A 1 700 ? -21.628 -19.292 16.919 1.00 92.06 700 HIS A N 1
ATOM 5676 C CA . HIS A 1 700 ? -23.073 -19.506 16.851 1.00 92.06 700 HIS A CA 1
ATOM 5677 C C . HIS A 1 700 ? -23.506 -20.503 17.935 1.00 92.06 700 HIS A C 1
ATOM 5679 O O . HIS A 1 700 ? -23.666 -21.688 17.646 1.00 92.06 700 HIS A O 1
ATOM 5685 N N . PRO A 1 701 ? -23.668 -20.072 19.202 1.00 89.44 701 PRO A N 1
ATOM 5686 C CA . PRO A 1 701 ? -24.044 -20.974 20.295 1.00 89.44 701 PRO A CA 1
ATOM 5687 C C . PRO A 1 701 ? -25.461 -21.546 20.137 1.00 89.44 701 PRO A C 1
ATOM 5689 O O . PRO A 1 701 ? -25.805 -22.536 20.773 1.00 89.44 701 PRO A O 1
ATOM 5692 N N . SER A 1 702 ? -26.298 -20.918 19.307 1.00 85.75 702 SER A N 1
ATOM 5693 C CA . SER A 1 702 ? -27.612 -21.419 18.906 1.00 85.75 702 SER A CA 1
ATOM 5694 C C . SER A 1 702 ? -27.983 -20.861 17.530 1.00 85.75 702 SER A C 1
ATOM 5696 O O . SER A 1 702 ? -27.382 -19.891 17.070 1.00 85.75 702 SER A O 1
ATOM 5698 N N . ALA A 1 703 ? -29.016 -21.415 16.891 1.00 77.25 703 ALA A N 1
ATOM 5699 C CA . ALA A 1 703 ? -29.525 -20.899 15.617 1.00 77.25 703 ALA A CA 1
ATOM 5700 C C . ALA A 1 703 ? -30.022 -19.437 15.708 1.00 77.25 703 ALA A C 1
ATOM 5702 O O . ALA A 1 703 ? -29.981 -18.700 14.722 1.00 77.25 703 ALA A O 1
ATOM 5703 N N . ALA A 1 704 ? -30.451 -19.005 16.900 1.00 82.19 704 ALA A N 1
ATOM 5704 C CA . ALA A 1 704 ? -30.992 -17.674 17.173 1.00 82.19 704 ALA A CA 1
ATOM 5705 C C . ALA A 1 704 ? -30.004 -16.742 17.913 1.00 82.19 704 ALA A C 1
ATOM 5707 O O . ALA A 1 704 ? -30.423 -15.724 18.467 1.00 82.19 704 ALA A O 1
ATOM 5708 N N . GLY A 1 705 ? -28.701 -17.054 17.928 1.00 90.38 705 GLY A N 1
ATOM 5709 C CA . GLY A 1 705 ? -27.711 -16.231 18.623 1.00 90.38 705 GLY A CA 1
ATOM 5710 C C . GLY A 1 705 ? -26.325 -16.232 17.984 1.00 90.38 705 GLY A C 1
ATOM 5711 O O . GLY A 1 705 ? -25.857 -17.259 17.496 1.00 90.38 705 GLY A O 1
ATOM 5712 N N . VAL A 1 706 ? -25.650 -15.083 18.031 1.00 95.62 706 VAL A N 1
ATOM 5713 C CA . VAL A 1 706 ? -24.236 -14.923 17.657 1.00 95.62 706 VAL A CA 1
ATOM 5714 C C . VAL A 1 706 ? -23.502 -14.241 18.797 1.00 95.62 706 VAL A C 1
ATOM 5716 O O . VAL A 1 706 ? -23.961 -13.211 19.283 1.00 95.62 706 VAL A O 1
ATOM 5719 N N . VAL A 1 707 ? -22.354 -14.776 19.197 1.00 97.06 707 VAL A N 1
ATOM 5720 C CA . VAL A 1 707 ? -21.428 -14.116 20.127 1.00 97.06 707 VAL A CA 1
ATOM 5721 C C . VAL A 1 707 ? -20.125 -13.813 19.408 1.00 97.06 707 VAL A C 1
ATOM 5723 O O . VAL A 1 707 ? -19.707 -14.570 18.535 1.00 97.06 707 VAL A O 1
ATOM 5726 N N . PHE A 1 708 ? -19.513 -12.682 19.734 1.00 97.06 708 PHE A N 1
ATOM 5727 C CA . PHE A 1 708 ? -18.280 -12.227 19.104 1.00 97.06 708 PHE A CA 1
ATOM 5728 C C . PHE A 1 708 ? -17.565 -11.212 19.994 1.00 97.06 708 PHE A C 1
ATOM 5730 O O . PHE A 1 708 ? -18.128 -10.680 20.948 1.00 97.06 708 PHE A O 1
ATOM 5737 N N . ARG A 1 709 ? -16.301 -10.933 19.693 1.00 97.31 709 ARG A N 1
ATOM 5738 C CA . ARG A 1 709 ? -15.521 -9.856 20.302 1.00 97.31 709 ARG A CA 1
ATOM 5739 C C . ARG A 1 709 ? -15.337 -8.726 19.307 1.00 97.31 709 ARG A C 1
ATOM 5741 O O . ARG A 1 709 ? -15.196 -8.957 18.107 1.00 97.31 709 ARG A O 1
ATOM 5748 N N . VAL A 1 710 ? -15.316 -7.507 19.827 1.00 97.25 710 VAL A N 1
ATOM 5749 C CA . VAL A 1 710 ? -15.184 -6.289 19.030 1.00 97.25 710 VAL A CA 1
ATOM 5750 C C . VAL A 1 710 ? -14.092 -5.393 19.577 1.00 97.25 710 VAL A C 1
ATOM 5752 O O . VAL A 1 710 ? -13.885 -5.357 20.787 1.00 97.25 710 VAL A O 1
ATOM 5755 N N . GLN A 1 711 ? -13.398 -4.679 18.694 1.00 96.75 711 GLN A N 1
ATOM 5756 C CA . GLN A 1 711 ? -12.433 -3.653 19.079 1.00 96.75 711 GLN A CA 1
ATOM 5757 C C . GLN A 1 711 ? -12.333 -2.560 18.013 1.00 96.75 711 GLN A C 1
ATOM 5759 O O . GLN A 1 711 ? -12.216 -2.862 16.825 1.00 96.75 711 GLN A O 1
ATOM 5764 N N . GLY A 1 712 ? -12.337 -1.286 18.404 1.00 96.50 712 GLY A N 1
ATOM 5765 C CA . GLY A 1 712 ? -12.097 -0.208 17.443 1.00 96.50 712 GLY A CA 1
ATOM 5766 C C . GLY A 1 712 ? -12.359 1.201 17.963 1.00 96.50 712 GLY A C 1
ATOM 5767 O O . GLY A 1 712 ? -12.558 1.420 19.154 1.00 96.50 712 GLY A O 1
ATOM 5768 N N . PHE A 1 713 ? -12.338 2.163 17.037 1.00 97.19 713 PHE A N 1
ATOM 5769 C CA . PHE A 1 713 ? -12.376 3.600 17.328 1.00 97.19 713 PHE A CA 1
ATOM 5770 C C . PHE A 1 713 ? -13.711 4.228 16.919 1.00 97.19 713 PHE A C 1
ATOM 5772 O O . PHE A 1 713 ? -14.252 3.928 15.848 1.00 97.19 713 PHE A O 1
ATOM 5779 N N . GLY A 1 714 ? -14.226 5.141 17.746 1.00 95.75 714 GLY A N 1
ATOM 5780 C CA . GLY A 1 714 ? -15.514 5.807 17.520 1.00 95.75 714 GLY A CA 1
ATOM 5781 C C . GLY A 1 714 ? -16.723 4.861 17.614 1.00 95.75 714 GLY A C 1
ATOM 5782 O O . GLY A 1 714 ? -16.569 3.731 18.068 1.00 95.75 714 GLY A O 1
ATOM 5783 N N . PRO A 1 715 ? -17.922 5.293 17.179 1.00 96.38 715 PRO A N 1
ATOM 5784 C CA . PRO A 1 715 ? -19.154 4.504 17.302 1.00 96.38 715 PRO A CA 1
ATOM 5785 C C . PRO A 1 715 ? -19.134 3.189 16.504 1.00 96.38 715 PRO A C 1
ATOM 5787 O O . PRO A 1 715 ? -18.879 3.189 15.299 1.00 96.38 715 PRO A O 1
ATOM 5790 N N . GLY A 1 716 ? -19.467 2.070 17.148 1.00 97.31 716 GLY A N 1
ATOM 5791 C CA . GLY A 1 716 ? -19.414 0.709 16.606 1.00 97.31 716 GLY A CA 1
ATOM 5792 C C . GLY A 1 716 ? -20.539 0.382 15.630 1.00 97.31 716 GLY A C 1
ATOM 5793 O O . GLY A 1 716 ? -21.405 -0.436 15.931 1.00 97.31 716 GLY A O 1
ATOM 5794 N N . GLN A 1 717 ? -20.545 1.034 14.468 1.00 98.19 717 GLN A N 1
ATOM 5795 C CA . GLN A 1 717 ? -21.493 0.762 13.385 1.00 98.19 717 GLN A CA 1
ATOM 5796 C C . GLN A 1 717 ? -21.255 -0.624 12.785 1.00 98.19 717 GLN A C 1
ATOM 5798 O O . GLN A 1 717 ? -20.147 -0.909 12.322 1.00 98.19 717 GLN A O 1
ATOM 5803 N N . MET A 1 718 ? -22.299 -1.448 12.730 1.00 98.12 718 MET A N 1
ATOM 5804 C CA . MET A 1 718 ? -22.230 -2.808 12.199 1.00 98.12 718 MET A CA 1
ATOM 5805 C C . MET A 1 718 ? -23.437 -3.133 11.332 1.00 98.12 718 MET A C 1
ATOM 5807 O O . MET A 1 718 ? -24.545 -2.638 11.553 1.00 98.12 718 MET A O 1
ATOM 5811 N N . VAL A 1 719 ? -23.200 -3.998 10.352 1.00 98.00 719 VAL A N 1
ATOM 5812 C CA . VAL A 1 719 ? -24.215 -4.556 9.472 1.00 98.00 719 VAL A CA 1
ATOM 5813 C C . VAL A 1 719 ? -24.033 -6.066 9.418 1.00 98.00 719 VAL A C 1
ATOM 5815 O O . VAL A 1 719 ? -22.979 -6.559 9.012 1.00 98.00 719 VAL A O 1
ATOM 5818 N N . TRP A 1 720 ? -25.076 -6.789 9.807 1.00 97.31 720 TRP A N 1
ATOM 5819 C CA . TRP A 1 720 ? -25.143 -8.247 9.758 1.00 97.31 720 TRP A CA 1
ATOM 5820 C C . TRP A 1 720 ? -26.265 -8.682 8.821 1.00 97.31 720 TRP A C 1
ATOM 5822 O O . TRP A 1 720 ? -27.252 -7.968 8.656 1.00 97.31 720 TRP A O 1
ATOM 5832 N N . GLN A 1 721 ? -26.114 -9.854 8.217 1.00 95.56 721 GLN A N 1
ATOM 5833 C CA . GLN A 1 721 ? -27.170 -10.523 7.466 1.00 95.56 721 GLN A CA 1
ATOM 5834 C C . GLN A 1 721 ? -27.691 -11.686 8.308 1.00 95.56 721 GLN A C 1
ATOM 5836 O O . GLN A 1 721 ? -26.888 -12.456 8.827 1.00 95.56 721 GLN A O 1
ATOM 5841 N N . SER A 1 722 ? -29.007 -11.830 8.423 1.00 93.62 722 SER A N 1
ATOM 5842 C CA . SER A 1 722 ? -29.684 -12.888 9.176 1.00 93.62 722 SER A CA 1
ATOM 5843 C C . SER A 1 722 ? -30.578 -13.734 8.259 1.00 93.62 722 SER A C 1
ATOM 5845 O O . SER A 1 722 ? -31.128 -13.194 7.294 1.00 93.62 722 SER A O 1
ATOM 5847 N N . PRO A 1 723 ? -30.737 -15.045 8.531 1.00 92.25 723 PRO A N 1
ATOM 5848 C CA . PRO A 1 723 ? -31.768 -15.866 7.892 1.00 92.25 723 PRO A CA 1
ATOM 5849 C C . PRO A 1 723 ? -33.182 -15.569 8.423 1.00 92.25 723 PRO A C 1
ATOM 5851 O O . PRO A 1 723 ? -34.159 -15.903 7.762 1.00 92.25 723 PRO A O 1
ATOM 5854 N N . TRP A 1 724 ? -33.292 -14.963 9.608 1.00 89.12 724 TRP A N 1
ATOM 5855 C CA . TRP A 1 724 ? -34.552 -14.774 10.333 1.00 89.12 724 TRP A CA 1
ATOM 5856 C C . TRP A 1 724 ? -35.221 -13.439 10.029 1.00 89.12 724 TRP A C 1
ATOM 5858 O O . TRP A 1 724 ? -34.546 -12.457 9.714 1.00 89.12 724 TRP A O 1
ATOM 5868 N N . ARG A 1 725 ? -36.539 -13.382 10.235 1.00 89.31 725 ARG A N 1
ATOM 5869 C CA . ARG A 1 725 ? -37.321 -12.137 10.314 1.00 89.31 725 ARG A CA 1
ATOM 5870 C C . ARG A 1 725 ? -37.680 -11.803 11.764 1.00 89.31 725 ARG A C 1
ATOM 5872 O O . ARG A 1 725 ? -37.426 -12.597 12.662 1.00 89.31 725 ARG A O 1
ATOM 5879 N N . GLY A 1 726 ? -38.254 -10.625 12.002 1.00 92.06 726 GLY A N 1
ATOM 5880 C CA . GLY A 1 726 ? -38.718 -10.208 13.330 1.00 92.06 726 GLY A CA 1
ATOM 5881 C C . GLY A 1 726 ? -37.743 -9.278 14.056 1.00 92.06 726 GLY A C 1
ATOM 5882 O O . GLY A 1 726 ? -37.107 -8.421 13.439 1.00 92.06 726 GLY A O 1
ATOM 5883 N N . GLY A 1 727 ? -37.670 -9.403 15.381 1.00 95.06 727 GLY A N 1
ATOM 5884 C CA . GLY A 1 727 ? -36.869 -8.527 16.239 1.00 95.06 727 GLY A CA 1
ATOM 5885 C C . GLY A 1 727 ? -35.442 -9.031 16.465 1.00 95.06 727 GLY A C 1
ATOM 5886 O O . GLY A 1 727 ? -35.150 -10.220 16.344 1.00 95.06 727 GLY A O 1
ATOM 5887 N N . PHE A 1 728 ? -34.540 -8.137 16.866 1.00 96.50 728 PHE A N 1
ATOM 5888 C CA . PHE A 1 728 ? -33.218 -8.506 17.375 1.00 96.50 728 PHE A CA 1
ATOM 5889 C C . PHE A 1 728 ? -32.824 -7.671 18.597 1.00 96.50 728 PHE A C 1
ATOM 5891 O O . PHE A 1 728 ? -33.298 -6.551 18.802 1.00 96.50 728 PHE A O 1
ATOM 5898 N N . ILE A 1 729 ? -31.917 -8.217 19.406 1.00 97.44 729 ILE A N 1
ATOM 5899 C CA . ILE A 1 729 ? -31.266 -7.529 20.520 1.00 97.44 729 ILE A CA 1
ATOM 5900 C C . ILE A 1 729 ? -29.754 -7.642 20.335 1.00 97.44 729 ILE A C 1
ATOM 5902 O O . ILE A 1 729 ? -29.233 -8.753 20.280 1.00 97.44 729 ILE A O 1
ATOM 5906 N N . ALA A 1 730 ? -29.055 -6.511 20.294 1.00 97.88 730 ALA A N 1
ATOM 5907 C CA . ALA A 1 730 ? -27.599 -6.455 20.353 1.00 97.88 730 ALA A CA 1
ATOM 5908 C C . ALA A 1 730 ? -27.152 -6.036 21.760 1.00 97.88 730 ALA A C 1
ATOM 5910 O O . ALA A 1 730 ? -27.674 -5.069 22.317 1.00 97.88 730 ALA A O 1
ATOM 5911 N N . LEU A 1 731 ? -26.204 -6.757 22.347 1.00 98.12 731 LEU A N 1
ATOM 5912 C CA . LEU A 1 731 ? -25.652 -6.491 23.674 1.00 98.12 731 LEU A CA 1
ATOM 5913 C C . LEU A 1 731 ? -24.149 -6.265 23.559 1.00 98.12 731 LEU A C 1
ATOM 5915 O O . LEU A 1 731 ? -23.481 -7.011 22.848 1.00 98.12 731 LEU A O 1
ATOM 5919 N N . LEU A 1 732 ? -23.630 -5.286 24.295 1.00 98.31 732 LEU A N 1
ATOM 5920 C CA . LEU A 1 732 ? -22.200 -5.037 24.456 1.00 98.31 732 LEU A CA 1
ATOM 5921 C C . LEU A 1 732 ? -21.829 -5.163 25.934 1.00 98.31 732 LEU A C 1
ATOM 5923 O O . LEU A 1 732 ? -22.519 -4.612 26.796 1.00 98.31 732 LEU A O 1
ATOM 5927 N N . ARG A 1 733 ? -20.748 -5.879 26.231 1.00 97.88 733 ARG A N 1
ATOM 5928 C CA . ARG A 1 733 ? -20.239 -6.126 27.580 1.00 97.88 733 ARG A CA 1
ATOM 5929 C C . ARG A 1 733 ? -18.738 -5.880 27.647 1.00 97.88 733 ARG A C 1
ATOM 5931 O O . ARG A 1 733 ? -18.032 -6.159 26.681 1.00 97.88 733 ARG A O 1
ATOM 5938 N N . ASP A 1 734 ? -18.267 -5.383 28.783 1.00 93.88 734 ASP A N 1
ATOM 5939 C CA . ASP A 1 734 ? -16.832 -5.366 29.079 1.00 93.88 734 ASP A CA 1
ATOM 5940 C C . ASP A 1 734 ? -16.315 -6.788 29.374 1.00 93.88 734 ASP A C 1
ATOM 5942 O O . ASP A 1 734 ? -17.081 -7.759 29.388 1.00 93.88 734 ASP A O 1
ATOM 5946 N N . ASP A 1 735 ? -15.003 -6.924 29.569 1.00 87.81 735 ASP A N 1
ATOM 5947 C CA . ASP A 1 735 ? -14.366 -8.218 29.841 1.00 87.81 735 ASP A CA 1
ATOM 5948 C C . ASP A 1 735 ? -14.812 -8.854 31.172 1.00 87.81 735 ASP A C 1
ATOM 5950 O O . ASP A 1 735 ? -14.775 -10.078 31.295 1.00 87.81 735 ASP A O 1
ATOM 5954 N N . ASP A 1 736 ? -15.326 -8.061 32.119 1.00 90.19 736 ASP A N 1
ATOM 5955 C CA . ASP A 1 736 ? -15.923 -8.542 33.376 1.00 90.19 736 ASP A CA 1
ATOM 5956 C C . ASP A 1 736 ? -17.384 -9.014 33.199 1.00 90.19 736 ASP A C 1
ATOM 5958 O O . ASP A 1 736 ? -18.040 -9.459 34.144 1.00 90.19 736 ASP A O 1
ATOM 5962 N N . GLY A 1 737 ? -17.929 -8.919 31.981 1.00 90.88 737 GLY A N 1
ATOM 5963 C CA . GLY A 1 737 ? -19.285 -9.341 31.638 1.00 90.88 737 GLY A CA 1
ATOM 5964 C C . GLY A 1 737 ? -20.377 -8.327 31.995 1.00 90.88 737 GLY A C 1
ATOM 5965 O O . GLY A 1 737 ? -21.572 -8.608 31.796 1.00 90.88 737 GLY A O 1
ATOM 5966 N N . ARG A 1 738 ? -20.016 -7.133 32.478 1.00 94.88 738 ARG A N 1
ATOM 5967 C CA . ARG A 1 738 ? -20.975 -6.067 32.789 1.00 94.88 738 ARG A CA 1
ATOM 5968 C C . ARG A 1 738 ? -21.525 -5.481 31.492 1.00 94.88 738 ARG A C 1
ATOM 5970 O O . ARG A 1 738 ? -20.799 -5.221 30.539 1.00 94.88 738 ARG A O 1
ATOM 5977 N N . LEU A 1 739 ? -22.842 -5.279 31.454 1.00 97.06 739 LEU A N 1
ATOM 5978 C CA . LEU A 1 739 ? -23.527 -4.702 30.298 1.00 97.06 739 LEU A CA 1
ATOM 5979 C C . LEU A 1 739 ? -23.146 -3.225 30.138 1.00 97.06 739 LEU A C 1
ATOM 5981 O O . LEU A 1 739 ? -23.441 -2.419 31.017 1.00 97.06 739 LEU A O 1
ATOM 5985 N N . LEU A 1 740 ? -22.531 -2.890 29.006 1.00 96.75 740 LEU A N 1
ATOM 5986 C CA . LEU A 1 740 ? -22.186 -1.523 28.616 1.00 96.75 740 LEU A CA 1
ATOM 5987 C C . LEU A 1 740 ? -23.322 -0.869 27.831 1.00 96.75 740 LEU A C 1
ATOM 5989 O O . LEU A 1 740 ? -23.672 0.280 28.082 1.00 96.75 740 LEU A O 1
ATOM 5993 N N . GLU A 1 741 ? -23.910 -1.605 26.887 1.00 97.81 741 GLU A N 1
ATOM 5994 C CA . GLU A 1 741 ? -24.957 -1.085 26.011 1.00 97.81 741 GLU A CA 1
ATOM 5995 C C . GLU A 1 741 ? -25.885 -2.203 25.529 1.00 97.81 741 GLU A C 1
ATOM 5997 O O . GLU A 1 741 ? -25.485 -3.359 25.375 1.00 97.81 741 GLU A O 1
ATOM 6002 N N . LYS A 1 742 ? -27.148 -1.849 25.286 1.00 97.56 742 LYS A N 1
ATOM 6003 C CA . LYS A 1 742 ? -28.160 -2.721 24.691 1.00 97.56 742 LYS A CA 1
ATOM 6004 C C . LYS A 1 742 ? -28.887 -1.960 23.590 1.00 97.56 742 LYS A C 1
ATOM 6006 O O . LYS A 1 742 ? -29.432 -0.890 23.841 1.00 97.56 742 LYS A O 1
ATOM 6011 N N . HIS A 1 743 ? -28.966 -2.562 22.412 1.00 96.88 743 HIS A N 1
ATOM 6012 C CA . HIS A 1 743 ? -29.742 -2.072 21.282 1.00 96.88 743 HIS A CA 1
ATOM 6013 C C . HIS A 1 743 ? -30.841 -3.079 20.931 1.00 96.88 743 HIS A C 1
ATOM 6015 O O . HIS A 1 743 ? -30.639 -4.287 21.045 1.00 96.88 743 HIS A O 1
ATOM 6021 N N . GLN A 1 744 ? -32.009 -2.594 20.520 1.00 96.62 744 GLN A N 1
ATOM 6022 C CA . GLN A 1 744 ? -33.112 -3.424 20.039 1.00 96.62 744 GLN A CA 1
ATOM 6023 C C . GLN A 1 744 ? -33.648 -2.827 18.745 1.00 96.62 744 GLN A C 1
ATOM 6025 O O . GLN A 1 744 ? -33.772 -1.608 18.641 1.00 96.62 744 GLN A O 1
ATOM 6030 N N . GLY A 1 745 ? -33.980 -3.678 17.783 1.00 95.50 745 GLY A N 1
ATOM 6031 C CA . GLY A 1 745 ? -34.501 -3.241 16.496 1.00 95.50 745 GLY A CA 1
ATOM 6032 C C . GLY A 1 745 ? -35.221 -4.359 15.759 1.00 95.50 745 GLY A C 1
ATOM 6033 O O . GLY A 1 745 ? -35.384 -5.461 16.282 1.00 95.50 745 GLY A O 1
ATOM 6034 N N . MET A 1 746 ? -35.642 -4.057 14.535 1.00 95.88 746 MET A N 1
ATOM 6035 C CA . MET A 1 746 ? -36.258 -5.015 13.621 1.00 95.88 746 MET A CA 1
ATOM 6036 C C . MET A 1 746 ? -35.268 -5.392 12.526 1.00 95.88 746 MET A C 1
ATOM 6038 O O . MET A 1 746 ? -34.495 -4.548 12.068 1.00 95.88 746 MET A O 1
ATOM 6042 N N . ILE A 1 747 ? -35.304 -6.652 12.111 1.00 94.75 747 ILE A N 1
ATOM 6043 C CA . ILE A 1 747 ? -34.571 -7.135 10.944 1.00 94.75 747 ILE A CA 1
ATOM 6044 C C . ILE A 1 747 ? -35.272 -6.585 9.692 1.00 94.75 747 ILE A C 1
ATOM 6046 O O . ILE A 1 747 ? -36.497 -6.662 9.576 1.00 94.75 747 ILE A O 1
ATOM 6050 N N . GLU A 1 748 ? -34.508 -5.995 8.772 1.00 94.00 748 GLU A N 1
ATOM 6051 C CA . GLU A 1 748 ? -35.024 -5.470 7.504 1.00 94.00 748 GLU A CA 1
ATOM 6052 C C . GLU A 1 748 ? -35.624 -6.601 6.646 1.00 94.00 748 GLU A C 1
ATOM 6054 O O . GLU A 1 748 ? -35.310 -7.780 6.814 1.00 94.00 748 GLU A O 1
ATOM 6059 N N . ALA A 1 749 ? -36.488 -6.257 5.685 1.00 89.00 749 ALA A N 1
ATOM 6060 C CA . ALA A 1 749 ? -37.183 -7.247 4.852 1.00 89.00 749 ALA A CA 1
ATOM 6061 C C . ALA A 1 749 ? -36.233 -8.142 4.029 1.00 89.00 749 ALA A C 1
ATOM 6063 O O . ALA A 1 749 ? -36.596 -9.267 3.677 1.00 89.00 749 ALA A O 1
ATOM 6064 N N . ASP A 1 750 ? -35.029 -7.647 3.730 1.00 88.50 750 ASP A N 1
ATOM 6065 C CA . ASP A 1 750 ? -33.962 -8.373 3.040 1.00 88.50 750 ASP A CA 1
ATOM 6066 C C . ASP A 1 750 ? -33.038 -9.154 3.996 1.00 88.50 750 ASP A C 1
ATOM 6068 O O . ASP A 1 750 ? -32.044 -9.715 3.541 1.00 88.50 750 ASP A O 1
ATOM 6072 N N . GLY A 1 751 ? -33.358 -9.219 5.295 1.00 92.50 751 GLY A N 1
ATOM 6073 C CA . GLY A 1 751 ? -32.605 -9.942 6.326 1.00 92.50 751 GLY A CA 1
ATOM 6074 C C . GLY A 1 751 ? -31.469 -9.139 6.965 1.00 92.50 751 GLY A C 1
ATOM 6075 O O . GLY A 1 751 ? -30.698 -9.691 7.753 1.00 92.50 751 GLY A O 1
ATOM 6076 N N . LEU A 1 752 ? -31.327 -7.852 6.639 1.00 95.19 752 LEU A N 1
ATOM 6077 C CA . LEU A 1 752 ? -30.281 -7.019 7.215 1.00 95.19 752 LEU A CA 1
ATOM 6078 C C . LEU A 1 752 ? -30.566 -6.559 8.640 1.00 95.19 752 LEU A C 1
ATOM 6080 O O . LEU A 1 752 ? -31.689 -6.255 9.034 1.00 95.19 752 LEU A O 1
ATOM 6084 N N . ILE A 1 753 ? -29.481 -6.412 9.389 1.00 96.19 753 ILE A N 1
ATOM 6085 C CA . ILE A 1 753 ? -29.468 -5.907 10.752 1.00 96.19 753 ILE A CA 1
ATOM 6086 C C . ILE A 1 753 ? -28.451 -4.784 10.820 1.00 96.19 753 ILE A C 1
ATOM 6088 O O . ILE A 1 753 ? -27.267 -5.001 10.564 1.00 96.19 753 ILE A O 1
ATOM 6092 N N . ARG A 1 754 ? -28.912 -3.589 11.187 1.00 97.38 754 ARG A N 1
ATOM 6093 C CA . ARG A 1 754 ? -28.074 -2.399 11.335 1.00 97.38 754 ARG A CA 1
ATOM 6094 C C . ARG A 1 754 ? -28.219 -1.850 12.736 1.00 97.38 754 ARG A C 1
ATOM 6096 O O . ARG A 1 754 ? -29.325 -1.586 13.193 1.00 97.38 754 ARG A O 1
ATOM 6103 N N . PHE A 1 755 ? -27.094 -1.647 13.398 1.00 97.69 755 PHE A N 1
ATOM 6104 C CA . PHE A 1 755 ? -27.053 -1.009 14.706 1.00 97.69 755 PHE A CA 1
ATOM 6105 C C . PHE A 1 755 ? -25.718 -0.295 14.892 1.00 97.69 755 PHE A C 1
ATOM 6107 O O . PHE A 1 755 ? -24.773 -0.464 14.116 1.00 97.69 755 PHE A O 1
ATOM 6114 N N . THR A 1 756 ? -25.660 0.551 15.913 1.00 98.00 756 THR A N 1
ATOM 6115 C CA . THR A 1 756 ? -24.450 1.267 16.313 1.00 98.00 756 THR A CA 1
ATOM 6116 C C . THR A 1 756 ? -24.351 1.221 17.823 1.00 98.00 756 THR A C 1
ATOM 6118 O O . THR A 1 756 ? -25.297 1.629 18.491 1.00 98.00 756 THR A O 1
ATOM 6121 N N . PHE A 1 757 ? -23.219 0.751 18.341 1.00 98.06 757 PHE A N 1
ATOM 6122 C CA . PHE A 1 757 ? -22.872 0.943 19.746 1.00 98.06 757 PHE A CA 1
ATOM 6123 C C . PHE A 1 757 ? -22.190 2.302 19.935 1.00 98.06 757 PHE A C 1
ATOM 6125 O O . PHE A 1 757 ? -21.277 2.654 19.185 1.00 98.06 757 PHE A O 1
ATOM 6132 N N . SER A 1 758 ? -22.642 3.072 20.918 1.00 96.31 758 SER A N 1
ATOM 6133 C CA . SER A 1 758 ? -22.052 4.359 21.304 1.00 96.31 758 SER A CA 1
ATOM 6134 C C . SER A 1 758 ? -21.006 4.217 22.415 1.00 96.31 758 SER A C 1
ATOM 6136 O O . SER A 1 758 ? -20.125 5.067 22.532 1.00 96.31 758 SER A O 1
ATOM 6138 N N . ALA A 1 759 ? -21.089 3.161 23.229 1.00 95.38 759 ALA A N 1
ATOM 6139 C CA . ALA A 1 759 ? -20.089 2.824 24.234 1.00 95.38 759 ALA A CA 1
ATOM 6140 C C . ALA A 1 759 ? -18.733 2.502 23.582 1.00 95.38 759 ALA A C 1
ATOM 6142 O O . ALA A 1 759 ? -18.666 2.010 22.459 1.00 95.38 759 ALA A O 1
ATOM 6143 N N . SER A 1 760 ? -17.636 2.784 24.287 1.00 93.62 760 SER A N 1
ATOM 6144 C CA . SER A 1 760 ? -16.290 2.501 23.780 1.00 93.62 760 SER A CA 1
ATOM 6145 C C . SER A 1 760 ? -15.996 1.000 23.792 1.00 93.62 760 SER A C 1
ATOM 6147 O O . SER A 1 760 ? -16.281 0.321 24.776 1.00 93.62 760 SER A O 1
ATOM 6149 N N . ALA A 1 761 ? -15.355 0.514 22.729 1.00 95.19 761 ALA A N 1
ATOM 6150 C CA . ALA A 1 761 ? -14.725 -0.804 22.665 1.00 95.19 761 ALA A CA 1
ATOM 6151 C C . ALA A 1 761 ? -13.239 -0.689 22.282 1.00 95.19 761 ALA A C 1
ATOM 6153 O O . ALA A 1 761 ? -12.694 -1.563 21.612 1.00 95.19 761 ALA A O 1
ATOM 6154 N N . LEU A 1 762 ? -12.580 0.412 22.657 1.00 93.56 762 LEU A N 1
ATOM 6155 C CA . LEU A 1 762 ? -11.179 0.664 22.308 1.00 93.56 762 LEU A CA 1
ATOM 6156 C C . LEU A 1 762 ? -10.237 -0.435 22.831 1.00 93.56 762 LEU A C 1
ATOM 6158 O O . LEU A 1 762 ? -9.395 -0.935 22.084 1.00 93.56 762 LEU A O 1
ATOM 6162 N N . ASP A 1 763 ? -10.434 -0.848 24.083 1.00 91.12 763 ASP A N 1
ATOM 6163 C CA . ASP A 1 763 ? -9.658 -1.908 24.743 1.00 91.12 763 ASP A CA 1
ATOM 6164 C C . ASP A 1 763 ? -10.207 -3.317 24.448 1.00 91.12 763 ASP A C 1
ATOM 6166 O O . ASP A 1 763 ? -9.642 -4.324 24.866 1.00 91.12 763 ASP A O 1
ATOM 6170 N N . GLY A 1 764 ? -11.285 -3.394 23.664 1.00 95.06 764 GLY A N 1
ATOM 6171 C CA . GLY A 1 764 ? -12.020 -4.616 23.380 1.00 95.06 764 GLY A CA 1
ATOM 6172 C C . GLY A 1 764 ? -13.287 -4.760 24.224 1.00 95.06 764 GLY A C 1
ATOM 6173 O O . GLY A 1 764 ? -13.401 -4.230 25.324 1.00 95.06 764 GLY A O 1
ATOM 6174 N N . ALA A 1 765 ? -14.270 -5.467 23.675 1.00 97.25 765 ALA A N 1
ATOM 6175 C CA . ALA A 1 765 ? -15.522 -5.794 24.349 1.00 97.25 765 ALA A CA 1
ATOM 6176 C C . ALA A 1 765 ? -16.098 -7.110 23.808 1.00 97.25 765 ALA A C 1
ATOM 6178 O O . ALA A 1 765 ? -15.816 -7.511 22.671 1.00 97.25 765 ALA A O 1
ATOM 6179 N N . ALA A 1 766 ? -16.924 -7.779 24.609 1.00 97.62 766 ALA A N 1
ATOM 6180 C CA . ALA A 1 766 ? -17.745 -8.898 24.167 1.00 97.62 766 ALA A CA 1
ATOM 6181 C C . ALA A 1 766 ? -19.090 -8.379 23.646 1.00 97.62 766 ALA A C 1
ATOM 6183 O O . ALA A 1 766 ? -19.709 -7.501 24.245 1.00 97.62 766 ALA A O 1
ATOM 6184 N N . ALA A 1 767 ? -19.562 -8.932 22.537 1.00 97.75 767 ALA A N 1
ATOM 6185 C CA . ALA A 1 767 ? -20.823 -8.578 21.917 1.00 97.75 767 ALA A CA 1
ATOM 6186 C C . ALA A 1 767 ? -21.667 -9.824 21.629 1.00 97.75 767 ALA A C 1
ATOM 6188 O O . ALA A 1 767 ? -21.154 -10.920 21.398 1.00 97.75 767 ALA A O 1
ATOM 6189 N N . GLU A 1 768 ? -22.983 -9.646 21.654 1.00 97.25 768 GLU A N 1
ATOM 6190 C CA . GLU A 1 768 ? -23.951 -10.706 21.395 1.00 97.25 768 GLU A CA 1
ATOM 6191 C C . GLU A 1 768 ? -25.120 -10.162 20.570 1.00 97.25 768 GLU A C 1
ATOM 6193 O O . GLU A 1 768 ? -25.665 -9.104 20.885 1.00 97.25 768 GLU A O 1
ATOM 6198 N N . LEU A 1 769 ? -25.533 -10.902 19.543 1.00 96.62 769 LEU A N 1
ATOM 6199 C CA . LEU A 1 769 ? -26.779 -10.700 18.811 1.00 96.62 769 LEU A CA 1
ATOM 6200 C C . LEU A 1 769 ? -27.744 -11.834 19.139 1.00 96.62 769 LEU A C 1
ATOM 6202 O O . LEU A 1 769 ? -27.418 -12.998 18.930 1.00 96.62 769 LEU A O 1
ATOM 6206 N N . ARG A 1 770 ? -28.938 -11.489 19.624 1.00 95.56 770 ARG A N 1
ATOM 6207 C CA . ARG A 1 770 ? -30.049 -12.418 19.871 1.00 95.56 770 ARG A CA 1
ATOM 6208 C C . ARG A 1 770 ? -31.178 -12.120 18.900 1.00 95.56 770 ARG A C 1
ATOM 6210 O O . ARG A 1 770 ? -31.645 -10.981 18.852 1.00 95.56 770 ARG A O 1
ATOM 6217 N N . PHE A 1 771 ? -31.641 -13.127 18.174 1.00 92.50 771 PHE A N 1
ATOM 6218 C CA . PHE A 1 771 ? -32.768 -12.998 17.253 1.00 92.50 771 PHE A CA 1
ATOM 6219 C C . PHE A 1 771 ? -34.063 -13.429 17.942 1.00 92.50 771 PHE A C 1
ATOM 6221 O O . PHE A 1 771 ? -34.088 -14.389 18.713 1.00 92.50 771 PHE A O 1
ATOM 6228 N N . GLN A 1 772 ? -35.135 -12.694 17.673 1.00 89.44 772 GLN A N 1
ATOM 6229 C CA . GLN A 1 772 ? -36.489 -12.960 18.144 1.00 89.44 772 GLN A CA 1
ATOM 6230 C C . GLN A 1 772 ? -37.353 -13.251 16.910 1.00 89.44 772 GLN A C 1
ATOM 6232 O O . GLN A 1 772 ? -38.026 -12.336 16.426 1.00 89.44 772 GLN A O 1
ATOM 6237 N N . PRO A 1 773 ? -37.263 -14.476 16.352 1.00 75.88 773 PRO A N 1
ATOM 6238 C CA . PRO A 1 773 ? -37.990 -14.832 15.142 1.00 75.88 773 PRO A CA 1
ATOM 6239 C C . PRO A 1 773 ? -39.500 -14.764 15.376 1.00 75.88 773 PRO A C 1
ATOM 6241 O O . PRO A 1 773 ? -39.982 -15.100 16.463 1.00 75.88 773 PRO A O 1
ATOM 6244 N N . ASP A 1 774 ? -40.248 -14.349 14.354 1.00 74.50 774 ASP A N 1
ATOM 6245 C CA . ASP A 1 774 ? -41.707 -14.396 14.401 1.00 74.50 774 ASP A CA 1
ATOM 6246 C C . ASP A 1 774 ? -42.170 -15.849 14.622 1.00 74.50 774 ASP A C 1
ATOM 6248 O O . ASP A 1 774 ? -41.646 -16.794 14.031 1.00 74.50 774 ASP A O 1
ATOM 6252 N N . VAL A 1 775 ? -43.174 -16.031 15.485 1.00 57.09 775 VAL A N 1
ATOM 6253 C CA . VAL A 1 775 ? -43.637 -17.330 16.031 1.00 57.09 775 VAL A CA 1
ATOM 6254 C C . VAL A 1 775 ? -44.010 -18.365 14.946 1.00 57.09 775 VAL A C 1
ATOM 6256 O O . VAL A 1 775 ? -44.064 -19.560 15.226 1.00 57.09 775 VAL A O 1
ATOM 6259 N N . ALA A 1 776 ? -44.212 -17.939 13.696 1.00 51.12 776 ALA A N 1
ATOM 6260 C CA . ALA A 1 776 ? -44.492 -18.805 12.550 1.00 51.12 776 ALA A CA 1
ATOM 6261 C C . ALA A 1 776 ? -43.263 -19.536 11.957 1.00 51.12 776 ALA A C 1
ATOM 6263 O O . ALA A 1 776 ? -43.453 -20.525 11.254 1.00 51.12 776 ALA A O 1
ATOM 6264 N N . GLU A 1 777 ? -42.023 -19.108 12.231 1.00 51.00 777 GLU A N 1
ATOM 6265 C CA . GLU A 1 777 ? -40.800 -19.688 11.627 1.00 51.00 777 GLU A CA 1
ATOM 6266 C C . GLU A 1 777 ? -40.105 -20.751 12.505 1.00 51.00 777 GLU A C 1
ATOM 6268 O O . GLU A 1 777 ? -39.182 -21.423 12.053 1.00 51.00 777 GLU A O 1
ATOM 6273 N N . VAL A 1 778 ? -40.564 -20.968 13.746 1.00 47.88 778 VAL A N 1
ATOM 6274 C CA . VAL A 1 778 ? -39.979 -21.959 14.682 1.00 47.88 778 VAL A CA 1
ATOM 6275 C C . VAL A 1 778 ? -40.385 -23.407 14.333 1.00 47.88 778 VAL A C 1
ATOM 6277 O O . VAL A 1 778 ? -39.835 -24.368 14.871 1.00 47.88 778 VAL A O 1
ATOM 6280 N N . ALA A 1 779 ? -41.320 -23.591 13.396 1.00 37.66 779 ALA A N 1
ATOM 6281 C CA . ALA A 1 779 ? -41.788 -24.894 12.934 1.00 37.66 779 ALA A CA 1
ATOM 6282 C C . ALA A 1 779 ? -41.092 -25.341 11.635 1.00 37.66 779 ALA A C 1
ATOM 6284 O O . ALA A 1 779 ? -41.727 -25.470 10.593 1.00 37.66 779 ALA A O 1
ATOM 6285 N N . ALA A 1 780 ? -39.794 -25.630 11.706 1.00 28.72 780 ALA A N 1
ATOM 6286 C CA . ALA A 1 780 ? -39.161 -26.563 10.773 1.00 28.72 780 ALA A CA 1
ATOM 6287 C C . ALA A 1 780 ? -37.985 -27.298 11.443 1.00 28.72 780 ALA A C 1
ATOM 6289 O O . ALA A 1 780 ? -36.872 -26.776 11.471 1.00 28.72 780 ALA A O 1
ATOM 6290 N N . PRO A 1 781 ? -38.208 -28.511 11.983 1.00 41.56 781 PRO A N 1
ATOM 6291 C CA . PRO A 1 781 ? -37.139 -29.438 12.314 1.00 41.56 781 PRO A CA 1
ATOM 6292 C C . PRO A 1 781 ? -37.102 -30.619 11.329 1.00 41.56 781 PRO A C 1
ATOM 6294 O O . PRO A 1 781 ? -38.071 -31.372 11.240 1.00 41.56 781 PRO A O 1
ATOM 6297 N N . SER A 1 782 ? -35.964 -30.799 10.652 1.00 33.53 782 SER A N 1
ATOM 6298 C CA . SER A 1 782 ? -35.227 -32.075 10.533 1.00 33.53 782 SER A CA 1
ATOM 6299 C C . SER A 1 782 ? -33.914 -31.854 9.794 1.00 33.53 782 SER A C 1
ATOM 6301 O O . SER A 1 782 ? -33.995 -31.496 8.595 1.00 33.53 782 SER A O 1
#

Secondary structure (DSSP, 8-state):
-------------------S-SS-S---EEE--EEEEEE-TTSSS-GGGSHIIIIIHHHHHHTT-EEEEEETTSPPPPGGG-TTEEEEEE--S--B-S-HHHHHHHHHHHHHTT-EEEEESS-TTSB-TT-PBPPHHHHHHHHHHTTEEEEEEEE---TTEEEES--TTTBSSS----SSPPPEEEEEE--TTPEEEEEEEETT-GGG-EEEEEEETTEEEE-TTTSEEE-TTSS-EEESB-HHHHHHHHHT-TTS-EE-SSEETTEEEEEEEEESTTTTPBP-STTTGGGT-BHHHHHIIIIITT-TTS-EEE---HHHHHSSSS--HHHHHHHHHHHHSTTEEEEE--SS-BS-GGGGTT--HHHHGGGGGGSPPPS--TTHHHHHTTS------------TTHHHHHHHHHTT--------SSS-SSSBS--SSS--HHIIIIIHHHHHHTTSPTT----EEE--TT----HHHHHHHHHTT-EEE-------SSSS-SGGG---SEEEETTEEEEPPSS--GGGGTTTTTS-TTGGGGHHHHHHHTTSSS--S-EEEEEEGGGGTSHHHHHHHHHHHHHHHTS-EEE--HHHHHHHHHHHHH-EEEEETTTEEEEES-TT--EEEETT-TTEEE-TTT-BSEEEEEEETTEEEEEEPTT-SS-EEEEEE-S-TTSPPPPSS-EEEEESSEEEEEEEEETTEEEEEEE-SSSEEEEEE-S--SEEEEEEE-TT--EEEEEEEE--TTSEEEEEE-S--TT-EEEEEEEE--TTSS----

Radius of gyration: 30.78 Å; chains: 1; bounding box: 83×119×97 Å

pLDDT: mean 87.53, std 18.55, range [24.53, 98.81]